Protein AF-0000000076623552 (afdb_homodimer)

Structure (mmCIF, N/CA/C/O backbone):
data_AF-0000000076623552-model_v1
#
loop_
_entity.id
_entity.type
_entity.pdbx_description
1 polymer 'NAD(+) kinase'
#
loop_
_atom_site.group_PDB
_atom_site.id
_atom_site.type_symbol
_atom_site.label_atom_id
_atom_site.label_alt_id
_atom_site.label_comp_id
_atom_site.label_asym_id
_atom_site.label_entity_id
_atom_site.label_seq_id
_atom_site.pdbx_PDB_ins_code
_atom_site.Cartn_x
_atom_site.Cartn_y
_atom_site.Cartn_z
_atom_site.occupancy
_atom_site.B_iso_or_equiv
_atom_site.auth_seq_id
_atom_site.auth_comp_id
_atom_site.auth_asym_id
_atom_site.auth_atom_id
_atom_site.pdbx_PDB_model_num
ATOM 1 N N . MET A 1 1 ? -34 24.422 0.332 1 59.91 1 MET A N 1
ATOM 2 C CA . MET A 1 1 ? -34.219 23.078 -0.192 1 59.91 1 MET A CA 1
ATOM 3 C C . MET A 1 1 ? -35.375 23.031 -1.161 1 59.91 1 MET A C 1
ATOM 5 O O . MET A 1 1 ? -36.406 23.703 -0.941 1 59.91 1 MET A O 1
ATOM 9 N N . GLU A 1 2 ? -35.125 22.188 -2.205 1 61.03 2 GLU A N 1
ATOM 10 C CA . GLU A 1 2 ? -36.188 22.062 -3.209 1 61.03 2 GLU A CA 1
ATOM 11 C C . GLU A 1 2 ? -37.281 21.094 -2.762 1 61.03 2 GLU A C 1
ATOM 13 O O . GLU A 1 2 ? -36.969 20.031 -2.213 1 61.03 2 GLU A O 1
ATOM 18 N N . ILE A 1 3 ? -38.531 21.578 -2.789 1 59.12 3 ILE A N 1
ATOM 19 C CA . ILE A 1 3 ? -39.719 20.766 -2.555 1 59.12 3 ILE A CA 1
ATOM 20 C C . ILE A 1 3 ? -40.656 20.844 -3.762 1 59.12 3 ILE A C 1
ATOM 22 O O . ILE A 1 3 ? -40.469 21.688 -4.641 1 59.12 3 ILE A O 1
ATOM 26 N N . PRO A 1 4 ? -41.5 19.797 -3.803 1 62.09 4 PRO A N 1
ATOM 27 C CA . PRO A 1 4 ? -42.438 19.953 -4.922 1 62.09 4 PRO A CA 1
ATOM 28 C C . PRO A 1 4 ? -43.094 21.328 -4.965 1 62.09 4 PRO A C 1
ATOM 30 O O . PRO A 1 4 ? -43.594 21.812 -3.945 1 62.09 4 PRO A O 1
ATOM 33 N N . ASP A 1 5 ? -43 22.031 -6.055 1 59.94 5 ASP A N 1
ATOM 34 C CA . ASP A 1 5 ? -43.656 23.281 -6.383 1 59.94 5 ASP A CA 1
ATOM 35 C C . ASP A 1 5 ? -43 24.453 -5.664 1 59.94 5 ASP A C 1
ATOM 37 O O . ASP A 1 5 ? -43.625 25.516 -5.484 1 59.94 5 ASP A O 1
ATOM 41 N N . GLY A 1 6 ? -41.844 24.172 -4.977 1 61.88 6 GLY A N 1
ATOM 42 C CA . GLY A 1 6 ? -41.188 25.312 -4.355 1 61.88 6 GLY A CA 1
ATOM 43 C C . GLY A 1 6 ? -39.906 24.953 -3.633 1 61.88 6 GLY A C 1
ATOM 44 O O . GLY A 1 6 ? -39.281 23.953 -3.943 1 61.88 6 GLY A O 1
ATOM 45 N N . ALA A 1 7 ? -39.531 26.062 -2.834 1 72 7 ALA A N 1
ATOM 46 C CA . ALA A 1 7 ? -38.312 25.906 -2.029 1 72 7 ALA A CA 1
ATOM 47 C C . ALA A 1 7 ? -38.594 26.219 -0.56 1 72 7 ALA A C 1
ATOM 49 O O . ALA A 1 7 ? -39.438 27.031 -0.238 1 72 7 ALA A O 1
ATOM 50 N N . MET A 1 8 ? -38 25.344 0.206 1 67.62 8 MET A N 1
ATOM 51 C CA . MET A 1 8 ? -38.156 25.516 1.647 1 67.62 8 MET A CA 1
ATOM 52 C C . MET A 1 8 ? -36.844 25.984 2.285 1 67.62 8 MET A C 1
ATOM 54 O O . MET A 1 8 ? -35.75 25.5 1.932 1 67.62 8 MET A O 1
ATOM 58 N N . MET A 1 9 ? -36.938 27.094 3.068 1 70.62 9 MET A N 1
ATOM 59 C CA . MET A 1 9 ? -35.812 27.578 3.869 1 70.62 9 MET A CA 1
ATOM 60 C C . MET A 1 9 ? -35.969 27.125 5.32 1 70.62 9 MET A C 1
ATOM 62 O O . MET A 1 9 ? -36.969 27.406 5.969 1 70.62 9 MET A O 1
ATOM 66 N N . ILE A 1 10 ? -34.938 26.312 5.66 1 66.31 10 ILE A N 1
ATOM 67 C CA . ILE A 1 10 ? -35.031 25.75 7.004 1 66.31 10 ILE A CA 1
ATOM 68 C C . ILE A 1 10 ? -33.844 26.266 7.84 1 66.31 10 ILE A C 1
ATOM 70 O O . ILE A 1 10 ? -32.688 26.25 7.395 1 66.31 10 ILE A O 1
ATOM 74 N N . GLY A 1 11 ? -34.031 26.719 9.055 1 61.34 11 GLY A N 1
ATOM 75 C CA . GLY A 1 11 ? -33.031 27.125 10.031 1 61.34 11 GLY A CA 1
ATOM 76 C C . GLY A 1 11 ? -32.375 28.438 9.688 1 61.34 11 GLY A C 1
ATOM 77 O O . GLY A 1 11 ? -32.875 29.219 8.867 1 61.34 11 GLY A O 1
ATOM 78 N N . GLY A 1 12 ? -31.25 29.094 10.438 1 57.72 12 GLY A N 1
ATOM 79 C CA . GLY A 1 12 ? -30.5 30.328 10.219 1 57.72 12 GLY A CA 1
ATOM 80 C C . GLY A 1 12 ? -30.203 31.078 11.5 1 57.72 12 GLY A C 1
ATOM 81 O O . GLY A 1 12 ? -30.547 30.625 12.594 1 57.72 12 GLY A O 1
ATOM 82 N N . ARG A 1 13 ? -29.188 32.031 11.344 1 50.81 13 ARG A N 1
ATOM 83 C CA . ARG A 1 13 ? -28.719 32.844 12.461 1 50.81 13 ARG A CA 1
ATOM 84 C C . ARG A 1 13 ? -29.875 33.625 13.094 1 50.81 13 ARG A C 1
ATOM 86 O O . ARG A 1 13 ? -29.75 34.094 14.227 1 50.81 13 ARG A O 1
ATOM 93 N N . ASP A 1 14 ? -30.672 33.906 12.352 1 46.5 14 ASP A N 1
ATOM 94 C CA . ASP A 1 14 ? -31.641 34.75 13.031 1 46.5 14 ASP A CA 1
ATOM 95 C C . ASP A 1 14 ? -32.5 33.938 14.016 1 46.5 14 ASP A C 1
ATOM 97 O O . ASP A 1 14 ? -32.594 32.719 13.875 1 46.5 14 ASP A O 1
ATOM 101 N N . THR A 1 15 ? -32.812 34.469 15.047 1 41.41 15 THR A N 1
ATOM 102 C CA . THR A 1 15 ? -33.594 34.031 16.203 1 41.41 15 THR A CA 1
ATOM 103 C C . THR A 1 15 ? -34.75 33.125 15.773 1 41.41 15 THR A C 1
ATOM 105 O O . THR A 1 15 ? -35.531 32.688 16.609 1 41.41 15 THR A O 1
ATOM 108 N N . TYR A 1 16 ? -34.969 32.906 14.422 1 48.03 16 TYR A N 1
ATOM 109 C CA . TYR A 1 16 ? -36.25 32.281 14.164 1 48.03 16 TYR A CA 1
ATOM 110 C C . TYR A 1 16 ? -36.094 30.828 13.758 1 48.03 16 TYR A C 1
ATOM 112 O O . TYR A 1 16 ? -35.156 30.5 13.008 1 48.03 16 TYR A O 1
ATOM 120 N N . CYS A 1 17 ? -36.625 29.828 14.492 1 57.41 17 CYS A N 1
ATOM 121 C CA . CYS A 1 17 ? -36.969 28.438 14.227 1 57.41 17 CYS A CA 1
ATOM 122 C C . CYS A 1 17 ? -37.844 28.312 13 1 57.41 17 CYS A C 1
ATOM 124 O O . CYS A 1 17 ? -38.5 27.281 12.781 1 57.41 17 CYS A O 1
ATOM 126 N N . SER A 1 18 ? -37.875 29.438 12.164 1 57.03 18 SER A N 1
ATOM 127 C CA . SER A 1 18 ? -38.969 29.531 11.195 1 57.03 18 SER A CA 1
ATOM 128 C C . SER A 1 18 ? -38.625 28.781 9.914 1 57.03 18 SER A C 1
ATOM 130 O O . SER A 1 18 ? -37.438 28.609 9.578 1 57.03 18 SER A O 1
ATOM 132 N N . ASN A 1 19 ? -39.656 28.078 9.391 1 64.06 19 ASN A N 1
ATOM 133 C CA . ASN A 1 19 ? -39.656 27.406 8.094 1 64.06 19 ASN A CA 1
ATOM 134 C C . ASN A 1 19 ? -40.406 28.234 7.047 1 64.06 19 ASN A C 1
ATOM 136 O O . ASN A 1 19 ? -41.594 28.547 7.234 1 64.06 19 ASN A O 1
ATOM 140 N N . LYS A 1 20 ? -39.594 28.797 6.117 1 67.06 20 LYS A N 1
ATOM 141 C CA . LYS A 1 20 ? -40.25 29.562 5.047 1 67.06 20 LYS A CA 1
ATOM 142 C C . LYS A 1 20 ? -40.312 28.75 3.754 1 67.06 20 LYS A C 1
ATOM 144 O O . LYS A 1 20 ? -39.375 28 3.449 1 67.06 20 LYS A O 1
ATOM 149 N N . VAL A 1 21 ? -41.5 28.781 3.125 1 67 21 VAL A N 1
ATOM 150 C CA . VAL A 1 21 ? -41.656 28.078 1.861 1 67 21 VAL A CA 1
ATOM 151 C C . VAL A 1 21 ? -41.938 29.062 0.74 1 67 21 VAL A C 1
ATOM 153 O O . VAL A 1 21 ? -42.812 29.938 0.872 1 67 21 VAL A O 1
ATOM 156 N N . LEU A 1 22 ? -41 28.969 -0.176 1 64.44 22 LEU A N 1
ATOM 157 C CA . LEU A 1 22 ? -41.219 29.75 -1.391 1 64.44 22 LEU A CA 1
ATOM 158 C C . LEU A 1 22 ? -41.906 28.906 -2.465 1 64.44 22 LEU A C 1
ATOM 160 O O . LEU A 1 22 ? -41.406 27.828 -2.811 1 64.44 22 LEU A O 1
ATOM 164 N N . ARG A 1 23 ? -43.062 29.344 -2.885 1 61.19 23 ARG A N 1
ATOM 165 C CA . ARG A 1 23 ? -43.75 28.688 -3.99 1 61.19 23 ARG A CA 1
ATOM 166 C C . ARG A 1 23 ? -43.312 29.266 -5.332 1 61.19 23 ARG A C 1
ATOM 168 O O . ARG A 1 23 ? -43.375 30.484 -5.539 1 61.19 23 ARG A O 1
ATOM 175 N N . LEU A 1 24 ? -42.75 28.516 -6.207 1 58.84 24 LEU A N 1
ATOM 176 C CA . LEU A 1 24 ? -42.125 28.953 -7.445 1 58.84 24 LEU A CA 1
ATOM 177 C C . LEU A 1 24 ? -43.156 29.547 -8.398 1 58.84 24 LEU A C 1
ATOM 179 O O . LEU A 1 24 ? -42.844 30.5 -9.133 1 58.84 24 LEU A O 1
ATOM 183 N N . HIS A 1 25 ? -44.312 29 -8.445 1 57.47 25 HIS A N 1
ATOM 184 C CA . HIS A 1 25 ? -45.312 29.5 -9.391 1 57.47 25 HIS A CA 1
ATOM 185 C C . HIS A 1 25 ? -45.844 30.859 -8.969 1 57.47 25 HIS A C 1
ATOM 187 O O . HIS A 1 25 ? -46.031 31.75 -9.797 1 57.47 25 HIS A O 1
ATOM 193 N N . SER A 1 26 ? -46.062 31.062 -7.758 1 59.75 26 SER A N 1
ATOM 194 C CA . SER A 1 26 ? -46.719 32.281 -7.297 1 59.75 26 SER A CA 1
ATOM 195 C C . SER A 1 26 ? -45.688 33.281 -6.73 1 59.75 26 SER A C 1
ATOM 197 O O . SER A 1 26 ? -45.969 34.469 -6.656 1 59.75 26 SER A O 1
ATOM 199 N N . GLY A 1 27 ? -44.5 32.844 -6.391 1 60.59 27 GLY A N 1
ATOM 200 C CA . GLY A 1 27 ? -43.5 33.688 -5.75 1 60.59 27 GLY A CA 1
ATOM 201 C C . GLY A 1 27 ? -43.844 34.031 -4.305 1 60.59 27 GLY A C 1
ATOM 202 O O . GLY A 1 27 ? -43.156 34.844 -3.678 1 60.59 27 GLY A O 1
ATOM 203 N N . GLU A 1 28 ? -44.844 33.531 -3.779 1 64.19 28 GLU A N 1
ATOM 204 C CA . GLU A 1 28 ? -45.312 33.812 -2.42 1 64.19 28 GLU A CA 1
ATOM 205 C C . GLU A 1 28 ? -44.438 33.094 -1.39 1 64.19 28 GLU A C 1
ATOM 207 O O . GLU A 1 28 ? -44.062 31.938 -1.597 1 64.19 28 GLU A O 1
ATOM 212 N N . ILE A 1 29 ? -44.094 33.844 -0.35 1 67.06 29 ILE A N 1
ATOM 213 C CA . ILE A 1 29 ? -43.344 33.281 0.771 1 67.06 29 ILE A CA 1
ATOM 214 C C . ILE A 1 29 ? -44.312 33.062 1.951 1 67.06 29 ILE A C 1
ATOM 216 O O . ILE A 1 29 ? -45 33.969 2.377 1 67.06 29 ILE A O 1
ATOM 220 N N . SER A 1 30 ? -44.531 31.875 2.301 1 70.06 30 SER A N 1
ATOM 221 C CA . SER A 1 30 ? -45.375 31.547 3.459 1 70.06 30 SER A CA 1
ATOM 222 C C . SER A 1 30 ? -44.5 31.031 4.617 1 70.06 30 SER A C 1
ATOM 224 O O . SER A 1 30 ? -43.5 30.375 4.398 1 70.06 30 SER A O 1
ATOM 226 N N . ILE A 1 31 ? -44.906 31.438 5.793 1 68.12 31 ILE A N 1
ATOM 227 C CA . ILE A 1 31 ? -44.219 30.969 7.004 1 68.12 31 ILE A CA 1
ATOM 228 C C . ILE A 1 31 ? -44.938 29.75 7.555 1 68.12 31 ILE A C 1
ATOM 230 O O . ILE A 1 31 ? -46.156 29.781 7.746 1 68.12 31 ILE A O 1
ATOM 234 N N . TRP A 1 32 ? -44.312 28.641 7.637 1 75.25 32 TRP A N 1
ATOM 235 C CA . TRP A 1 32 ? -44.906 27.406 8.133 1 75.25 32 TRP A CA 1
ATOM 236 C C . TRP A 1 32 ? -44.5 27.156 9.586 1 75.25 32 TRP A C 1
ATOM 238 O O . TRP A 1 32 ? -43.75 27.938 10.172 1 75.25 32 TRP A O 1
ATOM 248 N N . THR A 1 33 ? -45.094 26.125 10.227 1 75.56 33 THR A N 1
ATOM 249 C CA . THR A 1 33 ? -44.844 25.781 11.625 1 75.56 33 THR A CA 1
ATOM 250 C C . THR A 1 33 ? -43.344 25.703 11.914 1 75.56 33 THR A C 1
ATOM 252 O O . THR A 1 33 ? -42.594 25.156 11.133 1 75.56 33 THR A O 1
ATOM 255 N N . PRO A 1 34 ? -42.969 26.438 12.961 1 75.31 34 PRO A N 1
ATOM 256 C CA . PRO A 1 34 ? -41.562 26.406 13.344 1 75.31 34 PRO A CA 1
ATOM 257 C C . PRO A 1 34 ? -41.094 25.016 13.781 1 75.31 34 PRO A C 1
ATOM 259 O O . PRO A 1 34 ? -41.906 24.203 14.219 1 75.31 34 PRO A O 1
ATOM 262 N N . MET A 1 35 ? -39.844 24.781 13.648 1 80.56 35 MET A N 1
ATOM 263 C CA . MET A 1 35 ? -39.25 23.531 14.094 1 80.56 35 MET A CA 1
ATOM 264 C C . MET A 1 35 ? -39.375 23.375 15.609 1 80.56 35 MET A C 1
ATOM 266 O O . MET A 1 35 ? -39.562 24.344 16.328 1 80.56 35 MET A O 1
ATOM 270 N N . ILE A 1 36 ? -39.281 22.156 16.016 1 78.56 36 ILE A N 1
ATOM 271 C CA . ILE A 1 36 ? -39.344 21.844 17.438 1 78.56 36 ILE A CA 1
ATOM 272 C C . ILE A 1 36 ? -38.125 22.453 18.141 1 78.56 36 ILE A C 1
ATOM 274 O O . ILE A 1 36 ? -38.281 23.078 19.203 1 78.56 36 ILE A O 1
ATOM 278 N N . SER A 1 37 ? -36.969 22.312 17.594 1 75.44 37 SER A N 1
ATOM 279 C CA . SER A 1 37 ? -35.719 22.906 18.109 1 75.44 37 SER A CA 1
ATOM 280 C C . SER A 1 37 ? -35.188 23.953 17.125 1 75.44 37 SER A C 1
ATOM 282 O O . SER A 1 37 ? -35.094 23.703 15.93 1 75.44 37 SER A O 1
ATOM 284 N N . CYS A 1 38 ? -34.906 25.156 17.75 1 74.62 38 CYS A N 1
ATOM 285 C CA . CYS A 1 38 ? -34.25 26.156 16.938 1 74.62 38 CYS A CA 1
ATOM 286 C C . CYS A 1 38 ? -32.844 25.719 16.562 1 74.62 38 CYS A C 1
ATOM 288 O O . CYS A 1 38 ? -32.031 25.375 17.438 1 74.62 38 CYS A O 1
ATOM 290 N N . ARG A 1 39 ? -32.688 25.547 15.25 1 78.88 39 ARG A N 1
ATOM 291 C CA . ARG A 1 39 ? -31.375 25.047 14.828 1 78.88 39 ARG A CA 1
ATOM 292 C C . ARG A 1 39 ? -30.797 25.891 13.703 1 78.88 39 ARG A C 1
ATOM 294 O O . ARG A 1 39 ? -31.531 26.391 12.852 1 78.88 39 ARG A O 1
ATOM 301 N N . SER A 1 40 ? -29.547 26.094 13.898 1 78.12 40 SER A N 1
ATOM 302 C CA . SER A 1 40 ? -28.75 26.641 12.805 1 78.12 40 SER A CA 1
ATOM 303 C C . SER A 1 40 ? -27.703 25.625 12.336 1 78.12 40 SER A C 1
ATOM 305 O O . SER A 1 40 ? -27.375 24.688 13.062 1 78.12 40 SER A O 1
ATOM 307 N N . LYS A 1 41 ? -27.375 25.734 11.023 1 82.56 41 LYS A N 1
ATOM 308 C CA . LYS A 1 41 ? -26.328 24.891 10.43 1 82.56 41 LYS A CA 1
ATOM 309 C C . LYS A 1 41 ? -26.766 23.422 10.406 1 82.56 41 LYS A C 1
ATOM 311 O O . LYS A 1 41 ? -25.953 22.531 10.664 1 82.56 41 LYS A O 1
ATOM 316 N N . CYS A 1 42 ? -28.062 23.203 10.289 1 86.19 42 CYS A N 1
ATOM 317 C CA . CYS A 1 42 ? -28.609 21.859 10.102 1 86.19 42 CYS A CA 1
ATOM 318 C C . CYS A 1 42 ? -28.656 21.5 8.617 1 86.19 42 CYS A C 1
ATOM 320 O O . CYS A 1 42 ? -28.375 22.328 7.758 1 86.19 42 CYS A O 1
ATOM 322 N N . SER A 1 43 ? -28.891 20.203 8.367 1 87.81 43 SER A N 1
ATOM 323 C CA . SER A 1 43 ? -29.078 19.734 6.996 1 87.81 43 SER A CA 1
ATOM 324 C C . SER A 1 43 ? -30.453 19.141 6.801 1 87.81 43 SER A C 1
ATOM 326 O O . SER A 1 43 ? -31.016 18.547 7.727 1 87.81 43 SER A O 1
ATOM 328 N N . ALA A 1 44 ? -30.938 19.359 5.559 1 84.69 44 ALA A N 1
ATOM 329 C CA . ALA A 1 44 ? -32.281 18.891 5.277 1 84.69 44 ALA A CA 1
ATOM 330 C C . ALA A 1 44 ? -32.344 18.141 3.949 1 84.69 44 ALA A C 1
ATOM 332 O O . ALA A 1 44 ? -31.531 18.391 3.053 1 84.69 44 ALA A O 1
ATOM 333 N N . ILE A 1 45 ? -33.281 17.172 3.934 1 85.75 45 ILE A N 1
ATOM 334 C CA . ILE A 1 45 ? -33.5 16.422 2.703 1 85.75 45 ILE A CA 1
ATOM 335 C C . ILE A 1 45 ? -34.969 16.094 2.543 1 85.75 45 ILE A C 1
ATOM 337 O O . ILE A 1 45 ? -35.688 15.875 3.531 1 85.75 45 ILE A O 1
ATOM 341 N N . PHE A 1 46 ? -35.406 16.156 1.291 1 82.12 46 PHE A N 1
ATOM 342 C CA . PHE A 1 46 ? -36.812 15.891 0.976 1 82.12 46 PHE A CA 1
ATOM 343 C C . PHE A 1 46 ? -36.969 14.477 0.437 1 82.12 46 PHE A C 1
ATOM 345 O O . PHE A 1 46 ? -36.219 14.031 -0.428 1 82.12 46 PHE A O 1
ATOM 352 N N . HIS A 1 47 ? -37.875 13.742 1.043 1 82.31 47 HIS A N 1
ATOM 353 C CA . HIS A 1 47 ? -38.188 12.406 0.562 1 82.31 47 HIS A CA 1
ATOM 354 C C . HIS A 1 47 ? -39.625 12.039 0.88 1 82.31 47 HIS A C 1
ATOM 356 O O . HIS A 1 47 ? -40.062 12.164 2.025 1 82.31 47 HIS A O 1
ATOM 362 N N . ASN A 1 48 ? -40.375 11.578 -0.169 1 78.12 48 ASN A N 1
ATOM 363 C CA . ASN A 1 48 ? -41.75 11.086 -0.031 1 78.12 48 ASN A CA 1
ATOM 364 C C . ASN A 1 48 ? -42.625 12.078 0.735 1 78.12 48 ASN A C 1
ATOM 366 O O . ASN A 1 48 ? -43.281 11.703 1.707 1 78.12 48 ASN A O 1
ATOM 370 N N . ASN A 1 49 ? -42.562 13.344 0.295 1 78.62 49 ASN A N 1
ATOM 371 C CA . ASN A 1 49 ? -43.406 14.43 0.784 1 78.62 49 ASN A CA 1
ATOM 372 C C . ASN A 1 49 ? -43.094 14.781 2.232 1 78.62 49 ASN A C 1
ATOM 374 O O . ASN A 1 49 ? -43.938 15.32 2.947 1 78.62 49 ASN A O 1
ATOM 378 N N . LYS A 1 50 ? -41.969 14.297 2.645 1 83.88 50 LYS A N 1
ATOM 379 C CA . LYS A 1 50 ? -41.469 14.672 3.967 1 83.88 50 LYS A CA 1
ATOM 380 C C . LYS A 1 50 ? -40.094 15.352 3.871 1 83.88 50 LYS A C 1
ATOM 382 O O . LYS A 1 50 ? -39.344 15.078 2.953 1 83.88 50 LYS A O 1
ATOM 387 N N . VAL A 1 51 ? -39.938 16.297 4.742 1 84.88 51 VAL A N 1
ATOM 388 C CA . VAL A 1 51 ? -38.625 16.938 4.887 1 84.88 51 VAL A CA 1
ATOM 389 C C . VAL A 1 51 ? -37.969 16.469 6.172 1 84.88 51 VAL A C 1
ATOM 391 O O . VAL A 1 51 ? -38.562 16.484 7.246 1 84.88 51 VAL A O 1
ATOM 394 N N . TYR A 1 52 ? -36.812 15.914 6.008 1 88.25 52 TYR A N 1
ATOM 395 C CA . TYR A 1 52 ? -36.031 15.469 7.145 1 88.25 52 TYR A CA 1
ATOM 396 C C . TYR A 1 52 ? -34.906 16.469 7.473 1 88.25 52 TYR A C 1
ATOM 398 O O . TYR A 1 52 ? -34.188 16.906 6.586 1 88.25 52 TYR A O 1
ATOM 406 N N . VAL A 1 53 ? -34.844 16.906 8.719 1 88.12 53 VAL A N 1
ATOM 407 C CA . VAL A 1 53 ? -33.812 17.844 9.172 1 88.12 53 VAL A CA 1
ATOM 408 C C . VAL A 1 53 ? -32.969 17.172 10.242 1 88.12 53 VAL A C 1
ATOM 410 O O . VAL A 1 53 ? -33.469 16.641 11.219 1 88.12 53 VAL A O 1
ATOM 413 N N . PHE A 1 54 ? -31.672 17.188 9.961 1 91.75 54 PHE A N 1
ATOM 414 C CA . PHE A 1 54 ? -30.75 16.484 10.844 1 91.75 54 PHE A CA 1
ATOM 415 C C . PHE A 1 54 ? -29.734 17.453 11.438 1 91.75 54 PHE A C 1
ATOM 417 O O . PHE A 1 54 ? -29.141 18.266 10.719 1 91.75 54 PHE A O 1
ATOM 424 N N . GLY A 1 55 ? -29.5 17.406 12.797 1 89.56 55 GLY A N 1
ATOM 425 C CA . GLY A 1 55 ? -28.391 18.062 13.477 1 89.56 55 GLY A CA 1
ATOM 426 C C . GLY A 1 55 ? -28.484 19.562 13.477 1 89.56 55 GLY A C 1
ATOM 427 O O . GLY A 1 55 ? -29.578 20.125 13.547 1 89.56 55 GLY A O 1
ATOM 428 N N . GLY A 1 56 ? -27.312 20.234 13.602 1 86.25 56 GLY A N 1
ATOM 429 C CA . GLY A 1 56 ? -27.219 21.688 13.711 1 86.25 56 GLY A CA 1
ATOM 430 C C . GLY A 1 56 ? -26.781 22.156 15.086 1 86.25 56 GLY A C 1
ATOM 431 O O . GLY A 1 56 ? -26.234 21.375 15.867 1 86.25 56 GLY A O 1
ATOM 432 N N . ILE A 1 57 ? -26.922 23.469 15.203 1 85.25 57 ILE A N 1
ATOM 433 C CA . ILE A 1 57 ? -26.609 24.109 16.469 1 85.25 57 ILE A CA 1
ATOM 434 C C . ILE A 1 57 ? -27.859 24.797 17.031 1 85.25 57 ILE A C 1
ATOM 436 O O . ILE A 1 57 ? -28.594 25.469 16.297 1 85.25 57 ILE A O 1
ATOM 440 N N . ASN A 1 58 ? -27.953 24.484 18.312 1 80.62 58 ASN A N 1
ATOM 441 C CA . ASN A 1 58 ? -29.047 25.219 18.953 1 80.62 58 ASN A CA 1
ATOM 442 C C . ASN A 1 58 ? -28.75 26.719 19.016 1 80.62 58 ASN A C 1
ATOM 444 O O . ASN A 1 58 ? -27.719 27.141 19.547 1 80.62 58 ASN A O 1
ATOM 448 N N . THR A 1 59 ? -29.594 27.469 18.438 1 72.06 59 THR A N 1
ATOM 449 C CA . THR A 1 59 ? -29.344 28.891 18.312 1 72.06 59 THR A CA 1
ATOM 450 C C . THR A 1 59 ? -29.297 29.562 19.688 1 72.06 59 THR A C 1
ATOM 452 O O . THR A 1 59 ? -28.609 30.578 19.859 1 72.06 59 THR A O 1
ATOM 455 N N . ASP A 1 60 ? -29.953 29.016 20.641 1 71.56 60 ASP A N 1
ATOM 456 C CA . ASP A 1 60 ? -29.984 29.609 21.984 1 71.56 60 ASP A CA 1
ATOM 457 C C . ASP A 1 60 ? -28.828 29.109 22.828 1 71.56 60 ASP A C 1
ATOM 459 O O . ASP A 1 60 ? -28.062 29.906 23.391 1 71.56 60 ASP A O 1
ATOM 463 N N . SER A 1 61 ? -28.719 27.828 22.828 1 72.5 61 SER A N 1
ATOM 464 C CA . SER A 1 61 ? -27.719 27.234 23.734 1 72.5 61 SER A CA 1
ATOM 465 C C . SER A 1 61 ? -26.391 27.047 23.031 1 72.5 61 SER A C 1
ATOM 467 O O . SER A 1 61 ? -25.359 26.812 23.688 1 72.5 61 SER A O 1
ATOM 469 N N . GLN A 1 62 ? -26.281 27.203 21.781 1 78.44 62 GLN A N 1
ATOM 470 C CA . GLN A 1 62 ? -25.094 27.016 20.953 1 78.44 62 GLN A CA 1
ATOM 471 C C . GLN A 1 62 ? -24.531 25.609 21.094 1 78.44 62 GLN A C 1
ATOM 473 O O . GLN A 1 62 ? -23.359 25.375 20.797 1 78.44 62 GLN A O 1
ATOM 478 N N . GLN A 1 63 ? -25.391 24.734 21.516 1 80.62 63 GLN A N 1
ATOM 479 C CA . GLN A 1 63 ? -24.969 23.328 21.641 1 80.62 63 GLN A CA 1
ATOM 480 C C . GLN A 1 63 ? -25.172 22.578 20.328 1 80.62 63 GLN A C 1
ATOM 482 O O . GLN A 1 63 ? -26.172 22.797 19.641 1 80.62 63 GLN A O 1
ATOM 487 N N . LYS A 1 64 ? -24.281 21.719 20.047 1 87.06 64 LYS A N 1
ATOM 488 C CA . LYS A 1 64 ? -24.422 20.844 18.891 1 87.06 64 LYS A CA 1
ATOM 489 C C . LYS A 1 64 ? -25.594 19.875 19.094 1 87.06 64 LYS A C 1
ATOM 491 O O . LYS A 1 64 ? -25.797 19.344 20.203 1 87.06 64 LYS A O 1
ATOM 496 N N . LEU A 1 65 ? -26.344 19.656 18.062 1 87.19 65 LEU A N 1
ATOM 497 C CA . LEU A 1 65 ? -27.547 18.859 18.188 1 87.19 65 LEU A CA 1
ATOM 498 C C . LEU A 1 65 ? -27.375 17.484 17.531 1 87.19 65 LEU A C 1
ATOM 500 O O . LEU A 1 65 ? -26.75 17.375 16.484 1 87.19 65 LEU A O 1
ATOM 504 N N . GLN A 1 66 ? -27.828 16.5 18.188 1 89.12 66 GLN A N 1
ATOM 505 C CA . GLN A 1 66 ? -27.969 15.172 17.594 1 89.12 66 GLN A CA 1
ATOM 506 C C . GLN A 1 66 ? -29.406 14.867 17.25 1 89.12 66 GLN A C 1
ATOM 508 O O . GLN A 1 66 ? -29.719 13.789 16.719 1 89.12 66 GLN A O 1
ATOM 513 N N . THR A 1 67 ? -30.234 15.82 17.562 1 89.19 67 THR A N 1
ATOM 514 C CA . THR A 1 67 ? -31.672 15.602 17.344 1 89.19 67 THR A CA 1
ATOM 515 C C . THR A 1 67 ? -32.031 15.75 15.867 1 89.19 67 THR A C 1
ATOM 517 O O . THR A 1 67 ? -31.312 16.422 15.117 1 89.19 67 THR A O 1
ATOM 520 N N . CYS A 1 68 ? -33.062 15.062 15.453 1 92.25 68 CYS A N 1
ATOM 521 C CA . CYS A 1 68 ? -33.594 15.07 14.094 1 92.25 68 CYS A CA 1
ATOM 522 C C . CYS A 1 68 ? -35.125 15.25 14.117 1 92.25 68 CYS A C 1
ATOM 524 O O . CYS A 1 68 ? -35.781 14.836 15.062 1 92.25 68 CYS A O 1
ATOM 526 N N . GLU A 1 69 ? -35.562 15.914 13.078 1 89.5 69 GLU A N 1
ATOM 527 C CA . GLU A 1 69 ? -37 16.141 12.969 1 89.5 69 GLU A CA 1
ATOM 528 C C . GLU A 1 69 ? -37.5 15.898 11.539 1 89.5 69 GLU A C 1
ATOM 530 O O . GLU A 1 69 ? -36.719 15.992 10.586 1 89.5 69 GLU A O 1
ATOM 535 N N . GLU A 1 70 ? -38.625 15.477 11.477 1 90.06 70 GLU A N 1
ATOM 536 C CA . GLU A 1 70 ? -39.25 15.32 10.172 1 90.06 70 GLU A CA 1
ATOM 537 C C . GLU A 1 70 ? -40.5 16.203 10.039 1 90.06 70 GLU A C 1
ATOM 539 O O . GLU A 1 70 ? -41.219 16.406 11.008 1 90.06 70 GLU A O 1
ATOM 544 N N . PHE A 1 71 ? -40.656 16.797 8.836 1 85.94 71 PHE A N 1
ATOM 545 C CA . PHE A 1 71 ? -41.781 17.641 8.523 1 85.94 71 PHE A CA 1
ATOM 546 C C . PHE A 1 71 ? -42.656 17.031 7.434 1 85.94 71 PHE A C 1
ATOM 548 O O . PHE A 1 71 ? -42.156 16.719 6.348 1 85.94 71 PHE A O 1
ATOM 555 N N . SER A 1 72 ? -43.906 16.797 7.758 1 81.75 72 SER A N 1
ATOM 556 C CA . SER A 1 72 ? -44.875 16.359 6.75 1 81.75 72 SER A CA 1
ATOM 557 C C . SER A 1 72 ? -45.438 17.531 5.965 1 81.75 72 SER A C 1
ATOM 559 O O . SER A 1 72 ? -46.094 18.406 6.535 1 81.75 72 SER A O 1
ATOM 561 N N . ILE A 1 73 ? -45.156 17.594 4.766 1 76.44 73 ILE A N 1
ATOM 562 C CA . ILE A 1 73 ? -45.625 18.688 3.932 1 76.44 73 ILE A CA 1
ATOM 563 C C . ILE A 1 73 ? -47.156 18.688 3.889 1 76.44 73 ILE A C 1
ATOM 565 O O . ILE A 1 73 ? -47.781 19.75 3.842 1 76.44 73 ILE A O 1
ATOM 569 N N . GLN A 1 74 ? -47.688 17.516 3.977 1 75.94 74 GLN A N 1
ATOM 570 C CA . GLN A 1 74 ? -49.156 17.375 3.918 1 75.94 74 GLN A CA 1
ATOM 571 C C . GLN A 1 74 ? -49.812 17.891 5.203 1 75.94 74 GLN A C 1
ATOM 573 O O . GLN A 1 74 ? -50.812 18.609 5.156 1 75.94 74 GLN A O 1
ATOM 578 N N . ASN A 1 75 ? -49.281 17.562 6.285 1 78.5 75 ASN A N 1
ATOM 579 C CA . ASN A 1 75 ? -49.906 17.875 7.566 1 78.5 75 ASN A CA 1
ATOM 580 C C . ASN A 1 75 ? -49.312 19.141 8.188 1 78.5 75 ASN A C 1
ATOM 582 O O . ASN A 1 75 ? -49.844 19.625 9.203 1 78.5 75 ASN A O 1
ATOM 586 N N . HIS A 1 76 ? -48.281 19.672 7.566 1 78.12 76 HIS A N 1
ATOM 587 C CA . HIS A 1 76 ? -47.594 20.875 8.055 1 78.12 76 HIS A CA 1
ATOM 588 C C . HIS A 1 76 ? -47.219 20.719 9.531 1 78.12 76 HIS A C 1
ATOM 590 O O . HIS A 1 76 ? -47.469 21.641 10.328 1 78.12 76 HIS A O 1
ATOM 596 N N . HIS A 1 77 ? -46.812 19.578 9.844 1 83 77 HIS A N 1
ATOM 597 C CA . HIS A 1 77 ? -46.469 19.281 11.234 1 83 77 HIS A CA 1
ATOM 598 C C . HIS A 1 77 ? -45.062 18.688 11.336 1 83 77 HIS A C 1
ATOM 600 O O . HIS A 1 77 ? -44.688 17.875 10.492 1 83 77 HIS A O 1
ATOM 606 N N . TRP A 1 78 ? -44.344 19.141 12.398 1 86.38 78 TRP A N 1
ATOM 607 C CA . TRP A 1 78 ? -43.031 18.594 12.711 1 86.38 78 TRP A CA 1
ATOM 608 C C . TRP A 1 78 ? -43.156 17.438 13.695 1 86.38 78 TRP A C 1
ATOM 610 O O . TRP A 1 78 ? -43.938 17.484 14.641 1 86.38 78 TRP A O 1
ATOM 620 N N . SER A 1 79 ? -42.469 16.375 13.5 1 88.38 79 SER A N 1
ATOM 621 C CA . SER A 1 79 ? -42.375 15.25 14.43 1 88.38 79 SER A CA 1
ATOM 622 C C . SER A 1 79 ? -40.906 14.945 14.758 1 88.38 79 SER A C 1
ATOM 624 O O . SER A 1 79 ? -40.031 15.008 13.875 1 88.38 79 SER A O 1
ATOM 626 N N . PRO A 1 80 ? -40.656 14.695 16.047 1 89.69 80 PRO A N 1
ATOM 627 C CA . PRO A 1 80 ? -39.281 14.344 16.391 1 89.69 80 PRO A CA 1
ATOM 628 C C . PRO A 1 80 ? -38.875 12.945 15.906 1 89.69 80 PRO A C 1
ATOM 630 O O . PRO A 1 80 ? -39.719 12.047 15.859 1 89.69 80 PRO A O 1
ATOM 633 N N . LEU A 1 81 ? -37.719 12.812 15.414 1 90.81 81 LEU A N 1
ATOM 634 C CA . LEU A 1 81 ? -37.094 11.531 15.078 1 90.81 81 LEU A CA 1
ATOM 635 C C . LEU A 1 81 ? -36.125 11.086 16.156 1 90.81 81 LEU A C 1
ATOM 637 O O . LEU A 1 81 ? -35.688 11.898 16.984 1 90.81 81 LEU A O 1
ATOM 641 N N . PRO A 1 82 ? -35.812 9.711 16.188 1 89.69 82 PRO A N 1
ATOM 642 C CA . PRO A 1 82 ? -34.75 9.305 17.109 1 89.69 82 PRO A CA 1
ATOM 643 C C . PRO A 1 82 ? -33.438 10.062 16.891 1 89.69 82 PRO A C 1
ATOM 645 O O . PRO A 1 82 ? -33.125 10.414 15.758 1 89.69 82 PRO A O 1
ATOM 648 N N . GLN A 1 83 ? -32.75 10.266 17.969 1 89.69 83 GLN A N 1
ATOM 649 C CA . GLN A 1 83 ? -31.5 11.031 17.922 1 89.69 83 GLN A CA 1
ATOM 650 C C . GLN A 1 83 ? -30.391 10.227 17.25 1 89.69 83 GLN A C 1
ATOM 652 O O . GLN A 1 83 ? -30.328 9 17.359 1 89.69 83 GLN A O 1
ATOM 657 N N . MET A 1 84 ? -29.656 10.969 16.516 1 90.69 84 MET A N 1
ATOM 658 C CA . MET A 1 84 ? -28.438 10.367 15.984 1 90.69 84 MET A CA 1
ATOM 659 C C . MET A 1 84 ? -27.5 9.922 17.094 1 90.69 84 MET A C 1
ATOM 661 O O . MET A 1 84 ? -27.641 10.375 18.234 1 90.69 84 MET A O 1
ATOM 665 N N . HIS A 1 85 ? -26.562 9.047 16.75 1 86.25 85 HIS A N 1
ATOM 666 C CA . HIS A 1 85 ? -25.562 8.602 17.719 1 86.25 85 HIS A CA 1
ATOM 667 C C . HIS A 1 85 ? -24.625 9.734 18.094 1 86.25 85 HIS A C 1
ATOM 669 O O . HIS A 1 85 ? -24.141 9.781 19.234 1 86.25 85 HIS A O 1
ATOM 675 N N . TYR A 1 86 ? -24.344 10.672 17.172 1 85.25 86 TYR A N 1
ATOM 676 C CA . TYR A 1 86 ? -23.406 11.773 17.391 1 85.25 86 TYR A CA 1
ATOM 677 C C . TYR A 1 86 ? -24.016 13.102 16.938 1 85.25 86 TYR A C 1
ATOM 679 O O . TYR A 1 86 ? -24.703 13.156 15.922 1 85.25 86 TYR A O 1
ATOM 687 N N . PRO A 1 87 ? -23.703 14.094 17.781 1 86.38 87 PRO A N 1
ATOM 688 C CA . PRO A 1 87 ? -24.094 15.422 17.297 1 86.38 87 PRO A CA 1
ATOM 689 C C . PRO A 1 87 ? -23.359 15.82 16.016 1 86.38 87 PRO A C 1
ATOM 691 O O . PRO A 1 87 ? -22.172 15.523 15.867 1 86.38 87 PRO A O 1
ATOM 694 N N . ARG A 1 88 ? -24.141 16.438 15.094 1 91.5 88 ARG A N 1
ATOM 695 C CA . ARG A 1 88 ? -23.547 16.781 13.805 1 91.5 88 ARG A CA 1
ATOM 696 C C . ARG A 1 88 ? -23.906 18.219 13.406 1 91.5 88 ARG A C 1
ATOM 698 O O . ARG A 1 88 ? -25.062 18.609 13.484 1 91.5 88 ARG A O 1
ATOM 705 N N . ILE A 1 89 ? -22.875 18.922 13.008 1 87.06 89 ILE A N 1
ATOM 706 C CA . ILE A 1 89 ? -23.062 20.25 12.414 1 87.06 89 ILE A CA 1
ATOM 707 C C . ILE A 1 89 ? -22.859 20.156 10.898 1 87.06 89 ILE A C 1
ATOM 709 O O . ILE A 1 89 ? -21.797 19.75 10.43 1 87.06 89 ILE A O 1
ATOM 713 N N . LYS A 1 90 ? -23.844 20.531 10.164 1 87.12 90 LYS A N 1
ATOM 714 C CA . LYS A 1 90 ? -23.844 20.531 8.703 1 87.12 90 LYS A CA 1
ATOM 715 C C . LYS A 1 90 ? -23.484 19.141 8.148 1 87.12 90 LYS A C 1
ATOM 717 O O . LYS A 1 90 ? -22.609 19.016 7.297 1 87.12 90 LYS A O 1
ATOM 722 N N . PRO A 1 91 ? -24.281 18.141 8.57 1 90.69 91 PRO A N 1
ATOM 723 C CA . PRO A 1 91 ? -24.062 16.844 7.941 1 90.69 91 PRO A CA 1
ATOM 724 C C . PRO A 1 91 ? -24.516 16.812 6.48 1 90.69 91 PRO A C 1
ATOM 726 O O . PRO A 1 91 ? -25.344 17.625 6.07 1 90.69 91 PRO A O 1
ATOM 729 N N . SER A 1 92 ? -23.906 15.914 5.703 1 90.25 92 SER A N 1
ATOM 730 C CA . SER A 1 92 ? -24.375 15.695 4.336 1 90.25 92 SER A CA 1
ATOM 731 C C . SER A 1 92 ? -25.344 14.523 4.262 1 90.25 92 SER A C 1
ATOM 733 O O . SER A 1 92 ? -25.094 13.477 4.863 1 90.25 92 SER A O 1
ATOM 735 N N . LEU A 1 93 ? -26.422 14.812 3.576 1 88.44 93 LEU A N 1
ATOM 736 C CA . LEU A 1 93 ? -27.484 13.805 3.572 1 88.44 93 LEU A CA 1
ATOM 737 C C . LEU A 1 93 ? -27.703 13.25 2.17 1 88.44 93 LEU A C 1
ATOM 739 O O . LEU A 1 93 ? -27.562 13.969 1.18 1 88.44 93 LEU A O 1
ATOM 743 N N . CYS A 1 94 ? -27.938 11.93 2.176 1 87.94 94 CYS A N 1
ATOM 744 C CA . CYS A 1 94 ? -28.297 11.258 0.934 1 87.94 94 CYS A CA 1
ATOM 745 C C . CYS A 1 94 ? -29.344 10.172 1.186 1 87.94 94 CYS A C 1
ATOM 747 O O . CYS A 1 94 ? -29.266 9.453 2.182 1 87.94 94 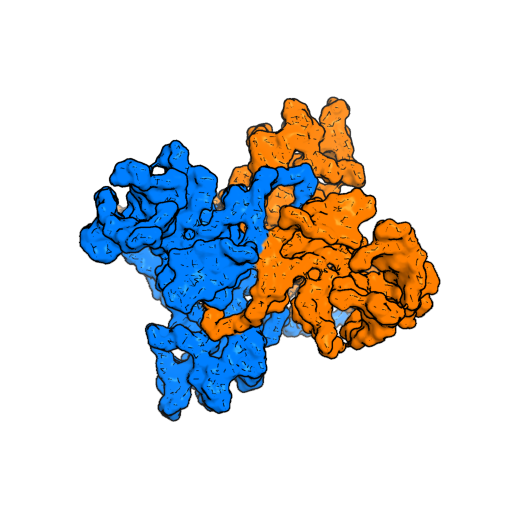CYS A O 1
ATOM 749 N N . ILE A 1 95 ? -30.281 10.172 0.291 1 82.69 95 ILE A N 1
ATOM 750 C CA . ILE A 1 95 ? -31.312 9.148 0.415 1 82.69 95 ILE A CA 1
ATOM 751 C C . ILE A 1 95 ? -31.016 7.988 -0.532 1 82.69 95 ILE A C 1
ATOM 753 O O . ILE A 1 95 ? -30.594 8.203 -1.675 1 82.69 95 ILE A O 1
ATOM 757 N N . ASN A 1 96 ? -31.047 6.867 -0.015 1 80.38 96 ASN A N 1
ATOM 758 C CA . ASN A 1 96 ? -30.953 5.633 -0.788 1 80.38 96 ASN A CA 1
ATOM 759 C C . ASN A 1 96 ? -32.031 4.637 -0.365 1 80.38 96 ASN A C 1
ATOM 761 O O . ASN A 1 96 ? -31.875 3.922 0.627 1 80.38 96 ASN A O 1
ATOM 765 N N . SER A 1 97 ? -33.062 4.527 -1.209 1 76.62 97 SER A N 1
ATOM 766 C CA . SER A 1 97 ? -34.188 3.68 -0.888 1 76.62 97 SER A CA 1
ATOM 767 C C . SER A 1 97 ? -34.844 4.09 0.436 1 76.62 97 SER A C 1
ATOM 769 O O . SER A 1 97 ? -35.375 5.195 0.559 1 76.62 97 SER A O 1
ATOM 771 N N . HIS A 1 98 ? -34.781 3.152 1.418 1 80.56 98 HIS A N 1
ATOM 772 C CA . HIS A 1 98 ? -35.438 3.449 2.684 1 80.56 98 HIS A CA 1
ATOM 773 C C . HIS A 1 98 ? -34.438 3.957 3.721 1 80.56 98 HIS A C 1
ATOM 775 O O . HIS A 1 98 ? -34.75 3.994 4.914 1 80.56 98 HIS A O 1
ATOM 781 N N . TRP A 1 99 ? -33.312 4.344 3.201 1 86.56 99 TRP A N 1
ATOM 782 C CA . TRP A 1 99 ? -32.281 4.828 4.113 1 86.56 99 TRP A CA 1
ATOM 783 C C . TRP A 1 99 ? -31.938 6.289 3.832 1 86.56 99 TRP A C 1
ATOM 785 O O . TRP A 1 99 ? -31.859 6.703 2.674 1 86.56 99 TRP A O 1
ATOM 795 N N . ILE A 1 100 ? -31.844 7.094 4.879 1 89.5 100 ILE A N 1
ATOM 796 C CA . ILE A 1 100 ? -31.219 8.406 4.793 1 89.5 100 ILE A CA 1
ATOM 797 C C . ILE A 1 100 ? -29.828 8.359 5.43 1 89.5 100 ILE A C 1
ATOM 799 O O . ILE A 1 100 ? -29.703 8.133 6.633 1 89.5 100 ILE A O 1
ATOM 803 N N . TYR A 1 101 ? -28.891 8.57 4.641 1 89.94 101 TYR A N 1
ATOM 804 C CA . TYR A 1 101 ? -27.5 8.594 5.113 1 89.94 101 TYR A CA 1
ATOM 805 C C . TYR A 1 101 ? -27.125 9.992 5.598 1 89.94 101 TYR A C 1
ATOM 807 O O . TYR A 1 101 ? -27.406 10.984 4.93 1 89.94 101 TYR A O 1
ATOM 815 N N . ALA A 1 102 ? -26.578 10.062 6.762 1 92.56 102 ALA A N 1
ATOM 816 C CA . ALA A 1 102 ? -25.922 11.258 7.285 1 92.56 102 ALA A CA 1
ATOM 817 C C . ALA A 1 102 ? -24.406 11.07 7.336 1 92.56 102 ALA A C 1
ATOM 819 O O . ALA A 1 102 ? -23.906 10.273 8.125 1 92.56 102 ALA A O 1
ATOM 820 N N . MET A 1 103 ? -23.875 11.789 6.5 1 91.06 103 MET A N 1
ATOM 821 C CA . MET A 1 103 ? -22.422 11.625 6.391 1 91.06 103 MET A CA 1
ATOM 822 C C . MET A 1 103 ? -21.703 12.859 6.906 1 91.06 103 MET A C 1
ATOM 824 O O . MET A 1 103 ? -22 13.977 6.496 1 91.06 103 MET A O 1
ATOM 828 N N . GLY A 1 104 ? -20.781 12.586 7.82 1 89.31 104 GLY A N 1
ATOM 829 C CA . GLY A 1 104 ? -19.891 13.633 8.297 1 89.31 104 GLY A CA 1
ATOM 830 C C . GLY A 1 104 ? -20.594 14.68 9.141 1 89.31 104 GLY A C 1
ATOM 831 O O . GLY A 1 104 ? -21.516 14.359 9.906 1 89.31 104 GLY A O 1
ATOM 832 N N . GLY A 1 105 ? -20.172 15.828 9.008 1 87.5 105 GLY A N 1
ATOM 833 C CA . GLY A 1 105 ? -20.406 16.984 9.844 1 87.5 105 GLY A CA 1
ATOM 834 C C . GLY A 1 105 ? -19.141 17.656 10.336 1 87.5 105 GLY A C 1
ATOM 835 O O . GLY A 1 105 ? -18.062 17.047 10.297 1 87.5 105 GLY A O 1
ATOM 836 N N . GLU A 1 106 ? -19.328 18.859 10.734 1 79.44 106 GLU A N 1
ATOM 837 C CA . GLU A 1 106 ? -18.141 19.578 11.18 1 79.44 106 GLU A CA 1
ATOM 838 C C . GLU A 1 106 ? -17.359 18.781 12.219 1 79.44 106 GLU A C 1
ATOM 840 O O . GLU A 1 106 ? -17.875 18.484 13.297 1 79.44 106 GLU A O 1
ATOM 845 N N . GLY A 1 107 ? -16.219 18.375 11.75 1 73.75 107 GLY A N 1
ATOM 846 C CA . GLY A 1 107 ? -15.32 17.672 12.656 1 73.75 107 GLY A CA 1
ATOM 847 C C . GLY A 1 107 ? -15.609 16.188 12.758 1 73.75 107 GLY A C 1
ATOM 848 O O . GLY A 1 107 ? -15.125 15.508 13.672 1 73.75 107 GLY A O 1
ATOM 849 N N . LEU A 1 108 ? -16.484 15.68 11.984 1 81.31 108 LEU A N 1
ATOM 850 C CA . LEU A 1 108 ? -16.906 14.281 12.086 1 81.31 108 LEU A CA 1
ATOM 851 C C . LEU A 1 108 ? -16.672 13.547 10.773 1 81.31 108 LEU A C 1
ATOM 853 O O . LEU A 1 108 ? -16.922 14.086 9.695 1 81.31 108 LEU A O 1
ATOM 857 N N . GLU A 1 109 ? -16.219 12.328 10.867 1 82.88 109 GLU A N 1
ATOM 858 C CA . GLU A 1 109 ? -16 11.492 9.688 1 82.88 109 GLU A CA 1
ATOM 859 C C . GLU A 1 109 ? -16.938 10.297 9.68 1 82.88 109 GLU A C 1
ATOM 861 O O . GLU A 1 109 ? -16.875 9.445 8.789 1 82.88 109 GLU A O 1
ATOM 866 N N . LEU A 1 110 ? -17.766 10.219 10.578 1 82.94 110 LEU A N 1
ATOM 867 C CA . LEU A 1 110 ? -18.641 9.062 10.766 1 82.94 110 LEU A CA 1
ATOM 868 C C . LEU A 1 110 ? -19.844 9.133 9.836 1 82.94 110 LEU A C 1
ATOM 870 O O . LEU A 1 110 ? -20.25 10.227 9.438 1 82.94 110 LEU A O 1
ATOM 874 N N . ILE A 1 111 ? -20.328 7.949 9.508 1 87.12 111 ILE A N 1
ATOM 875 C CA . ILE A 1 111 ? -21.531 7.809 8.688 1 87.12 111 ILE A CA 1
ATOM 876 C C . ILE A 1 111 ? -22.594 7.027 9.453 1 87.12 111 ILE A C 1
ATOM 878 O O . ILE A 1 111 ? -22.297 6 10.062 1 87.12 111 ILE A O 1
ATOM 882 N N . GLU A 1 112 ? -23.672 7.543 9.562 1 88.12 112 GLU A N 1
ATOM 883 C CA . GLU A 1 112 ? -24.828 6.812 10.102 1 88.12 112 GLU A CA 1
ATOM 884 C C . GLU A 1 112 ? -26.031 6.934 9.18 1 88.12 112 GLU A C 1
ATOM 886 O O . GLU A 1 112 ? -26.094 7.828 8.336 1 88.12 112 GLU A O 1
ATOM 891 N N . ARG A 1 113 ? -26.859 5.992 9.336 1 89.5 113 ARG A N 1
ATOM 892 C CA . ARG A 1 113 ? -28.031 6.004 8.461 1 89.5 113 ARG A CA 1
ATOM 893 C C . ARG A 1 113 ? -29.312 5.711 9.25 1 89.5 113 ARG A C 1
ATOM 895 O O . ARG A 1 113 ? -29.281 4.953 10.219 1 89.5 113 ARG A O 1
ATOM 902 N N . LEU A 1 114 ? -30.359 6.375 8.781 1 91.88 114 LEU A N 1
ATOM 903 C CA . LEU A 1 114 ? -31.672 6.223 9.375 1 91.88 114 LEU A CA 1
ATOM 904 C C . LEU A 1 114 ? -32.594 5.395 8.469 1 91.88 114 LEU A C 1
ATOM 906 O O . LEU A 1 114 ? -32.781 5.727 7.297 1 91.88 114 LEU A O 1
ATOM 910 N N . ASN A 1 115 ? -33.031 4.309 9.016 1 88.81 115 ASN A N 1
ATOM 911 C CA . ASN A 1 115 ? -34.125 3.602 8.336 1 88.81 115 ASN A CA 1
ATOM 912 C C . ASN A 1 115 ? -35.469 4.309 8.531 1 88.81 115 ASN A C 1
ATOM 914 O O . ASN A 1 115 ? -36 4.332 9.633 1 88.81 115 ASN A O 1
ATOM 918 N N . ILE A 1 116 ? -36 4.832 7.473 1 84 116 ILE A N 1
ATOM 919 C CA . ILE A 1 116 ? -37.156 5.703 7.59 1 84 116 ILE A CA 1
ATOM 920 C C . ILE A 1 116 ? -38.438 4.859 7.762 1 84 116 ILE A C 1
ATOM 922 O O . ILE A 1 116 ? -39.5 5.383 8.117 1 84 116 ILE A O 1
ATOM 926 N N . GLN A 1 117 ? -38.281 3.586 7.566 1 80.88 117 GLN A N 1
ATOM 927 C CA . GLN A 1 117 ? -39.438 2.709 7.77 1 80.88 117 GLN A CA 1
ATOM 928 C C . GLN A 1 117 ? -39.625 2.387 9.25 1 80.88 117 GLN A C 1
ATOM 930 O O . GLN A 1 117 ? -40.75 2.338 9.742 1 80.88 117 GLN A O 1
ATOM 935 N N . ASN A 1 118 ? -38.531 2.199 9.953 1 83.31 118 ASN A N 1
ATOM 936 C CA . ASN A 1 118 ? -38.656 1.844 11.367 1 83.31 118 ASN A CA 1
ATOM 937 C C . ASN A 1 118 ? -38 2.885 12.266 1 83.31 118 ASN A C 1
ATOM 939 O O . ASN A 1 118 ? -37.938 2.701 13.484 1 83.31 118 ASN A O 1
ATOM 943 N N . ASN A 1 119 ? -37.594 3.93 11.734 1 85.62 119 ASN A N 1
ATOM 944 C CA . ASN A 1 119 ? -36.969 5.051 12.453 1 85.62 119 ASN A CA 1
ATOM 945 C C . ASN A 1 119 ? -35.844 4.59 13.367 1 85.62 119 ASN A C 1
ATOM 947 O O . ASN A 1 119 ? -35.781 4.977 14.531 1 85.62 119 ASN A O 1
ATOM 951 N N . HIS A 1 120 ? -35.031 3.74 12.828 1 87.5 120 HIS A N 1
ATOM 952 C CA . HIS A 1 120 ? -33.844 3.256 13.555 1 87.5 120 HIS A CA 1
ATOM 953 C C . HIS A 1 120 ? -32.562 3.729 12.898 1 87.5 120 HIS A C 1
ATOM 955 O O . HIS A 1 120 ? -32.438 3.695 11.672 1 87.5 120 HIS A O 1
ATOM 961 N N . TRP A 1 121 ? -31.625 4.258 13.805 1 89.31 121 TRP A N 1
ATOM 962 C CA . TRP A 1 121 ? -30.312 4.68 13.32 1 89.31 121 TRP A CA 1
ATOM 963 C C . TRP A 1 121 ? -29.328 3.529 13.367 1 89.31 121 TRP A C 1
ATOM 965 O O . TRP A 1 121 ? -29.312 2.748 14.32 1 89.31 121 TRP A O 1
ATOM 975 N N . GLU A 1 122 ? -28.547 3.439 12.32 1 84.06 122 GLU A N 1
ATOM 976 C CA . GLU A 1 122 ? -27.422 2.512 12.281 1 84.06 122 GLU A CA 1
ATOM 977 C C . GLU A 1 122 ? -26.125 3.242 11.984 1 84.06 122 GLU A C 1
ATOM 979 O O . GLU A 1 122 ? -26.078 4.117 11.117 1 84.06 122 GLU A O 1
ATOM 984 N N . LEU A 1 123 ? -25.156 2.932 12.789 1 81.5 123 LEU A N 1
ATOM 985 C CA . LEU A 1 123 ? -23.812 3.438 12.492 1 81.5 123 LEU A CA 1
ATOM 986 C C . LEU A 1 123 ? -23.141 2.584 11.43 1 81.5 123 LEU A C 1
ATOM 988 O O . LEU A 1 123 ? -23.078 1.358 11.555 1 81.5 123 LEU A O 1
ATOM 992 N N . CYS A 1 124 ? -22.781 3.328 10.352 1 78.06 124 CYS A N 1
ATOM 993 C CA . CYS A 1 124 ? -22.109 2.6 9.289 1 78.06 124 CYS A CA 1
ATOM 994 C C . CYS A 1 124 ? -20.672 2.289 9.664 1 78.06 124 CYS A C 1
ATOM 996 O O . CYS A 1 124 ? -20.016 3.088 10.344 1 78.06 124 CYS A O 1
ATOM 998 N N . GLU A 1 125 ? -20.328 1.193 9.117 1 63.69 125 GLU A N 1
ATOM 999 C CA . GLU A 1 125 ? -18.969 0.766 9.398 1 63.69 125 GLU A CA 1
ATOM 1000 C C . GLU A 1 125 ? -17.953 1.62 8.648 1 63.69 125 GLU A C 1
ATOM 1002 O O . GLU A 1 125 ? -16.891 1.951 9.18 1 63.69 125 GLU A O 1
ATOM 1007 N N . LEU A 1 126 ? -18.312 2.002 7.527 1 68.19 126 LEU A N 1
ATOM 1008 C CA . LEU A 1 126 ? -17.438 2.842 6.73 1 68.19 126 LEU A CA 1
ATOM 1009 C C . LEU A 1 126 ? -17.469 4.289 7.215 1 68.19 126 LEU A C 1
ATOM 1011 O O . LEU A 1 126 ? -18.531 4.781 7.625 1 68.19 126 LEU A O 1
ATOM 1015 N N . ARG A 1 127 ? -16.344 4.871 7.16 1 70.06 127 ARG A N 1
ATOM 1016 C CA . ARG A 1 127 ? -16.203 6.281 7.516 1 70.06 127 ARG A CA 1
ATOM 1017 C C . ARG A 1 127 ? -15.672 7.094 6.336 1 70.06 127 ARG A C 1
ATOM 1019 O O . ARG A 1 127 ? -15.07 6.539 5.414 1 70.06 127 ARG A O 1
ATOM 1026 N N . LEU A 1 128 ? -16.078 8.305 6.406 1 79.62 128 LEU A N 1
ATOM 1027 C CA . LEU A 1 128 ? -15.445 9.227 5.465 1 79.62 128 LEU A CA 1
ATOM 1028 C C . LEU A 1 128 ? -13.938 9.281 5.691 1 79.62 128 LEU A C 1
ATOM 1030 O O . LEU A 1 128 ? -13.469 9.109 6.82 1 79.62 128 LEU A O 1
ATOM 1034 N N . PRO A 1 129 ? -13.25 9.453 4.66 1 65.62 129 PRO A N 1
ATOM 1035 C CA . PRO A 1 129 ? -11.789 9.492 4.789 1 65.62 129 PRO A CA 1
ATOM 1036 C C . PRO A 1 129 ? -11.305 10.578 5.754 1 65.62 129 PRO A C 1
ATOM 1038 O O . PRO A 1 129 ? -10.227 10.453 6.34 1 65.62 129 PRO A O 1
ATOM 1041 N N . ARG A 1 130 ? -12.07 11.656 5.898 1 67.31 130 ARG A N 1
ATOM 1042 C CA . ARG A 1 130 ? -11.836 12.742 6.84 1 67.31 130 ARG A CA 1
ATOM 1043 C C . ARG A 1 130 ? -13.141 13.383 7.285 1 67.31 130 ARG A C 1
ATOM 1045 O O . ARG A 1 130 ? -14.156 13.273 6.598 1 67.31 130 ARG A O 1
ATOM 1052 N N . PRO A 1 131 ? -12.836 13.969 8.5 1 78.38 131 PRO A N 1
ATOM 1053 C CA . PRO A 1 131 ? -14.023 14.758 8.844 1 78.38 131 PRO A CA 1
ATOM 1054 C C . PRO A 1 131 ? -14.391 15.766 7.758 1 78.38 131 PRO A C 1
ATOM 1056 O O . PRO A 1 131 ? -13.531 16.5 7.266 1 78.38 131 PRO A O 1
ATOM 1059 N N . SER A 1 132 ? -15.539 15.656 7.336 1 86.56 132 SER A N 1
ATOM 1060 C CA . SER A 1 132 ? -16 16.484 6.23 1 86.56 132 SER A CA 1
ATOM 1061 C C . SER A 1 132 ? -17.469 16.875 6.406 1 86.56 132 SER A C 1
ATOM 1063 O O . SER A 1 132 ? -18.234 16.156 7.059 1 86.56 132 SER A O 1
ATOM 1065 N N . ASN A 1 133 ? -17.75 18.062 5.891 1 86.81 133 ASN A N 1
ATOM 1066 C CA . ASN A 1 133 ? -19.125 18.531 5.859 1 86.81 133 ASN A CA 1
ATOM 1067 C C . ASN A 1 133 ? -19.469 19.219 4.535 1 86.81 133 ASN A C 1
ATOM 1069 O O . ASN A 1 133 ? -18.562 19.484 3.73 1 86.81 133 ASN A O 1
ATOM 1073 N N . GLU A 1 134 ? -20.75 19.328 4.336 1 84 134 GLU A N 1
ATOM 1074 C CA . GLU A 1 134 ? -21.25 19.984 3.135 1 84 134 GLU A CA 1
ATOM 1075 C C . GLU A 1 134 ? -20.812 19.234 1.876 1 84 134 GLU A C 1
ATOM 1077 O O . GLU A 1 134 ? -20.453 19.859 0.877 1 84 134 GLU A O 1
ATOM 1082 N N . LEU A 1 135 ? -20.797 17.969 1.994 1 88.75 135 LEU A N 1
ATOM 1083 C CA . LEU A 1 135 ? -20.516 17.109 0.857 1 88.75 135 LEU A CA 1
ATOM 1084 C C . LEU A 1 135 ? -21.672 17.078 -0.122 1 88.75 135 LEU A C 1
ATOM 1086 O O . LEU A 1 135 ? -22.828 17.234 0.28 1 88.75 135 LEU A O 1
ATOM 1090 N N . THR A 1 136 ? -21.312 16.938 -1.405 1 84.75 136 THR A N 1
ATOM 1091 C CA . THR A 1 136 ? -22.328 16.625 -2.398 1 84.75 136 THR A CA 1
ATOM 1092 C C . THR A 1 136 ? -22.469 15.109 -2.562 1 84.75 136 THR A C 1
ATOM 1094 O O . THR A 1 136 ? -21.516 14.438 -2.961 1 84.75 136 THR A O 1
ATOM 1097 N N . LEU A 1 137 ? -23.594 14.672 -2.135 1 85.38 137 LEU A N 1
ATOM 1098 C CA . LEU A 1 137 ? -23.859 13.242 -2.197 1 85.38 137 LEU A CA 1
ATOM 1099 C C . LEU A 1 137 ? -24.859 12.922 -3.303 1 85.38 137 LEU A C 1
ATOM 1101 O O . LEU A 1 137 ? -25.984 13.391 -3.271 1 85.38 137 LEU A O 1
ATOM 1105 N N . CYS A 1 138 ? -24.312 12.102 -4.219 1 79.62 138 CYS A N 1
ATOM 1106 C CA . CYS A 1 138 ? -25.172 11.695 -5.32 1 79.62 138 CYS A CA 1
ATOM 1107 C C . CYS A 1 138 ? -25.484 10.203 -5.246 1 79.62 138 CYS A C 1
ATOM 1109 O O . CYS A 1 138 ? -24.578 9.375 -5.258 1 79.62 138 CYS A O 1
ATOM 1111 N N . ASN A 1 139 ? -26.781 9.969 -5.148 1 76.12 139 ASN A N 1
ATOM 1112 C CA . ASN A 1 139 ? -27.219 8.578 -5.168 1 76.12 139 ASN A CA 1
ATOM 1113 C C . ASN A 1 139 ? -26.984 7.934 -6.535 1 76.12 139 ASN A C 1
ATOM 1115 O O . ASN A 1 139 ? -27.547 8.383 -7.535 1 76.12 139 ASN A O 1
ATOM 1119 N N . MET A 1 140 ? -26.078 7 -6.566 1 68.88 140 MET A N 1
ATOM 1120 C CA . MET A 1 140 ? -25.719 6.352 -7.824 1 68.88 140 MET A CA 1
ATOM 1121 C C . MET A 1 140 ? -26.5 5.062 -8.016 1 68.88 140 MET A C 1
ATOM 1123 O O . MET A 1 140 ? -26.094 4.18 -8.773 1 68.88 140 MET A O 1
ATOM 1127 N N . GLY A 1 141 ? -27.578 4.93 -7.332 1 65.19 141 GLY A N 1
ATOM 1128 C CA . GLY A 1 141 ? -28.406 3.74 -7.391 1 65.19 141 GLY A CA 1
ATOM 1129 C C . GLY A 1 141 ? -28.5 3.004 -6.07 1 65.19 141 GLY A C 1
ATOM 1130 O O . GLY A 1 141 ? -28.344 3.607 -5.004 1 65.19 141 GLY A O 1
ATOM 1131 N N . THR A 1 142 ? -28.734 1.655 -6.148 1 60.69 142 THR A N 1
ATOM 1132 C CA . THR A 1 142 ? -29.047 0.903 -4.938 1 60.69 142 THR A CA 1
ATOM 1133 C C . THR A 1 142 ? -27.781 0.547 -4.176 1 60.69 142 THR A C 1
ATOM 1135 O O . THR A 1 142 ? -27.828 0.19 -2.998 1 60.69 142 THR A O 1
ATOM 1138 N N . GLU A 1 143 ? -26.672 0.832 -4.789 1 64.75 143 GLU A N 1
ATOM 1139 C CA . GLU A 1 143 ? -25.547 0.213 -4.09 1 64.75 143 GLU A CA 1
ATOM 1140 C C . GLU A 1 143 ? -24.453 1.235 -3.783 1 64.75 143 GLU A C 1
ATOM 1142 O O . GLU A 1 143 ? -23.5 0.932 -3.072 1 64.75 143 GLU A O 1
ATOM 1147 N N . SER A 1 144 ? -24.562 2.459 -4.312 1 74 144 SER A N 1
ATOM 1148 C CA . SER A 1 144 ? -23.422 3.344 -4.102 1 74 144 SER A CA 1
ATOM 1149 C C . SER A 1 144 ? -23.859 4.801 -4.02 1 74 144 SER A C 1
ATOM 1151 O O . SER A 1 144 ? -24.922 5.164 -4.52 1 74 144 SER A O 1
ATOM 1153 N N . ILE A 1 145 ? -23.125 5.637 -3.312 1 81.94 145 ILE A N 1
ATOM 1154 C CA . ILE A 1 145 ? -23.266 7.082 -3.213 1 81.94 145 ILE A CA 1
ATOM 1155 C C . ILE A 1 145 ? -21.984 7.758 -3.686 1 81.94 145 ILE A C 1
ATOM 1157 O O . ILE A 1 145 ? -20.875 7.371 -3.275 1 81.94 145 ILE A O 1
ATOM 1161 N N . LEU A 1 146 ? -22.141 8.57 -4.629 1 82.44 146 LEU A N 1
ATOM 1162 C CA . LEU A 1 146 ? -21.031 9.422 -5.051 1 82.44 146 LEU A CA 1
ATOM 1163 C C . LEU A 1 146 ? -20.859 10.609 -4.102 1 82.44 146 LEU A C 1
ATOM 1165 O O . LEU A 1 146 ? -21.844 11.305 -3.795 1 82.44 146 LEU A O 1
ATOM 1169 N N . ILE A 1 147 ? -19.719 10.742 -3.555 1 84.94 147 ILE A N 1
ATOM 1170 C CA . ILE A 1 147 ? -19.406 11.82 -2.625 1 84.94 147 ILE A CA 1
ATOM 1171 C C . ILE A 1 147 ? -18.469 12.82 -3.303 1 84.94 147 ILE A C 1
ATOM 1173 O O . ILE A 1 147 ? -17.359 12.477 -3.713 1 84.94 147 ILE A O 1
ATOM 1177 N N . LEU A 1 148 ? -18.922 14.07 -3.416 1 83.19 148 LEU A N 1
ATOM 1178 C CA . LEU A 1 148 ? -18.156 15.062 -4.156 1 83.19 148 LEU A CA 1
ATOM 1179 C C . LEU A 1 148 ? -17.875 16.297 -3.291 1 83.19 148 LEU A C 1
ATOM 1181 O O . LEU A 1 148 ? -18.797 16.859 -2.701 1 83.19 148 LEU A O 1
ATOM 1185 N N . GLY A 1 149 ? -16.609 16.688 -3.275 1 80.38 149 GLY A N 1
ATOM 1186 C CA . GLY A 1 149 ? -16.219 17.953 -2.68 1 80.38 149 GLY A CA 1
ATOM 1187 C C . GLY A 1 149 ? -16.531 18.031 -1.198 1 80.38 149 GLY A C 1
ATOM 1188 O O . GLY A 1 149 ? -16.188 17.125 -0.432 1 80.38 149 GLY A O 1
ATOM 1189 N N . GLY A 1 150 ? -17.109 19.188 -0.837 1 83.88 150 GLY A N 1
ATOM 1190 C CA . GLY A 1 150 ? -17.406 19.469 0.561 1 83.88 150 GLY A CA 1
ATOM 1191 C C . GLY A 1 150 ? -16.328 20.281 1.244 1 83.88 150 GLY A C 1
ATOM 1192 O O . GLY A 1 150 ? -15.562 21 0.583 1 83.88 150 GLY A O 1
ATOM 1193 N N . ARG A 1 151 ? -16.484 20.312 2.57 1 81.19 151 ARG A N 1
ATOM 1194 C CA . ARG A 1 151 ? -15.531 21.047 3.398 1 81.19 151 ARG A CA 1
ATOM 1195 C C . ARG A 1 151 ? -14.836 20.109 4.395 1 81.19 151 ARG A C 1
ATOM 1197 O O . ARG A 1 151 ? -15.469 19.219 4.949 1 81.19 151 ARG A O 1
ATOM 1204 N N . ASP A 1 152 ? -13.633 20.422 4.477 1 78.88 152 ASP A N 1
ATOM 1205 C CA . ASP A 1 152 ? -12.875 19.594 5.406 1 78.88 152 ASP A CA 1
ATOM 1206 C C . ASP A 1 152 ? -12.945 20.156 6.824 1 78.88 152 ASP A C 1
ATOM 1208 O O . ASP A 1 152 ? -13.75 21.031 7.109 1 78.88 152 ASP A O 1
ATOM 1212 N N . GLU A 1 153 ? -12.203 19.609 7.762 1 69.56 153 GLU A N 1
ATOM 1213 C CA . GLU A 1 153 ? -12.258 19.984 9.172 1 69.56 153 GLU A CA 1
ATOM 1214 C C . GLU A 1 153 ? -11.836 21.438 9.367 1 69.56 153 GLU A C 1
ATOM 1216 O O . GLU A 1 153 ? -12.164 22.047 10.391 1 69.56 153 GLU A O 1
ATOM 1221 N N . ARG A 1 154 ? -11.273 21.984 8.438 1 61.97 154 ARG A N 1
ATOM 1222 C CA . ARG A 1 154 ? -10.883 23.391 8.5 1 61.97 154 ARG A CA 1
ATOM 1223 C C . ARG A 1 154 ? -11.883 24.266 7.754 1 61.97 154 ARG A C 1
ATOM 1225 O O . ARG A 1 154 ? -11.594 25.422 7.445 1 61.97 154 ARG A O 1
ATOM 1232 N N . LYS A 1 155 ? -12.836 23.688 7.301 1 69.5 155 LYS A N 1
ATOM 1233 C CA . LYS A 1 155 ? -13.914 24.375 6.602 1 69.5 155 LYS A CA 1
ATOM 1234 C C . LYS A 1 155 ? -13.469 24.828 5.215 1 69.5 155 LYS A C 1
ATOM 1236 O O . LYS A 1 155 ? -13.969 25.828 4.688 1 69.5 155 LYS A O 1
ATOM 1241 N N . GLU A 1 156 ? -12.523 24.203 4.715 1 74.69 156 GLU A N 1
ATOM 1242 C CA . GLU A 1 156 ? -12.07 24.5 3.359 1 74.69 156 GLU A CA 1
ATOM 1243 C C . GLU A 1 156 ? -12.711 23.562 2.346 1 74.69 156 GLU A C 1
ATOM 1245 O O . GLU A 1 156 ? -12.891 22.375 2.619 1 74.69 156 GLU A O 1
ATOM 1250 N N . PRO A 1 157 ? -13.016 24.219 1.141 1 78.81 157 PRO A N 1
ATOM 1251 C CA . PRO A 1 157 ? -13.625 23.375 0.113 1 78.81 157 PRO A CA 1
ATOM 1252 C C . PRO A 1 157 ? -12.688 22.266 -0.375 1 78.81 157 PRO A C 1
ATOM 1254 O O . PRO A 1 157 ? -11.477 22.484 -0.458 1 78.81 157 PRO A O 1
ATOM 1257 N N . MET A 1 158 ? -13.367 21.125 -0.556 1 79.25 158 MET A N 1
ATOM 1258 C CA . MET A 1 158 ? -12.625 19.938 -0.976 1 79.25 158 MET A CA 1
ATOM 1259 C C . MET A 1 158 ? -12.867 19.641 -2.453 1 79.25 158 MET A C 1
ATOM 1261 O O . MET A 1 158 ? -13.844 20.125 -3.037 1 79.25 158 MET A O 1
ATOM 1265 N N . GLN A 1 159 ? -11.992 18.906 -3.045 1 70.06 159 GLN A N 1
ATOM 1266 C CA . GLN A 1 159 ? -12.141 18.516 -4.445 1 70.06 159 GLN A CA 1
ATOM 1267 C C . GLN A 1 159 ? -12.273 17 -4.586 1 70.06 159 GLN A C 1
ATOM 1269 O O . GLN A 1 159 ? -12.469 16.484 -5.691 1 70.06 159 GLN A O 1
ATOM 1274 N N . GLU A 1 160 ? -12.203 16.328 -3.553 1 75.88 160 GLU A N 1
ATOM 1275 C CA . GLU A 1 160 ? -12.188 14.867 -3.605 1 75.88 160 GLU A CA 1
ATOM 1276 C C . GLU A 1 160 ? -13.555 14.32 -4.027 1 75.88 160 GLU A C 1
ATOM 1278 O O . GLU A 1 160 ? -14.586 14.906 -3.715 1 75.88 160 GLU A O 1
ATOM 1283 N N . VAL A 1 161 ? -13.477 13.219 -4.777 1 75.31 161 VAL A N 1
ATOM 1284 C CA . VAL A 1 161 ? -14.672 12.484 -5.188 1 75.31 161 VAL A CA 1
ATOM 1285 C C . VAL A 1 161 ? -14.539 11.016 -4.797 1 75.31 161 VAL A C 1
ATOM 1287 O O . VAL A 1 161 ? -13.516 10.391 -5.062 1 75.31 161 VAL A O 1
ATOM 1290 N N . TRP A 1 162 ? -15.523 10.633 -4.082 1 78 162 TRP A N 1
ATOM 1291 C CA . TRP A 1 162 ? -15.523 9.25 -3.605 1 78 162 TRP A CA 1
ATOM 1292 C C . TRP A 1 162 ? -16.797 8.523 -4.035 1 78 162 TRP A C 1
ATOM 1294 O O . TRP A 1 162 ? -17.859 9.133 -4.148 1 78 162 TRP A O 1
ATOM 1304 N N . LEU A 1 163 ? -16.562 7.238 -4.312 1 75 163 LEU A N 1
ATOM 1305 C CA . LEU A 1 163 ? -17.719 6.363 -4.48 1 75 163 LEU A CA 1
ATOM 1306 C C . LEU A 1 163 ? -17.891 5.445 -3.277 1 75 163 LEU A C 1
ATOM 1308 O O . LEU A 1 163 ? -17.016 4.625 -2.99 1 75 163 LEU A O 1
ATOM 1312 N N . TYR A 1 164 ? -18.891 5.754 -2.604 1 76.81 164 TYR A N 1
ATOM 1313 C CA . TYR A 1 164 ? -19.25 4.957 -1.438 1 76.81 164 TYR A CA 1
ATOM 1314 C C . TYR A 1 164 ? -20.172 3.807 -1.827 1 76.81 164 TYR A C 1
ATOM 1316 O O . TYR A 1 164 ? -21.312 4.027 -2.248 1 76.81 164 TYR A O 1
ATOM 1324 N N . ASN A 1 165 ? -19.594 2.58 -1.688 1 64.19 165 ASN A N 1
ATOM 1325 C CA . ASN A 1 165 ? -20.406 1.403 -1.977 1 64.19 165 ASN A CA 1
ATOM 1326 C C . ASN A 1 165 ? -20.906 0.746 -0.697 1 64.19 165 ASN A C 1
ATOM 1328 O O . ASN A 1 165 ? -20.125 0.263 0.115 1 64.19 165 ASN A O 1
ATOM 1332 N N . PHE A 1 166 ? -22.219 0.806 -0.537 1 61.25 166 PHE A N 1
ATOM 1333 C CA . PHE A 1 166 ? -22.906 0.303 0.653 1 61.25 166 PHE A CA 1
ATOM 1334 C C . PHE A 1 166 ? -22.734 -1.205 0.779 1 61.25 166 PHE A C 1
ATOM 1336 O O . PHE A 1 166 ? -22.594 -1.731 1.887 1 61.25 166 PHE A O 1
ATOM 1343 N N . ASP A 1 167 ? -22.953 -1.807 -0.35 1 52.12 167 ASP A N 1
ATOM 1344 C CA . ASP A 1 167 ? -22.969 -3.266 -0.343 1 52.12 167 ASP A CA 1
ATOM 1345 C C . ASP A 1 167 ? -21.578 -3.838 -0.126 1 52.12 167 ASP A C 1
ATOM 1347 O O . ASP A 1 167 ? -21.406 -4.816 0.604 1 52.12 167 ASP A O 1
ATOM 1351 N N . LYS A 1 168 ? -20.75 -3.035 -0.634 1 48.03 168 LYS A N 1
ATOM 1352 C CA . LYS A 1 168 ? -19.391 -3.572 -0.618 1 48.03 168 LYS A CA 1
ATOM 1353 C C . LYS A 1 168 ? -18.594 -2.988 0.54 1 48.03 168 LYS A C 1
ATOM 1355 O O . LYS A 1 168 ? -17.438 -3.363 0.747 1 48.03 168 LYS A O 1
ATOM 1360 N N . LEU A 1 169 ? -19.281 -2.148 1.266 1 48.41 169 LEU A N 1
ATOM 1361 C CA . LEU A 1 169 ? -18.688 -1.446 2.396 1 48.41 169 LEU A CA 1
ATOM 1362 C C . LEU A 1 169 ? -17.297 -0.914 2.037 1 48.41 169 LEU A C 1
ATOM 1364 O O . LEU A 1 169 ? -16.344 -1.108 2.787 1 48.41 169 LEU A O 1
ATOM 1368 N N . HIS A 1 170 ? -17.141 -0.401 0.838 1 58.44 170 HIS A N 1
ATOM 1369 C CA . HIS A 1 170 ? -15.883 0.22 0.449 1 58.44 170 HIS A CA 1
ATOM 1370 C C . HIS A 1 170 ? -16.109 1.594 -0.172 1 58.44 170 HIS A C 1
ATOM 1372 O O . HIS A 1 170 ? -17.219 1.899 -0.619 1 58.44 170 HIS A O 1
ATOM 1378 N N . MET A 1 171 ? -15.047 2.467 0.035 1 64.88 171 MET A N 1
ATOM 1379 C CA . MET A 1 171 ? -15 3.791 -0.581 1 64.88 171 MET A CA 1
ATOM 1380 C C . MET A 1 171 ? -13.867 3.879 -1.594 1 64.88 171 MET A C 1
ATOM 1382 O O . MET A 1 171 ? -12.727 3.537 -1.283 1 64.88 171 MET A O 1
ATOM 1386 N N . ILE A 1 172 ? -14.297 4.129 -2.818 1 60.97 172 ILE A N 1
ATOM 1387 C CA . ILE A 1 172 ? -13.32 4.254 -3.9 1 60.97 172 ILE A CA 1
ATOM 1388 C C . ILE A 1 172 ? -13.133 5.727 -4.258 1 60.97 172 ILE A C 1
ATOM 1390 O O . ILE A 1 172 ? -14.109 6.457 -4.449 1 60.97 172 ILE A O 1
ATOM 1394 N N . ARG A 1 173 ? -11.961 6.102 -4.262 1 62.09 173 ARG A N 1
ATOM 1395 C CA . ARG A 1 173 ? -11.695 7.473 -4.68 1 62.09 173 ARG A CA 1
ATOM 1396 C C . ARG A 1 173 ? -11.742 7.598 -6.199 1 62.09 173 ARG A C 1
ATOM 1398 O O . ARG A 1 173 ? -11.156 6.781 -6.914 1 62.09 173 ARG A O 1
ATOM 1405 N N . LEU A 1 174 ? -12.5 8.539 -6.621 1 62.09 174 LEU A N 1
ATOM 1406 C CA . LEU A 1 174 ? -12.641 8.82 -8.047 1 62.09 174 LEU A CA 1
ATOM 1407 C C . LEU A 1 174 ? -11.867 10.078 -8.43 1 62.09 174 LEU A C 1
ATOM 1409 O O . LEU A 1 174 ? -11.227 10.703 -7.578 1 62.09 174 LEU A O 1
ATOM 1413 N N . HIS A 1 175 ? -11.977 10.383 -9.68 1 53.97 175 HIS A N 1
ATOM 1414 C CA . HIS A 1 175 ? -11.352 11.617 -10.148 1 53.97 175 HIS A CA 1
ATOM 1415 C C . HIS A 1 175 ? -11.898 12.828 -9.406 1 53.97 175 HIS A C 1
ATOM 1417 O O . HIS A 1 175 ? -13.109 12.984 -9.266 1 53.97 175 HIS A O 1
ATOM 1423 N N . SER A 1 176 ? -10.883 13.57 -8.938 1 62.91 176 SER A N 1
ATOM 1424 C CA . SER A 1 176 ? -11.289 14.734 -8.156 1 62.91 176 SER A CA 1
ATOM 1425 C C . SER A 1 176 ? -11.93 15.797 -9.039 1 62.91 176 SER A C 1
ATOM 1427 O O . SER A 1 176 ? -11.711 15.828 -10.25 1 62.91 176 SER A O 1
ATOM 1429 N N . LEU A 1 177 ? -12.625 16.641 -8.43 1 70.06 177 LEU A N 1
ATOM 1430 C CA . LEU A 1 177 ? -13.188 17.844 -9.055 1 70.06 177 LEU A CA 1
ATOM 1431 C C . LEU A 1 177 ? -12.086 18.766 -9.539 1 70.06 177 LEU A C 1
ATOM 1433 O O . LEU A 1 177 ? -11 18.812 -8.945 1 70.06 177 LEU A O 1
ATOM 1437 N N . ASN A 1 178 ? -12.25 19.438 -10.633 1 59.91 178 ASN A N 1
ATOM 1438 C CA . ASN A 1 178 ? -11.289 20.391 -11.195 1 59.91 178 ASN A CA 1
ATOM 1439 C C . ASN A 1 178 ? -10.922 21.484 -10.195 1 59.91 178 ASN A C 1
ATOM 1441 O O . ASN A 1 178 ? -9.812 22.016 -10.234 1 59.91 178 ASN A O 1
ATOM 1445 N N . THR A 1 179 ? -11.859 21.938 -9.484 1 65.19 179 THR A N 1
ATOM 1446 C CA . THR A 1 179 ? -11.719 22.938 -8.43 1 65.19 179 THR A CA 1
ATOM 1447 C C . THR A 1 179 ? -12.438 22.5 -7.16 1 65.19 179 THR A C 1
ATOM 1449 O O . THR A 1 179 ? -13.477 21.844 -7.227 1 65.19 179 THR A O 1
ATOM 1452 N N . PRO A 1 180 ? -11.633 22.812 -6.109 1 71.31 180 PRO A N 1
ATOM 1453 C CA . PRO A 1 180 ? -12.438 22.594 -4.902 1 71.31 180 PRO A CA 1
ATOM 1454 C C . PRO A 1 180 ? -13.812 23.25 -4.98 1 71.31 180 PRO A C 1
ATOM 1456 O O . PRO A 1 180 ? -13.945 24.359 -5.496 1 71.31 180 PRO A O 1
ATOM 1459 N N . PHE A 1 181 ? -14.805 22.531 -4.508 1 78.38 181 PHE A N 1
ATOM 1460 C CA . PHE A 1 181 ? -16.172 23.016 -4.711 1 78.38 181 PHE A CA 1
ATOM 1461 C C . PHE A 1 181 ? -17.078 22.547 -3.574 1 78.38 181 PHE A C 1
ATOM 1463 O O . PHE A 1 181 ? -17.047 21.391 -3.184 1 78.38 181 PHE A O 1
ATOM 1470 N N . THR A 1 182 ? -17.609 23.531 -3.033 1 78.38 182 THR A N 1
ATOM 1471 C CA . THR A 1 182 ? -18.719 23.266 -2.119 1 78.38 182 THR A CA 1
ATOM 1472 C C . THR A 1 182 ? -20.047 23.656 -2.756 1 78.38 182 THR A C 1
ATOM 1474 O O . THR A 1 182 ? -20.312 24.844 -2.979 1 78.38 182 THR A O 1
ATOM 1477 N N . ALA A 1 183 ? -20.781 22.594 -2.93 1 73.81 183 ALA A N 1
ATOM 1478 C CA . ALA A 1 183 ? -21.984 22.844 -3.705 1 73.81 183 ALA A CA 1
ATOM 1479 C C . ALA A 1 183 ? -23.141 23.234 -2.795 1 73.81 183 ALA A C 1
ATOM 1481 O O . ALA A 1 183 ? -23.25 22.75 -1.663 1 73.81 183 ALA A O 1
ATOM 1482 N N . LEU A 1 184 ? -23.891 24.203 -3.232 1 64.19 184 LEU A N 1
ATOM 1483 C CA . LEU A 1 184 ? -25.172 24.5 -2.611 1 64.19 184 LEU A CA 1
ATOM 1484 C C . LEU A 1 184 ? -26.266 23.562 -3.125 1 64.19 184 LEU A C 1
ATOM 1486 O O . LEU A 1 184 ? -27.266 23.344 -2.449 1 64.19 184 LEU A O 1
ATOM 1490 N N . GLY A 1 185 ? -25.984 23.062 -4.305 1 67.44 185 GLY A N 1
ATOM 1491 C CA . GLY A 1 185 ? -26.891 22.109 -4.949 1 67.44 185 GLY A CA 1
ATOM 1492 C C . GLY A 1 185 ? -26.281 21.453 -6.172 1 67.44 185 GLY A C 1
ATOM 1493 O O . GLY A 1 185 ? -25.172 21.781 -6.582 1 67.44 185 GLY A O 1
ATOM 1494 N N . TYR A 1 186 ? -26.953 20.344 -6.539 1 74.62 186 TYR A N 1
ATOM 1495 C CA . TYR A 1 186 ? -26.484 19.672 -7.742 1 74.62 186 TYR A CA 1
ATOM 1496 C C . TYR A 1 186 ? -27.641 19.109 -8.539 1 74.62 186 TYR A C 1
ATOM 1498 O O . TYR A 1 186 ? -28.766 19 -8.031 1 74.62 186 TYR A O 1
ATOM 1506 N N . TYR A 1 187 ? -27.5 18.953 -9.812 1 68 187 TYR A N 1
ATOM 1507 C CA . TYR A 1 187 ? -28.453 18.234 -10.648 1 68 187 TYR A CA 1
ATOM 1508 C C . TYR A 1 187 ? -27.734 17.391 -11.695 1 68 187 TYR A C 1
ATOM 1510 O O . TYR A 1 187 ? -26.562 17.641 -12.008 1 68 187 TYR A O 1
ATOM 1518 N N . GLU A 1 188 ? -28.391 16.297 -11.953 1 68 188 GLU A N 1
ATOM 1519 C CA . GLU A 1 188 ? -27.828 15.391 -12.945 1 68 188 GLU A CA 1
ATOM 1520 C C . GLU A 1 188 ? -28.344 15.719 -14.344 1 68 188 GLU A C 1
ATOM 1522 O O . GLU A 1 188 ? -29.547 15.914 -14.539 1 68 188 GLU A O 1
ATOM 1527 N N . LYS A 1 189 ? -27.438 15.93 -15.203 1 65.12 189 LYS A N 1
ATOM 1528 C CA . LYS A 1 189 ? -27.812 16.203 -16.594 1 65.12 189 LYS A CA 1
ATOM 1529 C C . LYS A 1 189 ? -26.812 15.562 -17.547 1 65.12 189 LYS A C 1
ATOM 1531 O O . LYS A 1 189 ? -25.609 15.75 -17.406 1 65.12 189 LYS A O 1
ATOM 1536 N N . ASN A 1 190 ? -27.328 14.82 -18.484 1 58.47 190 ASN A N 1
ATOM 1537 C CA . ASN A 1 190 ? -26.516 14.227 -19.547 1 58.47 190 ASN A CA 1
ATOM 1538 C C . ASN A 1 190 ? -25.359 13.422 -18.969 1 58.47 190 ASN A C 1
ATOM 1540 O O . ASN A 1 190 ? -24.203 13.594 -19.391 1 58.47 190 ASN A O 1
ATOM 1544 N N . ASN A 1 191 ? -25.672 12.625 -17.906 1 62.88 191 ASN A N 1
ATOM 1545 C CA . ASN A 1 191 ? -24.734 11.727 -17.234 1 62.88 191 ASN A CA 1
ATOM 1546 C C . ASN A 1 191 ? -23.625 12.5 -16.531 1 62.88 191 ASN A C 1
ATOM 1548 O O . ASN A 1 191 ? -22.5 12.023 -16.438 1 62.88 191 ASN A O 1
ATOM 1552 N N . LYS A 1 192 ? -23.953 13.742 -16.328 1 73.12 192 LYS A N 1
ATOM 1553 C CA . LYS A 1 192 ? -23.062 14.57 -15.516 1 73.12 192 LYS A CA 1
ATOM 1554 C C . LYS A 1 192 ? -23.781 15.094 -14.273 1 73.12 192 LYS A C 1
ATOM 1556 O O . LYS A 1 192 ? -25.016 15.25 -14.273 1 73.12 192 LYS A O 1
ATOM 1561 N N . ILE A 1 193 ? -22.938 15.258 -13.305 1 76.38 193 ILE A N 1
ATOM 1562 C CA . ILE A 1 193 ? -23.422 15.984 -12.141 1 76.38 193 ILE A CA 1
ATOM 1563 C C . ILE A 1 193 ? -23 17.453 -12.234 1 76.38 193 ILE A C 1
ATOM 1565 O O . ILE A 1 193 ? -21.828 17.75 -12.422 1 76.38 193 ILE A O 1
ATOM 1569 N N . ILE A 1 194 ? -23.953 18.234 -12.312 1 75.94 194 ILE A N 1
ATOM 1570 C CA . ILE A 1 194 ? -23.719 19.672 -12.305 1 75.94 194 ILE A CA 1
ATOM 1571 C C . ILE A 1 194 ? -23.922 20.219 -10.891 1 75.94 194 ILE A C 1
ATOM 1573 O O . ILE A 1 194 ? -25.047 20.219 -10.383 1 75.94 194 ILE A O 1
ATOM 1577 N N . MET A 1 195 ? -22.766 20.656 -10.352 1 78.75 195 MET A N 1
ATOM 1578 C CA . MET A 1 195 ? -22.812 21.281 -9.031 1 78.75 195 MET A CA 1
ATOM 1579 C C . MET A 1 195 ? -22.812 22.797 -9.148 1 78.75 195 MET A C 1
ATOM 1581 O O . MET A 1 195 ? -22.188 23.344 -10.062 1 78.75 195 MET A O 1
ATOM 1585 N N . TYR A 1 196 ? -23.578 23.453 -8.219 1 73 196 TYR A N 1
ATOM 1586 C CA . TYR A 1 196 ? -23.594 24.906 -8.281 1 73 196 TYR A CA 1
ATOM 1587 C C . TYR A 1 196 ? -23.484 25.516 -6.891 1 73 196 TYR A C 1
ATOM 1589 O O . TYR A 1 196 ? -23.891 24.906 -5.902 1 73 196 TYR A O 1
ATOM 1597 N N . ASN A 1 197 ? -22.672 26.656 -6.961 1 69.56 197 ASN A N 1
ATOM 1598 C CA . ASN A 1 197 ? -22.656 27.547 -5.805 1 69.56 197 ASN A CA 1
ATOM 1599 C C . ASN A 1 197 ? -22.719 29.016 -6.227 1 69.56 197 ASN A C 1
ATOM 1601 O O . ASN A 1 197 ? -23.062 29.328 -7.367 1 69.56 197 ASN A O 1
ATOM 1605 N N . GLN A 1 198 ? -22.5 29.953 -5.203 1 61.41 198 GLN A N 1
ATOM 1606 C CA . GLN A 1 198 ? -22.594 31.375 -5.48 1 61.41 198 GLN A CA 1
ATOM 1607 C C . GLN A 1 198 ? -21.547 31.812 -6.512 1 61.41 198 GLN A C 1
ATOM 1609 O O . GLN A 1 198 ? -21.766 32.781 -7.242 1 61.41 198 GLN A O 1
ATOM 1614 N N . GLN A 1 199 ? -20.594 30.969 -6.605 1 64.94 199 GLN A N 1
ATOM 1615 C CA . GLN A 1 199 ? -19.453 31.344 -7.445 1 64.94 199 GLN A CA 1
ATOM 1616 C C . GLN A 1 199 ? -19.609 30.781 -8.859 1 64.94 199 GLN A C 1
ATOM 1618 O O . GLN A 1 199 ? -18.984 31.281 -9.797 1 64.94 199 GLN A O 1
ATOM 1623 N N . GLY A 1 200 ? -20.5 29.812 -9.031 1 70.56 200 GLY A N 1
ATOM 1624 C CA . GLY A 1 200 ? -20.703 29.25 -10.367 1 70.56 200 GLY A CA 1
ATOM 1625 C C . GLY A 1 200 ? -21.047 27.781 -10.352 1 70.56 200 GLY A C 1
ATOM 1626 O O . GLY A 1 200 ? -21.562 27.266 -9.359 1 70.56 200 GLY A O 1
ATOM 1627 N N . LYS A 1 201 ? -20.969 27.25 -11.602 1 74.38 201 LYS A N 1
ATOM 1628 C CA . LYS A 1 201 ? -21.312 25.844 -11.781 1 74.38 201 LYS A CA 1
ATOM 1629 C C . LYS A 1 201 ? -20.062 25.016 -12.078 1 74.38 201 LYS A C 1
ATOM 1631 O O . LYS A 1 201 ? -19.094 25.516 -12.648 1 74.38 201 LYS A O 1
ATOM 1636 N N . LEU A 1 202 ? -20.094 23.812 -11.469 1 75.94 202 LEU A N 1
ATOM 1637 C CA . LEU A 1 202 ? -19.031 22.844 -11.734 1 75.94 202 LEU A CA 1
ATOM 1638 C C . LEU A 1 202 ? -19.625 21.516 -12.227 1 75.94 202 LEU A C 1
ATOM 1640 O O . LEU A 1 202 ? -20.594 21.016 -11.648 1 75.94 202 LEU A O 1
ATOM 1644 N N . GLU A 1 203 ? -19.156 21.062 -13.305 1 73.31 203 GLU A N 1
ATOM 1645 C CA . GLU A 1 203 ? -19.656 19.812 -13.859 1 73.31 203 GLU A CA 1
ATOM 1646 C C . GLU A 1 203 ? -18.672 18.672 -13.617 1 73.31 203 GLU A C 1
ATOM 1648 O O . GLU A 1 203 ? -17.453 18.875 -13.656 1 73.31 203 GLU A O 1
ATOM 1653 N N . HIS A 1 204 ? -19.312 17.578 -13.234 1 75.25 204 HIS A N 1
ATOM 1654 C CA . HIS A 1 204 ? -18.531 16.344 -13.062 1 75.25 204 HIS A CA 1
ATOM 1655 C C . HIS A 1 204 ? -19.234 15.164 -13.727 1 75.25 204 HIS A C 1
ATOM 1657 O O . HIS A 1 204 ? -20.438 14.984 -13.578 1 75.25 204 HIS A O 1
ATOM 1663 N N . PRO A 1 205 ? -18.562 14.359 -14.367 1 66.38 205 PRO A N 1
ATOM 1664 C CA . PRO A 1 205 ? -19.219 13.203 -14.977 1 66.38 205 PRO A CA 1
ATOM 1665 C C . PRO A 1 205 ? -19.672 12.172 -13.938 1 66.38 205 PRO A C 1
ATOM 1667 O O . PRO A 1 205 ? -18.984 11.945 -12.938 1 66.38 205 PRO A O 1
ATOM 1670 N N . LEU A 1 206 ? -21.016 11.781 -14 1 62.81 206 LEU A N 1
ATOM 1671 C CA . LEU A 1 206 ? -21.531 10.711 -13.156 1 62.81 206 LEU A CA 1
ATOM 1672 C C . LEU A 1 206 ? -20.859 9.383 -13.492 1 62.81 206 LEU A C 1
ATOM 1674 O O . LEU A 1 206 ? -20.703 9.039 -14.664 1 62.81 206 LEU A O 1
ATOM 1678 N N . PRO A 1 207 ? -20.516 8.906 -12.273 1 53.56 207 PRO A N 1
ATOM 1679 C CA . PRO A 1 207 ? -20.078 7.543 -12.562 1 53.56 207 PRO A CA 1
ATOM 1680 C C . PRO A 1 207 ? -21.219 6.645 -13.031 1 53.56 207 PRO A C 1
ATOM 1682 O O . PRO A 1 207 ? -22.375 6.852 -12.641 1 53.56 207 PRO A O 1
ATOM 1685 N N . GLN A 1 208 ? -21.438 6.148 -13.969 1 40.31 208 GLN A N 1
ATOM 1686 C CA . GLN A 1 208 ? -22.562 5.328 -14.43 1 40.31 208 GLN A CA 1
ATOM 1687 C C . GLN A 1 208 ? -23.156 4.512 -13.281 1 40.31 208 GLN A C 1
ATOM 1689 O O . GLN A 1 208 ? -22.406 3.914 -12.492 1 40.31 208 GLN A O 1
ATOM 1694 N N . LYS A 1 209 ? -24.594 5.062 -12.859 1 36 209 LYS A N 1
ATOM 1695 C CA . LYS A 1 209 ? -25.422 4.328 -11.914 1 36 209 LYS A CA 1
ATOM 1696 C C . LYS A 1 209 ? -25.188 2.824 -12.023 1 36 209 LYS A C 1
ATOM 1698 O O . LYS A 1 209 ? -25.344 2.242 -13.102 1 36 209 LYS A O 1
ATOM 1703 N N . GLN A 1 210 ? -24.516 2.543 -11.195 1 28.69 210 GLN A N 1
ATOM 1704 C CA . GLN A 1 210 ? -24.547 1.085 -11.219 1 28.69 210 GLN A CA 1
ATOM 1705 C C . GLN A 1 210 ? -25.969 0.565 -11.008 1 28.69 210 GLN A C 1
ATOM 1707 O O . GLN A 1 210 ? -26.609 0.913 -10.023 1 28.69 210 GLN A O 1
ATOM 1712 N N . SER A 1 211 ? -27.062 0.747 -11.906 1 25.09 211 SER A N 1
ATOM 1713 C CA . SER A 1 211 ? -28.156 -0.141 -11.562 1 25.09 211 SER A CA 1
ATOM 1714 C C . SER A 1 211 ? -27.766 -1.138 -10.484 1 25.09 211 SER A C 1
ATOM 1716 O O . SER A 1 211 ? -26.578 -1.287 -10.18 1 25.09 211 SER A O 1
ATOM 1718 N N . ASN A 1 212 ? -28.922 -1.986 -10.336 1 20.48 212 ASN A N 1
ATOM 1719 C CA . ASN A 1 212 ? -28.938 -3.092 -9.383 1 20.48 212 ASN A CA 1
ATOM 1720 C C . ASN A 1 212 ? -27.578 -3.754 -9.266 1 20.48 212 ASN A C 1
ATOM 1722 O O . ASN A 1 212 ? -27.078 -4.359 -10.227 1 20.48 212 ASN A O 1
ATOM 1726 N N . CYS A 1 213 ? -26.906 -3.07 -8.875 1 22.56 213 CYS A N 1
ATOM 1727 C CA . CYS A 1 213 ? -25.859 -3.953 -8.367 1 22.56 213 CYS A CA 1
ATOM 1728 C C . CYS A 1 213 ? -26.469 -5.16 -7.664 1 22.56 213 CYS A C 1
ATOM 1730 O O . CYS A 1 213 ? -26.562 -5.18 -6.434 1 22.56 213 CYS A O 1
ATOM 1732 N N . SER A 1 214 ? -27.641 -5.234 -7.934 1 21.66 214 SER A N 1
ATOM 1733 C CA . SER A 1 214 ? -28.281 -6.395 -7.316 1 21.66 214 SER A CA 1
ATOM 1734 C C . SER A 1 214 ? -27.312 -7.566 -7.203 1 21.66 214 SER A C 1
ATOM 1736 O O . SER A 1 214 ? -27.547 -8.484 -6.418 1 21.66 214 SER A O 1
ATOM 1738 N N . SER A 1 215 ? -27 -7.863 -8.484 1 20.86 215 SER A N 1
ATOM 1739 C CA . SER A 1 215 ? -26.75 -9.258 -8.148 1 20.86 215 SER A CA 1
ATOM 1740 C C . SER A 1 215 ? -25.672 -9.383 -7.074 1 20.86 215 SER A C 1
ATOM 1742 O O . SER A 1 215 ? -24.719 -8.609 -7.062 1 20.86 215 SER A O 1
ATOM 1744 N N . PRO A 1 216 ? -25.984 -9.719 -5.918 1 20.8 216 PRO A N 1
ATOM 1745 C CA . PRO A 1 216 ? -25.078 -10.18 -4.871 1 20.8 216 PRO A CA 1
ATOM 1746 C C . PRO A 1 216 ? -23.703 -10.547 -5.406 1 20.8 216 PRO A C 1
ATOM 1748 O O . PRO A 1 216 ? -23.578 -11.039 -6.531 1 20.8 216 PRO A O 1
ATOM 1751 N N . MET A 1 217 ? -22.844 -9.617 -5.266 1 22.42 217 MET A N 1
ATOM 1752 C CA . MET A 1 217 ? -21.516 -10.156 -5.566 1 22.42 217 MET A CA 1
ATOM 1753 C C . MET A 1 217 ? -21.531 -11.688 -5.547 1 22.42 217 MET A C 1
ATOM 1755 O O . MET A 1 217 ? -21.625 -12.297 -4.48 1 22.42 217 MET A O 1
ATOM 1759 N N . LYS A 1 218 ? -22.391 -12.102 -6.242 1 22.91 218 LYS A N 1
ATOM 1760 C CA . LYS A 1 218 ? -22.203 -13.539 -6.355 1 22.91 218 LYS A CA 1
ATOM 1761 C C . LYS A 1 218 ? -20.719 -13.891 -6.438 1 22.91 218 LYS A C 1
ATOM 1763 O O . LYS A 1 218 ? -19.969 -13.281 -7.207 1 22.91 218 LYS A O 1
ATOM 1768 N N . ILE A 1 219 ? -20.062 -14.109 -5.379 1 25.67 219 ILE A N 1
ATOM 1769 C CA . ILE A 1 219 ? -18.922 -15.023 -5.355 1 25.67 219 ILE A CA 1
ATOM 1770 C C . ILE A 1 219 ? -18.797 -15.742 -6.699 1 25.67 219 ILE A C 1
ATOM 1772 O O . ILE A 1 219 ? -19.672 -16.547 -7.059 1 25.67 219 ILE A O 1
ATOM 1776 N N . PRO A 1 220 ? -18.875 -15.047 -7.887 1 27.58 220 PRO A N 1
ATOM 1777 C CA . PRO A 1 220 ? -19.219 -16.062 -8.898 1 27.58 220 PRO A CA 1
ATOM 1778 C C . PRO A 1 220 ? -18.75 -17.453 -8.508 1 27.58 220 PRO A C 1
ATOM 1780 O O . PRO A 1 220 ? -17.859 -17.609 -7.672 1 27.58 220 PRO A O 1
ATOM 1783 N N . GLU A 1 221 ? -19.219 -18.359 -8.836 1 28.22 221 GLU A N 1
ATOM 1784 C CA . GLU A 1 221 ? -18.578 -19.672 -8.703 1 28.22 221 GLU A CA 1
ATOM 1785 C C . GLU A 1 221 ? -17.062 -19.547 -8.75 1 28.22 221 GLU A C 1
ATOM 1787 O O . GLU A 1 221 ? -16.359 -20.188 -7.961 1 28.22 221 GLU A O 1
ATOM 1792 N N . ASN A 1 222 ? -16.172 -19.016 -9.961 1 27.05 222 ASN A N 1
ATOM 1793 C CA . ASN A 1 222 ? -14.719 -19.141 -10.078 1 27.05 222 ASN A CA 1
ATOM 1794 C C . ASN A 1 222 ? -14.016 -17.844 -9.711 1 27.05 222 ASN A C 1
ATOM 1796 O O . ASN A 1 222 ? -13.742 -17.016 -10.578 1 27.05 222 ASN A O 1
ATOM 1800 N N . SER A 1 223 ? -14.023 -16.906 -8.836 1 31.91 223 SER A N 1
ATOM 1801 C CA . SER A 1 223 ? -13.5 -15.68 -8.234 1 31.91 223 SER A CA 1
ATOM 1802 C C . SER A 1 223 ? -11.977 -15.664 -8.25 1 31.91 223 SER A C 1
ATOM 1804 O O . SER A 1 223 ? -11.336 -16.438 -7.539 1 31.91 223 SER A O 1
ATOM 1806 N N . VAL A 1 224 ? -11.273 -15.391 -9.391 1 31.72 224 VAL A N 1
ATOM 1807 C CA . VAL A 1 224 ? -9.812 -15.305 -9.453 1 31.72 224 VAL A CA 1
ATOM 1808 C C . VAL A 1 224 ? -9.336 -14.094 -8.648 1 31.72 224 VAL A C 1
ATOM 1810 O O . VAL A 1 224 ? -9.766 -12.969 -8.906 1 31.72 224 VAL A O 1
ATOM 1813 N N . PHE A 1 225 ? -9.008 -14 -7.422 1 34.5 225 PHE A N 1
ATOM 1814 C CA . PHE A 1 225 ? -8.461 -13.008 -6.504 1 34.5 225 PHE A CA 1
ATOM 1815 C C . PHE A 1 225 ? -7.078 -12.555 -6.957 1 34.5 225 PHE A C 1
ATOM 1817 O O . PHE A 1 225 ? -6.195 -13.383 -7.184 1 34.5 225 PHE A O 1
ATOM 1824 N N . SER A 1 226 ? -6.949 -11.391 -7.809 1 34.41 226 SER A N 1
ATOM 1825 C CA . SER A 1 226 ? -5.641 -10.852 -8.164 1 34.41 226 SER A CA 1
ATOM 1826 C C . SER A 1 226 ? -5.113 -9.914 -7.09 1 34.41 226 SER A C 1
ATOM 1828 O O . SER A 1 226 ? -5.891 -9.336 -6.324 1 34.41 226 SER A O 1
ATOM 1830 N N . ASN A 1 227 ? -3.877 -9.812 -6.809 1 37.56 227 ASN A N 1
ATOM 1831 C CA . ASN A 1 227 ? -3.186 -8.961 -5.848 1 37.56 227 ASN A CA 1
ATOM 1832 C C . ASN A 1 227 ? -3.4 -7.484 -6.152 1 37.56 227 ASN A C 1
ATOM 1834 O O . ASN A 1 227 ? -3.314 -7.066 -7.309 1 37.56 227 ASN A O 1
ATOM 1838 N N . PRO A 1 228 ? -3.988 -6.695 -5.285 1 34.53 228 PRO A N 1
ATOM 1839 C CA . PRO A 1 228 ? -4.031 -5.246 -5.504 1 34.53 228 PRO A CA 1
ATOM 1840 C C . PRO A 1 228 ? -2.643 -4.629 -5.645 1 34.53 228 PRO A C 1
ATOM 1842 O O . PRO A 1 228 ? -1.767 -4.871 -4.812 1 34.53 228 PRO A O 1
ATOM 1845 N N . LYS A 1 229 ? -2.107 -4.445 -6.84 1 37.47 229 LYS A N 1
ATOM 1846 C CA . LYS A 1 229 ? -0.805 -3.816 -7.035 1 37.47 229 LYS A CA 1
ATOM 1847 C C . LYS A 1 229 ? -0.82 -2.361 -6.574 1 37.47 229 LYS A C 1
ATOM 1849 O O . LYS A 1 229 ? -1.712 -1.596 -6.949 1 37.47 229 LYS A O 1
ATOM 1854 N N . TYR A 1 230 ? -0.309 -1.937 -5.422 1 36.16 230 TYR A N 1
ATOM 1855 C CA . TYR A 1 230 ? -0.035 -0.557 -5.039 1 36.16 230 TYR A CA 1
ATOM 1856 C C . TYR A 1 230 ? 0.967 0.085 -5.992 1 36.16 230 TYR A C 1
ATOM 1858 O O . TYR A 1 230 ? 2.111 -0.363 -6.094 1 36.16 230 TYR A O 1
ATOM 1866 N N . ILE A 1 231 ? 0.55 0.635 -7.078 1 33.97 231 ILE A N 1
ATOM 1867 C CA . ILE A 1 231 ? 1.506 1.354 -7.914 1 33.97 231 ILE A CA 1
ATOM 1868 C C . ILE A 1 231 ? 1.828 2.705 -7.281 1 33.97 231 ILE A C 1
ATOM 1870 O O . ILE A 1 231 ? 0.956 3.57 -7.172 1 33.97 231 ILE A O 1
ATOM 1874 N N . TYR A 1 232 ? 2.855 2.756 -6.523 1 39.84 232 TYR A N 1
ATOM 1875 C CA . TYR A 1 232 ? 3.428 4.039 -6.125 1 39.84 232 TYR A CA 1
ATOM 1876 C C . TYR A 1 232 ? 3.646 4.938 -7.336 1 39.84 232 TYR A C 1
ATOM 1878 O O . TYR A 1 232 ? 4.395 4.582 -8.25 1 39.84 232 TYR A O 1
ATOM 1886 N N . GLN A 1 233 ? 2.678 5.777 -7.695 1 41.06 233 GLN A N 1
ATOM 1887 C CA . GLN A 1 233 ? 2.9 6.684 -8.812 1 41.06 233 GLN A CA 1
ATOM 1888 C C . GLN A 1 233 ? 3.213 8.094 -8.32 1 41.06 233 GLN A C 1
ATOM 1890 O O . GLN A 1 233 ? 2.562 8.602 -7.402 1 41.06 233 GLN A O 1
ATOM 1895 N N . LYS A 1 234 ? 4.379 8.484 -8.672 1 52.69 234 LYS A N 1
ATOM 1896 C CA . LYS A 1 234 ? 4.672 9.906 -8.516 1 52.69 234 LYS A CA 1
ATOM 1897 C C . LYS A 1 234 ? 3.637 10.766 -9.234 1 52.69 234 LYS A C 1
ATOM 1899 O O . LYS A 1 234 ? 3.127 10.383 -10.289 1 52.69 234 LYS A O 1
ATOM 1904 N N . VAL A 1 235 ? 3.084 11.766 -8.602 1 50.34 235 VAL A N 1
ATOM 1905 C CA . VAL A 1 235 ? 2.055 12.664 -9.117 1 50.34 235 VAL A CA 1
ATOM 1906 C C . VAL A 1 235 ? 2.705 13.789 -9.93 1 50.34 235 VAL A C 1
ATOM 1908 O O . VAL A 1 235 ? 3.734 14.336 -9.523 1 50.34 235 VAL A O 1
ATOM 1911 N N . LYS A 1 236 ? 2.316 13.875 -11.172 1 57.25 236 LYS A N 1
ATOM 1912 C CA . LYS A 1 236 ? 2.766 15.023 -11.945 1 57.25 236 LYS A CA 1
ATOM 1913 C C . LYS A 1 236 ? 1.937 16.266 -11.617 1 57.25 236 LYS A C 1
ATOM 1915 O O . LYS A 1 236 ? 0.707 16.203 -11.57 1 57.25 236 LYS A O 1
ATOM 1920 N N . THR A 1 237 ? 2.619 17.297 -11.219 1 63.5 237 THR A N 1
ATOM 1921 C CA . THR A 1 237 ? 1.958 18.531 -10.797 1 63.5 237 THR A CA 1
ATOM 1922 C C . THR A 1 237 ? 2.545 19.734 -11.516 1 63.5 237 THR A C 1
ATOM 1924 O O . THR A 1 237 ? 3.758 19.828 -11.711 1 63.5 237 THR A O 1
ATOM 1927 N N . PRO A 1 238 ? 1.626 20.562 -11.977 1 68.62 238 PRO A N 1
ATOM 1928 C CA . PRO A 1 238 ? 2.146 21.781 -12.57 1 68.62 238 PRO A CA 1
ATOM 1929 C C . PRO A 1 238 ? 2.717 22.75 -11.531 1 68.62 238 PRO A C 1
ATOM 1931 O O . PRO A 1 238 ? 2.178 22.859 -10.422 1 68.62 238 PRO A O 1
ATOM 1934 N N . ILE A 1 239 ? 3.814 23.297 -11.812 1 76 239 ILE A N 1
ATOM 1935 C CA . ILE A 1 239 ? 4.387 24.422 -11.062 1 76 239 ILE A CA 1
ATOM 1936 C C . ILE A 1 239 ? 4.438 25.656 -11.953 1 76 239 ILE A C 1
ATOM 1938 O O . ILE A 1 239 ? 4.902 25.594 -13.094 1 76 239 ILE A O 1
ATOM 1942 N N . PRO A 1 240 ? 3.895 26.781 -11.43 1 77.75 240 PRO A N 1
ATOM 1943 C CA . PRO A 1 240 ? 3.963 28 -12.234 1 77.75 240 PRO A CA 1
ATOM 1944 C C . PRO A 1 240 ? 5.387 28.359 -12.656 1 77.75 240 PRO A C 1
ATOM 1946 O O . PRO A 1 240 ? 6.348 27.984 -11.969 1 77.75 240 PRO A O 1
ATOM 1949 N N . LYS A 1 241 ? 5.445 29.078 -13.75 1 83.38 241 LYS A N 1
ATOM 1950 C CA . LYS A 1 241 ? 6.746 29.5 -14.266 1 83.38 241 LYS A CA 1
ATOM 1951 C C . LYS A 1 241 ? 7.453 30.438 -13.305 1 83.38 241 LYS A C 1
ATOM 1953 O O . LYS A 1 241 ? 8.68 30.406 -13.18 1 83.38 241 LYS A O 1
ATOM 1958 N N . SER A 1 242 ? 6.613 31.297 -12.711 1 91.19 242 SER A N 1
ATOM 1959 C CA . SER A 1 242 ? 7.145 32.219 -11.703 1 91.19 242 SER A CA 1
ATOM 1960 C C . SER A 1 242 ? 6.395 32.062 -10.383 1 91.19 242 SER A C 1
ATOM 1962 O O . SER A 1 242 ? 5.66 32.969 -9.984 1 91.19 242 SER A O 1
ATOM 1964 N N . PRO A 1 243 ? 6.738 31 -9.688 1 92.5 243 PRO A N 1
ATOM 1965 C CA . PRO A 1 243 ? 5.996 30.734 -8.453 1 92.5 243 PRO A CA 1
ATOM 1966 C C . PRO A 1 243 ? 6.461 31.594 -7.285 1 92.5 243 PRO A C 1
ATOM 1968 O O . PRO A 1 243 ? 7.523 32.219 -7.359 1 92.5 243 PRO A O 1
ATOM 1971 N N . THR A 1 244 ? 5.543 31.672 -6.266 1 92.69 244 THR A N 1
ATOM 1972 C CA . THR A 1 244 ? 5.957 32.188 -4.969 1 92.69 244 THR A CA 1
ATOM 1973 C C . THR A 1 244 ? 6.754 31.156 -4.191 1 92.69 244 THR A C 1
ATOM 1975 O O . THR A 1 244 ? 6.25 30.062 -3.898 1 92.69 244 THR A O 1
ATOM 1978 N N . VAL A 1 245 ? 8 31.562 -3.912 1 95.69 245 VAL A N 1
ATOM 1979 C CA . VAL A 1 245 ? 8.93 30.562 -3.393 1 95.69 245 VAL A CA 1
ATOM 1980 C C . VAL A 1 245 ? 9.328 30.922 -1.96 1 95.69 245 VAL A C 1
ATOM 1982 O O . VAL A 1 245 ? 9.586 32.094 -1.654 1 95.69 245 VAL A O 1
ATOM 1985 N N . LEU A 1 246 ? 9.266 29.953 -1.066 1 95.94 246 LEU A N 1
ATOM 1986 C CA . LEU A 1 246 ? 9.875 30.094 0.251 1 95.94 246 LEU A CA 1
ATOM 1987 C C . LEU A 1 246 ? 11.25 29.438 0.282 1 95.94 246 LEU A C 1
ATOM 1989 O O . LEU A 1 246 ? 11.375 28.234 0.036 1 95.94 246 LEU A O 1
ATOM 1993 N N . MET A 1 247 ? 12.266 30.234 0.551 1 95.38 247 MET A N 1
ATOM 1994 C CA . MET A 1 247 ? 13.633 29.734 0.655 1 95.38 247 MET A CA 1
ATOM 1995 C C . MET A 1 247 ? 14.023 29.5 2.111 1 95.38 247 MET A C 1
ATOM 1997 O O . MET A 1 247 ? 13.867 30.391 2.947 1 95.38 247 MET A O 1
ATOM 2001 N N . ILE A 1 248 ? 14.5 28.25 2.357 1 93.31 248 ILE A N 1
ATOM 2002 C CA . ILE A 1 248 ? 14.93 27.891 3.701 1 93.31 248 ILE A CA 1
ATOM 2003 C C . ILE A 1 248 ? 16.344 27.312 3.648 1 93.31 248 ILE A C 1
ATOM 2005 O O . ILE A 1 248 ? 16.672 26.531 2.742 1 93.31 248 ILE A O 1
ATOM 2009 N N . ARG A 1 249 ? 17.188 27.688 4.488 1 89.94 249 ARG A N 1
ATOM 2010 C CA . ARG A 1 249 ? 18.516 27.109 4.582 1 89.94 249 ARG A CA 1
ATOM 2011 C C . ARG A 1 249 ? 18.797 26.609 6 1 89.94 249 ARG A C 1
ATOM 2013 O O . ARG A 1 249 ? 18.156 27.047 6.953 1 89.94 249 ARG A O 1
ATOM 2020 N N . ARG A 1 250 ? 19.719 25.703 6.07 1 87.31 250 ARG A N 1
ATOM 2021 C CA . ARG A 1 250 ? 20.125 25.188 7.367 1 87.31 250 ARG A CA 1
ATOM 2022 C C . ARG A 1 250 ? 20.609 26.297 8.281 1 87.31 250 ARG A C 1
ATOM 2024 O O . ARG A 1 250 ? 21.234 27.266 7.816 1 87.31 250 ARG A O 1
ATOM 2031 N N . ILE A 1 251 ? 20.297 26 9.523 1 76.88 251 ILE A N 1
ATOM 2032 C CA . ILE A 1 251 ? 20.719 26.984 10.5 1 76.88 251 ILE A CA 1
ATOM 2033 C C . ILE A 1 251 ? 22.234 26.891 10.703 1 76.88 251 ILE A C 1
ATOM 2035 O O . ILE A 1 251 ? 22.797 25.797 10.695 1 76.88 251 ILE A O 1
ATOM 2039 N N . GLY A 1 252 ? 22.859 27.906 10.805 1 73.06 252 GLY A N 1
ATOM 2040 C CA . GLY A 1 252 ? 24.297 27.984 11.031 1 73.06 252 GLY A CA 1
ATOM 2041 C C . GLY A 1 252 ? 25.031 28.812 9.992 1 73.06 252 GLY A C 1
ATOM 2042 O O . GLY A 1 252 ? 24.547 28.969 8.867 1 73.06 252 GLY A O 1
ATOM 2043 N N . PHE A 1 253 ? 26 29.469 10.492 1 66.31 253 PHE A N 1
ATOM 2044 C CA . PHE A 1 253 ? 26.719 30.344 9.57 1 66.31 253 PHE A CA 1
ATOM 2045 C C . PHE A 1 253 ? 27.719 29.562 8.742 1 66.31 253 PHE A C 1
ATOM 2047 O O . PHE A 1 253 ? 28.609 28.891 9.297 1 66.31 253 PHE A O 1
ATOM 2054 N N . ASP A 1 254 ? 27.469 29.359 7.473 1 80 254 ASP A N 1
ATOM 2055 C CA . ASP A 1 254 ? 28.344 28.844 6.426 1 80 254 ASP A CA 1
ATOM 2056 C C . ASP A 1 254 ? 28.391 29.797 5.23 1 80 254 ASP A C 1
ATOM 2058 O O . ASP A 1 254 ? 27.391 29.969 4.523 1 80 254 ASP A O 1
ATOM 2062 N N . PRO A 1 255 ? 29.562 30.391 5.109 1 81.56 255 PRO A N 1
ATOM 2063 C CA . PRO A 1 255 ? 29.672 31.406 4.059 1 81.56 255 PRO A CA 1
ATOM 2064 C C . PRO A 1 255 ? 29.281 30.875 2.682 1 81.56 255 PRO A C 1
ATOM 2066 O O . PRO A 1 255 ? 28.672 31.594 1.885 1 81.56 255 PRO A O 1
ATOM 2069 N N . ILE A 1 256 ? 29.688 29.703 2.422 1 83 256 ILE A N 1
ATOM 2070 C CA . ILE A 1 256 ? 29.359 29.109 1.127 1 83 256 ILE A CA 1
ATOM 2071 C C . ILE A 1 256 ? 27.844 28.969 0.991 1 83 256 ILE A C 1
ATOM 2073 O O . ILE A 1 256 ? 27.281 29.266 -0.068 1 83 256 ILE A O 1
ATOM 2077 N N . LEU A 1 257 ? 27.234 28.609 2.027 1 88.12 257 LEU A N 1
ATOM 2078 C CA . LEU A 1 257 ? 25.781 28.453 2.021 1 88.12 257 LEU A CA 1
ATOM 2079 C C . LEU A 1 257 ? 25.094 29.797 1.845 1 88.12 257 LEU A C 1
ATOM 2081 O O . LEU A 1 257 ? 24.094 29.891 1.131 1 88.12 257 LEU A O 1
ATOM 2085 N N . GLU A 1 258 ? 25.672 30.781 2.494 1 86.06 258 GLU A N 1
ATOM 2086 C CA . GLU A 1 258 ? 25.078 32.094 2.381 1 86.06 258 GLU A CA 1
ATOM 2087 C C . GLU A 1 258 ? 25.188 32.656 0.955 1 86.06 258 GLU A C 1
ATOM 2089 O O . GLU A 1 258 ? 24.266 33.25 0.448 1 86.06 258 GLU A O 1
ATOM 2094 N N . ASP A 1 259 ? 26.312 32.406 0.417 1 88.12 259 ASP A N 1
ATOM 2095 C CA . ASP A 1 259 ? 26.516 32.812 -0.966 1 88.12 259 ASP A CA 1
ATOM 2096 C C . ASP A 1 259 ? 25.547 32.094 -1.903 1 88.12 259 ASP A C 1
ATOM 2098 O O . ASP A 1 259 ? 24.953 32.719 -2.785 1 88.12 259 ASP A O 1
ATOM 2102 N N . LEU A 1 260 ? 25.469 30.875 -1.711 1 91.06 260 LEU A N 1
ATOM 2103 C CA . LEU A 1 260 ? 24.578 30.078 -2.547 1 91.06 260 LEU A CA 1
ATOM 2104 C C . LEU A 1 260 ? 23.125 30.516 -2.35 1 91.06 260 LEU A C 1
ATOM 2106 O O . LEU A 1 260 ? 22.344 30.547 -3.305 1 91.06 260 LEU A O 1
ATOM 2110 N N . PHE A 1 261 ? 22.812 30.766 -1.154 1 91.62 261 PHE A N 1
ATOM 2111 C CA . PHE A 1 261 ? 21.484 31.219 -0.801 1 91.62 261 PHE A CA 1
ATOM 2112 C C . PHE A 1 261 ? 21.141 32.5 -1.52 1 91.62 261 PHE A C 1
ATOM 2114 O O . PHE A 1 261 ? 20.062 32.625 -2.117 1 91.62 261 PHE A O 1
ATOM 2121 N N . GLU A 1 262 ? 22.047 33.406 -1.527 1 88.31 262 GLU A N 1
ATOM 2122 C CA . GLU A 1 262 ? 21.844 34.688 -2.188 1 88.31 262 GLU A CA 1
ATOM 2123 C C . GLU A 1 262 ? 21.781 34.531 -3.705 1 88.31 262 GLU A C 1
ATOM 2125 O O . GLU A 1 262 ? 20.969 35.156 -4.371 1 88.31 262 GLU A O 1
ATOM 2130 N N . LEU A 1 263 ? 22.688 33.75 -4.16 1 91.62 263 LEU A N 1
ATOM 2131 C CA . LEU A 1 263 ? 22.703 33.5 -5.594 1 91.62 263 LEU A CA 1
ATOM 2132 C C . LEU A 1 263 ? 21.375 32.875 -6.051 1 91.62 263 LEU A C 1
ATOM 2134 O O . LEU A 1 263 ? 20.875 33.25 -7.113 1 91.62 263 LEU A O 1
ATOM 2138 N N . THR A 1 264 ? 20.828 31.984 -5.297 1 94.31 264 THR A N 1
ATOM 2139 C CA . THR A 1 264 ? 19.562 31.328 -5.637 1 94.31 264 THR A CA 1
ATOM 2140 C C . THR A 1 264 ? 18.406 32.312 -5.613 1 94.31 264 THR A C 1
ATOM 2142 O O . THR A 1 264 ? 17.547 32.281 -6.488 1 94.31 264 THR A O 1
ATOM 2145 N N . ILE A 1 265 ? 18.469 33.188 -4.641 1 92.75 265 ILE A N 1
ATOM 2146 C CA . ILE A 1 265 ? 17.422 34.219 -4.535 1 92.75 265 ILE A CA 1
ATOM 2147 C C . ILE A 1 265 ? 17.453 35.125 -5.777 1 92.75 265 ILE A C 1
ATOM 2149 O O . ILE A 1 265 ? 16.422 35.375 -6.375 1 92.75 265 ILE A O 1
ATOM 2153 N N . ARG A 1 266 ? 18.578 35.531 -6.164 1 92 266 ARG A N 1
ATOM 2154 C CA . ARG A 1 266 ? 18.719 36.375 -7.328 1 92 266 ARG A CA 1
ATOM 2155 C C . ARG A 1 266 ? 18.25 35.688 -8.594 1 92 266 ARG A C 1
ATOM 2157 O O . ARG A 1 266 ? 17.609 36.281 -9.453 1 92 266 ARG A O 1
ATOM 2164 N N . PHE A 1 267 ? 18.672 34.469 -8.633 1 94.12 267 PHE A N 1
ATOM 2165 C CA . PHE A 1 267 ? 18.25 33.656 -9.773 1 94.12 267 PHE A CA 1
ATOM 2166 C C . PHE A 1 267 ? 16.734 33.594 -9.844 1 94.12 267 PHE A C 1
ATOM 2168 O O . PHE A 1 267 ? 16.141 33.812 -10.898 1 94.12 267 PHE A O 1
ATOM 2175 N N . LEU A 1 268 ? 16.062 33.312 -8.742 1 95.62 268 LEU A N 1
ATOM 2176 C CA . LEU A 1 268 ? 14.609 33.188 -8.688 1 95.62 268 LEU A CA 1
ATOM 2177 C C . LEU A 1 268 ? 13.93 34.5 -9.023 1 95.62 268 LEU A C 1
ATOM 2179 O O . LEU A 1 268 ? 12.953 34.531 -9.773 1 95.62 268 LEU A O 1
ATOM 2183 N N . ARG A 1 269 ? 14.492 35.594 -8.57 1 93.25 269 ARG A N 1
ATOM 2184 C CA . ARG A 1 269 ? 13.945 36.906 -8.859 1 93.25 269 ARG A CA 1
ATOM 2185 C C . ARG A 1 269 ? 14.078 37.25 -10.336 1 93.25 269 ARG A C 1
ATOM 2187 O O . ARG A 1 269 ? 13.18 37.844 -10.93 1 93.25 269 ARG A O 1
ATOM 2194 N N . SER A 1 270 ? 15.141 36.812 -10.883 1 93.38 270 SER A N 1
ATOM 2195 C CA . SER A 1 270 ? 15.367 37.062 -12.305 1 93.38 270 SER A CA 1
ATOM 2196 C C . SER A 1 270 ? 14.359 36.312 -13.164 1 93.38 270 SER A C 1
ATOM 2198 O O . SER A 1 270 ? 14.094 36.719 -14.305 1 93.38 270 SER A O 1
ATOM 2200 N N . ARG A 1 271 ? 13.797 35.281 -12.617 1 93.75 271 ARG A N 1
ATOM 2201 C CA . ARG A 1 271 ? 12.797 34.5 -13.32 1 93.75 271 ARG A CA 1
ATOM 2202 C C . ARG A 1 271 ? 11.391 34.969 -13 1 93.75 271 ARG A C 1
ATOM 2204 O O . ARG A 1 271 ? 10.406 34.344 -13.383 1 93.75 271 ARG A O 1
ATOM 2211 N N . GLY A 1 272 ? 11.289 36.031 -12.219 1 93.31 272 GLY A N 1
ATOM 2212 C CA . GLY A 1 272 ? 10 36.625 -11.93 1 93.31 272 GLY A CA 1
ATOM 2213 C C . GLY A 1 272 ? 9.328 36.062 -10.695 1 93.31 272 GLY A C 1
ATOM 2214 O O . GLY A 1 272 ? 8.156 36.344 -10.438 1 93.31 272 GLY A O 1
ATOM 2215 N N . CYS A 1 273 ? 10.055 35.312 -9.891 1 94.25 273 CYS A N 1
ATOM 2216 C CA . CYS A 1 273 ? 9.469 34.688 -8.711 1 94.25 273 CYS A CA 1
ATOM 2217 C C . CYS A 1 273 ? 9.414 35.688 -7.543 1 94.25 273 CYS A C 1
ATOM 2219 O O . CYS A 1 273 ? 10.266 36.562 -7.438 1 94.25 273 CYS A O 1
ATOM 2221 N N . VAL A 1 274 ? 8.336 35.531 -6.727 1 93 274 VAL A N 1
ATOM 2222 C CA . VAL A 1 274 ? 8.32 36.188 -5.418 1 93 274 VAL A CA 1
ATOM 2223 C C . VAL A 1 274 ? 8.984 35.25 -4.387 1 93 274 VAL A C 1
ATOM 2225 O O . VAL A 1 274 ? 8.656 34.094 -4.293 1 93 274 VAL A O 1
ATOM 2228 N N . VAL A 1 275 ? 9.969 35.875 -3.646 1 94.69 275 VAL A N 1
ATOM 2229 C CA . VAL A 1 275 ? 10.758 35 -2.766 1 94.69 275 VAL A CA 1
ATOM 2230 C C . VAL A 1 275 ? 10.516 35.406 -1.31 1 94.69 275 VAL A C 1
ATOM 2232 O O . VAL A 1 275 ? 10.625 36.562 -0.953 1 94.69 275 VAL A O 1
ATOM 2235 N N . TYR A 1 276 ? 10.117 34.406 -0.502 1 93.88 276 TYR A N 1
ATOM 2236 C CA . TYR A 1 276 ? 9.969 34.531 0.942 1 93.88 276 TYR A CA 1
ATOM 2237 C C . TYR A 1 276 ? 11.125 33.875 1.676 1 93.88 276 TYR A C 1
ATOM 2239 O O . TYR A 1 276 ? 11.633 32.844 1.234 1 93.88 276 TYR A O 1
ATOM 2247 N N . THR A 1 277 ? 11.586 34.469 2.771 1 92.75 277 THR A N 1
ATOM 2248 C CA . THR A 1 277 ? 12.562 33.875 3.686 1 92.75 277 THR A CA 1
ATOM 2249 C C . THR A 1 277 ? 12.086 34 5.133 1 92.75 277 THR A C 1
ATOM 2251 O O . THR A 1 277 ? 11.133 34.719 5.418 1 92.75 277 THR A O 1
ATOM 2254 N N . GLU A 1 278 ? 12.68 33.125 5.992 1 87.19 278 GLU A N 1
ATOM 2255 C CA . GLU A 1 278 ? 12.258 33.188 7.391 1 87.19 278 GLU A CA 1
ATOM 2256 C C . GLU A 1 278 ? 12.695 34.469 8.062 1 87.19 278 GLU A C 1
ATOM 2258 O O . GLU A 1 278 ? 11.992 35 8.938 1 87.19 278 GLU A O 1
ATOM 2263 N N . GLU A 1 279 ? 13.938 34.906 7.746 1 78.81 279 GLU A N 1
ATOM 2264 C CA . GLU A 1 279 ? 14.453 36.156 8.25 1 78.81 279 GLU A CA 1
ATOM 2265 C C . GLU A 1 279 ? 14.875 37.094 7.109 1 78.81 279 GLU A C 1
ATOM 2267 O O . GLU A 1 279 ? 15.164 36.625 6.004 1 78.81 279 GLU A O 1
ATOM 2272 N N . LYS A 1 280 ? 14.664 38.406 7.43 1 62.75 280 LYS A N 1
ATOM 2273 C CA . LYS A 1 280 ? 15.062 39.375 6.418 1 62.75 280 LYS A CA 1
ATOM 2274 C C . LYS A 1 280 ? 16.547 39.25 6.086 1 62.75 280 LYS A C 1
ATOM 2276 O O . LYS A 1 280 ? 17.375 39.094 6.98 1 62.75 280 LYS A O 1
ATOM 2281 N N . ILE A 1 281 ? 16.844 38.719 4.977 1 60.28 281 ILE A N 1
ATOM 2282 C CA . ILE A 1 281 ? 18.234 38.656 4.559 1 60.28 281 ILE A CA 1
ATOM 2283 C C . ILE A 1 281 ? 18.672 40.031 4.062 1 60.28 281 ILE A C 1
ATOM 2285 O O . ILE A 1 281 ? 17.844 40.875 3.723 1 60.28 281 ILE A O 1
ATOM 2289 N N . LEU A 1 282 ? 20 40.188 3.998 1 53.41 282 LEU A N 1
ATOM 2290 C CA . LEU A 1 282 ? 20.734 41.469 3.898 1 53.41 282 LEU A CA 1
ATOM 2291 C C . LEU A 1 282 ? 20.031 42.406 2.943 1 53.41 282 LEU A C 1
ATOM 2293 O O . LEU A 1 282 ? 19.844 43.594 3.268 1 53.41 282 LEU A O 1
ATOM 2297 N N . ASP A 1 283 ? 20.266 42.188 1.637 1 52.12 283 ASP A N 1
ATOM 2298 C CA . ASP A 1 283 ? 19.984 43.375 0.82 1 52.12 283 ASP A CA 1
ATOM 2299 C C . ASP A 1 283 ? 18.484 43.531 0.605 1 52.12 283 ASP A C 1
ATOM 2301 O O . ASP A 1 283 ? 17.859 42.781 -0.129 1 52.12 283 ASP A O 1
ATOM 2305 N N . GLY A 1 284 ? 17.672 43.781 1.649 1 54.62 284 GLY A N 1
ATOM 2306 C CA . GLY A 1 284 ? 16.344 44.094 2.123 1 54.62 284 GLY A CA 1
ATOM 2307 C C . GLY A 1 284 ? 15.281 43.969 1.044 1 54.62 284 GLY A C 1
ATOM 2308 O O . GLY A 1 284 ? 14.141 43.594 1.325 1 54.62 284 GLY A O 1
ATOM 2309 N N . GLU A 1 285 ? 15.422 44.406 -0.186 1 66.94 285 GLU A N 1
ATOM 2310 C CA . GLU A 1 285 ? 14.289 44.625 -1.066 1 66.94 285 GLU A CA 1
ATOM 2311 C C . GLU A 1 285 ? 13.961 43.406 -1.904 1 66.94 285 GLU A C 1
ATOM 2313 O O . GLU A 1 285 ? 12.93 43.344 -2.566 1 66.94 285 GLU A O 1
ATOM 2318 N N . LEU A 1 286 ? 14.742 42.25 -1.743 1 81.5 286 LEU A N 1
ATOM 2319 C CA . LEU A 1 286 ? 14.578 41.188 -2.709 1 81.5 286 LEU A CA 1
ATOM 2320 C C . LEU A 1 286 ? 13.648 40.094 -2.16 1 81.5 286 LEU A C 1
ATOM 2322 O O . LEU A 1 286 ? 13.109 39.281 -2.922 1 81.5 286 LEU A O 1
ATOM 2326 N N . THR A 1 287 ? 13.5 40.031 -0.841 1 88.25 287 THR A N 1
ATOM 2327 C CA . THR A 1 287 ? 12.695 38.938 -0.293 1 88.25 287 THR A CA 1
ATOM 2328 C C . THR A 1 287 ? 11.648 39.5 0.679 1 88.25 287 THR A C 1
ATOM 2330 O O . THR A 1 287 ? 11.773 40.594 1.177 1 88.25 287 THR A O 1
ATOM 2333 N N . GLU A 1 288 ? 10.609 38.812 0.829 1 88.12 288 GLU A N 1
ATOM 2334 C CA . GLU A 1 288 ? 9.602 39.031 1.857 1 88.12 288 GLU A CA 1
ATOM 2335 C C . GLU A 1 288 ? 9.773 38.062 3.025 1 88.12 288 GLU A C 1
ATOM 2337 O O . GLU A 1 288 ? 10.32 36.969 2.854 1 88.12 288 GLU A O 1
ATOM 2342 N N . VAL A 1 289 ? 9.406 38.531 4.16 1 88.44 289 VAL A N 1
ATOM 2343 C CA . VAL A 1 289 ? 9.531 37.688 5.344 1 88.44 289 VAL A CA 1
ATOM 2344 C C . VAL A 1 289 ? 8.336 36.719 5.434 1 88.44 289 VAL A C 1
ATOM 2346 O O . VAL A 1 289 ? 7.184 37.156 5.309 1 88.44 289 VAL A O 1
ATOM 2349 N N . PHE A 1 290 ? 8.648 35.438 5.633 1 91.88 290 PHE A N 1
ATOM 2350 C CA . PHE A 1 290 ? 7.609 34.406 5.73 1 91.88 290 PHE A CA 1
ATOM 2351 C C . PHE A 1 290 ? 6.941 34.438 7.102 1 91.88 290 PHE A C 1
ATOM 2353 O O . PHE A 1 290 ? 7.617 34.344 8.125 1 91.88 290 PHE A O 1
ATOM 2360 N N . ILE A 1 291 ? 5.688 34.719 7.148 1 81.44 291 ILE A N 1
ATOM 2361 C CA . ILE A 1 291 ? 4.816 34.562 8.312 1 81.44 291 ILE A CA 1
ATOM 2362 C C . ILE A 1 291 ? 3.715 33.562 8.008 1 81.44 291 ILE A C 1
ATOM 2364 O O . ILE A 1 291 ? 2.885 33.781 7.125 1 81.44 291 ILE A O 1
ATOM 2368 N N . LYS A 1 292 ? 3.777 32.469 8.758 1 82.75 292 LYS A N 1
ATOM 2369 C CA . LYS A 1 292 ? 2.922 31.312 8.453 1 82.75 292 LYS A CA 1
ATOM 2370 C C . LYS A 1 292 ? 1.477 31.75 8.234 1 82.75 292 LYS A C 1
ATOM 2372 O O . LYS A 1 292 ? 0.88 31.453 7.203 1 82.75 292 LYS A O 1
ATOM 2377 N N . GLU A 1 293 ? 0.853 32.531 9.172 1 75.62 293 GLU A N 1
ATOM 2378 C CA . GLU A 1 293 ? -0.555 32.938 9.164 1 75.62 293 GLU A CA 1
ATOM 2379 C C . GLU A 1 293 ? -0.89 33.75 7.934 1 75.62 293 GLU A C 1
ATOM 2381 O O . GLU A 1 293 ? -2.018 33.719 7.438 1 75.62 293 GLU A O 1
ATOM 2386 N N . GLU A 1 294 ? 0.16 34.375 7.367 1 74.25 294 GLU A N 1
ATOM 2387 C CA . GLU A 1 294 ? -0.098 35.312 6.289 1 74.25 294 GLU A CA 1
ATOM 2388 C C . GLU A 1 294 ? 0.397 34.781 4.949 1 74.25 294 GLU A C 1
ATOM 2390 O O . GLU A 1 294 ? -0.169 35.094 3.898 1 74.25 294 GLU A O 1
ATOM 2395 N N . SER A 1 295 ? 1.442 33.969 5.047 1 82.94 295 SER A N 1
ATOM 2396 C CA . SER A 1 295 ? 2.197 33.688 3.828 1 82.94 295 SER A CA 1
ATOM 2397 C C . SER A 1 295 ? 2 32.25 3.367 1 82.94 295 SER A C 1
ATOM 2399 O O . SER A 1 295 ? 2.217 31.922 2.197 1 82.94 295 SER A O 1
ATOM 2401 N N . ALA A 1 296 ? 1.552 31.375 4.207 1 83.38 296 ALA A N 1
ATOM 2402 C CA . ALA A 1 296 ? 1.61 29.953 3.941 1 83.38 296 ALA A CA 1
ATOM 2403 C C . ALA A 1 296 ? 0.82 29.594 2.686 1 83.38 296 ALA A C 1
ATOM 2405 O O . ALA A 1 296 ? 1.279 28.797 1.86 1 83.38 296 ALA A O 1
ATOM 2406 N N . GLU A 1 297 ? -0.225 30.219 2.527 1 76.62 297 GLU A N 1
ATOM 2407 C CA . GLU A 1 297 ? -1.113 29.891 1.418 1 76.62 297 GLU A CA 1
ATOM 2408 C C . GLU A 1 297 ? -0.568 30.422 0.097 1 76.62 297 GLU A C 1
ATOM 2410 O O . GLU A 1 297 ? -0.973 29.969 -0.977 1 76.62 297 GLU A O 1
ATOM 2415 N N . LYS A 1 298 ? 0.268 31.344 0.231 1 82.38 298 LYS A N 1
ATOM 2416 C CA . LYS A 1 298 ? 0.806 31.984 -0.969 1 82.38 298 LYS A CA 1
ATOM 2417 C C . LYS A 1 298 ? 1.97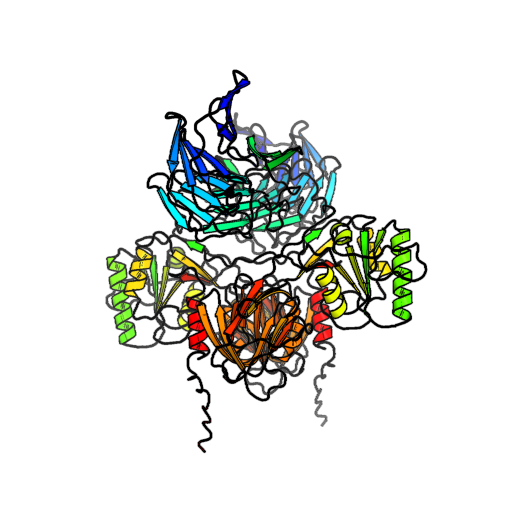3 31.188 -1.539 1 82.38 298 LYS A C 1
ATOM 2419 O O . LYS A 1 298 ? 2.307 31.312 -2.719 1 82.38 298 LYS A O 1
ATOM 2424 N N . ILE A 1 299 ? 2.502 30.391 -0.709 1 91.44 299 ILE A N 1
ATOM 2425 C CA . ILE A 1 299 ? 3.715 29.688 -1.114 1 91.44 299 ILE A CA 1
ATOM 2426 C C . ILE A 1 299 ? 3.359 28.547 -2.078 1 91.44 299 ILE A C 1
ATOM 2428 O O . ILE A 1 299 ? 2.463 27.75 -1.801 1 91.44 299 ILE A O 1
ATOM 2432 N N . GLN A 1 300 ? 4.113 28.469 -3.172 1 88.19 300 GLN A N 1
ATOM 2433 C CA . GLN A 1 300 ? 3.842 27.469 -4.195 1 88.19 300 GLN A CA 1
ATOM 2434 C C . GLN A 1 300 ? 5.008 26.5 -4.336 1 88.19 300 GLN A C 1
ATOM 2436 O O . GLN A 1 300 ? 4.867 25.438 -4.945 1 88.19 300 GLN A O 1
ATOM 2441 N N . LEU A 1 301 ? 6.047 26.891 -3.842 1 93.38 301 LEU A N 1
ATOM 2442 C CA . LEU A 1 301 ? 7.258 26.062 -3.889 1 93.38 301 LEU A CA 1
ATOM 2443 C C . LEU A 1 301 ? 8.172 26.391 -2.709 1 93.38 301 LEU A C 1
ATOM 2445 O O . LEU A 1 301 ? 8.344 27.547 -2.35 1 93.38 301 LEU A O 1
ATOM 2449 N N . VAL A 1 302 ? 8.656 25.359 -2.109 1 94.94 302 VAL A N 1
ATOM 2450 C CA . VAL A 1 302 ? 9.648 25.531 -1.055 1 94.94 302 VAL A CA 1
ATOM 2451 C C . VAL A 1 302 ? 11 25 -1.529 1 94.94 302 VAL A C 1
ATOM 2453 O O . VAL A 1 302 ? 11.086 23.875 -2.055 1 94.94 302 VAL A O 1
ATOM 2456 N N . VAL A 1 303 ? 12.023 25.797 -1.38 1 95.94 303 VAL A N 1
ATOM 2457 C CA . VAL A 1 303 ? 13.383 25.375 -1.713 1 95.94 303 VAL A CA 1
ATOM 2458 C C . VAL A 1 303 ? 14.234 25.328 -0.447 1 95.94 303 VAL A C 1
ATOM 2460 O O . VAL A 1 303 ? 14.344 26.328 0.271 1 95.94 303 VAL A O 1
ATOM 2463 N N . THR A 1 304 ? 14.797 24.188 -0.228 1 94.75 304 THR A N 1
ATOM 2464 C CA . THR A 1 304 ? 15.609 24.047 0.974 1 94.75 304 THR A CA 1
ATOM 2465 C C . THR A 1 304 ? 17.062 23.797 0.612 1 94.75 304 THR A C 1
ATOM 2467 O O . THR A 1 304 ? 17.359 23.094 -0.354 1 94.75 304 THR A O 1
ATOM 2470 N N . LEU A 1 305 ? 17.953 24.453 1.304 1 93.25 305 LEU A N 1
ATOM 2471 C CA . LEU A 1 305 ? 19.391 24.203 1.254 1 93.25 305 LEU A CA 1
ATOM 2472 C C . LEU A 1 305 ? 19.906 23.672 2.594 1 93.25 305 LEU A C 1
ATOM 2474 O O . LEU A 1 305 ? 20.172 24.453 3.51 1 93.25 305 LEU A O 1
ATOM 2478 N N . GLY A 1 306 ? 20.047 22.422 2.682 1 90.31 306 GLY A N 1
ATOM 2479 C CA . GLY A 1 306 ? 20.422 21.734 3.908 1 90.31 306 GLY A CA 1
ATOM 2480 C C . GLY A 1 306 ? 20.156 20.234 3.867 1 90.31 306 GLY A C 1
ATOM 2481 O O . GLY A 1 306 ? 19.906 19.672 2.799 1 90.31 306 GLY A O 1
ATOM 2482 N N . GLY A 1 307 ? 20.219 19.594 4.988 1 86.94 307 GLY A N 1
ATOM 2483 C CA . GLY A 1 307 ? 19.969 18.156 5.078 1 86.94 307 GLY A CA 1
ATOM 2484 C C . GLY A 1 307 ? 18.531 17.812 5.387 1 86.94 307 GLY A C 1
ATOM 2485 O O . GLY A 1 307 ? 17.641 18.656 5.203 1 86.94 307 GLY A O 1
ATOM 2486 N N . ASP A 1 308 ? 18.312 16.594 5.859 1 85.81 308 ASP A N 1
ATOM 2487 C CA . ASP A 1 308 ? 16.984 16.109 6.199 1 85.81 308 ASP A CA 1
ATOM 2488 C C . ASP A 1 308 ? 16.359 16.953 7.316 1 85.81 308 ASP A C 1
ATOM 2490 O O . ASP A 1 308 ? 15.156 17.219 7.309 1 85.81 308 ASP A O 1
ATOM 2494 N N . GLY A 1 309 ? 17.188 17.406 8.203 1 86 309 GLY A N 1
ATOM 2495 C CA . GLY A 1 309 ? 16.688 18.266 9.266 1 86 309 GLY A CA 1
ATOM 2496 C C . GLY A 1 309 ? 16.078 19.547 8.758 1 86 309 GLY A C 1
ATOM 2497 O O . GLY A 1 309 ? 15.07 20.016 9.289 1 86 309 GLY A O 1
ATOM 2498 N N . THR A 1 310 ? 16.672 20.156 7.746 1 89.5 310 THR A N 1
ATOM 2499 C CA . THR A 1 310 ? 16.156 21.375 7.141 1 89.5 310 THR A CA 1
ATOM 2500 C C . THR A 1 310 ? 14.812 21.125 6.465 1 89.5 310 THR A C 1
ATOM 2502 O O . THR A 1 310 ? 13.914 21.969 6.516 1 89.5 310 THR A O 1
ATOM 2505 N N . VAL A 1 311 ? 14.758 20 5.867 1 90.62 311 VAL A N 1
ATOM 2506 C CA . VAL A 1 311 ? 13.516 19.625 5.207 1 90.62 311 VAL A CA 1
ATOM 2507 C C . VAL A 1 311 ? 12.406 19.453 6.246 1 90.62 311 VAL A C 1
ATOM 2509 O O . VAL A 1 311 ? 11.289 19.938 6.055 1 90.62 311 VAL A O 1
ATOM 2512 N N . ILE A 1 312 ? 12.719 18.75 7.301 1 88 312 ILE A N 1
ATOM 2513 C CA . ILE A 1 312 ? 11.758 18.562 8.375 1 88 312 ILE A CA 1
ATOM 2514 C C . ILE A 1 312 ? 11.297 19.906 8.914 1 88 312 ILE A C 1
ATOM 2516 O O . ILE A 1 312 ? 10.102 20.125 9.125 1 88 312 ILE A O 1
ATOM 2520 N N . TRP A 1 313 ? 12.25 20.781 9.078 1 89.06 313 TRP A N 1
ATOM 2521 C CA . TRP A 1 313 ? 11.93 22.125 9.547 1 89.06 313 TRP A CA 1
ATOM 2522 C C . TRP A 1 313 ? 10.984 22.828 8.578 1 89.06 313 TRP A C 1
ATOM 2524 O O . TRP A 1 313 ? 9.969 23.391 9 1 89.06 313 TRP A O 1
ATOM 2534 N N . ALA A 1 314 ? 11.281 22.812 7.344 1 91.06 314 ALA A N 1
ATOM 2535 C CA . ALA A 1 314 ? 10.469 23.453 6.316 1 91.06 314 ALA A CA 1
ATOM 2536 C C . ALA A 1 314 ? 9.039 22.906 6.316 1 91.06 314 ALA A C 1
ATOM 2538 O O . ALA A 1 314 ? 8.078 23.672 6.242 1 91.06 314 ALA A O 1
ATOM 2539 N N . ALA A 1 315 ? 8.969 21.594 6.383 1 87.81 315 ALA A N 1
ATOM 2540 C CA . ALA A 1 315 ? 7.652 20.969 6.379 1 87.81 315 ALA A CA 1
ATOM 2541 C C . ALA A 1 315 ? 6.836 21.391 7.602 1 87.81 315 ALA A C 1
ATOM 2543 O O . ALA A 1 315 ? 5.629 21.609 7.5 1 87.81 315 ALA A O 1
ATOM 2544 N N . ASN A 1 316 ? 7.527 21.516 8.719 1 84.25 316 ASN A N 1
ATOM 2545 C CA . ASN A 1 316 ? 6.863 21.875 9.969 1 84.25 316 ASN A CA 1
ATOM 2546 C C . ASN A 1 316 ? 6.32 23.297 9.938 1 84.25 316 ASN A C 1
ATOM 2548 O O . ASN A 1 316 ? 5.41 23.625 10.695 1 84.25 316 ASN A O 1
ATOM 2552 N N . LEU A 1 317 ? 6.918 24.125 9.156 1 86.75 317 LEU A N 1
ATOM 2553 C CA . LEU A 1 317 ? 6.414 25.484 9.016 1 86.75 317 LEU A CA 1
ATOM 2554 C C . LEU A 1 317 ? 4.988 25.484 8.484 1 86.75 317 LEU A C 1
ATOM 2556 O O . LEU A 1 317 ? 4.266 26.484 8.625 1 86.75 317 LEU A O 1
ATOM 2560 N N . PHE A 1 318 ? 4.629 24.406 7.922 1 83.19 318 PHE A N 1
ATOM 2561 C CA . PHE A 1 318 ? 3.299 24.312 7.328 1 83.19 318 PHE A CA 1
ATOM 2562 C C . PHE A 1 318 ? 2.422 23.344 8.117 1 83.19 318 PHE A C 1
ATOM 2564 O O . PHE A 1 318 ? 1.505 22.734 7.562 1 83.19 318 PHE A O 1
ATOM 2571 N N . ASP A 1 319 ? 2.766 23.062 9.281 1 75.19 319 ASP A N 1
ATOM 2572 C CA . ASP A 1 319 ? 1.975 22.172 10.117 1 75.19 319 ASP A CA 1
ATOM 2573 C C . ASP A 1 319 ? 0.511 22.609 10.156 1 75.19 319 ASP A C 1
ATOM 2575 O O . ASP A 1 319 ? 0.214 23.781 10.391 1 75.19 319 ASP A O 1
ATOM 2579 N N . GLY A 1 320 ? -0.321 21.703 9.93 1 64.19 320 GLY A N 1
ATOM 2580 C CA . GLY A 1 320 ? -1.744 22 9.984 1 64.19 320 GLY A CA 1
ATOM 2581 C C . GLY A 1 320 ? -2.305 22.5 8.664 1 64.19 320 GLY A C 1
ATOM 2582 O O . GLY A 1 320 ? -3.508 22.734 8.547 1 64.19 320 GLY A O 1
ATOM 2583 N N . VAL A 1 321 ? -1.408 22.719 7.754 1 66.88 321 VAL A N 1
ATOM 2584 C CA . VAL A 1 321 ? -1.854 23.125 6.426 1 66.88 321 VAL A CA 1
ATOM 2585 C C . VAL A 1 321 ? -1.144 22.297 5.359 1 66.88 321 VAL A C 1
ATOM 2587 O O . VAL A 1 321 ? -0.28 21.469 5.676 1 66.88 321 VAL A O 1
ATOM 2590 N N . VAL A 1 322 ? -1.54 22.516 4.141 1 73.81 322 VAL A N 1
ATOM 2591 C CA . VAL A 1 322 ? -0.958 21.781 3.018 1 73.81 322 VAL A CA 1
ATOM 2592 C C . VAL A 1 322 ? 0.493 22.219 2.82 1 73.81 322 VAL A C 1
ATOM 2594 O O . VAL A 1 322 ? 0.801 23.406 2.824 1 73.81 322 VAL A O 1
ATOM 2597 N N . VAL A 1 323 ? 1.224 21.219 2.756 1 80.88 323 VAL A N 1
ATOM 2598 C CA . VAL A 1 323 ? 2.637 21.5 2.506 1 80.88 323 VAL A CA 1
ATOM 2599 C C . VAL A 1 323 ? 2.871 21.672 1.007 1 80.88 323 VAL A C 1
ATOM 2601 O O . VAL A 1 323 ? 2.52 20.797 0.211 1 80.88 323 VAL A O 1
ATOM 2604 N N . PRO A 1 324 ? 3.406 22.828 0.627 1 84.19 324 PRO A N 1
ATOM 2605 C CA . PRO A 1 324 ? 3.75 22.969 -0.789 1 84.19 324 PRO A CA 1
ATOM 2606 C C . PRO A 1 324 ? 4.871 22.031 -1.225 1 84.19 324 PRO A C 1
ATOM 2608 O O . PRO A 1 324 ? 5.578 21.469 -0.381 1 84.19 324 PRO A O 1
ATOM 2611 N N . PRO A 1 325 ? 5.031 21.859 -2.549 1 89.19 325 PRO A N 1
ATOM 2612 C CA . PRO A 1 325 ? 6.148 21.031 -3.016 1 89.19 325 PRO A CA 1
ATOM 2613 C C . PRO A 1 325 ? 7.504 21.531 -2.518 1 89.19 325 PRO A C 1
ATOM 2615 O O . PRO A 1 325 ? 7.742 22.75 -2.48 1 89.19 325 PRO A O 1
ATOM 2618 N N . ILE A 1 326 ? 8.219 20.578 -2.15 1 92.69 326 ILE A N 1
ATOM 2619 C CA . ILE A 1 326 ? 9.539 20.906 -1.62 1 92.69 326 ILE A CA 1
ATOM 2620 C C . ILE A 1 326 ? 10.625 20.438 -2.586 1 92.69 326 ILE A C 1
ATOM 2622 O O . ILE A 1 326 ? 10.609 19.281 -3.02 1 92.69 326 ILE A O 1
ATOM 2626 N N . LEU A 1 327 ? 11.398 21.312 -2.99 1 94.69 327 LEU A N 1
ATOM 2627 C CA . LEU A 1 327 ? 12.625 21.016 -3.719 1 94.69 327 LEU A CA 1
ATOM 2628 C C . LEU A 1 327 ? 13.844 21.141 -2.805 1 94.69 327 LEU A C 1
ATOM 2630 O O . LEU A 1 327 ? 14.227 22.234 -2.42 1 94.69 327 LEU A O 1
ATOM 2634 N N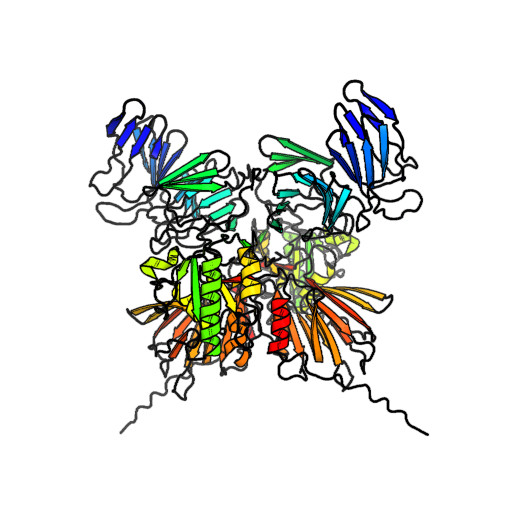 . ALA A 1 328 ? 14.461 19.984 -2.518 1 93.62 328 ALA A N 1
ATOM 2635 C CA . ALA A 1 328 ? 15.445 19.953 -1.442 1 93.62 328 ALA A CA 1
ATOM 2636 C C . ALA A 1 328 ? 16.844 19.688 -1.99 1 93.62 328 ALA A C 1
ATOM 2638 O O . ALA A 1 328 ? 17.031 18.766 -2.787 1 93.62 328 ALA A O 1
ATOM 2639 N N . PHE A 1 329 ? 17.797 20.5 -1.523 1 92.25 329 PHE A N 1
ATOM 2640 C CA . PHE A 1 329 ? 19.203 20.375 -1.91 1 92.25 329 PHE A CA 1
ATOM 2641 C C . PHE A 1 329 ? 20.078 20.109 -0.69 1 92.25 329 PHE A C 1
ATOM 2643 O O . PHE A 1 329 ? 19.922 20.766 0.34 1 92.25 329 PHE A O 1
ATOM 2650 N N . ASN A 1 330 ? 20.891 19.094 -0.842 1 88.75 330 ASN A N 1
ATOM 2651 C CA . ASN A 1 330 ? 21.766 18.75 0.275 1 88.75 330 ASN A CA 1
ATOM 2652 C C . ASN A 1 330 ? 23.141 19.406 0.129 1 88.75 330 ASN A C 1
ATOM 2654 O O . ASN A 1 330 ? 23.578 19.703 -0.985 1 88.75 330 ASN A O 1
ATOM 2658 N N . LEU A 1 331 ? 23.781 19.688 1.268 1 84.81 331 LEU A N 1
ATOM 2659 C CA . LEU A 1 331 ? 25.109 20.281 1.305 1 84.81 331 LEU A CA 1
ATOM 2660 C C . LEU A 1 331 ? 26.156 19.203 1.611 1 84.81 331 LEU A C 1
ATOM 2662 O O . LEU A 1 331 ? 27.062 19.438 2.414 1 84.81 331 LEU A O 1
ATOM 2666 N N . GLY A 1 332 ? 25.969 17.969 1.071 1 75.44 332 GLY A N 1
ATOM 2667 C CA . GLY A 1 332 ? 26.953 16.906 1.276 1 75.44 332 GLY A CA 1
ATOM 2668 C C . GLY A 1 332 ? 26.438 15.781 2.152 1 75.44 332 GLY A C 1
ATOM 2669 O O . GLY A 1 332 ? 27.047 14.711 2.217 1 75.44 332 GLY A O 1
ATOM 2670 N N . SER A 1 333 ? 25.406 16.016 2.879 1 71.19 333 SER A N 1
ATOM 2671 C CA . SER A 1 333 ? 24.875 14.961 3.721 1 71.19 333 SER A CA 1
ATOM 2672 C C . SER A 1 333 ? 24.141 13.906 2.887 1 71.19 333 SER A C 1
ATOM 2674 O O . SER A 1 333 ? 23.672 14.195 1.784 1 71.19 333 SER A O 1
ATOM 2676 N N . LEU A 1 334 ? 24.234 12.648 3.449 1 70.19 334 LEU A N 1
ATOM 2677 C CA . LEU A 1 334 ? 23.594 11.516 2.791 1 70.19 334 LEU A CA 1
ATOM 2678 C C . LEU A 1 334 ? 22.172 11.32 3.32 1 70.19 334 LEU A C 1
ATOM 2680 O O . LEU A 1 334 ? 21.984 10.945 4.48 1 70.19 334 LEU A O 1
ATOM 2684 N N . GLY A 1 335 ? 21.188 12.023 2.764 1 74.5 335 GLY A N 1
ATOM 2685 C CA . GLY A 1 335 ? 19.812 11.812 3.213 1 74.5 335 GLY A CA 1
ATOM 2686 C C . GLY A 1 335 ? 18.891 11.328 2.109 1 74.5 335 GLY A C 1
ATOM 2687 O O . GLY A 1 335 ? 19.312 11.172 0.963 1 74.5 335 GLY A O 1
ATOM 2688 N N . PHE A 1 336 ? 17.75 10.836 2.498 1 77.31 336 PHE A N 1
ATOM 2689 C CA . PHE A 1 336 ? 16.781 10.305 1.547 1 77.31 336 PHE A CA 1
ATOM 2690 C C . PHE A 1 336 ? 15.812 11.391 1.092 1 77.31 336 PHE A C 1
ATOM 2692 O O . PHE A 1 336 ? 15.102 11.219 0.1 1 77.31 336 PHE A O 1
ATOM 2699 N N . MET A 1 337 ? 15.898 12.508 1.811 1 80.81 337 MET A N 1
ATOM 2700 C CA . MET A 1 337 ? 14.906 13.531 1.495 1 80.81 337 MET A CA 1
ATOM 2701 C C . MET A 1 337 ? 15.508 14.609 0.601 1 80.81 337 MET A C 1
ATOM 2703 O O . MET A 1 337 ? 14.859 15.078 -0.334 1 80.81 337 MET A O 1
ATOM 2707 N N . ALA A 1 338 ? 16.656 15.078 0.924 1 80.31 338 ALA A N 1
ATOM 2708 C CA . ALA A 1 338 ? 17.344 16.031 0.067 1 80.31 338 ALA A CA 1
ATOM 2709 C C . ALA A 1 338 ? 18.078 15.336 -1.072 1 80.31 338 ALA A C 1
ATOM 2711 O O . ALA A 1 338 ? 19.234 14.945 -0.928 1 80.31 338 ALA A O 1
ATOM 2712 N N . LYS A 1 339 ? 17.516 15.273 -2.182 1 77.94 339 LYS A N 1
ATOM 2713 C CA . LYS A 1 339 ? 17.906 14.352 -3.246 1 77.94 339 LYS A CA 1
ATOM 2714 C C . LYS A 1 339 ? 18.953 14.977 -4.16 1 77.94 339 LYS A C 1
ATOM 2716 O O . LYS A 1 339 ? 19.703 14.266 -4.836 1 77.94 339 LYS A O 1
ATOM 2721 N N . TYR A 1 340 ? 19.062 16.312 -4.145 1 87.38 340 TYR A N 1
ATOM 2722 C CA . TYR A 1 340 ? 19.938 16.969 -5.109 1 87.38 340 TYR A CA 1
ATOM 2723 C C . TYR A 1 340 ? 21.094 17.656 -4.406 1 87.38 340 TYR A C 1
ATOM 2725 O O . TYR A 1 340 ? 20.922 18.25 -3.34 1 87.38 340 TYR A O 1
ATOM 2733 N N . PRO A 1 341 ? 22.234 17.531 -4.992 1 88.25 341 PRO A N 1
ATOM 2734 C CA . PRO A 1 341 ? 23.344 18.281 -4.418 1 88.25 341 PRO A CA 1
ATOM 2735 C C . PRO A 1 341 ? 23.188 19.797 -4.586 1 88.25 341 PRO A C 1
ATOM 2737 O O . PRO A 1 341 ? 22.703 20.25 -5.617 1 88.25 341 PRO A O 1
ATOM 2740 N N . ALA A 1 342 ? 23.609 20.5 -3.604 1 90 342 ALA A N 1
ATOM 2741 C CA . ALA A 1 342 ? 23.5 21.969 -3.604 1 90 342 ALA A CA 1
ATOM 2742 C C . ALA A 1 342 ? 24.188 22.562 -4.828 1 90 342 ALA A C 1
ATOM 2744 O O . ALA A 1 342 ? 23.781 23.609 -5.324 1 90 342 ALA A O 1
ATOM 2745 N N . SER A 1 343 ? 25.141 21.859 -5.387 1 88.56 343 SER A N 1
ATOM 2746 C CA . SER A 1 343 ? 25.875 22.344 -6.555 1 88.56 343 SER A CA 1
ATOM 2747 C C . SER A 1 343 ? 24.984 22.375 -7.789 1 88.56 343 SER A C 1
ATOM 2749 O O . SER A 1 343 ? 25.297 23.078 -8.766 1 88.56 343 SER A O 1
ATOM 2751 N N . SER A 1 344 ? 23.922 21.703 -7.727 1 91.81 344 SER A N 1
ATOM 2752 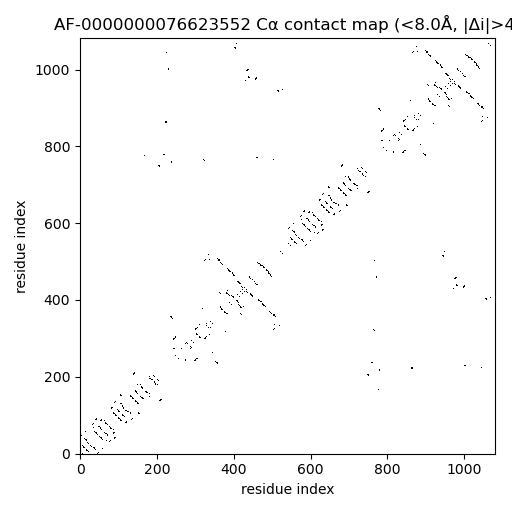C CA . SER A 1 344 ? 23.062 21.625 -8.898 1 91.81 344 SER A CA 1
ATOM 2753 C C . SER A 1 344 ? 21.828 22.5 -8.75 1 91.81 344 SER A C 1
ATOM 2755 O O . SER A 1 344 ? 20.891 22.438 -9.555 1 91.81 344 SER A O 1
ATOM 2757 N N . VAL A 1 345 ? 21.812 23.406 -7.793 1 94.31 345 VAL A N 1
ATOM 2758 C CA . VAL A 1 345 ? 20.594 24.125 -7.418 1 94.31 345 VAL A CA 1
ATOM 2759 C C . VAL A 1 345 ? 20.078 24.938 -8.602 1 94.31 345 VAL A C 1
ATOM 2761 O O . VAL A 1 345 ? 18.906 24.859 -8.945 1 94.31 345 VAL A O 1
ATOM 2764 N N . LEU A 1 346 ? 20.906 25.703 -9.281 1 94.06 346 LEU A N 1
ATOM 2765 C CA . LEU A 1 346 ? 20.469 26.562 -10.375 1 94.06 346 LEU A CA 1
ATOM 2766 C C . LEU A 1 346 ? 20.016 25.734 -11.57 1 94.06 346 LEU A C 1
ATOM 2768 O O . LEU A 1 346 ? 19 26.062 -12.203 1 94.06 346 LEU A O 1
ATOM 2772 N N . ASP A 1 347 ? 20.719 24.625 -11.82 1 94.06 347 ASP A N 1
ATOM 2773 C CA . ASP A 1 347 ? 20.359 23.766 -12.93 1 94.06 347 ASP A CA 1
ATOM 2774 C C . ASP A 1 347 ? 19 23.094 -12.695 1 94.06 347 ASP A C 1
ATOM 2776 O O . ASP A 1 347 ? 18.156 23.062 -13.602 1 94.06 347 ASP A O 1
ATOM 2780 N N . VAL A 1 348 ? 18.828 22.609 -11.523 1 93.38 348 VAL A N 1
ATOM 2781 C CA . VAL A 1 348 ? 17.578 21.906 -11.195 1 93.38 348 VAL A CA 1
ATOM 2782 C C . VAL A 1 348 ? 16.422 22.891 -11.203 1 93.38 348 VAL A C 1
ATOM 2784 O O . VAL A 1 348 ? 15.344 22.594 -11.734 1 93.38 348 VAL A O 1
ATOM 2787 N N . LEU A 1 349 ? 16.641 24.078 -10.648 1 95.19 349 LEU A N 1
ATOM 2788 C CA . LEU A 1 349 ? 15.594 25.094 -10.656 1 95.19 349 LEU A CA 1
ATOM 2789 C C . LEU A 1 349 ? 15.227 25.5 -12.078 1 95.19 349 LEU A C 1
ATOM 2791 O O . LEU A 1 349 ? 14.055 25.734 -12.383 1 95.19 349 LEU A O 1
ATOM 2795 N N . ASN A 1 350 ? 16.234 25.594 -12.898 1 92.88 350 ASN A N 1
ATOM 2796 C CA . ASN A 1 350 ? 15.969 25.922 -14.297 1 92.88 350 ASN A CA 1
ATOM 2797 C C . ASN A 1 350 ? 15.055 24.875 -14.953 1 92.88 350 ASN A C 1
ATOM 2799 O O . ASN A 1 350 ? 14.156 25.234 -15.711 1 92.88 350 ASN A O 1
ATOM 2803 N N . VAL A 1 351 ? 15.297 23.688 -14.656 1 90.5 351 VAL A N 1
ATOM 2804 C CA . VAL A 1 351 ? 14.492 22.594 -15.211 1 90.5 351 VAL A CA 1
ATOM 2805 C C . VAL A 1 351 ? 13.078 22.656 -14.633 1 90.5 351 VAL A C 1
ATOM 2807 O O . VAL A 1 351 ? 12.094 22.578 -15.375 1 90.5 351 VAL A O 1
ATOM 2810 N N . VAL A 1 352 ? 12.969 22.828 -13.367 1 91.38 352 VAL A N 1
ATOM 2811 C CA . VAL A 1 352 ? 11.688 22.797 -12.672 1 91.38 352 VAL A CA 1
ATOM 2812 C C . VAL A 1 352 ? 10.82 23.969 -13.125 1 91.38 352 VAL A C 1
ATOM 2814 O O . VAL A 1 352 ? 9.648 23.797 -13.445 1 91.38 352 VAL A O 1
ATOM 2817 N N . LEU A 1 353 ? 11.422 25.156 -13.195 1 92.06 353 LEU A N 1
ATOM 2818 C CA . LEU A 1 353 ? 10.672 26.359 -13.539 1 92.06 353 LEU A CA 1
ATOM 2819 C C . LEU A 1 353 ? 10.352 26.391 -15.031 1 92.06 353 LEU A C 1
ATOM 2821 O O . LEU A 1 353 ? 9.445 27.109 -15.461 1 92.06 353 LEU A O 1
ATOM 2825 N N . GLY A 1 354 ? 11.102 25.594 -15.742 1 87.19 354 GLY A N 1
ATOM 2826 C CA . GLY A 1 354 ? 10.883 25.531 -17.172 1 87.19 354 GLY A CA 1
ATOM 2827 C C . GLY A 1 354 ? 9.953 24.422 -17.609 1 87.19 354 GLY A C 1
ATOM 2828 O O . GLY A 1 354 ? 9.539 24.359 -18.766 1 87.19 354 GLY A O 1
ATOM 2829 N N . SER A 1 355 ? 9.664 23.562 -16.719 1 81.25 355 SER A N 1
ATOM 2830 C CA . SER A 1 355 ? 8.82 22.406 -17.031 1 81.25 355 SER A CA 1
ATOM 2831 C C . SER A 1 355 ? 7.344 22.734 -16.828 1 81.25 355 SER A C 1
ATOM 2833 O O . SER A 1 355 ? 6.996 23.547 -15.961 1 81.25 355 SER A O 1
ATOM 2835 N N . GLU A 1 356 ? 6.531 22.141 -17.656 1 69.56 356 GLU A N 1
ATOM 2836 C CA . GLU A 1 356 ? 5.094 22.312 -17.5 1 69.56 356 GLU A CA 1
ATOM 2837 C C . GLU A 1 356 ? 4.582 21.562 -16.266 1 69.56 356 GLU A C 1
ATOM 2839 O O . GLU A 1 356 ? 3.701 22.047 -15.555 1 69.56 356 GLU A O 1
ATOM 2844 N N . LYS A 1 357 ? 5.227 20.422 -16.141 1 71.94 357 LYS A N 1
ATOM 2845 C CA . LYS A 1 357 ? 4.852 19.578 -15.008 1 71.94 357 LYS A CA 1
ATOM 2846 C C . LYS A 1 357 ? 6.078 18.922 -14.383 1 71.94 357 LYS A C 1
ATOM 2848 O O . LYS A 1 357 ? 7.07 18.672 -15.07 1 71.94 357 LYS A O 1
ATOM 2853 N N . VAL A 1 358 ? 5.926 18.797 -13.016 1 75.69 358 VAL A N 1
ATOM 2854 C CA . VAL A 1 358 ? 7 18.125 -12.297 1 75.69 358 VAL A CA 1
ATOM 2855 C C . VAL A 1 358 ? 6.43 16.922 -11.539 1 75.69 358 VAL A C 1
ATOM 2857 O O . VAL A 1 358 ? 5.234 16.875 -11.242 1 75.69 358 VAL A O 1
ATOM 2860 N N . PHE A 1 359 ? 7.332 15.945 -11.305 1 73 359 PHE A N 1
ATOM 2861 C CA . PHE A 1 359 ? 6.945 14.781 -10.516 1 73 359 PHE A CA 1
ATOM 2862 C C . PHE A 1 359 ? 7.07 15.078 -9.023 1 73 359 PHE A C 1
ATOM 2864 O O . PHE A 1 359 ? 8.023 15.734 -8.594 1 73 359 PHE A O 1
ATOM 2871 N N . LEU A 1 360 ? 6.043 14.594 -8.305 1 76.31 360 LEU A N 1
ATOM 2872 C CA . LEU A 1 360 ? 6.086 14.719 -6.852 1 76.31 360 LEU A CA 1
ATOM 2873 C C . LEU A 1 360 ? 6.156 13.344 -6.195 1 76.31 360 LEU A C 1
ATOM 2875 O O . LEU A 1 360 ? 5.422 12.43 -6.574 1 76.31 360 LEU A O 1
ATOM 2879 N N . ASP A 1 361 ? 7.086 13.156 -5.367 1 78.25 361 ASP A N 1
ATOM 2880 C CA . ASP A 1 361 ? 7.125 12.023 -4.441 1 78.25 361 ASP A CA 1
ATOM 2881 C C . ASP A 1 361 ? 6.414 12.367 -3.133 1 78.25 361 ASP A C 1
ATOM 2883 O O . ASP A 1 361 ? 6.805 13.305 -2.436 1 78.25 361 ASP A O 1
ATOM 2887 N N . LEU A 1 362 ? 5.426 11.641 -2.816 1 76.5 362 LEU A N 1
ATOM 2888 C CA . LEU A 1 362 ? 4.637 11.938 -1.628 1 76.5 362 LEU A CA 1
ATOM 2889 C C . LEU A 1 362 ? 5.105 11.102 -0.44 1 76.5 362 LEU A C 1
ATOM 2891 O O . LEU A 1 362 ? 5.039 9.875 -0.474 1 76.5 362 LEU A O 1
ATOM 2895 N N . HIS A 1 363 ? 5.574 11.766 0.532 1 85.38 363 HIS A N 1
ATOM 2896 C CA . HIS A 1 363 ? 6.023 11.094 1.747 1 85.38 363 HIS A CA 1
ATOM 2897 C C . HIS A 1 363 ? 5 11.242 2.869 1 85.38 363 HIS A C 1
ATOM 2899 O O . HIS A 1 363 ? 4.41 12.312 3.039 1 85.38 363 HIS A O 1
ATOM 2905 N N . SER A 1 364 ? 4.867 10.156 3.584 1 84.81 364 SER A N 1
ATOM 2906 C CA . SER A 1 364 ? 3.85 10.141 4.629 1 84.81 364 SER A CA 1
ATOM 2907 C C . SER A 1 364 ? 4.336 10.852 5.887 1 84.81 364 SER A C 1
ATOM 2909 O O . SER A 1 364 ? 5.543 10.938 6.133 1 84.81 364 SER A O 1
ATOM 2911 N N . LYS A 1 365 ? 3.293 11.383 6.59 1 86.31 365 LYS A N 1
ATOM 2912 C CA . LYS A 1 365 ? 3.463 11.93 7.934 1 86.31 365 LYS A CA 1
ATOM 2913 C C . LYS A 1 365 ? 2.52 11.258 8.922 1 86.31 365 LYS A C 1
ATOM 2915 O O . LYS A 1 365 ? 1.467 10.742 8.539 1 86.31 365 LYS A O 1
ATOM 2920 N N . LEU A 1 366 ? 2.967 11.281 10.133 1 90.81 366 LEU A N 1
ATOM 2921 C CA . LEU A 1 366 ? 2.078 10.82 11.195 1 90.81 366 LEU A CA 1
ATOM 2922 C C . LEU A 1 366 ? 1.454 12 11.938 1 90.81 366 LEU A C 1
ATOM 2924 O O . LEU A 1 366 ? 2.055 13.078 12.016 1 90.81 366 LEU A O 1
ATOM 2928 N N . MET A 1 367 ? 0.268 11.844 12.32 1 86.88 367 MET A N 1
ATOM 2929 C CA . MET A 1 367 ? -0.376 12.734 13.281 1 86.88 367 MET A CA 1
ATOM 2930 C C . MET A 1 367 ? -0.501 12.078 14.648 1 86.88 367 MET A C 1
ATOM 2932 O O . MET A 1 367 ? -0.796 10.883 14.742 1 86.88 367 MET A O 1
ATOM 2936 N N . TYR A 1 368 ? -0.25 12.82 15.703 1 91 368 TYR A N 1
ATOM 2937 C CA . TYR A 1 368 ? -0.349 12.258 17.047 1 91 368 TYR A CA 1
ATOM 2938 C C . TYR A 1 368 ? -1.158 13.172 17.969 1 91 368 TYR A C 1
ATOM 2940 O O . TYR A 1 368 ? -1.257 14.375 17.719 1 91 368 TYR A O 1
ATOM 2948 N N . GLN A 1 369 ? -1.764 12.586 18.906 1 89.69 369 GLN A N 1
ATOM 2949 C CA . GLN A 1 369 ? -2.451 13.25 20.016 1 89.69 369 GLN A CA 1
ATOM 2950 C C . GLN A 1 369 ? -2.004 12.68 21.359 1 89.69 369 GLN A C 1
ATOM 2952 O O . GLN A 1 369 ? -2.09 11.477 21.594 1 89.69 369 GLN A O 1
ATOM 2957 N N . VAL A 1 370 ? -1.497 13.562 22.188 1 92 370 VAL A N 1
ATOM 2958 C CA . VAL A 1 370 ? -1.096 13.172 23.531 1 92 370 VAL A CA 1
ATOM 2959 C C . VAL A 1 370 ? -2.148 13.641 24.531 1 92 370 VAL A C 1
ATOM 2961 O O . VAL A 1 370 ? -2.385 14.836 24.688 1 92 370 VAL A O 1
ATOM 2964 N N . ILE A 1 371 ? -2.73 12.656 25.109 1 89.5 371 ILE A N 1
ATOM 2965 C CA . ILE A 1 371 ? -3.779 12.938 26.094 1 89.5 371 ILE A CA 1
ATOM 2966 C C . ILE A 1 371 ? -3.252 12.688 27.5 1 89.5 371 ILE A C 1
ATOM 2968 O O . ILE A 1 371 ? -3.178 11.539 27.953 1 89.5 371 ILE A O 1
ATOM 2972 N N . ASP A 1 372 ? -2.914 13.672 28.156 1 88.62 372 ASP A N 1
ATOM 2973 C CA . ASP A 1 372 ? -2.406 13.641 29.531 1 88.62 372 ASP A CA 1
ATOM 2974 C C . ASP A 1 372 ? -3.361 14.359 30.484 1 88.62 372 ASP A C 1
ATOM 2976 O O . ASP A 1 372 ? -3.162 15.531 30.797 1 88.62 372 ASP A O 1
ATOM 2980 N N . GLY A 1 373 ? -4.305 13.555 31.047 1 79.62 373 GLY A N 1
ATOM 2981 C CA . GLY A 1 373 ? -5.359 14.195 31.812 1 79.62 373 GLY A CA 1
ATOM 2982 C C . GLY A 1 373 ? -6.195 15.156 31 1 79.62 373 GLY A C 1
ATOM 2983 O O . GLY A 1 373 ? -6.762 14.773 29.969 1 79.62 373 GLY A O 1
ATOM 2984 N N . ALA A 1 374 ? -6.176 16.406 31.406 1 75.62 374 ALA A N 1
ATOM 2985 C CA . ALA A 1 374 ? -6.965 17.422 30.703 1 75.62 374 ALA A CA 1
ATOM 2986 C C . ALA A 1 374 ? -6.16 18.062 29.578 1 75.62 374 ALA A C 1
ATOM 2988 O O . ALA A 1 374 ? -6.723 18.734 28.703 1 75.62 374 ALA A O 1
ATOM 2989 N N . ASN A 1 375 ? -4.91 17.812 29.578 1 79.12 375 ASN A N 1
ATOM 2990 C CA . ASN A 1 375 ? -4.031 18.406 28.578 1 79.12 375 ASN A CA 1
ATOM 2991 C C . ASN A 1 375 ? -3.965 17.562 27.312 1 79.12 375 ASN A C 1
ATOM 2993 O O . ASN A 1 375 ? -3.691 16.359 27.391 1 79.12 375 ASN A O 1
ATOM 2997 N N . ILE A 1 376 ? -4.336 18.188 26.203 1 84.69 376 ILE A N 1
ATOM 2998 C CA . ILE A 1 376 ? -4.266 17.5 24.922 1 84.69 376 ILE A CA 1
ATOM 2999 C C . ILE A 1 376 ? -3.303 18.234 24 1 84.69 376 ILE A C 1
ATOM 3001 O O . ILE A 1 376 ? -3.455 19.438 23.766 1 84.69 376 ILE A O 1
ATOM 3005 N N . VAL A 1 377 ? -2.297 17.562 23.578 1 84.75 377 VAL A N 1
ATOM 3006 C CA . VAL A 1 377 ? -1.342 18.125 22.625 1 84.75 377 VAL A CA 1
ATOM 3007 C C . VAL A 1 377 ? -1.414 17.344 21.312 1 84.75 377 VAL A C 1
ATOM 3009 O O . VAL A 1 377 ? -1.438 16.109 21.312 1 84.75 377 VAL A O 1
ATOM 3012 N N . THR A 1 378 ? -1.541 18.062 20.219 1 86.25 378 THR A N 1
ATOM 3013 C CA . THR A 1 378 ? -1.578 17.438 18.906 1 86.25 378 THR A CA 1
ATOM 3014 C C . THR A 1 378 ? -0.429 17.938 18.031 1 86.25 378 THR A C 1
ATOM 3016 O O . THR A 1 378 ? 0.121 19.016 18.281 1 86.25 378 THR A O 1
ATOM 3019 N N . GLY A 1 379 ? -0.024 17.125 17.109 1 83.38 379 GLY A N 1
ATOM 3020 C CA . GLY A 1 379 ? 1.031 17.5 16.188 1 83.38 379 GLY A CA 1
ATOM 3021 C C . GLY A 1 379 ? 1.255 16.469 15.094 1 83.38 379 GLY A C 1
ATOM 3022 O O . GLY A 1 379 ? 0.47 15.531 14.945 1 83.38 379 GLY A O 1
ATOM 3023 N N . THR A 1 380 ? 2.279 16.75 14.266 1 86.88 380 THR A N 1
ATOM 3024 C CA . THR A 1 380 ? 2.648 15.836 13.188 1 86.88 380 THR A CA 1
ATOM 3025 C C . THR A 1 380 ? 4.117 15.438 13.297 1 86.88 380 THR A C 1
ATOM 3027 O O . THR A 1 380 ? 4.883 16.062 14.031 1 86.88 380 THR A O 1
ATOM 3030 N N . CYS A 1 381 ? 4.375 14.352 12.695 1 90.38 381 CYS A N 1
ATOM 3031 C CA . CYS A 1 381 ? 5.723 13.789 12.719 1 90.38 381 CYS A CA 1
ATOM 3032 C C . CYS A 1 381 ? 6.109 13.242 11.344 1 90.38 381 CYS A C 1
ATOM 3034 O O . CYS A 1 381 ? 5.293 12.609 10.672 1 90.38 381 CYS A O 1
ATOM 3036 N N . MET A 1 382 ? 7.375 13.5 11 1 89.69 382 MET A N 1
ATOM 3037 C CA . MET A 1 382 ? 7.824 13.062 9.672 1 89.69 382 MET A CA 1
ATOM 3038 C C . MET A 1 382 ? 8.641 11.781 9.773 1 89.69 382 MET A C 1
ATOM 3040 O O . MET A 1 382 ? 8.617 10.953 8.859 1 89.69 382 MET A O 1
ATOM 3044 N N . ASN A 1 383 ? 9.391 11.734 10.82 1 92.12 383 ASN A N 1
ATOM 3045 C CA . ASN A 1 383 ? 10.219 10.547 10.992 1 92.12 383 ASN A CA 1
ATOM 3046 C C . ASN A 1 383 ? 9.625 9.594 12.031 1 92.12 383 ASN A C 1
ATOM 3048 O O . ASN A 1 383 ? 9.055 8.562 11.68 1 92.12 383 ASN A O 1
ATOM 3052 N N . GLU A 1 384 ? 9.68 9.992 13.281 1 95.56 384 GLU A N 1
ATOM 3053 C CA . GLU A 1 384 ? 9.195 9.039 14.281 1 95.56 384 GLU A CA 1
ATOM 3054 C C . GLU A 1 384 ? 8.773 9.758 15.562 1 95.56 384 GLU A C 1
ATOM 3056 O O . GLU A 1 384 ? 9.211 10.875 15.828 1 95.56 384 GLU A O 1
ATOM 3061 N N . ILE A 1 385 ? 7.895 9.141 16.234 1 96.38 385 ILE A N 1
ATOM 3062 C CA . ILE A 1 385 ? 7.582 9.414 17.641 1 96.38 385 ILE A CA 1
ATOM 3063 C C . ILE A 1 385 ? 8.297 8.398 18.531 1 96.38 385 ILE A C 1
ATOM 3065 O O . ILE A 1 385 ? 8.125 7.188 18.359 1 96.38 385 ILE A O 1
ATOM 3069 N N . CYS A 1 386 ? 9.102 8.906 19.406 1 96.88 386 CYS A N 1
ATOM 3070 C CA . CYS A 1 386 ? 9.867 8.047 20.312 1 96.88 386 CYS A CA 1
ATOM 3071 C C . CYS A 1 386 ? 9.406 8.211 21.75 1 96.88 386 CYS A C 1
ATOM 3073 O O . CYS A 1 386 ? 9.352 9.328 22.266 1 96.88 386 CYS A O 1
ATOM 3075 N N . ILE A 1 387 ? 9 7.188 22.344 1 96.44 387 ILE A N 1
ATOM 3076 C CA . ILE A 1 387 ? 8.734 7.156 23.781 1 96.44 387 ILE A CA 1
ATOM 3077 C C . ILE A 1 387 ? 9.812 6.328 24.469 1 96.44 387 ILE A C 1
ATOM 3079 O O . ILE A 1 387 ? 9.953 5.129 24.219 1 96.44 387 ILE A O 1
ATOM 3083 N N . ASP A 1 388 ? 10.539 6.941 25.359 1 94.62 388 ASP A N 1
ATOM 3084 C CA . ASP A 1 388 ? 11.656 6.219 25.953 1 94.62 388 ASP A CA 1
ATOM 3085 C C . ASP A 1 388 ? 11.805 6.559 27.438 1 94.62 388 ASP A C 1
ATOM 3087 O O . ASP A 1 388 ? 11.039 7.355 27.969 1 94.62 388 ASP A O 1
ATOM 3091 N N . ARG A 1 389 ? 12.766 6.039 28.047 1 91.56 389 ARG A N 1
ATOM 3092 C CA . ARG A 1 389 ? 12.969 6.121 29.5 1 91.56 389 ARG A CA 1
ATOM 3093 C C . ARG A 1 389 ? 13.695 7.41 29.875 1 91.56 389 ARG A C 1
ATOM 3095 O O . ARG A 1 389 ? 13.781 7.762 31.047 1 91.56 389 ARG A O 1
ATOM 3102 N N . GLY A 1 390 ? 14.18 8.102 28.922 1 88 390 GLY A N 1
ATOM 3103 C CA . GLY A 1 390 ? 14.945 9.305 29.234 1 88 390 GLY A CA 1
ATOM 3104 C C . GLY A 1 390 ? 16.172 9.031 30.094 1 88 390 GLY A C 1
ATOM 3105 O O . GLY A 1 390 ? 16.969 8.156 29.766 1 88 390 GLY A O 1
ATOM 3106 N N . VAL A 1 391 ? 16.203 9.758 31.141 1 77.94 391 VAL A N 1
ATOM 3107 C CA . VAL A 1 391 ? 17.406 9.68 31.969 1 77.94 391 VAL A CA 1
ATOM 3108 C C . VAL A 1 391 ? 17.25 8.562 33 1 77.94 391 VAL A C 1
ATOM 3110 O O . VAL A 1 391 ? 18.203 8.219 33.688 1 77.94 391 VAL A O 1
ATOM 3113 N N . ASN A 1 392 ? 16.141 8.023 33 1 78.25 392 ASN A N 1
ATOM 3114 C CA . ASN A 1 392 ? 15.891 6.98 34 1 78.25 392 ASN A CA 1
ATOM 3115 C C . ASN A 1 392 ? 16.609 5.684 33.625 1 78.25 392 ASN A C 1
ATOM 3117 O O . ASN A 1 392 ? 16.703 5.324 32.469 1 78.25 392 ASN A O 1
ATOM 3121 N N . GLY A 1 393 ? 17.172 5.043 34.531 1 76.56 393 GLY A N 1
ATOM 3122 C CA . GLY A 1 393 ? 17.906 3.805 34.344 1 76.56 393 GLY A CA 1
ATOM 3123 C C . GLY A 1 393 ? 17 2.596 34.188 1 76.56 393 GLY A C 1
ATOM 3124 O O . GLY A 1 393 ? 17.453 1.524 33.781 1 76.56 393 GLY A O 1
ATOM 3125 N N . SER A 1 394 ? 15.797 2.736 34.469 1 82.69 394 SER A N 1
ATOM 3126 C CA . SER A 1 394 ? 14.914 1.575 34.469 1 82.69 394 SER A CA 1
ATOM 3127 C C . SER A 1 394 ? 14.109 1.508 33.156 1 82.69 394 SER A C 1
ATOM 3129 O O . SER A 1 394 ? 14 2.5 32.438 1 82.69 394 SER A O 1
ATOM 3131 N N . LEU A 1 395 ? 13.547 0.352 32.938 1 88.88 395 LEU A N 1
ATOM 3132 C CA . LEU A 1 395 ? 12.758 0.072 31.75 1 88.88 395 LEU A CA 1
ATOM 3133 C C . LEU A 1 395 ? 11.414 0.792 31.812 1 88.88 395 LEU A C 1
ATOM 3135 O O . LEU A 1 395 ? 10.914 1.099 32.906 1 88.88 395 LEU A O 1
ATOM 3139 N N . ILE A 1 396 ? 10.867 1.08 30.672 1 91.19 396 ILE A N 1
ATOM 3140 C CA . ILE A 1 396 ? 9.523 1.636 30.625 1 91.19 396 ILE A CA 1
ATOM 3141 C C . ILE A 1 396 ? 8.531 0.556 30.188 1 91.19 396 ILE A C 1
ATOM 3143 O O . ILE A 1 396 ? 8.93 -0.466 29.625 1 91.19 396 ILE A O 1
ATOM 3147 N N . GLU A 1 397 ? 7.336 0.853 30.562 1 92.12 397 GLU A N 1
ATOM 3148 C CA . GLU A 1 397 ? 6.219 -0.001 30.172 1 92.12 397 GLU A CA 1
ATOM 3149 C C . GLU A 1 397 ? 5.184 0.782 29.359 1 92.12 397 GLU A C 1
ATOM 3151 O O . GLU A 1 397 ? 4.711 1.831 29.812 1 92.12 397 GLU A O 1
ATOM 3156 N N . LEU A 1 398 ? 4.855 0.236 28.172 1 93.75 398 LEU A N 1
ATOM 3157 C CA . LEU A 1 398 ? 3.861 0.864 27.312 1 93.75 398 LEU A CA 1
ATOM 3158 C C . LEU A 1 398 ? 2.861 -0.166 26.797 1 93.75 398 LEU A C 1
ATOM 3160 O O . LEU A 1 398 ? 3.248 -1.162 26.188 1 93.75 398 LEU A O 1
ATOM 3164 N N . GLU A 1 399 ? 1.611 0.084 27.109 1 93.06 399 GLU A N 1
ATOM 3165 C CA . GLU A 1 399 ? 0.589 -0.731 26.469 1 93.06 399 GLU A CA 1
ATOM 3166 C C . GLU A 1 399 ? 0.366 -0.289 25.016 1 93.06 399 GLU A C 1
ATOM 3168 O O . GLU A 1 399 ? 0.229 0.905 24.75 1 93.06 399 GLU A O 1
ATOM 3173 N N . VAL A 1 400 ? 0.311 -1.254 24.156 1 93.69 400 VAL A N 1
ATOM 3174 C CA . VAL A 1 400 ? 0.162 -0.968 22.734 1 93.69 400 VAL A CA 1
ATOM 3175 C C . VAL A 1 400 ? -1.172 -1.516 22.234 1 93.69 400 VAL A C 1
ATOM 3177 O O . VAL A 1 400 ? -1.472 -2.699 22.406 1 93.69 400 VAL A O 1
ATOM 3180 N N . TYR A 1 401 ? -1.929 -0.638 21.641 1 90.56 401 TYR A N 1
ATOM 3181 C CA . TYR A 1 401 ? -3.197 -1.009 21.031 1 90.56 401 TYR A CA 1
ATOM 3182 C C . TYR A 1 401 ? -3.188 -0.698 19.531 1 90.56 401 TYR A C 1
ATOM 3184 O O . TYR A 1 401 ? -2.674 0.342 19.109 1 90.56 401 TYR A O 1
ATOM 3192 N N . LEU A 1 402 ? -3.717 -1.604 18.766 1 89.44 402 LEU A N 1
ATOM 3193 C CA . LEU A 1 402 ? -3.941 -1.405 17.344 1 89.44 402 LEU A CA 1
ATOM 3194 C C . LEU A 1 402 ? -5.434 -1.406 17.016 1 89.44 402 LEU A C 1
ATOM 3196 O O . LEU A 1 402 ? -6.125 -2.395 17.266 1 89.44 402 LEU A O 1
ATOM 3200 N N . ASN A 1 403 ? -5.895 -0.34 16.469 1 80.25 403 ASN A N 1
ATOM 3201 C CA . ASN A 1 403 ? -7.324 -0.176 16.234 1 80.25 403 ASN A CA 1
ATOM 3202 C C . ASN A 1 403 ? -8.141 -0.54 17.469 1 80.25 403 ASN A C 1
ATOM 3204 O O . ASN A 1 403 ? -9.07 -1.341 17.391 1 80.25 403 ASN A O 1
ATOM 3208 N N . GLU A 1 404 ? -7.734 -0.094 18.562 1 81.75 404 GLU A N 1
ATOM 3209 C CA . GLU A 1 404 ? -8.406 -0.195 19.844 1 81.75 404 GLU A CA 1
ATOM 3210 C C . GLU A 1 404 ? -8.305 -1.606 20.422 1 81.75 404 GLU A C 1
ATOM 3212 O O . GLU A 1 404 ? -8.844 -1.892 21.484 1 81.75 404 GLU A O 1
ATOM 3217 N N . GLU A 1 405 ? -7.629 -2.438 19.766 1 81.06 405 GLU A N 1
ATOM 3218 C CA . GLU A 1 405 ? -7.414 -3.787 20.281 1 81.06 405 GLU A CA 1
ATOM 3219 C C . GLU A 1 405 ? -6.043 -3.914 20.938 1 81.06 405 GLU A C 1
ATOM 3221 O O . GLU A 1 405 ? -5.031 -3.498 20.359 1 81.06 405 GLU A O 1
ATOM 3226 N N . TYR A 1 406 ? -6.102 -4.504 22.125 1 87.62 406 TYR A N 1
ATOM 3227 C CA . TYR A 1 406 ? -4.848 -4.699 22.844 1 87.62 406 TYR A CA 1
ATOM 3228 C C . TYR A 1 406 ? -3.916 -5.629 22.078 1 87.62 406 TYR A C 1
ATOM 3230 O O . TYR A 1 406 ? -4.312 -6.727 21.672 1 87.62 406 TYR A O 1
ATOM 3238 N N . CYS A 1 407 ? -2.779 -5.164 21.891 1 87.75 407 CYS A N 1
ATOM 3239 C CA . CYS A 1 407 ? -1.787 -5.957 21.172 1 87.75 407 CYS A CA 1
ATOM 3240 C C . CYS A 1 407 ? -0.755 -6.539 22.125 1 87.75 407 CYS A C 1
ATOM 3242 O O . CYS A 1 407 ? -0.617 -7.758 22.234 1 87.75 407 CYS A O 1
ATOM 3244 N N . THR A 1 408 ? -0.081 -5.648 22.844 1 87.25 408 THR A N 1
ATOM 3245 C CA . THR A 1 408 ? 0.947 -6.094 23.781 1 87.25 408 THR A CA 1
ATOM 3246 C C . THR A 1 408 ? 1.349 -4.961 24.719 1 87.25 408 THR A C 1
ATOM 3248 O O . THR A 1 408 ? 0.824 -3.852 24.625 1 87.25 408 THR A O 1
ATOM 3251 N N . THR A 1 409 ? 2.186 -5.402 25.688 1 88.75 409 THR A N 1
ATOM 3252 C CA . THR A 1 409 ? 2.859 -4.422 26.516 1 88.75 409 THR A CA 1
ATOM 3253 C C . THR A 1 409 ? 4.359 -4.398 26.234 1 88.75 409 THR A C 1
ATOM 3255 O O . THR A 1 409 ? 5.055 -5.391 26.469 1 88.75 409 THR A O 1
ATOM 3258 N N . ALA A 1 410 ? 4.762 -3.324 25.719 1 89.94 410 ALA A N 1
ATOM 3259 C CA . ALA A 1 410 ? 6.18 -3.162 25.406 1 89.94 410 ALA A CA 1
ATOM 3260 C C . ALA A 1 410 ? 6.977 -2.783 26.656 1 89.94 410 ALA A C 1
ATOM 3262 O O . ALA A 1 410 ? 6.672 -1.785 27.312 1 89.94 410 ALA A O 1
ATOM 3263 N N . ILE A 1 411 ? 7.922 -3.555 26.984 1 90.31 411 ILE A N 1
ATOM 3264 C CA . ILE A 1 411 ? 8.828 -3.295 28.094 1 90.31 411 ILE A CA 1
ATOM 3265 C C . ILE A 1 411 ? 10.258 -3.201 27.578 1 90.31 411 ILE A C 1
ATOM 3267 O O . ILE A 1 411 ? 10.742 -4.105 26.891 1 90.31 411 ILE A O 1
ATOM 3271 N N . GLY A 1 412 ? 10.891 -2.131 27.859 1 92.06 412 GLY A N 1
ATOM 3272 C CA . GLY A 1 412 ? 12.258 -1.926 27.406 1 92.06 412 GLY A CA 1
ATOM 3273 C C . GLY A 1 412 ? 12.719 -0.487 27.531 1 92.06 412 GLY A C 1
ATOM 3274 O O . GLY A 1 412 ? 12.227 0.258 28.375 1 92.06 412 GLY A O 1
ATOM 3275 N N . ASP A 1 413 ? 13.719 -0.113 26.719 1 93.75 413 ASP A N 1
ATOM 3276 C CA . ASP A 1 413 ? 14.234 1.254 26.734 1 93.75 413 ASP A CA 1
ATOM 3277 C C . ASP A 1 413 ? 13.242 2.221 26.094 1 93.75 413 ASP A C 1
ATOM 3279 O O . ASP A 1 413 ? 13.25 3.418 26.391 1 93.75 413 ASP A O 1
ATOM 3283 N N . GLY A 1 414 ? 12.469 1.656 25.156 1 94.69 414 GLY A N 1
ATOM 3284 C CA . GLY A 1 414 ? 11.492 2.527 24.516 1 94.69 414 GLY A CA 1
ATOM 3285 C C . GLY A 1 414 ? 10.812 1.885 23.328 1 94.69 414 GLY A C 1
ATOM 3286 O O . GLY A 1 414 ? 10.953 0.681 23.094 1 94.69 414 GLY A O 1
ATOM 3287 N N . LEU A 1 415 ? 10.07 2.711 22.656 1 96.38 415 LEU A N 1
ATOM 3288 C CA . LEU A 1 415 ? 9.32 2.295 21.469 1 96.38 415 LEU A CA 1
ATOM 3289 C C . LEU A 1 415 ? 9.281 3.414 20.438 1 96.38 415 LEU A C 1
ATOM 3291 O O . LEU A 1 415 ? 9.078 4.578 20.781 1 96.38 415 LEU A O 1
ATOM 3295 N N . LEU A 1 416 ? 9.508 3.002 19.219 1 97.56 416 LEU A N 1
ATOM 3296 C CA . LEU A 1 416 ? 9.453 3.943 18.109 1 97.56 416 LEU A CA 1
ATOM 3297 C C . LEU A 1 416 ? 8.234 3.676 17.234 1 97.56 416 LEU A C 1
ATOM 3299 O O . LEU A 1 416 ? 7.957 2.525 16.875 1 97.56 416 LEU A O 1
ATOM 3303 N N . ILE A 1 417 ? 7.473 4.695 16.922 1 98.06 417 ILE A N 1
ATOM 3304 C CA . ILE A 1 417 ? 6.477 4.684 15.852 1 98.06 417 ILE A CA 1
ATOM 3305 C C . ILE A 1 417 ? 6.945 5.578 14.703 1 98.06 417 ILE A C 1
ATOM 3307 O O . ILE A 1 417 ? 7.043 6.797 14.859 1 98.06 417 ILE A O 1
ATOM 3311 N N . ALA A 1 418 ? 7.172 4.965 13.57 1 97.5 418 ALA A N 1
ATOM 3312 C CA . ALA A 1 418 ? 7.883 5.715 12.531 1 97.5 418 ALA A CA 1
ATOM 3313 C C . ALA A 1 418 ? 7.164 5.613 11.188 1 97.5 418 ALA A C 1
ATOM 3315 O O . ALA A 1 418 ? 6.359 4.703 10.977 1 97.5 418 ALA A O 1
ATOM 3316 N N . THR A 1 419 ? 7.418 6.602 10.383 1 94.56 419 THR A N 1
ATOM 3317 C CA . THR A 1 419 ? 7.031 6.566 8.977 1 94.56 419 THR A CA 1
ATOM 3318 C C . THR A 1 419 ? 8.07 5.812 8.148 1 94.56 419 THR A C 1
ATOM 3320 O O . THR A 1 419 ? 9.148 5.496 8.641 1 94.56 419 THR A O 1
ATOM 3323 N N . PRO A 1 420 ? 7.738 5.488 6.863 1 92.62 420 PRO A N 1
ATOM 3324 C CA . PRO A 1 420 ? 8.758 4.902 5.992 1 92.62 420 PRO A CA 1
ATOM 3325 C C . PRO A 1 420 ? 10 5.781 5.871 1 92.62 420 PRO A C 1
ATOM 3327 O O . PRO A 1 420 ? 11.125 5.27 5.809 1 92.62 420 PRO A O 1
ATOM 3330 N N . ASN A 1 421 ? 9.82 7.098 5.898 1 89.38 421 ASN A N 1
ATOM 3331 C CA . ASN A 1 421 ? 10.977 7.984 5.93 1 89.38 421 ASN A CA 1
ATOM 3332 C C . ASN A 1 421 ? 11.828 7.758 7.176 1 89.38 421 ASN A C 1
ATOM 3334 O O . ASN A 1 421 ? 13.055 7.73 7.098 1 89.38 421 ASN A O 1
ATOM 3338 N N . GLY A 1 422 ? 11.133 7.574 8.234 1 92.69 422 GLY A N 1
ATOM 3339 C CA . GLY A 1 422 ? 11.812 7.359 9.5 1 92.69 422 GLY A CA 1
ATOM 3340 C C . GLY A 1 422 ? 12.5 6.008 9.586 1 92.69 422 GLY A C 1
ATOM 3341 O O . GLY A 1 422 ? 13.281 5.758 10.508 1 92.69 422 GLY A O 1
ATOM 3342 N N . SER A 1 423 ? 12.266 5.121 8.664 1 94 423 SER A N 1
ATOM 3343 C CA . SER A 1 423 ? 12.852 3.783 8.688 1 94 423 SER A CA 1
ATOM 3344 C C . SER A 1 423 ? 14.367 3.846 8.578 1 94 423 SER A C 1
ATOM 3346 O O . SER A 1 423 ? 15.062 2.9 8.961 1 94 423 SER A O 1
ATOM 3348 N N . THR A 1 424 ? 14.938 4.941 8.062 1 88.88 424 THR A N 1
ATOM 3349 C CA . THR A 1 424 ? 16.375 5.066 7.883 1 88.88 424 THR A CA 1
ATOM 3350 C C . THR A 1 424 ? 16.984 5.926 8.984 1 88.88 424 THR A C 1
ATOM 3352 O O . THR A 1 424 ? 18.172 6.273 8.93 1 88.88 424 THR A O 1
ATOM 3355 N N . ALA A 1 425 ? 16.172 6.289 9.898 1 89.94 425 ALA A N 1
ATOM 3356 C CA . ALA A 1 425 ? 16.641 7.078 11.039 1 89.94 425 ALA A CA 1
ATOM 3357 C C . ALA A 1 425 ? 16.797 6.211 12.281 1 89.94 425 ALA A C 1
ATOM 3359 O O . ALA A 1 425 ? 17.5 5.195 12.25 1 89.94 425 ALA A O 1
ATOM 3360 N N . TYR A 1 426 ? 16.156 6.59 13.414 1 91.88 426 TYR A N 1
ATOM 3361 C CA . TYR A 1 426 ? 16.312 5.883 14.68 1 91.88 426 TYR A CA 1
ATOM 3362 C C . TYR A 1 426 ? 15.805 4.453 14.578 1 91.88 426 TYR A C 1
ATOM 3364 O O . TYR A 1 426 ? 16.359 3.539 15.188 1 91.88 426 TYR A O 1
ATOM 3372 N N . SER A 1 427 ? 14.773 4.234 13.789 1 93.5 427 SER A N 1
ATOM 3373 C CA . SER A 1 427 ? 14.227 2.896 13.602 1 93.5 427 SER A CA 1
ATOM 3374 C C . SER A 1 427 ? 15.281 1.935 13.07 1 93.5 427 SER A C 1
ATOM 3376 O O . SER A 1 427 ? 15.352 0.78 13.5 1 93.5 427 SER A O 1
ATOM 3378 N N . LEU A 1 428 ? 16.047 2.434 12.141 1 90.44 428 LEU A N 1
ATOM 3379 C CA . LEU A 1 428 ? 17.109 1.608 11.586 1 90.44 428 LEU A CA 1
ATOM 3380 C C . LEU A 1 428 ? 18.109 1.2 12.672 1 90.44 428 LEU A C 1
ATOM 3382 O O . LEU A 1 428 ? 18.484 0.028 12.766 1 90.44 428 LEU A O 1
ATOM 3386 N N . SER A 1 429 ? 18.5 2.084 13.469 1 89.88 429 SER A N 1
ATOM 3387 C CA . SER A 1 429 ? 19.469 1.85 14.539 1 89.88 429 SER A CA 1
ATOM 3388 C C . SER A 1 429 ? 18.922 0.864 15.57 1 89.88 429 SER A C 1
ATOM 3390 O O . SER A 1 429 ? 19.688 0.146 16.219 1 89.88 429 SER A O 1
ATOM 3392 N N . ALA A 1 430 ? 17.609 0.889 15.656 1 92.31 430 ALA A N 1
ATOM 3393 C CA . ALA A 1 430 ? 16.969 0.026 16.641 1 92.31 430 ALA A CA 1
ATOM 3394 C C . ALA A 1 430 ? 16.656 -1.344 16.047 1 92.31 430 ALA A C 1
ATOM 3396 O O . ALA A 1 430 ? 16 -2.17 16.703 1 92.31 430 ALA A O 1
ATOM 3397 N N . GLY A 1 431 ? 17.031 -1.561 14.805 1 90.5 431 GLY A N 1
ATOM 3398 C CA . GLY A 1 431 ? 16.891 -2.895 14.234 1 90.5 431 GLY A CA 1
ATOM 3399 C C . GLY A 1 431 ? 15.766 -3.01 13.234 1 90.5 431 GLY A C 1
ATOM 3400 O O . GLY A 1 431 ? 15.445 -4.109 12.773 1 90.5 431 GLY A O 1
ATOM 3401 N N . GLY A 1 432 ? 15.141 -1.968 12.93 1 94.06 432 GLY A N 1
ATOM 3402 C CA . GLY A 1 432 ? 14.078 -1.989 11.93 1 94.06 432 GLY A CA 1
ATOM 3403 C C . GLY A 1 432 ? 14.602 -2.102 10.508 1 94.06 432 GLY A C 1
ATOM 3404 O O . GLY A 1 432 ? 15.773 -1.811 10.25 1 94.06 432 GLY A O 1
ATOM 3405 N N . SER A 1 433 ? 13.742 -2.51 9.633 1 95.12 433 SER A N 1
ATOM 3406 C CA . SER A 1 433 ? 14.062 -2.582 8.211 1 95.12 433 SER A CA 1
ATOM 3407 C C . SER A 1 433 ? 13.977 -1.209 7.551 1 95.12 433 SER A C 1
ATOM 3409 O O . SER A 1 433 ? 13.258 -0.329 8.031 1 95.12 433 SER A O 1
ATOM 3411 N N . ILE A 1 434 ? 14.75 -1.036 6.52 1 93.69 434 ILE A N 1
ATOM 3412 C CA . ILE A 1 434 ? 14.562 0.137 5.672 1 93.69 434 ILE A CA 1
ATOM 3413 C C . ILE A 1 434 ? 13.312 -0.034 4.816 1 93.69 434 ILE A C 1
ATOM 3415 O O . ILE A 1 434 ? 13.117 -1.077 4.188 1 93.69 434 ILE A O 1
ATOM 3419 N N . VAL A 1 435 ? 12.469 0.942 4.781 1 94.5 435 VAL A N 1
ATOM 3420 C CA . VAL A 1 435 ? 11.203 0.86 4.059 1 94.5 435 VAL A CA 1
ATOM 3421 C C . VAL A 1 435 ? 11.125 1.979 3.023 1 94.5 435 VAL A C 1
ATOM 3423 O O . VAL A 1 435 ? 11.344 3.148 3.346 1 94.5 435 VAL A O 1
ATOM 3426 N N . HIS A 1 436 ? 10.836 1.585 1.844 1 90.25 436 HIS A N 1
ATOM 3427 C CA . HIS A 1 436 ? 10.656 2.586 0.798 1 90.25 436 HIS A CA 1
ATOM 3428 C C . HIS A 1 436 ? 9.508 3.529 1.128 1 90.25 436 HIS A C 1
ATOM 3430 O O . HIS A 1 436 ? 8.461 3.092 1.624 1 90.25 436 HIS A O 1
ATOM 3436 N N . CYS A 1 437 ? 9.562 4.773 0.738 1 85.38 437 CYS A N 1
ATOM 3437 C CA . CYS A 1 437 ? 8.641 5.832 1.141 1 85.38 437 CYS A CA 1
ATOM 3438 C C . CYS A 1 437 ? 7.27 5.625 0.507 1 85.38 437 CYS A C 1
ATOM 3440 O O . CYS A 1 437 ? 6.266 6.125 1.018 1 85.38 437 CYS A O 1
ATOM 3442 N N . ALA A 1 438 ? 7.223 4.891 -0.544 1 78.75 438 ALA A N 1
ATOM 3443 C CA . ALA A 1 438 ? 5.969 4.699 -1.269 1 78.75 438 ALA A CA 1
ATOM 3444 C C . ALA A 1 438 ? 5.105 3.633 -0.603 1 78.75 438 ALA A C 1
ATOM 3446 O O . ALA A 1 438 ? 3.936 3.469 -0.949 1 78.75 438 ALA A O 1
ATOM 3447 N N . ILE A 1 439 ? 5.594 2.918 0.296 1 86.94 439 ILE A N 1
ATOM 3448 C CA . ILE A 1 439 ? 4.855 1.846 0.956 1 86.94 439 ILE A CA 1
ATOM 3449 C C . ILE A 1 439 ? 3.932 2.436 2.021 1 86.94 439 ILE A C 1
ATOM 3451 O O . ILE A 1 439 ? 4.395 3.09 2.957 1 86.94 439 ILE A O 1
ATOM 3455 N N . PRO A 1 440 ? 2.664 2.268 1.891 1 82.88 440 PRO A N 1
ATOM 3456 C CA . PRO A 1 440 ? 1.72 2.793 2.879 1 82.88 440 PRO A CA 1
ATOM 3457 C C . PRO A 1 440 ? 1.751 2.018 4.195 1 82.88 440 PRO A C 1
ATOM 3459 O O . PRO A 1 440 ? 0.988 1.063 4.371 1 82.88 440 PRO A O 1
ATOM 3462 N N . SER A 1 441 ? 2.543 2.508 5.09 1 91.62 441 SER A N 1
ATOM 3463 C CA . SER A 1 441 ? 2.756 1.708 6.289 1 91.62 441 SER A CA 1
ATOM 3464 C C . SER A 1 441 ? 3.201 2.576 7.461 1 91.62 441 SER A C 1
ATOM 3466 O O . SER A 1 441 ? 3.553 3.744 7.277 1 91.62 441 SER A O 1
ATOM 3468 N N . ILE A 1 442 ? 3.041 2.059 8.672 1 94.44 442 ILE A N 1
ATOM 3469 C CA . ILE A 1 442 ? 3.582 2.594 9.914 1 94.44 442 ILE A CA 1
ATOM 3470 C C . ILE A 1 442 ? 4.477 1.551 10.578 1 94.44 442 ILE A C 1
ATOM 3472 O O . ILE A 1 442 ? 4.133 0.367 10.625 1 94.44 442 ILE A O 1
ATOM 3476 N N . LEU A 1 443 ? 5.625 1.98 11.023 1 97.5 443 LEU A N 1
ATOM 3477 C CA . LEU A 1 443 ? 6.586 1.076 11.641 1 97.5 443 LEU A CA 1
ATOM 3478 C C . LEU A 1 443 ? 6.504 1.146 13.156 1 97.5 443 LEU A C 1
ATOM 3480 O O . LEU A 1 443 ? 6.41 2.236 13.727 1 97.5 443 LEU A O 1
ATOM 3484 N N . ILE A 1 444 ? 6.488 0.037 13.805 1 96.44 444 ILE A N 1
ATOM 3485 C CA . ILE A 1 444 ? 6.598 -0.108 15.258 1 96.44 444 ILE A CA 1
ATOM 3486 C C . ILE A 1 444 ? 7.898 -0.823 15.609 1 96.44 444 ILE A C 1
ATOM 3488 O O . ILE A 1 444 ? 8.047 -2.02 15.352 1 96.44 444 ILE A O 1
ATOM 3492 N N . THR A 1 445 ? 8.812 -0.15 16.188 1 96.75 445 THR A N 1
ATOM 3493 C CA . THR A 1 445 ? 10.141 -0.7 16.438 1 96.75 445 THR A CA 1
ATOM 3494 C C . THR A 1 445 ? 10.516 -0.579 17.922 1 96.75 445 THR A C 1
ATOM 3496 O O . THR A 1 445 ? 10.703 0.527 18.422 1 96.75 445 THR A O 1
ATOM 3499 N N . PRO A 1 446 ? 10.664 -1.642 18.594 1 94.44 446 PRO A N 1
ATOM 3500 C CA . PRO A 1 446 ? 11.086 -1.584 20 1 94.44 446 PRO A CA 1
ATOM 3501 C C . PRO A 1 446 ? 12.57 -1.233 20.156 1 94.44 446 PRO A C 1
ATOM 3503 O O . PRO A 1 446 ? 13.383 -1.586 19.297 1 94.44 446 PRO A O 1
ATOM 3506 N N . ILE A 1 447 ? 12.836 -0.55 21.234 1 94.12 447 ILE A N 1
ATOM 3507 C CA . ILE A 1 447 ? 14.227 -0.244 21.578 1 94.12 447 ILE A CA 1
ATOM 3508 C C . ILE A 1 447 ? 14.672 -1.128 22.734 1 94.12 447 ILE A C 1
ATOM 3510 O O . ILE A 1 447 ? 14.234 -0.936 23.875 1 94.12 447 ILE A O 1
ATOM 3514 N N . CYS A 1 448 ? 15.516 -2.088 22.484 1 90.38 448 CYS A N 1
ATOM 3515 C CA . CYS A 1 448 ? 16.062 -3.004 23.469 1 90.38 448 CYS A CA 1
ATOM 3516 C C . CYS A 1 448 ? 14.945 -3.605 24.328 1 90.38 448 CYS A C 1
ATOM 3518 O O . CYS A 1 448 ? 14.945 -3.459 25.547 1 90.38 448 CYS A O 1
ATOM 3520 N N . PRO A 1 449 ? 14.102 -4.293 23.688 1 89.06 449 PRO A N 1
ATOM 3521 C CA . PRO A 1 449 ? 12.984 -4.879 24.438 1 89.06 449 PRO A CA 1
ATOM 3522 C C . PRO A 1 449 ? 13.438 -5.961 25.406 1 89.06 449 PRO A C 1
ATOM 3524 O O . PRO A 1 449 ? 14.414 -6.664 25.141 1 89.06 449 PRO A O 1
ATOM 3527 N N . HIS A 1 450 ? 12.734 -6.023 26.422 1 83.19 450 HIS A N 1
ATOM 3528 C CA . HIS A 1 450 ? 13.008 -7.059 27.422 1 83.19 450 HIS A CA 1
ATOM 3529 C C . HIS A 1 450 ? 12.641 -8.438 26.891 1 83.19 450 HIS A C 1
ATOM 3531 O O . HIS A 1 450 ? 13.312 -9.43 27.188 1 83.19 450 HIS A O 1
ATOM 3537 N N . SER A 1 451 ? 11.523 -8.438 26.234 1 77.56 451 SER A N 1
ATOM 3538 C CA . SER A 1 451 ? 11.141 -9.695 25.609 1 77.56 451 SER A CA 1
ATOM 3539 C C . SER A 1 451 ? 11.984 -9.984 24.375 1 77.56 451 SER A C 1
ATOM 3541 O O . SER A 1 451 ? 12.148 -9.125 23.516 1 77.56 451 SER A O 1
ATOM 3543 N N . LEU A 1 452 ? 12.414 -11.188 24.25 1 70.44 452 LEU A N 1
ATOM 3544 C CA . LEU A 1 452 ? 13.266 -11.594 23.141 1 70.44 452 LEU A CA 1
ATOM 3545 C C . LEU A 1 452 ? 12.461 -11.719 21.859 1 70.44 452 LEU A C 1
ATOM 3547 O O . LEU A 1 452 ? 13.023 -11.688 20.75 1 70.44 452 LEU A O 1
ATOM 3551 N N . SER A 1 453 ? 11.219 -11.711 22.078 1 72.81 453 SER A N 1
ATOM 3552 C CA . SER A 1 453 ? 10.406 -12 20.906 1 72.81 453 SER A CA 1
ATOM 3553 C C . SER A 1 453 ? 9.828 -10.727 20.312 1 72.81 453 SER A C 1
ATOM 3555 O O . SER A 1 453 ? 9.234 -10.758 19.219 1 72.81 453 SER A O 1
ATOM 3557 N N . PHE A 1 454 ? 10.102 -9.711 20.984 1 80.31 454 PHE A N 1
ATOM 3558 C CA . PHE A 1 454 ? 9.531 -8.477 20.453 1 80.31 454 PHE A CA 1
ATOM 3559 C C . PHE A 1 454 ? 10.383 -7.938 19.297 1 80.31 454 PHE A C 1
ATOM 3561 O O . PHE A 1 454 ? 11.43 -7.328 19.531 1 80.31 454 PHE A O 1
ATOM 3568 N N . ARG A 1 455 ? 9.852 -8.117 18.109 1 88.5 455 ARG A N 1
ATOM 3569 C CA . ARG A 1 455 ? 10.508 -7.707 16.875 1 88.5 455 ARG A CA 1
ATOM 3570 C C . ARG A 1 455 ? 9.828 -6.488 16.266 1 88.5 455 ARG A C 1
ATOM 3572 O O . ARG A 1 455 ? 8.672 -6.191 16.578 1 88.5 455 ARG A O 1
ATOM 3579 N N . PRO A 1 456 ? 10.602 -5.754 15.438 1 94.31 456 PRO A N 1
ATOM 3580 C CA . PRO A 1 456 ? 9.938 -4.672 14.703 1 94.31 456 PRO A CA 1
ATOM 3581 C C . PRO A 1 456 ? 8.773 -5.16 13.852 1 94.31 456 PRO A C 1
ATOM 3583 O O . PRO A 1 456 ? 8.852 -6.234 13.25 1 94.31 456 PRO A O 1
ATOM 3586 N N . VAL A 1 457 ? 7.723 -4.371 13.836 1 94.75 457 VAL A N 1
ATOM 3587 C CA . VAL A 1 457 ? 6.504 -4.711 13.109 1 94.75 457 VAL A CA 1
ATOM 3588 C C . VAL A 1 457 ? 6.121 -3.564 12.18 1 94.75 457 VAL A C 1
ATOM 3590 O O . VAL A 1 457 ? 6.246 -2.393 12.539 1 94.75 457 VAL A O 1
ATOM 3593 N N . ILE A 1 458 ? 5.676 -3.885 11.023 1 95.75 458 ILE A N 1
ATOM 3594 C CA . ILE A 1 458 ? 5.164 -2.908 10.07 1 95.75 458 ILE A CA 1
ATOM 3595 C C . ILE A 1 458 ? 3.682 -3.16 9.812 1 95.75 458 ILE A C 1
ATOM 3597 O O . ILE A 1 458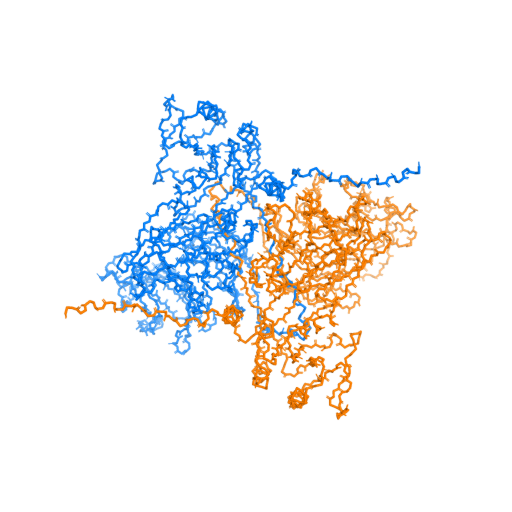 ? 3.291 -4.266 9.43 1 95.75 458 ILE A O 1
ATOM 3601 N N . VAL A 1 459 ? 2.881 -2.15 9.992 1 92.25 459 VAL A N 1
ATOM 3602 C CA . VAL A 1 459 ? 1.435 -2.266 9.844 1 92.25 459 VAL A CA 1
ATOM 3603 C C . VAL A 1 459 ? 0.953 -1.317 8.75 1 92.25 459 VAL A C 1
ATOM 3605 O O . VAL A 1 459 ? 1.646 -0.358 8.398 1 92.25 459 VAL A O 1
ATOM 3608 N N . PRO A 1 460 ? -0.195 -1.623 8.195 1 85.12 460 PRO A N 1
ATOM 3609 C CA . PRO A 1 460 ? -0.743 -0.711 7.188 1 85.12 460 PRO A CA 1
ATOM 3610 C C . PRO A 1 460 ? -0.959 0.702 7.727 1 85.12 460 PRO A C 1
ATOM 3612 O O . PRO A 1 460 ? -1.159 0.883 8.93 1 85.12 460 PRO A O 1
ATOM 3615 N N . ASP A 1 461 ? -0.918 1.648 6.832 1 83.69 461 ASP A N 1
ATOM 3616 C CA . ASP A 1 461 ? -0.999 3.045 7.25 1 83.69 461 ASP A CA 1
ATOM 3617 C C . ASP A 1 461 ? -2.42 3.412 7.672 1 83.69 461 ASP A C 1
ATOM 3619 O O . ASP A 1 461 ? -2.658 4.508 8.18 1 83.69 461 ASP A O 1
ATOM 3623 N N . SER A 1 462 ? -3.369 2.486 7.582 1 74.31 462 SER A N 1
ATOM 3624 C CA . SER A 1 462 ? -4.734 2.719 8.039 1 74.31 462 SER A CA 1
ATOM 3625 C C . SER A 1 462 ? -4.879 2.412 9.523 1 74.31 462 SER A C 1
ATOM 3627 O O . SER A 1 462 ? -5.891 2.76 10.141 1 74.31 462 SER A O 1
ATOM 3629 N N . VAL A 1 463 ? -3.967 1.821 10.078 1 84.06 463 VAL A N 1
ATOM 3630 C CA . VAL A 1 463 ? -4.023 1.394 11.469 1 84.06 463 VAL A CA 1
ATOM 3631 C C . VAL A 1 463 ? -3.844 2.6 12.391 1 84.06 463 VAL A C 1
ATOM 3633 O O . VAL A 1 463 ? -2.996 3.459 12.141 1 84.06 463 VAL A O 1
ATOM 3636 N N . VAL A 1 464 ? -4.668 2.646 13.414 1 86.75 464 VAL A N 1
ATOM 3637 C CA . VAL A 1 464 ? -4.508 3.623 14.484 1 86.75 464 VAL A CA 1
ATOM 3638 C C . VAL A 1 464 ? -3.785 2.98 15.672 1 86.75 464 VAL A C 1
ATOM 3640 O O . VAL A 1 464 ? -4.242 1.968 16.203 1 86.75 464 VAL A O 1
ATOM 3643 N N . ILE A 1 465 ? -2.701 3.572 16.047 1 95.25 465 ILE A N 1
ATOM 3644 C CA . ILE A 1 465 ? -1.894 3.037 17.141 1 95.25 465 ILE A CA 1
ATOM 3645 C C . ILE A 1 465 ? -2.133 3.852 18.406 1 95.25 465 ILE A C 1
ATOM 3647 O O . ILE A 1 465 ? -2.057 5.082 18.391 1 95.25 465 ILE A O 1
ATOM 3651 N N . LYS A 1 466 ? -2.434 3.191 19.422 1 95.06 466 LYS A N 1
ATOM 3652 C CA . LYS A 1 466 ? -2.607 3.818 20.719 1 95.06 466 LYS A CA 1
ATOM 3653 C C . LYS A 1 466 ? -1.595 3.283 21.734 1 95.06 466 LYS A C 1
ATOM 3655 O O . LYS A 1 466 ? -1.456 2.068 21.891 1 95.06 466 LYS A O 1
ATOM 3660 N N . LEU A 1 467 ? -0.891 4.148 22.344 1 97.19 467 LEU A N 1
ATOM 3661 C CA . LEU A 1 467 ? 0.049 3.818 23.406 1 97.19 467 LEU A CA 1
ATOM 3662 C C . LEU A 1 467 ? -0.433 4.367 24.75 1 97.19 467 LEU A C 1
ATOM 3664 O O . LEU A 1 467 ? -0.785 5.543 24.844 1 97.19 467 LEU A O 1
ATOM 3668 N N . LYS A 1 468 ? -0.433 3.549 25.688 1 96.25 468 LYS A N 1
ATOM 3669 C CA . LYS A 1 468 ? -0.868 3.975 27.016 1 96.25 468 LYS A CA 1
ATOM 3670 C C . LYS A 1 468 ? 0.218 3.723 28.062 1 96.25 468 LYS A C 1
ATOM 3672 O O . LYS A 1 468 ? 0.733 2.607 28.172 1 96.25 468 LYS A O 1
ATOM 3677 N N . VAL A 1 469 ? 0.518 4.742 28.766 1 95.81 469 VAL A N 1
ATOM 3678 C CA . VAL A 1 469 ? 1.387 4.578 29.922 1 95.81 469 VAL A CA 1
ATOM 3679 C C . VAL A 1 469 ? 0.57 4.082 31.125 1 95.81 469 VAL A C 1
ATOM 3681 O O . VAL A 1 469 ? -0.313 4.785 31.609 1 95.81 469 VAL A O 1
ATOM 3684 N N . PRO A 1 470 ? 0.941 2.928 31.547 1 93.31 470 PRO A N 1
ATOM 3685 C CA . PRO A 1 470 ? 0.159 2.416 32.656 1 93.31 470 PRO A CA 1
ATOM 3686 C C . PRO A 1 470 ? 0.206 3.338 33.875 1 93.31 470 PRO A C 1
ATOM 3688 O O . PRO A 1 470 ? 1.248 3.93 34.188 1 93.31 470 PRO A O 1
ATOM 3691 N N . GLU A 1 471 ? -0.895 3.367 34.625 1 91.5 471 GLU A N 1
ATOM 3692 C CA . GLU A 1 471 ? -0.985 4.207 35.812 1 91.5 471 GLU A CA 1
ATOM 3693 C C . GLU A 1 471 ? -0.055 3.709 36.906 1 91.5 471 GLU A C 1
ATOM 3695 O O . GLU A 1 471 ? 0.417 4.496 37.75 1 91.5 471 GLU A O 1
ATOM 3700 N N . ASP A 1 472 ? 0.2 2.434 36.844 1 89.19 472 ASP A N 1
ATOM 3701 C CA . ASP A 1 472 ? 0.985 1.83 37.938 1 89.19 472 ASP A CA 1
ATOM 3702 C C . ASP A 1 472 ? 2.428 1.592 37.469 1 89.19 472 ASP A C 1
ATOM 3704 O O . ASP A 1 472 ? 3.156 0.822 38.125 1 89.19 472 ASP A O 1
ATOM 3708 N N . ALA A 1 473 ? 2.791 2.188 36.406 1 87.69 473 ALA A N 1
ATOM 3709 C CA . ALA A 1 473 ? 4.172 2.043 35.969 1 87.69 473 ALA A CA 1
ATOM 3710 C C . ALA A 1 473 ? 5.148 2.662 36.969 1 87.69 473 ALA A C 1
ATOM 3712 O O . ALA A 1 473 ? 4.789 3.584 37.688 1 87.69 473 ALA A O 1
ATOM 3713 N N . ARG A 1 474 ? 6.344 2.227 36.969 1 83.81 474 ARG A N 1
ATOM 3714 C CA . ARG A 1 474 ? 7.352 2.672 37.938 1 83.81 474 ARG A CA 1
ATOM 3715 C C . ARG A 1 474 ? 7.855 4.07 37.594 1 83.81 474 ARG A C 1
ATOM 3717 O O . ARG A 1 474 ? 8.203 4.848 38.469 1 83.81 474 ARG A O 1
ATOM 3724 N N . HIS A 1 475 ? 7.988 4.34 36.344 1 86.94 475 HIS A N 1
ATOM 3725 C CA . HIS A 1 475 ? 8.57 5.609 35.938 1 86.94 475 HIS A CA 1
ATOM 3726 C C . HIS A 1 475 ? 7.777 6.227 34.781 1 86.94 475 HIS A C 1
ATOM 3728 O O . HIS A 1 475 ? 7.176 5.508 33.969 1 86.94 475 HIS A O 1
ATOM 3734 N N . SER A 1 476 ? 7.898 7.559 34.75 1 90.44 476 SER A N 1
ATOM 3735 C CA . SER A 1 476 ? 7.293 8.312 33.656 1 90.44 476 SER A CA 1
ATOM 3736 C C . SER A 1 476 ? 8.211 8.352 32.438 1 90.44 476 SER A C 1
ATOM 3738 O O . SER A 1 476 ? 9.406 8.625 32.562 1 90.44 476 SER A O 1
ATOM 3740 N N . PRO A 1 477 ? 7.637 8.078 31.312 1 94.88 477 PRO A N 1
ATOM 3741 C CA . PRO A 1 477 ? 8.469 8.094 30.109 1 94.88 477 PRO A CA 1
ATOM 3742 C C . PRO A 1 477 ? 8.586 9.484 29.484 1 94.88 477 PRO A C 1
ATOM 3744 O O . PRO A 1 477 ? 7.98 10.438 29.984 1 94.88 477 PRO A O 1
ATOM 3747 N N . TRP A 1 478 ? 9.492 9.578 28.609 1 94.88 478 TRP A N 1
ATOM 3748 C CA . TRP A 1 478 ? 9.688 10.773 27.812 1 94.88 478 TRP A CA 1
ATOM 3749 C C . TRP A 1 478 ? 9.219 10.555 26.375 1 94.88 478 TRP A C 1
ATOM 3751 O O . TRP A 1 478 ? 9.312 9.445 25.844 1 94.88 478 TRP A O 1
ATOM 3761 N N . ILE A 1 479 ? 8.711 11.578 25.812 1 95.19 479 ILE A N 1
ATOM 3762 C CA . ILE A 1 479 ? 8.305 11.539 24.406 1 95.19 479 ILE A CA 1
ATOM 3763 C C . ILE A 1 479 ? 9.164 12.508 23.594 1 95.19 479 ILE A C 1
ATOM 3765 O O . ILE A 1 479 ? 9.5 13.602 24.078 1 95.19 479 ILE A O 1
ATOM 3769 N N . ASN A 1 480 ? 9.617 12.047 22.469 1 94.06 480 ASN A N 1
ATOM 3770 C CA . ASN A 1 480 ? 10.414 12.828 21.531 1 94.06 480 ASN A CA 1
ATOM 3771 C C . ASN A 1 480 ? 9.852 12.734 20.109 1 94.06 480 ASN A C 1
ATOM 3773 O O . ASN A 1 480 ? 9.617 11.633 19.609 1 94.06 480 ASN A O 1
ATOM 3777 N N . ILE A 1 481 ? 9.617 13.922 19.469 1 93.12 481 ILE A N 1
ATOM 3778 C CA . ILE A 1 481 ? 9.062 13.961 18.125 1 93.12 481 ILE A CA 1
ATOM 3779 C C . ILE A 1 481 ? 10.141 14.414 17.141 1 93.12 481 ILE A C 1
ATOM 3781 O O . ILE A 1 481 ? 10.633 15.539 17.203 1 93.12 481 ILE A O 1
ATOM 3785 N N . ASP A 1 482 ? 10.484 13.57 16.188 1 90.88 482 ASP A N 1
ATOM 3786 C CA . ASP A 1 482 ? 11.461 13.836 15.133 1 90.88 482 ASP A CA 1
ATOM 3787 C C . ASP A 1 482 ? 12.773 14.336 15.719 1 90.88 482 ASP A C 1
ATOM 3789 O O . ASP A 1 482 ? 13.391 15.25 15.172 1 90.88 482 ASP A O 1
ATOM 3793 N N . GLY A 1 483 ? 13.039 13.828 16.812 1 85.12 483 GLY A N 1
ATOM 3794 C CA . GLY A 1 483 ? 14.305 14.188 17.422 1 85.12 483 GLY A CA 1
ATOM 3795 C C . GLY A 1 483 ? 14.297 15.57 18.047 1 85.12 483 GLY A C 1
ATOM 3796 O O . GLY A 1 483 ? 15.32 16.047 18.547 1 85.12 483 GLY A O 1
ATOM 3797 N N . ALA A 1 484 ? 13.102 16.078 17.828 1 77.56 484 ALA A N 1
ATOM 3798 C CA . ALA A 1 484 ? 12.93 17.406 18.391 1 77.56 484 ALA A CA 1
ATOM 3799 C C . ALA A 1 484 ? 11.781 17.438 19.406 1 77.56 484 ALA A C 1
ATOM 3801 O O . ALA A 1 484 ? 11.094 16.422 19.594 1 77.56 484 ALA A O 1
ATOM 3802 N N . ASN A 1 485 ? 11.664 18.422 20.344 1 79.69 485 ASN A N 1
ATOM 3803 C CA . ASN A 1 485 ? 10.578 18.641 21.281 1 79.69 485 ASN A CA 1
ATOM 3804 C C . ASN A 1 485 ? 10.484 17.516 22.312 1 79.69 485 ASN A C 1
ATOM 3806 O O . ASN A 1 485 ? 9.461 16.844 22.406 1 79.69 485 ASN A O 1
ATOM 3810 N N . LYS A 1 486 ? 11.375 17.25 23.016 1 86.75 486 LYS A N 1
ATOM 3811 C CA . LYS A 1 486 ? 11.414 16.203 24.031 1 86.75 486 LYS A CA 1
ATOM 3812 C C . LYS A 1 486 ? 10.844 16.703 25.359 1 86.75 486 LYS A C 1
ATOM 3814 O O . LYS A 1 486 ? 11.219 17.781 25.844 1 86.75 486 LYS A O 1
ATOM 3819 N N . TYR A 1 487 ? 9.859 16.016 25.859 1 89.12 487 TYR A N 1
ATOM 3820 C CA . TYR A 1 487 ? 9.32 16.375 27.172 1 89.12 487 TYR A CA 1
ATOM 3821 C C . TYR A 1 487 ? 8.805 15.133 27.906 1 89.12 487 TYR A C 1
ATOM 3823 O O . TYR A 1 487 ? 8.531 14.102 27.281 1 89.12 487 TYR A O 1
ATOM 3831 N N . LYS A 1 488 ? 8.727 15.25 29.172 1 90.56 488 LYS A N 1
ATOM 3832 C CA . LYS A 1 488 ? 8.266 14.164 30.016 1 90.56 488 LYS A CA 1
ATOM 3833 C C . LYS A 1 488 ? 6.742 14.062 30 1 90.56 488 LYS A C 1
ATOM 3835 O O . LYS A 1 488 ? 6.043 15.078 29.953 1 90.56 488 LYS A O 1
ATOM 3840 N N . ILE A 1 489 ? 6.242 12.812 30 1 92.56 489 ILE A N 1
ATOM 3841 C CA . ILE A 1 489 ? 4.797 12.625 30.062 1 92.56 489 ILE A CA 1
ATOM 3842 C C . ILE A 1 489 ? 4.422 11.867 31.328 1 92.56 489 ILE A C 1
ATOM 3844 O O . ILE A 1 489 ? 5.234 11.117 31.875 1 92.56 489 ILE A O 1
ATOM 3848 N N . ASN A 1 490 ? 3.24 12.047 31.797 1 92.62 490 ASN A N 1
ATOM 3849 C CA . ASN A 1 490 ? 2.807 11.492 33.094 1 92.62 490 ASN A CA 1
ATOM 3850 C C . ASN A 1 490 ? 2.273 10.07 32.938 1 92.62 490 ASN A C 1
ATOM 3852 O O . ASN A 1 490 ? 1.973 9.633 31.812 1 92.62 490 ASN A O 1
ATOM 3856 N N . LEU A 1 491 ? 2.227 9.406 34.094 1 93.12 491 LEU A N 1
ATOM 3857 C CA . LEU A 1 491 ? 1.551 8.109 34.156 1 93.12 491 LEU A CA 1
ATOM 3858 C C . LEU A 1 491 ? 0.085 8.25 33.75 1 93.12 491 LEU A C 1
ATOM 3860 O O . LEU A 1 491 ? -0.557 9.258 34.062 1 93.12 491 LEU A O 1
ATOM 3864 N N . GLY A 1 492 ? -0.417 7.281 32.969 1 93.38 492 GLY A N 1
ATOM 3865 C CA . GLY A 1 492 ? -1.806 7.324 32.562 1 93.38 492 GLY A CA 1
ATOM 3866 C C . GLY A 1 492 ? -1.996 8.031 31.219 1 93.38 492 GLY A C 1
ATOM 3867 O O . GLY A 1 492 ? -3.07 7.953 30.625 1 93.38 492 GLY A O 1
ATOM 3868 N N . THR A 1 493 ? -0.948 8.664 30.75 1 95.19 493 THR A N 1
ATOM 3869 C CA . THR A 1 493 ? -1.025 9.367 29.469 1 95.19 493 THR A CA 1
ATOM 3870 C C . THR A 1 493 ? -1.328 8.398 28.328 1 95.19 493 THR A C 1
ATOM 3872 O O . THR A 1 493 ? -0.817 7.277 28.312 1 95.19 493 THR A O 1
ATOM 3875 N N . VAL A 1 494 ? -2.154 8.867 27.406 1 95.75 494 VAL A N 1
ATOM 3876 C CA . VAL A 1 494 ? -2.486 8.109 26.203 1 95.75 494 VAL A CA 1
ATOM 3877 C C . VAL A 1 494 ? -2.006 8.867 24.969 1 95.75 494 VAL A C 1
ATOM 3879 O O . VAL A 1 494 ? -2.225 10.07 24.844 1 95.75 494 VAL A O 1
ATOM 3882 N N . ILE A 1 495 ? -1.324 8.18 24.141 1 97.06 495 ILE A N 1
ATOM 3883 C CA . ILE A 1 495 ? -0.868 8.75 22.875 1 97.06 495 ILE A CA 1
ATOM 3884 C C . ILE A 1 495 ? -1.553 8.031 21.703 1 97.06 495 ILE A C 1
ATOM 3886 O O . ILE A 1 495 ? -1.422 6.816 21.547 1 97.06 495 ILE A O 1
ATOM 3890 N N . GLU A 1 496 ? -2.195 8.742 20.922 1 94.56 496 GLU A N 1
ATOM 3891 C CA . GLU A 1 496 ? -2.824 8.195 19.719 1 94.56 496 GLU A CA 1
ATOM 3892 C C . GLU A 1 496 ? -2.088 8.648 18.469 1 94.56 496 GLU A C 1
ATOM 3894 O O . GLU A 1 496 ? -1.85 9.836 18.266 1 94.56 496 GLU A O 1
ATOM 3899 N N . ILE A 1 497 ? -1.771 7.695 17.656 1 96.12 497 ILE A N 1
ATOM 3900 C CA . ILE A 1 497 ? -0.969 7.961 16.453 1 96.12 497 ILE A CA 1
ATOM 3901 C C . ILE A 1 497 ? -1.667 7.387 15.227 1 96.12 497 ILE A C 1
ATOM 3903 O O . ILE A 1 497 ? -2.129 6.246 15.242 1 96.12 497 ILE A O 1
ATOM 3907 N N . LYS A 1 498 ? -1.691 8.125 14.211 1 88.56 498 LYS A N 1
ATOM 3908 C CA . LYS A 1 498 ? -2.262 7.684 12.938 1 88.56 498 LYS A CA 1
ATOM 3909 C C . LYS A 1 498 ? -1.618 8.414 11.766 1 88.56 498 LYS A C 1
ATOM 3911 O O . LYS A 1 498 ? -0.831 9.344 11.961 1 88.56 498 LYS A O 1
ATOM 3916 N N . LEU A 1 499 ? -1.875 7.887 10.609 1 84.25 499 LEU A N 1
ATOM 3917 C CA . LEU A 1 499 ? -1.402 8.57 9.406 1 84.25 499 LEU A CA 1
ATOM 3918 C C . LEU A 1 499 ? -2.006 9.969 9.305 1 84.25 499 LEU A C 1
ATOM 3920 O O . LEU A 1 499 ? -3.201 10.156 9.555 1 84.25 499 LEU A O 1
ATOM 3924 N N . SER A 1 500 ? -1.072 10.922 9 1 79 500 SER A N 1
ATOM 3925 C CA . SER A 1 500 ? -1.548 12.289 8.797 1 79 500 SER A CA 1
ATOM 3926 C C . SER A 1 500 ? -2.307 12.414 7.477 1 79 500 SER A C 1
ATOM 3928 O O . SER A 1 500 ? -2.012 11.703 6.512 1 79 500 SER A O 1
ATOM 3930 N N . GLU A 1 501 ? -3.107 13.359 7.504 1 62.72 501 GLU A N 1
ATOM 3931 C CA . GLU A 1 501 ? -3.83 13.68 6.277 1 62.72 501 GLU A CA 1
ATOM 3932 C C . GLU A 1 501 ? -2.924 14.383 5.27 1 62.72 501 GLU A C 1
ATOM 3934 O O . GLU A 1 501 ? -3.146 14.297 4.062 1 62.72 501 GLU A O 1
ATOM 3939 N N . PHE A 1 502 ? -2.014 15.055 5.82 1 67.31 502 PHE A N 1
ATOM 3940 C CA . PHE A 1 502 ? -1.105 15.812 4.965 1 67.31 502 PHE A CA 1
ATOM 3941 C C . PHE A 1 502 ? 0.184 15.031 4.723 1 67.31 502 PHE A C 1
ATOM 3943 O O . PHE A 1 502 ? 0.72 14.414 5.645 1 67.31 502 PHE A O 1
ATOM 3950 N N . CYS A 1 503 ? 0.512 14.938 3.475 1 79 503 CYS A N 1
ATOM 3951 C CA . CYS A 1 503 ? 1.798 14.344 3.125 1 79 503 CYS A CA 1
ATOM 3952 C C . CYS A 1 503 ? 2.82 15.422 2.781 1 79 503 CYS A C 1
ATOM 3954 O O . CYS A 1 503 ? 2.512 16.609 2.836 1 79 503 CYS A O 1
ATOM 3956 N N . ILE A 1 504 ? 3.963 15.039 2.594 1 83.81 504 ILE A N 1
ATOM 3957 C CA . ILE A 1 504 ? 5.035 15.93 2.172 1 83.81 504 ILE A CA 1
ATOM 3958 C C . ILE A 1 504 ? 5.402 15.648 0.716 1 83.81 504 ILE A C 1
ATOM 3960 O O . ILE A 1 504 ? 6.035 14.633 0.414 1 83.81 504 ILE A O 1
ATOM 3964 N N . PRO A 1 505 ? 5.105 16.609 -0.156 1 82.81 505 PRO A N 1
ATOM 3965 C CA . PRO A 1 505 ? 5.449 16.406 -1.566 1 82.81 505 PRO A CA 1
ATOM 3966 C C . PRO A 1 505 ? 6.879 16.844 -1.889 1 82.81 505 PRO A C 1
ATOM 3968 O O . PRO A 1 505 ? 7.262 17.984 -1.591 1 82.81 505 PRO A O 1
ATOM 3971 N N . TYR A 1 506 ? 7.539 15.969 -2.531 1 86.69 506 TYR A N 1
ATOM 3972 C CA . TYR A 1 506 ? 8.891 16.266 -2.975 1 86.69 506 TYR A CA 1
ATOM 3973 C C . TYR A 1 506 ? 8.961 16.359 -4.496 1 86.69 506 TYR A C 1
ATOM 3975 O O . TYR A 1 506 ? 8.484 15.453 -5.195 1 86.69 506 TYR A O 1
ATOM 3983 N N . VAL A 1 507 ? 9.57 17.453 -4.906 1 86.75 507 VAL A N 1
ATOM 3984 C CA . VAL A 1 507 ? 9.789 17.562 -6.348 1 86.75 507 VAL A CA 1
ATOM 3985 C C . VAL A 1 507 ? 10.93 16.656 -6.777 1 86.75 507 VAL A C 1
ATOM 3987 O O . VAL A 1 507 ? 12.016 16.688 -6.191 1 86.75 507 VAL A O 1
ATOM 3990 N N . VAL A 1 508 ? 10.594 15.859 -7.711 1 83.12 508 VAL A N 1
ATOM 3991 C CA . VAL A 1 508 ? 11.633 14.992 -8.258 1 83.12 508 VAL A CA 1
ATOM 3992 C C . VAL A 1 508 ? 11.664 15.117 -9.781 1 83.12 508 VAL A C 1
ATOM 3994 O O . VAL A 1 508 ? 10.633 15.359 -10.414 1 83.12 508 VAL A O 1
ATOM 3997 N N . LEU A 1 509 ? 12.883 15.039 -10.273 1 77.88 509 LEU A N 1
ATOM 3998 C CA . LEU A 1 509 ? 13.062 15.227 -11.703 1 77.88 509 LEU A CA 1
ATOM 3999 C C . LEU A 1 509 ? 12.859 13.914 -12.453 1 77.88 509 LEU A C 1
ATOM 4001 O O . LEU A 1 509 ? 12.602 13.914 -13.664 1 77.88 509 LEU A O 1
ATOM 4005 N N . ASP A 1 510 ? 13.008 12.781 -11.75 1 70 510 ASP A N 1
ATOM 4006 C CA . ASP A 1 510 ? 12.875 11.477 -12.391 1 70 510 ASP A CA 1
ATOM 4007 C C . ASP A 1 510 ? 11.711 10.688 -11.797 1 70 510 ASP A C 1
ATOM 4009 O O . ASP A 1 510 ? 11.398 10.836 -10.609 1 70 510 ASP A O 1
ATOM 4013 N N . GLU A 1 511 ? 11.047 9.969 -12.672 1 60.47 511 GLU A N 1
ATOM 4014 C CA . GLU A 1 511 ? 9.875 9.188 -12.281 1 60.47 511 GLU A CA 1
ATOM 4015 C C . GLU A 1 511 ? 10.281 7.906 -11.57 1 60.47 511 GLU A C 1
ATOM 4017 O O . GLU A 1 511 ? 9.539 7.398 -10.727 1 60.47 511 GLU A O 1
ATOM 4022 N N . GLY A 1 512 ? 11.32 7.422 -11.828 1 62.25 512 GLY A N 1
ATOM 4023 C CA . GLY A 1 512 ? 11.664 6.086 -11.359 1 62.25 512 GLY A CA 1
ATOM 4024 C C . GLY A 1 512 ? 12.211 6.074 -9.945 1 62.25 512 GLY A C 1
ATOM 4025 O O . GLY A 1 512 ? 11.945 6.984 -9.164 1 62.25 512 GLY A O 1
ATOM 4026 N N . TYR A 1 513 ? 12.656 4.895 -9.562 1 64.88 513 TYR A N 1
ATOM 4027 C CA . TYR A 1 513 ? 13.195 4.641 -8.234 1 64.88 513 TYR A CA 1
ATOM 4028 C C . TYR A 1 513 ? 14.688 4.949 -8.18 1 64.88 513 TYR A C 1
ATOM 4030 O O . TYR A 1 513 ? 15.344 4.727 -7.156 1 64.88 513 TYR A O 1
ATOM 4038 N N . SER A 1 514 ? 15.117 5.535 -9.211 1 67.12 514 SER A N 1
ATOM 4039 C CA . SER A 1 514 ? 16.562 5.645 -9.359 1 67.12 514 SER A CA 1
ATOM 4040 C C . SER A 1 514 ? 17.188 6.465 -8.234 1 67.12 514 SER A C 1
ATOM 4042 O O . SER A 1 514 ? 18.219 6.098 -7.688 1 67.12 514 SER A O 1
ATOM 4044 N N . ASN A 1 515 ? 16.5 7.523 -7.922 1 73.25 515 ASN A N 1
ATOM 4045 C CA . ASN A 1 515 ? 17.047 8.375 -6.863 1 73.25 515 ASN A CA 1
ATOM 4046 C C . ASN A 1 515 ? 17.062 7.648 -5.523 1 73.25 515 ASN A C 1
ATOM 4048 O O . ASN A 1 515 ? 18.047 7.746 -4.777 1 73.25 515 ASN A O 1
ATOM 4052 N N . TRP A 1 516 ? 16.109 6.898 -5.324 1 78.94 516 TRP A N 1
ATOM 4053 C CA . TRP A 1 516 ? 16.047 6.199 -4.043 1 78.94 516 TRP A CA 1
ATOM 4054 C C . TRP A 1 516 ? 17.062 5.07 -3.988 1 78.94 516 TRP A C 1
ATOM 4056 O O . TRP A 1 516 ? 17.734 4.879 -2.971 1 78.94 516 TRP A O 1
ATOM 4066 N N . ILE A 1 517 ? 17.234 4.355 -5.105 1 80.56 517 ILE A N 1
ATOM 4067 C CA . ILE A 1 517 ? 18.188 3.256 -5.184 1 80.56 517 ILE A CA 1
ATOM 4068 C C . ILE A 1 517 ? 19.609 3.793 -5.012 1 80.56 517 ILE A C 1
ATOM 4070 O O . ILE A 1 517 ? 20.422 3.203 -4.293 1 80.56 517 ILE A O 1
ATOM 4074 N N . GLY A 1 518 ? 19.797 4.832 -5.676 1 77.12 518 GLY A N 1
ATOM 4075 C CA . GLY A 1 518 ? 21.109 5.461 -5.531 1 77.12 518 GLY A CA 1
ATOM 4076 C C . GLY A 1 518 ? 21.422 5.879 -4.109 1 77.12 518 GLY A C 1
ATOM 4077 O O . GLY A 1 518 ? 22.531 5.664 -3.621 1 77.12 518 GLY A O 1
ATOM 4078 N N . ARG A 1 519 ? 20.453 6.402 -3.447 1 78.69 519 ARG A N 1
ATOM 4079 C CA . ARG A 1 519 ? 20.656 6.832 -2.066 1 78.69 519 ARG A CA 1
ATOM 4080 C C . ARG A 1 519 ? 20.859 5.637 -1.144 1 78.69 519 ARG A C 1
ATOM 4082 O O . ARG A 1 519 ? 21.641 5.703 -0.195 1 78.69 519 ARG A O 1
ATOM 4089 N N . LEU A 1 520 ? 20.109 4.668 -1.396 1 81.25 520 LEU A N 1
ATOM 4090 C CA . LEU A 1 520 ? 20.281 3.439 -0.625 1 81.25 520 LEU A CA 1
ATOM 4091 C C . LEU A 1 520 ? 21.719 2.941 -0.697 1 81.25 520 LEU A C 1
ATOM 4093 O O . LEU A 1 520 ? 22.297 2.555 0.32 1 81.25 520 LEU A O 1
ATOM 4097 N N . ARG A 1 521 ? 22.25 3.039 -1.851 1 79.94 521 ARG A N 1
ATOM 4098 C CA . ARG A 1 521 ? 23.625 2.611 -2.051 1 79.94 521 ARG A CA 1
ATOM 4099 C C . ARG A 1 521 ? 24.594 3.482 -1.253 1 79.94 521 ARG A C 1
ATOM 4101 O O . ARG A 1 521 ? 25.547 2.979 -0.658 1 79.94 521 ARG A O 1
ATOM 4108 N N . ASP A 1 522 ? 24.312 4.691 -1.268 1 75.38 522 ASP A N 1
ATOM 4109 C CA . ASP A 1 522 ? 25.188 5.645 -0.596 1 75.38 522 ASP A CA 1
ATOM 4110 C C . ASP A 1 522 ? 25.156 5.453 0.918 1 75.38 522 ASP A C 1
ATOM 4112 O O . ASP A 1 522 ? 26.188 5.52 1.582 1 75.38 522 ASP A O 1
ATOM 4116 N N . ILE A 1 523 ? 23.969 5.25 1.356 1 69.75 523 ILE A N 1
ATOM 4117 C CA . ILE A 1 523 ? 23.781 5.16 2.801 1 69.75 523 ILE A CA 1
ATOM 4118 C C . ILE A 1 523 ? 24.328 3.83 3.309 1 69.75 523 ILE A C 1
ATOM 4120 O O . ILE A 1 523 ? 24.938 3.771 4.383 1 69.75 523 ILE A O 1
ATOM 4124 N N . LEU A 1 524 ? 24.109 2.801 2.541 1 68.94 524 LEU A N 1
ATOM 4125 C CA . LEU A 1 524 ? 24.484 1.476 3.018 1 68.94 524 LEU A CA 1
ATOM 4126 C C . LEU A 1 524 ? 25.922 1.141 2.611 1 68.94 524 LEU A C 1
ATOM 4128 O O . LEU A 1 524 ? 26.469 0.124 3.039 1 68.94 524 LEU A O 1
ATOM 4132 N N . GLY A 1 525 ? 26.562 2.15 1.983 1 62.91 525 GLY A N 1
ATOM 4133 C CA . GLY A 1 525 ? 27.938 1.939 1.58 1 62.91 525 GLY A CA 1
ATOM 4134 C C . GLY A 1 525 ? 28.125 0.732 0.679 1 62.91 525 GLY A C 1
ATOM 4135 O O . GLY A 1 525 ? 29.141 0.046 0.749 1 62.91 525 GLY A O 1
ATOM 4136 N N . TRP A 1 526 ? 27.125 0.277 0.051 1 55.94 526 TRP A N 1
ATOM 4137 C CA . TRP A 1 526 ? 27.125 -0.973 -0.704 1 55.94 526 TRP A CA 1
ATOM 4138 C C . TRP A 1 526 ? 28.172 -0.945 -1.815 1 55.94 526 TRP A C 1
ATOM 4140 O O . TRP A 1 526 ? 28.625 -1.995 -2.273 1 55.94 526 TRP A O 1
ATOM 4150 N N . ASN A 1 527 ? 28.562 0.213 -2.35 1 50.5 527 ASN A N 1
ATOM 4151 C CA . ASN A 1 527 ? 29.547 0.277 -3.432 1 50.5 527 ASN A CA 1
ATOM 4152 C C . ASN A 1 527 ? 30.969 0.036 -2.92 1 50.5 527 ASN A C 1
ATOM 4154 O O . ASN A 1 527 ? 31.906 -0.062 -3.711 1 50.5 527 ASN A O 1
ATOM 4158 N N . ASP A 1 528 ? 31.188 0.118 -1.704 1 50.5 528 ASP A N 1
ATOM 4159 C CA . ASP A 1 528 ? 32.625 0.243 -1.388 1 50.5 528 ASP A CA 1
ATOM 4160 C C . ASP A 1 528 ? 33.312 -1.117 -1.425 1 50.5 528 ASP A C 1
ATOM 4162 O O . ASP A 1 528 ? 34.531 -1.209 -1.218 1 50.5 528 ASP A O 1
ATOM 4166 N N . ARG A 1 529 ? 32.781 -2.209 -1.412 1 45.34 529 ARG A N 1
ATOM 4167 C CA . ARG A 1 529 ? 33.75 -3.293 -1.265 1 45.34 529 ARG A CA 1
ATOM 4168 C C . ARG A 1 529 ? 34.281 -3.748 -2.623 1 45.34 529 ARG A C 1
ATOM 4170 O O . ARG A 1 529 ? 33.5 -4.07 -3.52 1 45.34 529 ARG A O 1
ATOM 4177 N N . LYS A 1 530 ? 35.562 -3.586 -2.75 1 44.25 530 LYS A N 1
ATOM 4178 C CA . LYS A 1 530 ? 36.469 -4.16 -3.756 1 44.25 530 LYS A CA 1
ATOM 4179 C C . LYS A 1 530 ? 36.312 -5.68 -3.805 1 44.25 530 LYS A C 1
ATOM 4181 O O . LYS A 1 530 ? 36.438 -6.352 -2.775 1 44.25 530 LYS A O 1
ATOM 4186 N N . ARG A 1 531 ? 35.688 -6.168 -4.84 1 46.06 531 ARG A N 1
ATOM 4187 C CA . ARG A 1 531 ? 35.562 -7.594 -5.129 1 46.06 531 ARG A CA 1
ATOM 4188 C C . ARG A 1 531 ? 36.844 -8.328 -4.801 1 46.06 531 ARG A C 1
ATOM 4190 O O . ARG A 1 531 ? 37.938 -7.887 -5.18 1 46.06 531 ARG A O 1
ATOM 4197 N N . GLN A 1 532 ? 36.812 -9.203 -3.865 1 40.88 532 GLN A N 1
ATOM 4198 C CA . GLN A 1 532 ? 38 -10.031 -3.68 1 40.88 532 GLN A CA 1
ATOM 4199 C C . GLN A 1 532 ? 38.219 -10.945 -4.883 1 40.88 532 GLN A C 1
ATOM 4201 O O . GLN A 1 532 ? 37.344 -11.703 -5.266 1 40.88 532 GLN A O 1
ATOM 4206 N N . LYS A 1 533 ? 39.031 -10.594 -5.609 1 44.09 533 LYS A N 1
ATOM 4207 C CA . LYS A 1 533 ? 39.438 -11.391 -6.754 1 44.09 533 LYS A CA 1
ATOM 4208 C C . LYS A 1 533 ? 39.75 -12.828 -6.344 1 44.09 533 LYS A C 1
ATOM 4210 O O . LYS A 1 533 ? 40.25 -13.07 -5.238 1 44.09 533 LYS A O 1
ATOM 4215 N N . ALA A 1 534 ? 39.125 -13.789 -7.145 1 44.75 534 ALA A N 1
ATOM 4216 C CA . ALA A 1 534 ? 39.406 -15.219 -7.031 1 44.75 534 ALA A CA 1
ATOM 4217 C C . ALA A 1 534 ? 40.906 -15.461 -6.891 1 44.75 534 ALA A C 1
ATOM 4219 O O . ALA A 1 534 ? 41.719 -14.852 -7.598 1 44.75 534 ALA A O 1
ATOM 4220 N N . ILE A 1 535 ? 41.281 -15.93 -5.82 1 36.16 535 ILE A N 1
ATOM 4221 C CA . ILE A 1 535 ? 42.688 -16.344 -5.676 1 36.16 535 ILE A CA 1
ATOM 4222 C C . ILE A 1 535 ? 43 -17.406 -6.715 1 36.16 535 ILE A C 1
ATOM 4224 O O . ILE A 1 535 ? 42.375 -18.469 -6.75 1 36.16 535 ILE A O 1
ATOM 4228 N N . ASN A 1 536 ? 43.406 -16.969 -7.793 1 37.91 536 ASN A N 1
ATOM 4229 C CA . ASN A 1 536 ? 44.062 -17.922 -8.68 1 37.91 536 ASN A CA 1
ATOM 4230 C C . ASN A 1 536 ? 45.156 -18.719 -7.949 1 37.91 536 ASN A C 1
ATOM 4232 O O . ASN A 1 536 ? 46.188 -18.172 -7.594 1 37.91 536 ASN A O 1
ATOM 4236 N N . LEU A 1 537 ? 44.812 -19.641 -7.129 1 31.94 537 LEU A N 1
ATOM 4237 C CA . LEU A 1 537 ? 45.844 -20.516 -6.637 1 31.94 537 LEU A CA 1
ATOM 4238 C C . LEU A 1 537 ? 46.5 -21.297 -7.781 1 31.94 537 LEU A C 1
ATOM 4240 O O . LEU A 1 537 ? 45.875 -22.203 -8.344 1 31.94 537 LEU A O 1
ATOM 4244 N N . ARG A 1 538 ? 47.281 -20.734 -8.719 1 34.16 538 ARG A N 1
ATOM 4245 C CA . ARG A 1 538 ? 48.25 -21.5 -9.453 1 34.16 538 ARG A CA 1
ATOM 4246 C C . ARG A 1 538 ? 49.219 -22.203 -8.5 1 34.16 538 ARG A C 1
ATOM 4248 O O . ARG A 1 538 ? 49.938 -21.547 -7.742 1 34.16 538 ARG A O 1
ATOM 4255 N N . VAL A 1 539 ? 48.938 -23.391 -8.094 1 29.59 539 VAL A N 1
ATOM 4256 C CA . VAL A 1 539 ? 49.969 -24.344 -7.637 1 29.59 539 VAL A CA 1
ATOM 4257 C C . VAL A 1 539 ? 51.062 -24.453 -8.68 1 29.59 539 VAL A C 1
ATOM 4259 O O . VAL A 1 539 ? 50.812 -24.859 -9.812 1 29.59 539 VAL A O 1
ATOM 4262 N N . SER A 1 540 ? 51.938 -23.5 -8.711 1 27.3 540 SER A N 1
ATOM 4263 C CA . SER A 1 540 ? 53.25 -23.844 -9.258 1 27.3 540 SER A CA 1
ATOM 4264 C C . SER A 1 540 ? 53.781 -25.125 -8.641 1 27.3 540 SER A C 1
ATOM 4266 O O . SER A 1 540 ? 53.812 -25.281 -7.414 1 27.3 540 SER A O 1
ATOM 4268 N N . SER A 1 541 ? 54 -26.141 -9.477 1 25 541 SER A N 1
ATOM 4269 C CA . SER A 1 541 ? 55.094 -27.078 -9.258 1 25 541 SER A CA 1
ATOM 4270 C C . SER A 1 541 ? 56.469 -26.375 -9.242 1 25 541 SER A C 1
ATOM 4272 O O . SER A 1 541 ? 56.656 -25.406 -9.977 1 25 541 SER A O 1
ATOM 4274 N N . MET B 1 1 ? -13.602 -5.613 -39.469 1 58.88 1 MET B N 1
ATOM 4275 C CA . MET B 1 1 ? -13.938 -4.344 -38.812 1 58.88 1 MET B CA 1
ATOM 4276 C C . MET B 1 1 ? -15.266 -3.814 -39.344 1 58.88 1 MET B C 1
ATOM 4278 O O . MET B 1 1 ? -15.578 -3.941 -40.531 1 58.88 1 MET B O 1
ATOM 4282 N N . GLU B 1 2 ? -16 -3.195 -38.312 1 60.28 2 GLU B N 1
ATOM 4283 C CA . GLU B 1 2 ? -17.312 -2.666 -38.688 1 60.28 2 GLU B CA 1
ATOM 4284 C C . GLU B 1 2 ? -17.188 -1.292 -39.344 1 60.28 2 GLU B C 1
ATOM 4286 O O . GLU B 1 2 ? -16.406 -0.453 -38.906 1 60.28 2 GLU B O 1
ATOM 4291 N N . ILE B 1 3 ? -17.781 -1.146 -40.531 1 59.12 3 ILE B N 1
ATOM 4292 C CA . ILE B 1 3 ? -17.922 0.117 -41.25 1 59.12 3 ILE B CA 1
ATOM 4293 C C . ILE B 1 3 ? -19.391 0.407 -41.531 1 59.12 3 ILE B C 1
ATOM 4295 O O . ILE B 1 3 ? -20.25 -0.469 -41.375 1 59.12 3 ILE B O 1
ATOM 4299 N N . PRO B 1 4 ? -19.594 1.726 -41.781 1 61.88 4 PRO B N 1
ATOM 4300 C CA . PRO B 1 4 ? -21 1.969 -42.125 1 61.88 4 PRO B CA 1
ATOM 4301 C C . PRO B 1 4 ? -21.516 1.031 -43.188 1 61.88 4 PRO B C 1
ATOM 4303 O O . PRO B 1 4 ? -20.859 0.872 -44.25 1 61.88 4 PRO B O 1
ATOM 4306 N N . ASP B 1 5 ? -22.562 0.314 -42.938 1 59.75 5 ASP B N 1
ATOM 4307 C CA . ASP B 1 5 ? -23.328 -0.525 -43.844 1 59.75 5 ASP B CA 1
ATOM 4308 C C . ASP B 1 5 ? -22.594 -1.842 -44.125 1 59.75 5 ASP B C 1
ATOM 4310 O O . ASP B 1 5 ? -22.844 -2.492 -45.156 1 59.75 5 ASP B O 1
ATOM 4314 N N . GLY B 1 6 ? -21.484 -2.082 -43.344 1 61.44 6 GLY B N 1
ATOM 4315 C CA . GLY B 1 6 ? -20.859 -3.371 -43.594 1 61.44 6 GLY B CA 1
ATOM 4316 C C . GLY B 1 6 ? -19.641 -3.604 -42.719 1 61.44 6 GLY B C 1
ATOM 4317 O O . GLY B 1 6 ? -19.516 -3.008 -41.625 1 61.44 6 GLY B O 1
ATOM 4318 N N . ALA B 1 7 ? -18.938 -4.73 -43.188 1 71.44 7 ALA B N 1
ATOM 4319 C CA . ALA B 1 7 ? -17.703 -5.105 -42.5 1 71.44 7 ALA B CA 1
ATOM 4320 C C . ALA B 1 7 ? -16.531 -5.195 -43.469 1 71.44 7 ALA B C 1
ATOM 4322 O O . ALA B 1 7 ? -16.703 -5.531 -44.625 1 71.44 7 ALA B O 1
ATOM 4323 N N . MET B 1 8 ? -15.461 -4.66 -42.938 1 67.31 8 MET B N 1
ATOM 4324 C CA . MET B 1 8 ? -14.242 -4.691 -43.75 1 67.31 8 MET B CA 1
ATOM 4325 C C . MET B 1 8 ? -13.227 -5.668 -43.188 1 67.31 8 MET B C 1
ATOM 4327 O O . MET B 1 8 ? -13.039 -5.727 -41.969 1 67.31 8 MET B O 1
ATOM 4331 N N . MET B 1 9 ? -12.734 -6.582 -44.031 1 69.94 9 MET B N 1
ATOM 4332 C CA . MET B 1 9 ? -11.648 -7.484 -43.688 1 69.94 9 MET B CA 1
ATOM 4333 C C . MET B 1 9 ? -10.312 -6.973 -44.219 1 69.94 9 MET B C 1
ATOM 4335 O O . MET B 1 9 ? -10.164 -6.742 -45.406 1 69.94 9 MET B O 1
ATOM 4339 N N . ILE B 1 10 ? -9.469 -6.672 -43.219 1 66.38 10 ILE B N 1
ATOM 4340 C CA . ILE B 1 10 ? -8.188 -6.086 -43.594 1 66.38 10 ILE B CA 1
ATOM 4341 C C . ILE B 1 10 ? -7.059 -7.047 -43.219 1 66.38 10 ILE B C 1
ATOM 4343 O O . ILE B 1 10 ? -7 -7.551 -42.125 1 66.38 10 ILE B O 1
ATOM 4347 N N . GLY B 1 11 ? -6.125 -7.316 -44.094 1 61.19 11 GLY B N 1
ATOM 4348 C CA . GLY B 1 11 ? -4.914 -8.094 -43.875 1 61.19 11 GLY B CA 1
ATOM 4349 C C . GLY B 1 11 ? -5.176 -9.586 -43.719 1 61.19 11 GLY B C 1
ATOM 4350 O O . GLY B 1 11 ? -6.242 -10.07 -44.125 1 61.19 11 GLY B O 1
ATOM 4351 N N . GLY B 1 12 ? -4.184 -10.617 -43.375 1 57.28 12 GLY B N 1
ATOM 4352 C CA . GLY B 1 12 ? -4.293 -12.055 -43.219 1 57.28 12 GLY B CA 1
ATOM 4353 C C . GLY B 1 12 ? -3.145 -12.82 -43.844 1 57.28 12 GLY B C 1
ATOM 4354 O O . GLY B 1 12 ? -2.234 -12.219 -44.406 1 57.28 12 GLY B O 1
ATOM 4355 N N . ARG B 1 13 ? -3.055 -14.133 -43.375 1 51.44 13 ARG B N 1
ATOM 4356 C CA . ARG B 1 13 ? -1.99 -15.023 -43.812 1 51.44 13 ARG B CA 1
ATOM 4357 C C . ARG B 1 13 ? -2.004 -15.172 -45.344 1 51.44 13 ARG B C 1
ATOM 4359 O O . ARG B 1 13 ? -1.005 -15.578 -45.938 1 51.44 13 ARG B O 1
ATOM 4366 N N . ASP B 1 14 ? -3.074 -15.109 -45.75 1 46.81 14 ASP B N 1
ATOM 4367 C CA . ASP B 1 14 ? -2.994 -15.383 -47.188 1 46.81 14 ASP B CA 1
ATOM 4368 C C . ASP B 1 14 ? -2.324 -14.219 -47.938 1 46.81 14 ASP B C 1
ATOM 4370 O O . ASP B 1 14 ? -2.309 -13.094 -47.438 1 46.81 14 ASP B O 1
ATOM 4374 N N . THR B 1 15 ? -1.604 -14.477 -48.875 1 41.06 15 THR B N 1
ATOM 4375 C CA . THR B 1 15 ? -0.778 -13.68 -49.781 1 41.06 15 THR B CA 1
ATOM 4376 C C . THR B 1 15 ? -1.469 -12.367 -50.125 1 41.06 15 THR B C 1
ATOM 4378 O O . THR B 1 15 ? -0.952 -11.57 -50.906 1 41.06 15 THR B O 1
ATOM 4381 N N . TYR B 1 16 ? -2.773 -12.164 -49.688 1 47.31 16 TYR B N 1
ATOM 4382 C CA . TYR B 1 16 ? -3.4 -11.016 -50.344 1 47.31 16 TYR B CA 1
ATOM 4383 C C . TYR B 1 16 ? -3.436 -9.812 -49.406 1 47.31 16 TYR B C 1
ATOM 4385 O O . TYR B 1 16 ? -3.711 -9.945 -48.219 1 47.31 16 TYR B O 1
ATOM 4393 N N . CYS B 1 17 ? -2.779 -8.641 -49.75 1 57.03 17 CYS B N 1
ATOM 4394 C CA . CYS B 1 17 ? -2.93 -7.246 -49.344 1 57.03 17 CYS B CA 1
ATOM 4395 C C . CYS B 1 17 ? -4.383 -6.801 -49.469 1 57.03 17 CYS B C 1
ATOM 4397 O O . CYS B 1 17 ? -4.68 -5.609 -49.375 1 57.03 17 CYS B O 1
ATOM 4399 N N . SER B 1 18 ? -5.305 -7.832 -49.625 1 56.06 18 SER B N 1
ATOM 4400 C CA . SER B 1 18 ? -6.625 -7.465 -50.125 1 56.06 18 SER B CA 1
ATOM 4401 C C . SER B 1 18 ? -7.531 -7 -48.969 1 56.06 18 SER B C 1
ATOM 4403 O O . SER B 1 18 ? -7.34 -7.391 -47.812 1 56.06 18 SER B O 1
ATOM 4405 N N . ASN B 1 19 ? -8.289 -5.945 -49.281 1 63.16 19 ASN B N 1
ATOM 4406 C CA . ASN B 1 19 ? -9.359 -5.402 -48.469 1 63.16 19 ASN B CA 1
ATOM 4407 C C . ASN B 1 19 ? -10.734 -5.84 -48.969 1 63.16 19 ASN B C 1
ATOM 4409 O O . ASN B 1 19 ? -11.086 -5.602 -50.125 1 63.16 19 ASN B O 1
ATOM 4413 N N . LYS B 1 20 ? -11.344 -6.777 -48.156 1 65.31 20 LYS B N 1
ATOM 4414 C CA . LYS B 1 20 ? -12.68 -7.207 -48.531 1 65.31 20 LYS B CA 1
ATOM 4415 C C . LYS B 1 20 ? -13.742 -6.504 -47.688 1 65.31 20 LYS B C 1
ATOM 4417 O O . LYS B 1 20 ? -13.539 -6.258 -46.5 1 65.31 20 LYS B O 1
ATOM 4422 N N . VAL B 1 21 ? -14.766 -6.031 -48.438 1 65.69 21 VAL B N 1
ATOM 4423 C CA . VAL B 1 21 ? -15.859 -5.363 -47.719 1 65.69 21 VAL B CA 1
ATOM 4424 C C . VAL B 1 21 ? -17.141 -6.172 -47.906 1 65.69 21 VAL B C 1
ATOM 4426 O O . VAL B 1 21 ? -17.516 -6.551 -49 1 65.69 21 VAL B O 1
ATOM 4429 N N . LEU B 1 22 ? -17.594 -6.52 -46.719 1 63.28 22 LEU B N 1
ATOM 4430 C CA . LEU B 1 22 ? -18.906 -7.156 -46.688 1 63.28 22 LEU B CA 1
ATOM 4431 C C . LEU B 1 22 ? -20.016 -6.133 -46.438 1 63.28 22 LEU B C 1
ATOM 4433 O O . LEU B 1 22 ? -19.953 -5.387 -45.469 1 63.28 22 LEU B O 1
ATOM 4437 N N . ARG B 1 23 ? -20.922 -6.031 -47.375 1 60.88 23 ARG B N 1
ATOM 4438 C CA . ARG B 1 23 ? -22.078 -5.172 -47.219 1 60.88 23 ARG B CA 1
ATOM 4439 C C . ARG B 1 23 ? -23.219 -5.922 -46.531 1 60.88 23 ARG B C 1
ATOM 4441 O O . ARG B 1 23 ? -23.625 -7 -46.969 1 60.88 23 ARG B O 1
ATOM 4448 N N . LEU B 1 24 ? -23.688 -5.5 -45.375 1 58.38 24 LEU B N 1
ATOM 4449 C CA . LEU B 1 24 ? -24.625 -6.211 -44.531 1 58.38 24 LEU B CA 1
ATOM 4450 C C . LEU B 1 24 ? -26 -6.32 -45.219 1 58.38 24 LEU B C 1
ATOM 4452 O O . LEU B 1 24 ? -26.688 -7.32 -45.062 1 58.38 24 LEU B O 1
ATOM 4456 N N . HIS B 1 25 ? -26.422 -5.316 -45.906 1 56.88 25 HIS B N 1
ATOM 4457 C CA . HIS B 1 25 ? -27.75 -5.359 -46.5 1 56.88 25 HIS B CA 1
ATOM 4458 C C . HIS B 1 25 ? -27.797 -6.328 -47.688 1 56.88 25 HIS B C 1
ATOM 4460 O O . HIS B 1 25 ? -28.766 -7.074 -47.844 1 56.88 25 HIS B O 1
ATOM 4466 N N . SER B 1 26 ? -26.812 -6.371 -48.438 1 59.22 26 SER B N 1
ATOM 4467 C CA . SER B 1 26 ? -26.844 -7.168 -49.656 1 59.22 26 SER B CA 1
ATOM 4468 C C . SER B 1 26 ? -26.078 -8.477 -49.5 1 59.22 26 SER B C 1
ATOM 4470 O O . SER B 1 26 ? -26.312 -9.438 -50.219 1 59.22 26 SER B O 1
ATOM 4472 N N . GLY B 1 27 ? -25.234 -8.625 -48.5 1 60.12 27 GLY B N 1
ATOM 4473 C CA . GLY B 1 27 ? -24.406 -9.797 -48.281 1 60.12 27 GLY B CA 1
ATOM 4474 C C . GLY B 1 27 ? -23.266 -9.898 -49.312 1 60.12 27 GLY B C 1
ATOM 4475 O O . GLY B 1 27 ? -22.562 -10.906 -49.344 1 60.12 27 GLY B O 1
ATOM 4476 N N . GLU B 1 28 ? -23.125 -8.992 -50.188 1 63.66 28 GLU B N 1
ATOM 4477 C CA . GLU B 1 28 ? -22.125 -9.023 -51.25 1 63.66 28 GLU B CA 1
ATOM 4478 C C . GLU B 1 28 ? -20.734 -8.711 -50.688 1 63.66 28 GLU B C 1
ATOM 4480 O O . GLU B 1 28 ? -20.578 -7.855 -49.812 1 63.66 28 GLU B O 1
ATOM 4485 N N . ILE B 1 29 ? -19.781 -9.523 -51.156 1 66.12 29 ILE B N 1
ATOM 4486 C CA . ILE B 1 29 ? -18.375 -9.312 -50.781 1 66.12 29 ILE B CA 1
ATOM 4487 C C . ILE B 1 29 ? -17.641 -8.656 -51.938 1 66.12 29 ILE B C 1
ATOM 4489 O O . ILE B 1 29 ? -17.672 -9.156 -53.062 1 66.12 29 ILE B O 1
ATOM 4493 N N . SER B 1 30 ? -17.219 -7.469 -51.812 1 69.62 30 SER B N 1
ATOM 4494 C CA . SER B 1 30 ? -16.438 -6.773 -52.844 1 69.62 30 SER B CA 1
ATOM 4495 C C . SER B 1 30 ? -14.977 -6.645 -52.438 1 69.62 30 SER B C 1
ATOM 4497 O O . SER B 1 30 ? -14.672 -6.531 -51.25 1 69.62 30 SER B O 1
ATOM 4499 N N . ILE B 1 31 ? -14.109 -6.797 -53.406 1 67.88 31 ILE B N 1
ATOM 4500 C CA . ILE B 1 31 ? -12.68 -6.633 -53.156 1 67.88 31 ILE B CA 1
ATOM 4501 C C . ILE B 1 31 ? -12.273 -5.191 -53.469 1 67.88 31 ILE B C 1
ATOM 4503 O O . ILE B 1 31 ? -12.57 -4.664 -54.531 1 67.88 31 ILE B O 1
ATOM 4507 N N . TRP B 1 32 ? -11.766 -4.473 -52.531 1 75.06 32 TRP B N 1
ATOM 4508 C CA . TRP B 1 32 ? -11.359 -3.084 -52.688 1 75.06 32 TRP B CA 1
ATOM 4509 C C . TRP B 1 32 ? -9.844 -2.982 -52.875 1 75.06 32 TRP B C 1
ATOM 4511 O O . TRP B 1 32 ? -9.141 -3.996 -52.875 1 75.06 32 TRP B O 1
ATOM 4521 N N . THR B 1 33 ? -9.312 -1.79 -53.188 1 75.12 33 THR B N 1
ATOM 4522 C CA . THR B 1 33 ? -7.898 -1.526 -53.438 1 75.12 33 THR B CA 1
ATOM 4523 C C . THR B 1 33 ? -7.027 -2.129 -52.344 1 75.12 33 THR B C 1
ATOM 4525 O O . THR B 1 33 ? -7.34 -2 -51.156 1 75.12 33 THR B O 1
ATOM 4528 N N . PRO B 1 34 ? -6.051 -2.926 -52.781 1 75.31 34 PRO B N 1
ATOM 4529 C CA . PRO B 1 34 ? -5.145 -3.52 -51.781 1 75.31 34 PRO B CA 1
ATOM 4530 C C . PRO B 1 34 ? -4.34 -2.471 -51.031 1 75.31 34 PRO B C 1
ATOM 4532 O O . PRO B 1 34 ? -4.133 -1.361 -51.5 1 75.31 34 PRO B O 1
ATOM 4535 N N . MET B 1 35 ? -3.926 -2.812 -49.875 1 80.62 35 MET B N 1
ATOM 4536 C CA . MET B 1 35 ? -3.082 -1.951 -49.062 1 80.62 35 MET B CA 1
ATOM 4537 C C . MET B 1 35 ? -1.743 -1.689 -49.75 1 80.62 35 MET B C 1
ATOM 4539 O O . MET B 1 35 ? -1.312 -2.467 -50.594 1 80.62 35 MET B O 1
ATOM 4543 N N . ILE B 1 36 ? -1.118 -0.635 -49.312 1 78.44 36 ILE B N 1
ATOM 4544 C CA . ILE B 1 36 ? 0.197 -0.287 -49.812 1 78.44 36 ILE B CA 1
ATOM 4545 C C . ILE B 1 36 ? 1.216 -1.344 -49.406 1 78.44 36 ILE B C 1
ATOM 4547 O O . ILE B 1 36 ? 2.018 -1.8 -50.219 1 78.44 36 ILE B O 1
ATOM 4551 N N . SER B 1 37 ? 1.196 -1.779 -48.156 1 75.38 37 SER B N 1
ATOM 4552 C CA . SER B 1 37 ? 2.041 -2.85 -47.656 1 75.38 37 SER B CA 1
ATOM 4553 C C . SER B 1 37 ? 1.208 -4.055 -47.219 1 75.38 37 SER B C 1
ATOM 4555 O O . SER B 1 37 ? 0.191 -3.908 -46.531 1 75.38 37 SER B O 1
ATOM 4557 N N . CYS B 1 38 ? 1.687 -5.23 -47.75 1 74.44 38 CYS B N 1
ATOM 4558 C CA . CYS B 1 38 ? 1.037 -6.449 -47.312 1 74.44 38 CYS B CA 1
ATOM 4559 C C . CYS B 1 38 ? 1.325 -6.695 -45.812 1 74.44 38 CYS B C 1
ATOM 4561 O O . CYS B 1 38 ? 2.484 -6.699 -45.406 1 74.44 38 CYS B O 1
ATOM 4563 N N . ARG B 1 39 ? 0.249 -6.676 -45.062 1 79.19 39 ARG B N 1
ATOM 4564 C CA . ARG B 1 39 ? 0.451 -6.82 -43.625 1 79.19 39 ARG B CA 1
ATOM 4565 C C . ARG B 1 39 ? -0.461 -7.898 -43.062 1 79.19 39 ARG B C 1
ATOM 4567 O O . ARG B 1 39 ? -1.601 -8.055 -43.5 1 79.19 39 ARG B O 1
ATOM 4574 N N . SER B 1 40 ? 0.2 -8.648 -42.219 1 77.94 40 SER B N 1
ATOM 4575 C CA . SER B 1 40 ? -0.559 -9.531 -41.344 1 77.94 40 SER B CA 1
ATOM 4576 C C . SER B 1 40 ? -0.417 -9.109 -39.875 1 77.94 40 SER B C 1
ATOM 4578 O O . SER B 1 40 ? 0.519 -8.391 -39.531 1 77.94 40 SER B O 1
ATOM 4580 N N . LYS B 1 41 ? -1.495 -9.406 -39.125 1 82.62 41 LYS B N 1
ATOM 4581 C CA . LYS B 1 41 ? -1.493 -9.141 -37.688 1 82.62 41 LYS B CA 1
ATOM 4582 C C . LYS B 1 41 ? -1.451 -7.641 -37.406 1 82.62 41 LYS B C 1
ATOM 4584 O O . LYS B 1 41 ? -0.759 -7.195 -36.469 1 82.62 41 LYS B O 1
ATOM 4589 N N . CYS B 1 42 ? -2.006 -6.871 -38.312 1 86.12 42 CYS B N 1
ATOM 4590 C CA . CYS B 1 42 ? -2.182 -5.438 -38.125 1 86.12 42 CYS B CA 1
ATOM 4591 C C . CYS B 1 42 ? -3.486 -5.145 -37.375 1 86.12 42 CYS B C 1
ATOM 4593 O O . CYS B 1 42 ? -4.285 -6.051 -37.125 1 86.12 42 CYS B O 1
ATOM 4595 N N . SER B 1 43 ? -3.604 -3.902 -36.906 1 87.88 43 SER B N 1
ATOM 4596 C CA . SER B 1 43 ? -4.844 -3.459 -36.281 1 87.88 43 SER B CA 1
ATOM 4597 C C . SER B 1 43 ? -5.469 -2.303 -37.062 1 87.88 43 SER B C 1
ATOM 4599 O O . SER B 1 43 ? -4.758 -1.486 -37.625 1 87.88 43 SER B O 1
ATOM 4601 N N . ALA B 1 44 ? -6.82 -2.344 -37.031 1 84.25 44 ALA B N 1
ATOM 4602 C CA . ALA B 1 44 ? -7.527 -1.324 -37.781 1 84.25 44 ALA B CA 1
ATOM 4603 C C . ALA B 1 44 ? -8.633 -0.68 -36.969 1 84.25 44 ALA B C 1
ATOM 4605 O O . ALA B 1 44 ? -9.172 -1.302 -36.031 1 84.25 44 ALA B O 1
ATOM 4606 N N . ILE B 1 45 ? -8.875 0.606 -37.312 1 85.19 45 ILE B N 1
ATOM 4607 C CA . ILE B 1 45 ? -9.953 1.325 -36.625 1 85.19 45 ILE B CA 1
ATOM 4608 C C . ILE B 1 45 ? -10.633 2.271 -37.625 1 85.19 45 ILE B C 1
ATOM 4610 O O . ILE B 1 45 ? -9.977 2.809 -38.531 1 85.19 45 ILE B O 1
ATOM 4614 N N . PHE B 1 46 ? -11.914 2.381 -37.438 1 80.69 46 PHE B N 1
ATOM 4615 C CA . PHE B 1 46 ? -12.711 3.223 -38.312 1 80.69 46 PHE B CA 1
ATOM 4616 C C . PHE B 1 46 ? -13.055 4.547 -37.656 1 80.69 46 PHE B C 1
ATOM 4618 O O . PHE B 1 46 ? -13.469 4.566 -36.5 1 80.69 46 PHE B O 1
ATOM 4625 N N . HIS B 1 47 ? -12.758 5.621 -38.344 1 82.12 47 HIS B N 1
ATOM 4626 C CA . HIS B 1 47 ? -13.117 6.941 -37.844 1 82.12 47 HIS B CA 1
ATOM 4627 C C . HIS B 1 47 ? -13.336 7.926 -38.969 1 82.12 47 HIS B C 1
ATOM 4629 O O . HIS B 1 47 ? -12.492 8.055 -39.875 1 82.12 47 HIS B O 1
ATOM 4635 N N . ASN B 1 48 ? -14.508 8.633 -38.938 1 77.75 48 ASN B N 1
ATOM 4636 C CA . ASN B 1 48 ? -14.852 9.688 -39.875 1 77.75 48 ASN B CA 1
ATOM 4637 C C . ASN B 1 48 ? -14.664 9.227 -41.312 1 77.75 48 ASN B C 1
ATOM 4639 O O . ASN B 1 48 ? -13.984 9.891 -42.094 1 77.75 48 ASN B O 1
ATOM 4643 N N . ASN B 1 49 ? -15.242 8.07 -41.594 1 77.88 49 ASN B N 1
ATOM 4644 C CA . ASN B 1 49 ? -15.305 7.492 -42.938 1 77.88 49 ASN B CA 1
ATOM 4645 C C . ASN B 1 49 ? -13.922 7.09 -43.438 1 77.88 49 ASN B C 1
ATOM 4647 O O . ASN B 1 49 ? -13.695 6.996 -44.625 1 77.88 49 ASN B O 1
ATOM 4651 N N . LYS B 1 50 ? -13.023 7.035 -42.5 1 84.06 50 LYS B N 1
ATOM 4652 C CA . LYS B 1 50 ? -11.695 6.531 -42.812 1 84.06 50 LYS B CA 1
ATOM 4653 C C . LYS B 1 50 ? -11.352 5.305 -41.969 1 84.06 50 LYS B C 1
ATOM 4655 O O . LYS B 1 50 ? -11.836 5.168 -40.844 1 84.06 50 LYS B O 1
ATOM 4660 N N . VAL B 1 51 ? -10.633 4.41 -42.594 1 84.31 51 VAL B N 1
ATOM 4661 C CA . VAL B 1 51 ? -10.094 3.258 -41.875 1 84.31 51 VAL B CA 1
ATOM 4662 C C . VAL B 1 51 ? -8.586 3.436 -41.688 1 84.31 51 VAL B C 1
ATOM 4664 O O . VAL B 1 51 ? -7.859 3.723 -42.625 1 84.31 51 VAL B O 1
ATOM 4667 N N . TYR B 1 52 ? -8.188 3.404 -40.469 1 88.25 52 TYR B N 1
ATOM 4668 C CA . TYR B 1 52 ? -6.777 3.494 -40.125 1 88.25 52 TYR B CA 1
ATOM 4669 C C . TYR B 1 52 ? -6.203 2.119 -39.812 1 88.25 52 TYR B C 1
ATOM 4671 O O . TYR B 1 52 ? -6.793 1.362 -39.031 1 88.25 52 TYR B O 1
ATOM 4679 N N . VAL B 1 53 ? -5.109 1.75 -40.438 1 87.94 53 VAL B N 1
ATOM 4680 C CA . VAL B 1 53 ? -4.449 0.473 -40.219 1 87.94 53 VAL B CA 1
ATOM 4681 C C . VAL B 1 53 ? -3.033 0.715 -39.688 1 87.94 53 VAL B C 1
ATOM 4683 O O . VAL B 1 53 ? -2.262 1.466 -40.281 1 87.94 53 VAL B O 1
ATOM 4686 N N . PHE B 1 54 ? -2.77 0.117 -38.531 1 91.69 54 PHE B N 1
ATOM 4687 C CA . PHE B 1 54 ? -1.497 0.358 -37.875 1 91.69 54 PHE B CA 1
ATOM 4688 C C . PHE B 1 54 ? -0.713 -0.939 -37.719 1 91.69 54 PHE B C 1
ATOM 4690 O O . PHE B 1 54 ? -1.262 -1.953 -37.281 1 91.69 54 PHE B O 1
ATOM 4697 N N . GLY B 1 55 ? 0.592 -0.95 -38.062 1 89.75 55 GLY B N 1
ATOM 4698 C CA . GLY B 1 55 ? 1.547 -1.995 -37.75 1 89.75 55 GLY B CA 1
ATOM 4699 C C . GLY B 1 55 ? 1.27 -3.305 -38.469 1 89.75 55 GLY B C 1
ATOM 4700 O O . GLY B 1 55 ? 0.814 -3.311 -39.594 1 89.75 55 GLY B O 1
ATOM 4701 N N . GLY B 1 56 ? 1.751 -4.422 -37.844 1 86.31 56 GLY B N 1
ATOM 4702 C CA . GLY B 1 56 ? 1.659 -5.754 -38.406 1 86.31 56 GLY B CA 1
ATOM 4703 C C . GLY B 1 56 ? 3.004 -6.316 -38.844 1 86.31 56 GLY B C 1
ATOM 4704 O O . GLY B 1 56 ? 4.051 -5.836 -38.406 1 86.31 56 GLY B O 1
ATOM 4705 N N . ILE B 1 57 ? 2.854 -7.418 -39.562 1 85.31 57 ILE B N 1
ATOM 4706 C CA . ILE B 1 57 ? 4.02 -8.094 -40.094 1 85.31 57 ILE B CA 1
ATOM 4707 C C . ILE B 1 57 ? 3.928 -8.117 -41.625 1 85.31 57 ILE B C 1
ATOM 4709 O O . ILE B 1 57 ? 2.869 -8.414 -42.188 1 85.31 57 ILE B O 1
ATOM 4713 N N . ASN B 1 58 ? 5.098 -7.742 -42.125 1 80.19 58 ASN B N 1
ATOM 4714 C CA . ASN B 1 58 ? 5.133 -7.883 -43.562 1 80.19 58 ASN B CA 1
ATOM 4715 C C . ASN B 1 58 ? 5.062 -9.344 -44 1 80.19 58 ASN B C 1
ATOM 4717 O O . ASN B 1 58 ? 5.887 -10.156 -43.562 1 80.19 58 ASN B O 1
ATOM 4721 N N . THR B 1 59 ? 4.07 -9.656 -44.75 1 72 59 THR B N 1
ATOM 4722 C CA . THR B 1 59 ? 3.822 -11.047 -45.094 1 72 59 THR B CA 1
ATOM 4723 C C . THR B 1 59 ? 4.98 -11.617 -45.906 1 72 59 THR B C 1
ATOM 4725 O O . THR B 1 59 ? 5.246 -12.82 -45.875 1 72 59 THR B O 1
ATOM 4728 N N . ASP B 1 60 ? 5.699 -10.797 -46.625 1 71.5 60 ASP B N 1
ATOM 4729 C CA . ASP B 1 60 ? 6.801 -11.258 -47.469 1 71.5 60 ASP B CA 1
ATOM 4730 C C . ASP B 1 60 ? 8.109 -11.312 -46.656 1 71.5 60 ASP B C 1
ATOM 4732 O O . ASP B 1 60 ? 8.766 -12.352 -46.625 1 71.5 60 ASP B O 1
ATOM 4736 N N . SER B 1 61 ? 8.375 -10.211 -46.031 1 72.12 61 SER B N 1
ATOM 4737 C CA . SER B 1 61 ? 9.672 -10.102 -45.375 1 72.12 61 SER B CA 1
ATOM 4738 C C . SER B 1 61 ? 9.594 -10.555 -43.906 1 72.12 61 SER B C 1
ATOM 4740 O O . SER B 1 61 ? 10.625 -10.789 -43.281 1 72.12 61 SER B O 1
ATOM 4742 N N . GLN B 1 62 ? 8.461 -10.773 -43.375 1 78.88 62 GLN B N 1
ATOM 4743 C CA . GLN B 1 62 ? 8.211 -11.18 -41.969 1 78.88 62 GLN B CA 1
ATOM 4744 C C . GLN B 1 62 ? 8.789 -10.164 -41 1 78.88 62 GLN B C 1
ATOM 4746 O O . GLN B 1 62 ? 9.031 -10.492 -39.844 1 78.88 62 GLN B O 1
ATOM 4751 N N . GLN B 1 63 ? 9 -8.977 -41.5 1 80.25 63 GLN B N 1
ATOM 4752 C CA . GLN B 1 63 ? 9.492 -7.91 -40.625 1 80.25 63 GLN B CA 1
ATOM 4753 C C . GLN B 1 63 ? 8.344 -7.199 -39.938 1 80.25 63 GLN B C 1
ATOM 4755 O O . GLN B 1 63 ? 7.293 -6.961 -40.531 1 80.25 63 GLN B O 1
ATOM 4760 N N . LYS B 1 64 ? 8.586 -6.852 -38.719 1 87.31 64 LYS B N 1
ATOM 4761 C CA . LYS B 1 64 ? 7.621 -6.039 -37.969 1 87.31 64 LYS B CA 1
ATOM 4762 C C . LYS B 1 64 ? 7.496 -4.645 -38.594 1 87.31 64 LYS B C 1
ATOM 4764 O O . LYS B 1 64 ? 8.492 -4.047 -39 1 87.31 64 LYS B O 1
ATOM 4769 N N . LEU B 1 65 ? 6.309 -4.164 -38.656 1 87.25 65 LEU B N 1
ATOM 4770 C CA . LEU B 1 65 ? 6.066 -2.902 -39.375 1 87.25 65 LEU B CA 1
ATOM 4771 C C . LEU B 1 65 ? 5.762 -1.787 -38.375 1 87.25 65 LEU B C 1
ATOM 4773 O O . LEU B 1 65 ? 5.062 -2.006 -37.375 1 87.25 65 LEU B O 1
ATOM 4777 N N . GLN B 1 66 ? 6.305 -0.669 -38.594 1 89.19 66 GLN B N 1
ATOM 4778 C CA . GLN B 1 66 ? 5.934 0.556 -37.906 1 89.19 66 GLN B CA 1
ATOM 4779 C C . GLN B 1 66 ? 5.094 1.468 -38.812 1 89.19 66 GLN B C 1
ATOM 4781 O O . GLN B 1 66 ? 4.68 2.547 -38.375 1 89.19 66 GLN B O 1
ATOM 4786 N N . THR B 1 67 ? 4.902 0.999 -40 1 89.12 67 THR B N 1
ATOM 4787 C CA . THR B 1 67 ? 4.184 1.822 -40.969 1 89.12 67 THR B CA 1
ATOM 4788 C C . THR B 1 67 ? 2.684 1.798 -40.688 1 89.12 67 THR B C 1
ATOM 4790 O O . THR B 1 67 ? 2.174 0.856 -40.062 1 89.12 67 THR B O 1
ATOM 4793 N N . CYS B 1 68 ? 1.977 2.861 -41.062 1 92.19 68 CYS B N 1
ATOM 4794 C CA . CYS B 1 68 ? 0.536 3.047 -40.938 1 92.19 68 CYS B CA 1
ATOM 4795 C C . CYS B 1 68 ? -0.072 3.564 -42.219 1 92.19 68 CYS B C 1
ATOM 4797 O O . CYS B 1 68 ? 0.589 4.273 -42.969 1 92.19 68 CYS B O 1
ATOM 4799 N N . GLU B 1 69 ? -1.285 3.139 -42.438 1 89.38 69 GLU B N 1
ATOM 4800 C CA . GLU B 1 69 ? -1.992 3.574 -43.625 1 89.38 69 GLU B CA 1
ATOM 4801 C C . GLU B 1 69 ? -3.436 3.955 -43.312 1 89.38 69 GLU B C 1
ATOM 4803 O O . GLU B 1 69 ? -4.004 3.492 -42.312 1 89.38 69 GLU B O 1
ATOM 4808 N N . GLU B 1 70 ? -3.908 4.828 -44.062 1 89.94 70 GLU B N 1
ATOM 4809 C CA . GLU B 1 70 ? -5.316 5.195 -43.938 1 89.94 70 GLU B CA 1
ATOM 4810 C C . GLU B 1 70 ? -6.062 4.953 -45.25 1 89.94 70 GLU B C 1
ATOM 4812 O O . GLU B 1 70 ? -5.504 5.137 -46.344 1 89.94 70 GLU B O 1
ATOM 4817 N N . PHE B 1 71 ? -7.32 4.473 -45.125 1 86.31 71 PHE B N 1
ATOM 4818 C CA . PHE B 1 71 ? -8.188 4.207 -46.281 1 86.31 71 PHE B CA 1
ATOM 4819 C C . PHE B 1 71 ? -9.414 5.105 -46.219 1 86.31 71 PHE B C 1
ATOM 4821 O O . PHE B 1 71 ? -10.156 5.117 -45.25 1 86.31 71 PHE B O 1
ATOM 4828 N N . SER B 1 72 ? -9.586 5.871 -47.281 1 81.5 72 SER B N 1
ATOM 4829 C CA . SER B 1 72 ? -10.805 6.656 -47.438 1 81.5 72 SER B CA 1
ATOM 4830 C C . SER B 1 72 ? -11.93 5.824 -48.031 1 81.5 72 SER B C 1
ATOM 4832 O O . SER B 1 72 ? -11.805 5.348 -49.188 1 81.5 72 SER B O 1
ATOM 4834 N N . ILE B 1 73 ? -12.953 5.641 -47.344 1 75.94 73 ILE B N 1
ATOM 4835 C CA . ILE B 1 73 ? -14.07 4.836 -47.812 1 75.94 73 ILE B CA 1
ATOM 4836 C C . ILE B 1 73 ? -14.719 5.512 -49.031 1 75.94 73 ILE B C 1
ATOM 4838 O O . ILE B 1 73 ? -15.18 4.836 -49.969 1 75.94 73 ILE B O 1
ATOM 4842 N N . GLN B 1 74 ? -14.656 6.797 -49.031 1 75.25 74 GLN B N 1
ATOM 4843 C CA . GLN B 1 74 ? -15.258 7.559 -50.094 1 75.25 74 GLN B CA 1
ATOM 4844 C C . GLN B 1 74 ? -14.438 7.449 -51.375 1 75.25 74 GLN B C 1
ATOM 4846 O O . GLN B 1 74 ? -14.984 7.242 -52.469 1 75.25 74 GLN B O 1
ATOM 4851 N N . ASN B 1 75 ? -13.211 7.559 -51.281 1 78.25 75 ASN B N 1
ATOM 4852 C CA . ASN B 1 75 ? -12.359 7.621 -52.469 1 78.25 75 ASN B CA 1
ATOM 4853 C C . ASN B 1 75 ? -11.766 6.254 -52.781 1 78.25 75 ASN B C 1
ATOM 4855 O O . ASN B 1 75 ? -11.141 6.086 -53.844 1 78.25 75 ASN B O 1
ATOM 4859 N N . HIS B 1 76 ? -11.984 5.285 -51.875 1 77.56 76 HIS B N 1
ATOM 4860 C CA . HIS B 1 76 ? -11.453 3.936 -52.031 1 77.56 76 HIS B CA 1
ATOM 4861 C C . HIS B 1 76 ? -9.953 3.963 -52.312 1 77.56 76 HIS B C 1
ATOM 4863 O O . HIS B 1 76 ? -9.469 3.289 -53.219 1 77.56 76 HIS B O 1
ATOM 4869 N N . HIS B 1 77 ? -9.297 4.805 -51.656 1 82.69 77 HIS B N 1
ATOM 4870 C CA . HIS B 1 77 ? -7.859 4.977 -51.844 1 82.69 77 HIS B CA 1
ATOM 4871 C C . HIS B 1 77 ? -7.117 4.883 -50.5 1 82.69 77 HIS B C 1
ATOM 4873 O O . HIS B 1 77 ? -7.598 5.383 -49.5 1 82.69 77 HIS B O 1
ATOM 4879 N N . TRP B 1 78 ? -5.926 4.172 -50.562 1 86.12 78 TRP B N 1
ATOM 4880 C CA . TRP B 1 78 ? -5.035 4.09 -49.406 1 86.12 78 TRP B CA 1
ATOM 4881 C C . TRP B 1 78 ? -4.008 5.219 -49.438 1 86.12 78 TRP B C 1
ATOM 4883 O O . TRP B 1 78 ? -3.48 5.562 -50.5 1 86.12 78 TRP B O 1
ATOM 4893 N N . SER B 1 79 ? -3.725 5.863 -48.375 1 88.12 79 SER B N 1
ATOM 4894 C CA . SER B 1 79 ? -2.66 6.848 -48.188 1 88.12 79 SER B CA 1
ATOM 4895 C C . SER B 1 79 ? -1.743 6.477 -47.031 1 88.12 79 SER B C 1
ATOM 4897 O O . SER B 1 79 ? -2.207 6.008 -46 1 88.12 79 SER B O 1
ATOM 4899 N N . PRO B 1 80 ? -0.453 6.637 -47.281 1 89.56 80 PRO B N 1
ATOM 4900 C CA . PRO B 1 80 ? 0.468 6.352 -46.156 1 89.56 80 PRO B CA 1
ATOM 4901 C C . PRO B 1 80 ? 0.399 7.398 -45.062 1 89.56 80 PRO B C 1
ATOM 4903 O O . PRO B 1 80 ? 0.164 8.578 -45.344 1 89.56 80 PRO B O 1
ATOM 4906 N N . LEU B 1 81 ? 0.471 6.977 -43.844 1 90.75 81 LEU B N 1
ATOM 4907 C CA . LEU B 1 81 ? 0.602 7.832 -42.688 1 90.75 81 LEU B CA 1
ATOM 4908 C C . LEU B 1 81 ? 2.035 7.824 -42.156 1 90.75 81 LEU B C 1
ATOM 4910 O O . LEU B 1 81 ? 2.82 6.938 -42.5 1 90.75 81 LEU B O 1
ATOM 4914 N N . PRO B 1 82 ? 2.406 8.906 -41.344 1 89.94 82 PRO B N 1
ATOM 4915 C CA . PRO B 1 82 ? 3.725 8.836 -40.719 1 89.94 82 PRO B CA 1
ATOM 4916 C C . PRO B 1 82 ? 3.914 7.566 -39.906 1 89.94 82 PRO B C 1
ATOM 4918 O O . PRO B 1 82 ? 2.957 7.066 -39.281 1 89.94 82 PRO B O 1
ATOM 4921 N N . GLN B 1 83 ? 5.133 7.105 -39.844 1 89.88 83 GLN B N 1
ATOM 4922 C CA . GLN B 1 83 ? 5.461 5.867 -39.156 1 89.88 83 GLN B CA 1
ATOM 4923 C C . GLN B 1 83 ? 5.41 6.059 -37.625 1 89.88 83 GLN B C 1
ATOM 4925 O O . GLN B 1 83 ? 5.734 7.133 -37.125 1 89.88 83 GLN B O 1
ATOM 4930 N N . MET B 1 84 ? 4.949 5.035 -37.031 1 90.81 84 MET B N 1
ATOM 4931 C CA . MET B 1 84 ? 5.031 5.008 -35.562 1 90.81 84 MET B CA 1
ATOM 4932 C C . MET B 1 84 ? 6.48 5.027 -35.094 1 90.81 84 MET B C 1
ATOM 4934 O O . MET B 1 84 ? 7.391 4.727 -35.875 1 90.81 84 MET B O 1
ATOM 4938 N N . HIS B 1 85 ? 6.676 5.348 -33.812 1 86.62 85 HIS B N 1
ATOM 4939 C CA . HIS B 1 85 ? 8.016 5.336 -33.25 1 86.62 85 HIS B CA 1
ATOM 4940 C C . HIS B 1 85 ? 8.555 3.914 -33.125 1 86.62 85 HIS B C 1
ATOM 4942 O O . HIS B 1 85 ? 9.766 3.695 -33.219 1 86.62 85 HIS B O 1
ATOM 4948 N N . TYR B 1 86 ? 7.68 2.918 -32.906 1 85.94 86 TYR B N 1
ATOM 4949 C CA . TYR B 1 86 ? 8.07 1.526 -32.719 1 85.94 86 TYR B CA 1
ATOM 4950 C C . TYR B 1 86 ? 7.219 0.594 -33.562 1 85.94 86 TYR B C 1
ATOM 4952 O O . TYR B 1 86 ? 6.016 0.812 -33.719 1 85.94 86 TYR B O 1
ATOM 4960 N N . PRO B 1 87 ? 7.973 -0.406 -34.094 1 86.38 87 PRO B N 1
ATOM 4961 C CA . PRO B 1 87 ? 7.168 -1.428 -34.75 1 86.38 87 PRO B CA 1
ATOM 4962 C C . PRO B 1 87 ? 6.234 -2.168 -33.812 1 86.38 87 PRO B C 1
ATOM 4964 O O . PRO B 1 87 ? 6.602 -2.434 -32.656 1 86.38 87 PRO B O 1
ATOM 4967 N N . ARG B 1 88 ? 4.988 -2.414 -34.281 1 91.69 88 ARG B N 1
ATOM 4968 C CA . ARG B 1 88 ? 3.998 -3.043 -33.406 1 91.69 88 ARG B CA 1
ATOM 4969 C C . ARG B 1 88 ? 3.273 -4.172 -34.156 1 91.69 88 ARG B C 1
ATOM 4971 O O . ARG B 1 88 ? 2.811 -3.998 -35.281 1 91.69 88 ARG B O 1
ATOM 4978 N N . ILE B 1 89 ? 3.217 -5.305 -33.438 1 86.94 89 ILE B N 1
ATOM 4979 C CA . ILE B 1 89 ? 2.393 -6.422 -33.906 1 86.94 89 ILE B CA 1
ATOM 4980 C C . ILE B 1 89 ? 1.115 -6.492 -33.062 1 86.94 89 ILE B C 1
ATOM 4982 O O . ILE B 1 89 ? 1.172 -6.609 -31.844 1 86.94 89 ILE B O 1
ATOM 4986 N N . LYS B 1 90 ? -0.017 -6.398 -33.719 1 87.19 90 LYS B N 1
ATOM 4987 C CA . LYS B 1 90 ? -1.338 -6.461 -33.094 1 87.19 90 LYS B CA 1
ATOM 4988 C C . LYS B 1 90 ? -1.482 -5.41 -32 1 87.19 90 LYS B C 1
ATOM 4990 O O . LYS B 1 90 ? -1.893 -5.727 -30.891 1 87.19 90 LYS B O 1
ATOM 4995 N N . PRO B 1 91 ? -1.229 -4.141 -32.406 1 90.5 91 PRO B N 1
ATOM 4996 C CA . PRO B 1 91 ? -1.517 -3.1 -31.406 1 90.5 91 PRO B CA 1
ATOM 4997 C C . PRO B 1 91 ? -3.012 -2.932 -31.156 1 90.5 91 PRO B C 1
ATOM 4999 O O . PRO B 1 91 ? -3.836 -3.309 -31.984 1 90.5 91 PRO B O 1
ATOM 5002 N N . SER B 1 92 ? -3.355 -2.438 -29.953 1 90.06 92 SER B N 1
ATOM 5003 C CA . SER B 1 92 ? -4.742 -2.092 -29.656 1 90.06 92 SER B CA 1
ATOM 5004 C C . SER B 1 92 ? -5.008 -0.612 -29.922 1 90.06 92 SER B C 1
ATOM 5006 O O . SER B 1 92 ? -4.211 0.244 -29.531 1 90.06 92 SER B O 1
ATOM 5008 N N . LEU B 1 93 ? -6.09 -0.404 -30.641 1 88.06 93 LEU B N 1
ATOM 5009 C CA . LEU B 1 93 ? -6.355 0.964 -31.078 1 88.06 93 LEU B CA 1
ATOM 5010 C C . LEU B 1 93 ? -7.625 1.505 -30.422 1 88.06 93 LEU B C 1
ATOM 5012 O O . LEU B 1 93 ? -8.578 0.755 -30.203 1 88.06 93 LEU B O 1
ATOM 5016 N N . CYS B 1 94 ? -7.52 2.787 -30.078 1 87.56 94 CYS B N 1
ATOM 5017 C CA . CYS B 1 94 ? -8.688 3.5 -29.562 1 87.56 94 CYS B CA 1
ATOM 5018 C C . CYS B 1 94 ? -8.695 4.945 -30.047 1 87.56 94 CYS B C 1
ATOM 5020 O O . CYS B 1 94 ? -7.648 5.594 -30.109 1 87.56 94 CYS B O 1
ATOM 5022 N N . ILE B 1 95 ? -9.859 5.34 -30.438 1 82.25 95 ILE B N 1
ATOM 5023 C CA . ILE B 1 95 ? -9.992 6.723 -30.891 1 82.25 95 ILE B CA 1
ATOM 5024 C C . ILE B 1 95 ? -10.555 7.582 -29.766 1 82.25 95 ILE B C 1
ATOM 5026 O O . ILE B 1 95 ? -11.461 7.16 -29.047 1 82.25 95 ILE B O 1
ATOM 5030 N N . ASN B 1 96 ? -9.922 8.617 -29.531 1 79.69 96 ASN B N 1
ATOM 5031 C CA . ASN B 1 96 ? -10.406 9.648 -28.625 1 79.69 96 ASN B CA 1
ATOM 5032 C C . ASN B 1 96 ? -10.281 11.039 -29.25 1 79.69 96 ASN B C 1
ATOM 5034 O O . ASN B 1 96 ? -9.203 11.641 -29.234 1 79.69 96 ASN B O 1
ATOM 5038 N N . SER B 1 97 ? -11.438 11.578 -29.672 1 75.81 97 SER B N 1
ATOM 5039 C CA . SER B 1 97 ? -11.453 12.859 -30.359 1 75.81 97 SER B CA 1
ATOM 5040 C C . SER B 1 97 ? -10.57 12.828 -31.609 1 75.81 97 SER B C 1
ATOM 5042 O O . SER B 1 97 ? -10.859 12.102 -32.562 1 75.81 97 SER B O 1
ATOM 5044 N N . HIS B 1 98 ? -9.531 13.672 -31.578 1 80 98 HIS B N 1
ATOM 5045 C CA . HIS B 1 98 ? -8.695 13.742 -32.75 1 80 98 HIS B CA 1
ATOM 5046 C C . HIS B 1 98 ? -7.445 12.891 -32.625 1 80 98 HIS B C 1
ATOM 5048 O O . HIS B 1 98 ? -6.484 13.039 -33.375 1 80 98 HIS B O 1
ATOM 5054 N N . TRP B 1 99 ? -7.527 12.008 -31.625 1 86.56 99 TRP B N 1
ATOM 5055 C CA . TRP B 1 99 ? -6.375 11.148 -31.375 1 86.56 99 TRP B CA 1
ATOM 5056 C C . TRP B 1 99 ? -6.727 9.688 -31.609 1 86.56 99 TRP B C 1
ATOM 5058 O O . TRP B 1 99 ? -7.805 9.234 -31.234 1 86.56 99 TRP B O 1
ATOM 5068 N N . ILE B 1 100 ? -5.844 8.969 -32.281 1 89 100 ILE B N 1
ATOM 5069 C CA . ILE B 1 100 ? -5.883 7.512 -32.312 1 89 100 ILE B CA 1
ATOM 5070 C C . ILE B 1 100 ? -4.758 6.953 -31.438 1 89 100 ILE B C 1
ATOM 5072 O O . ILE B 1 100 ? -3.578 7.145 -31.734 1 89 100 ILE B O 1
ATOM 5076 N N . TYR B 1 101 ? -5.141 6.301 -30.438 1 89.75 101 TYR B N 1
ATOM 5077 C CA . TYR B 1 101 ? -4.176 5.68 -29.547 1 89.75 101 TYR B CA 1
ATOM 5078 C C . TYR B 1 101 ? -3.801 4.281 -30.031 1 89.75 101 TYR B C 1
ATOM 5080 O O . TYR B 1 101 ? -4.672 3.49 -30.391 1 89.75 101 TYR B O 1
ATOM 5088 N N . ALA B 1 102 ? -2.541 4.016 -30.078 1 92.56 102 ALA B N 1
ATOM 5089 C CA . ALA B 1 102 ? -1.996 2.676 -30.281 1 92.56 102 ALA B CA 1
ATOM 5090 C C . ALA B 1 102 ? -1.328 2.168 -29 1 92.56 102 ALA B C 1
ATOM 5092 O O . ALA B 1 102 ? -0.286 2.686 -28.594 1 92.56 102 ALA B O 1
ATOM 5093 N N . MET B 1 103 ? -1.968 1.251 -28.516 1 90.88 103 MET B N 1
ATOM 5094 C CA . MET B 1 103 ? -1.47 0.747 -27.234 1 90.88 103 MET B CA 1
ATOM 5095 C C . MET B 1 103 ? -0.91 -0.664 -27.391 1 90.88 103 MET B C 1
ATOM 5097 O O . MET B 1 103 ? -1.578 -1.546 -27.938 1 90.88 103 MET B O 1
ATOM 5101 N N . GLY B 1 104 ? 0.305 -0.79 -26.891 1 89.44 104 GLY B N 1
ATOM 5102 C CA . GLY B 1 104 ? 0.928 -2.102 -26.812 1 89.44 104 GLY B CA 1
ATOM 5103 C C . GLY B 1 104 ? 1.261 -2.688 -28.172 1 89.44 104 GLY B C 1
ATOM 5104 O O . GLY B 1 104 ? 1.647 -1.961 -29.094 1 89.44 104 GLY B O 1
ATOM 5105 N N . GLY B 1 105 ? 1.144 -3.928 -28.234 1 87.75 105 GLY B N 1
ATOM 5106 C CA . GLY B 1 105 ? 1.633 -4.816 -29.281 1 87.75 105 GLY B CA 1
ATOM 5107 C C . GLY B 1 105 ? 2.469 -5.961 -28.734 1 87.75 105 GLY B C 1
ATOM 5108 O O . GLY B 1 105 ? 2.941 -5.91 -27.594 1 87.75 105 GLY B O 1
ATOM 5109 N N . GLU B 1 106 ? 2.58 -6.945 -29.547 1 80.5 106 GLU B N 1
ATOM 5110 C CA . GLU B 1 106 ? 3.332 -8.109 -29.078 1 80.5 106 GLU B CA 1
ATOM 5111 C C . GLU B 1 106 ? 4.699 -7.695 -28.531 1 80.5 106 GLU B C 1
ATOM 5113 O O . GLU B 1 106 ? 5.535 -7.176 -29.281 1 80.5 106 GLU B O 1
ATOM 5118 N N . GLY B 1 107 ? 4.789 -7.871 -27.234 1 74.5 107 GLY B N 1
ATOM 5119 C CA . GLY B 1 107 ? 6.062 -7.617 -26.578 1 74.5 107 GLY B CA 1
ATOM 5120 C C . GLY B 1 107 ? 6.273 -6.156 -26.234 1 74.5 107 GLY B C 1
ATOM 5121 O O . GLY B 1 107 ? 7.398 -5.738 -25.938 1 74.5 107 GLY B O 1
ATOM 5122 N N . LEU B 1 108 ? 5.336 -5.328 -26.438 1 81.62 108 LEU B N 1
ATOM 5123 C CA . LEU B 1 108 ? 5.492 -3.895 -26.219 1 81.62 108 LEU B CA 1
ATOM 5124 C C . LEU B 1 108 ? 4.504 -3.391 -25.172 1 81.62 108 LEU B C 1
ATOM 5126 O O . LEU B 1 108 ? 3.342 -3.803 -25.172 1 81.62 108 LEU B O 1
ATOM 5130 N N . GLU B 1 109 ? 4.938 -2.504 -24.312 1 83.56 109 GLU B N 1
ATOM 5131 C CA . GLU B 1 109 ? 4.082 -1.898 -23.312 1 83.56 109 GLU B CA 1
ATOM 5132 C C . GLU B 1 109 ? 3.889 -0.406 -23.562 1 83.56 109 GLU B C 1
ATOM 5134 O O . GLU B 1 109 ? 3.236 0.286 -22.781 1 83.56 109 GLU B O 1
ATOM 5139 N N . LEU B 1 110 ? 4.375 0.076 -24.594 1 82.31 110 LEU B N 1
ATOM 5140 C CA . LEU B 1 110 ? 4.387 1.504 -24.891 1 82.31 110 LEU B CA 1
ATOM 5141 C C . LEU B 1 110 ? 3.062 1.944 -25.5 1 82.31 110 LEU B C 1
ATOM 5143 O O . LEU B 1 110 ? 2.373 1.146 -26.141 1 82.31 110 LEU B O 1
ATOM 5147 N N . ILE B 1 111 ? 2.738 3.215 -25.281 1 86.81 111 ILE B N 1
ATOM 5148 C CA . ILE B 1 111 ? 1.544 3.84 -25.828 1 86.81 111 ILE B CA 1
ATOM 5149 C C . ILE B 1 111 ? 1.942 5.047 -26.688 1 86.81 111 ILE B C 1
ATOM 5151 O O . ILE B 1 111 ? 2.77 5.859 -26.266 1 86.81 111 ILE B O 1
ATOM 5155 N N . GLU B 1 112 ? 1.522 5.109 -27.875 1 88 112 GLU B N 1
ATOM 5156 C CA . GLU B 1 112 ? 1.676 6.293 -28.703 1 88 112 GLU B CA 1
ATOM 5157 C C . GLU B 1 112 ? 0.35 6.691 -29.344 1 88 112 GLU B C 1
ATOM 5159 O O . GLU B 1 112 ? -0.582 5.887 -29.422 1 88 112 GLU B O 1
ATOM 5164 N N . ARG B 1 113 ? 0.305 7.895 -29.688 1 89.12 113 ARG B N 1
ATOM 5165 C CA . ARG B 1 113 ? -0.947 8.375 -30.25 1 89.12 113 ARG B CA 1
ATOM 5166 C C . ARG B 1 113 ? -0.688 9.234 -31.484 1 89.12 113 ARG B C 1
ATOM 5168 O O . ARG B 1 113 ? 0.319 9.945 -31.562 1 89.12 113 ARG B O 1
ATOM 5175 N N . LEU B 1 114 ? -1.639 9.117 -32.438 1 91.5 114 LEU B N 1
ATOM 5176 C CA . LEU B 1 114 ? -1.597 9.875 -33.688 1 91.5 114 LEU B CA 1
ATOM 5177 C C . LEU B 1 114 ? -2.641 10.984 -33.688 1 91.5 114 LEU B C 1
ATOM 5179 O O . LEU B 1 114 ? -3.828 10.727 -33.469 1 91.5 114 LEU B O 1
ATOM 5183 N N . ASN B 1 115 ? -2.152 12.172 -33.844 1 87.75 115 ASN B N 1
ATOM 5184 C CA . ASN B 1 115 ? -3.078 13.266 -34.125 1 87.75 115 ASN B CA 1
ATOM 5185 C C . ASN B 1 115 ? -3.549 13.242 -35.562 1 87.75 115 ASN B C 1
ATOM 5187 O O . ASN B 1 115 ? -2.768 13.5 -36.469 1 87.75 115 ASN B O 1
ATOM 5191 N N . ILE B 1 116 ? -4.82 12.984 -35.781 1 83 116 ILE B N 1
ATOM 5192 C CA . ILE B 1 116 ? -5.312 12.734 -37.125 1 83 116 ILE B CA 1
ATOM 5193 C C . ILE B 1 116 ? -5.516 14.055 -37.844 1 83 116 ILE B C 1
ATOM 5195 O O . ILE B 1 116 ? -5.699 14.078 -39.062 1 83 116 ILE B O 1
ATOM 5199 N N . GLN B 1 117 ? -5.414 15.125 -37.156 1 80.19 117 GLN B N 1
ATOM 5200 C CA . GLN B 1 117 ? -5.535 16.438 -37.781 1 80.19 117 GLN B CA 1
ATOM 5201 C C . GLN B 1 117 ? -4.219 16.859 -38.438 1 80.19 117 GLN B C 1
ATOM 5203 O O . GLN B 1 117 ? -4.203 17.422 -39.531 1 80.19 117 GLN B O 1
ATOM 5208 N N . ASN B 1 118 ? -3.131 16.578 -37.75 1 82.75 118 ASN B N 1
ATOM 5209 C CA . ASN B 1 118 ? -1.846 17 -38.312 1 82.75 118 ASN B CA 1
ATOM 5210 C C . ASN B 1 118 ? -0.935 15.805 -38.594 1 82.75 118 ASN B C 1
ATOM 5212 O O . ASN B 1 118 ? 0.224 15.984 -38.969 1 82.75 118 ASN B O 1
ATOM 5216 N N . ASN B 1 119 ? -1.424 14.672 -38.469 1 85.31 119 ASN B N 1
ATOM 5217 C CA . ASN B 1 119 ? -0.72 13.422 -38.75 1 85.31 119 ASN B CA 1
ATOM 5218 C C . ASN B 1 119 ? 0.623 13.359 -38.031 1 85.31 119 ASN B C 1
ATOM 5220 O O . ASN B 1 119 ? 1.642 13.016 -38.625 1 85.31 119 ASN B O 1
ATOM 5224 N N . HIS B 1 120 ? 0.601 13.734 -36.781 1 87.25 120 HIS B N 1
ATOM 5225 C CA . HIS B 1 120 ? 1.796 13.664 -35.938 1 87.25 120 HIS B CA 1
ATOM 5226 C C . HIS B 1 120 ? 1.634 12.641 -34.844 1 87.25 120 HIS B C 1
ATOM 5228 O O . HIS B 1 120 ? 0.577 12.562 -34.219 1 87.25 120 HIS B O 1
ATOM 5234 N N . TRP B 1 121 ? 2.734 11.781 -34.656 1 89.25 121 TRP B N 1
ATOM 5235 C CA . TRP B 1 121 ? 2.742 10.797 -33.594 1 89.25 121 TRP B CA 1
ATOM 5236 C C . TRP B 1 121 ? 3.354 11.375 -32.312 1 89.25 121 TRP B C 1
ATOM 5238 O O . TRP B 1 121 ? 4.348 12.109 -32.375 1 89.25 121 TRP B O 1
ATOM 5248 N N . GLU B 1 122 ? 2.746 11.047 -31.234 1 84 122 GLU B N 1
ATOM 5249 C CA . GLU B 1 122 ? 3.289 11.375 -29.906 1 84 122 GLU B CA 1
ATOM 5250 C C . GLU B 1 122 ? 3.418 10.125 -29.047 1 84 122 GLU B C 1
ATOM 5252 O O . GLU B 1 122 ? 2.512 9.297 -29.016 1 84 122 GLU B O 1
ATOM 5257 N N . LEU B 1 123 ? 4.57 10 -28.469 1 81.12 123 LEU B N 1
ATOM 5258 C CA . LEU B 1 123 ? 4.742 8.938 -27.484 1 81.12 123 LEU B CA 1
ATOM 5259 C C . LEU B 1 123 ? 4.176 9.359 -26.125 1 81.12 123 LEU B C 1
ATOM 5261 O O . LEU B 1 123 ? 4.5 10.43 -25.625 1 81.12 123 LEU B O 1
ATOM 5265 N N . CYS B 1 124 ? 3.248 8.469 -25.719 1 77.25 124 CYS B N 1
ATOM 5266 C CA . CYS B 1 124 ? 2.658 8.773 -24.422 1 77.25 124 CYS B CA 1
ATOM 5267 C C . CYS B 1 124 ? 3.613 8.414 -23.281 1 77.25 124 CYS B C 1
ATOM 5269 O O . CYS B 1 124 ? 4.355 7.434 -23.375 1 77.25 124 CYS B O 1
ATOM 5271 N N . GLU B 1 125 ? 3.432 9.188 -22.328 1 62.88 125 GLU B N 1
ATOM 5272 C CA . GLU B 1 125 ? 4.293 8.977 -21.156 1 62.88 125 GLU B CA 1
ATOM 5273 C C . GLU B 1 125 ? 3.875 7.73 -20.391 1 62.88 125 GLU B C 1
ATOM 5275 O O . GLU B 1 125 ? 4.727 6.98 -19.891 1 62.88 125 GLU B O 1
ATOM 5280 N N . LEU B 1 126 ? 2.664 7.5 -20.344 1 68.25 126 LEU B N 1
ATOM 5281 C CA . LEU B 1 126 ? 2.158 6.32 -19.656 1 68.25 126 LEU B CA 1
ATOM 5282 C C . LEU B 1 126 ? 2.367 5.062 -20.5 1 68.25 126 LEU B C 1
ATOM 5284 O O . LEU B 1 126 ? 2.264 5.109 -21.719 1 68.25 126 LEU B O 1
ATOM 5288 N N . ARG B 1 127 ? 2.691 4.016 -19.75 1 70.69 127 ARG B N 1
ATOM 5289 C CA . ARG B 1 127 ? 2.85 2.705 -20.375 1 70.69 127 ARG B CA 1
ATOM 5290 C C . ARG B 1 127 ? 1.847 1.705 -19.812 1 70.69 127 ARG B C 1
ATOM 5292 O O . ARG B 1 127 ? 1.318 1.901 -18.719 1 70.69 127 ARG B O 1
ATOM 5299 N N . LEU B 1 128 ? 1.57 0.824 -20.656 1 79.56 128 LEU B N 1
ATOM 5300 C CA . LEU B 1 128 ? 0.812 -0.313 -20.156 1 79.56 128 LEU B CA 1
ATOM 5301 C C . LEU B 1 128 ? 1.586 -1.037 -19.062 1 79.56 128 LEU B C 1
ATOM 5303 O O . LEU B 1 128 ? 2.818 -1.056 -19.078 1 79.56 128 LEU B O 1
ATOM 5307 N N . PRO B 1 129 ? 0.919 -1.538 -18.141 1 66.31 129 PRO B N 1
ATOM 5308 C CA . PRO B 1 129 ? 1.591 -2.223 -17.047 1 66.31 129 PRO B CA 1
ATOM 5309 C C . PRO B 1 129 ? 2.486 -3.367 -17.516 1 66.31 129 PRO B C 1
ATOM 5311 O O . PRO B 1 129 ? 3.459 -3.713 -16.828 1 66.31 129 PRO B O 1
ATOM 5314 N N . ARG B 1 130 ? 2.18 -3.969 -18.609 1 68.75 130 ARG B N 1
ATOM 5315 C CA . ARG B 1 130 ? 2.969 -5.012 -19.266 1 68.75 130 ARG B CA 1
ATOM 5316 C C . ARG B 1 130 ? 2.77 -4.984 -20.781 1 68.75 130 ARG B C 1
ATOM 5318 O O . ARG B 1 130 ? 1.763 -4.469 -21.266 1 68.75 130 ARG B O 1
ATOM 5325 N N . PRO B 1 131 ? 3.898 -5.613 -21.281 1 78.75 131 PRO B N 1
ATOM 5326 C CA . PRO B 1 131 ? 3.643 -5.773 -22.719 1 78.75 131 PRO B CA 1
ATOM 5327 C C . PRO B 1 131 ? 2.357 -6.547 -23.016 1 78.75 131 PRO B C 1
ATOM 5329 O O . PRO B 1 131 ? 2.123 -7.602 -22.422 1 78.75 131 PRO B O 1
ATOM 5332 N N . SER B 1 132 ? 1.511 -5.922 -23.734 1 86.69 132 SER B N 1
ATOM 5333 C CA . SER B 1 132 ? 0.2 -6.5 -24 1 86.69 132 SER B CA 1
ATOM 5334 C C . SER B 1 132 ? -0.268 -6.176 -25.422 1 86.69 132 SER B C 1
ATOM 5336 O O . SER B 1 132 ? 0.146 -5.168 -26 1 86.69 132 SER B O 1
ATOM 5338 N N . ASN B 1 133 ? -1.052 -7.137 -25.953 1 86.62 133 ASN B N 1
ATOM 5339 C CA . ASN B 1 133 ? -1.686 -6.926 -27.25 1 86.62 133 ASN B CA 1
ATOM 5340 C C . ASN B 1 133 ? -3.123 -7.438 -27.266 1 86.62 133 ASN B C 1
ATOM 5342 O O . ASN B 1 133 ? -3.553 -8.109 -26.328 1 86.62 133 ASN B O 1
ATOM 5346 N N . GLU B 1 134 ? -3.848 -6.969 -28.25 1 83.69 134 GLU B N 1
ATOM 5347 C CA . GLU B 1 134 ? -5.238 -7.371 -28.438 1 83.69 134 GLU B CA 1
ATOM 5348 C C . GLU B 1 134 ? -6.102 -6.949 -27.266 1 83.69 134 GLU B C 1
ATOM 5350 O O . GLU B 1 134 ? -6.965 -7.707 -26.812 1 83.69 134 GLU B O 1
ATOM 5355 N N . LEU B 1 135 ? -5.777 -5.809 -26.781 1 88.19 135 LEU B N 1
ATOM 5356 C CA . LEU B 1 135 ? -6.566 -5.211 -25.719 1 88.19 135 LEU B CA 1
ATOM 5357 C C . LEU B 1 135 ? -7.902 -4.703 -26.234 1 88.19 135 LEU B C 1
ATOM 5359 O O . LEU B 1 135 ? -8 -4.297 -27.406 1 88.19 135 LEU B O 1
ATOM 5363 N N . THR B 1 136 ? -8.898 -4.801 -25.375 1 84.31 136 THR B N 1
ATOM 5364 C CA . THR B 1 136 ? -10.148 -4.098 -25.656 1 84.31 136 THR B CA 1
ATOM 5365 C C . THR B 1 136 ? -10.117 -2.693 -25.062 1 84.31 136 THR B C 1
ATOM 5367 O O . THR B 1 136 ? -10.016 -2.533 -23.844 1 84.31 136 THR B O 1
ATOM 5370 N N . LEU B 1 137 ? -10.102 -1.78 -25.953 1 85.06 137 LEU B N 1
ATOM 5371 C CA . LEU B 1 137 ? -10.039 -0.383 -25.547 1 85.06 137 LEU B CA 1
ATOM 5372 C C . LEU B 1 137 ? -11.383 0.304 -25.75 1 85.06 137 LEU B C 1
ATOM 5374 O O . LEU B 1 137 ? -11.875 0.387 -26.891 1 85.06 137 LEU B O 1
ATOM 5378 N N . CYS B 1 138 ? -11.875 0.744 -24.625 1 78.25 138 CYS B N 1
ATOM 5379 C CA . CYS B 1 138 ? -13.148 1.447 -24.688 1 78.25 138 CYS B CA 1
ATOM 5380 C C . CYS B 1 138 ? -12.977 2.922 -24.344 1 78.25 138 CYS B C 1
ATOM 5382 O O . CYS B 1 138 ? -12.516 3.256 -23.25 1 78.25 138 CYS B O 1
ATOM 5384 N N . ASN B 1 139 ? -13.336 3.711 -25.328 1 74.88 139 ASN B N 1
ATOM 5385 C CA . ASN B 1 139 ? -13.32 5.148 -25.078 1 74.88 139 ASN B CA 1
ATOM 5386 C C . ASN B 1 139 ? -14.375 5.555 -24.062 1 74.88 139 ASN B C 1
ATOM 5388 O O . ASN B 1 139 ? -15.57 5.367 -24.281 1 74.88 139 ASN B O 1
ATOM 5392 N N . MET B 1 140 ? -13.906 5.965 -22.938 1 67.19 140 MET B N 1
ATOM 5393 C CA . MET B 1 140 ? -14.812 6.328 -21.859 1 67.19 140 MET B CA 1
ATOM 5394 C C . MET B 1 140 ? -15.102 7.828 -21.859 1 67.19 140 MET B C 1
ATOM 5396 O O . MET B 1 140 ? -15.484 8.398 -20.844 1 67.19 140 MET B O 1
ATOM 5400 N N . GLY B 1 141 ? -14.875 8.469 -22.969 1 63.69 141 GLY B N 1
ATOM 5401 C CA . GLY B 1 141 ? -15.07 9.898 -23.109 1 63.69 141 GLY B CA 1
ATOM 5402 C C . GLY B 1 141 ? -13.789 10.648 -23.406 1 63.69 141 GLY B C 1
ATOM 5403 O O . GLY B 1 141 ? -12.859 10.094 -24 1 63.69 141 GLY B O 1
ATOM 5404 N N . THR B 1 142 ? -13.711 11.938 -23 1 59.44 142 THR B N 1
ATOM 5405 C CA . THR B 1 142 ? -12.617 12.789 -23.453 1 59.44 142 THR B CA 1
ATOM 5406 C C . THR B 1 142 ? -11.375 12.562 -22.594 1 59.44 142 THR B C 1
ATOM 5408 O O . THR B 1 142 ? -10.266 12.945 -22.969 1 59.44 142 THR B O 1
ATOM 5411 N N . GLU B 1 143 ? -11.539 11.797 -21.547 1 63.28 143 GLU B N 1
ATOM 5412 C CA . GLU B 1 143 ? -10.367 11.867 -20.688 1 63.28 143 GLU B CA 1
ATOM 5413 C C . GLU B 1 143 ? -9.836 10.477 -20.359 1 63.28 143 GLU B C 1
ATOM 5415 O O . GLU B 1 143 ? -8.766 10.336 -19.766 1 63.28 143 GLU B O 1
ATOM 5420 N N . SER B 1 144 ? -10.578 9.414 -20.719 1 73.31 144 SER B N 1
ATOM 5421 C CA . SER B 1 144 ? -10.086 8.117 -20.25 1 73.31 144 SER B CA 1
ATOM 5422 C C . SER B 1 144 ? -10.406 7.02 -21.266 1 73.31 144 SER B C 1
ATOM 5424 O O . SER B 1 144 ? -11.32 7.156 -22.078 1 73.31 144 SER B O 1
ATOM 5426 N N . ILE B 1 145 ? -9.602 6.004 -21.281 1 81.06 145 ILE B N 1
ATOM 5427 C CA . ILE B 1 145 ? -9.789 4.777 -22.047 1 81.06 145 ILE B CA 1
ATOM 5428 C C . ILE B 1 145 ? -9.828 3.58 -21.109 1 81.06 145 ILE B C 1
ATOM 5430 O O . ILE B 1 145 ? -8.977 3.447 -20.219 1 81.06 145 ILE B O 1
ATOM 5434 N N . LEU B 1 146 ? -10.883 2.9 -21.188 1 81.88 146 LEU B N 1
ATOM 5435 C CA . LEU B 1 146 ? -10.969 1.625 -20.484 1 81.88 146 LEU B CA 1
ATOM 5436 C C . LEU B 1 146 ? -10.219 0.534 -21.25 1 81.88 146 LEU B C 1
ATOM 5438 O O . LEU B 1 146 ? -10.422 0.361 -22.453 1 81.88 146 LEU B O 1
ATOM 5442 N N . ILE B 1 147 ? -9.305 -0.07 -20.594 1 84.94 147 ILE B N 1
ATOM 5443 C CA . ILE B 1 147 ? -8.508 -1.14 -21.172 1 84.94 147 ILE B CA 1
ATOM 5444 C C . ILE B 1 147 ? -8.914 -2.482 -20.562 1 84.94 147 ILE B C 1
ATOM 5446 O O . ILE B 1 147 ? -8.812 -2.684 -19.359 1 84.94 147 ILE B O 1
ATOM 5450 N N . LEU B 1 148 ? -9.367 -3.365 -21.406 1 82.69 148 LEU B N 1
ATOM 5451 C CA . LEU B 1 148 ? -9.898 -4.629 -20.906 1 82.69 148 LEU B CA 1
ATOM 5452 C C . LEU B 1 148 ? -9.188 -5.812 -21.562 1 82.69 148 LEU B C 1
ATOM 5454 O O . LEU B 1 148 ? -9.094 -5.883 -22.797 1 82.69 148 LEU B O 1
ATOM 5458 N N . GLY B 1 149 ? -8.742 -6.734 -20.703 1 80 149 GLY B N 1
ATOM 5459 C CA . GLY B 1 149 ? -8.234 -8.023 -21.156 1 80 149 GLY B CA 1
ATOM 5460 C C . GLY B 1 149 ? -7.016 -7.902 -22.047 1 80 149 GLY B C 1
ATOM 5461 O O . GLY B 1 149 ? -6.051 -7.219 -21.703 1 80 149 GLY B O 1
ATOM 5462 N N . GLY B 1 150 ? -7.07 -8.688 -23.141 1 83.88 150 GLY B N 1
ATOM 5463 C CA . GLY B 1 150 ? -5.949 -8.75 -24.062 1 83.88 150 GLY B CA 1
ATOM 5464 C C . GLY B 1 150 ? -5.035 -9.93 -23.812 1 83.88 150 GLY B C 1
ATOM 5465 O O . GLY B 1 150 ? -5.453 -10.93 -23.234 1 83.88 150 GLY B O 1
ATOM 5466 N N . ARG B 1 151 ? -3.877 -9.844 -24.453 1 82.06 151 ARG B N 1
ATOM 5467 C CA . ARG B 1 151 ? -2.871 -10.891 -24.328 1 82.06 151 ARG B CA 1
ATOM 5468 C C . ARG B 1 151 ? -1.56 -10.336 -23.797 1 82.06 151 ARG B C 1
ATOM 5470 O O . ARG B 1 151 ? -1.151 -9.234 -24.156 1 82.06 151 ARG B O 1
ATOM 5477 N N . ASP B 1 152 ? -1.029 -11.172 -22.984 1 80.56 152 ASP B N 1
ATOM 5478 C CA . ASP B 1 152 ? 0.239 -10.742 -22.406 1 80.56 152 ASP B CA 1
ATOM 5479 C C . ASP B 1 152 ? 1.414 -11.148 -23.281 1 80.56 152 ASP B C 1
ATOM 5481 O O . ASP B 1 152 ? 1.223 -11.562 -24.438 1 80.56 152 ASP B O 1
ATOM 5485 N N . GLU B 1 153 ? 2.666 -10.984 -22.812 1 72.12 153 GLU B N 1
ATOM 5486 C CA . GLU B 1 153 ? 3.875 -11.234 -23.594 1 72.12 153 GLU B CA 1
ATOM 5487 C C . GLU B 1 153 ? 3.994 -12.711 -23.969 1 72.12 153 GLU B C 1
ATOM 5489 O O . GLU B 1 153 ? 4.703 -13.07 -24.906 1 72.12 153 GLU B O 1
ATOM 5494 N N . ARG B 1 154 ? 3.299 -13.484 -23.312 1 64.94 154 ARG B N 1
ATOM 5495 C CA . ARG B 1 154 ? 3.307 -14.906 -23.625 1 64.94 154 ARG B CA 1
ATOM 5496 C C . ARG B 1 154 ? 2.111 -15.289 -24.5 1 64.94 154 ARG B C 1
ATOM 5498 O O . ARG B 1 154 ? 1.786 -16.469 -24.641 1 64.94 154 ARG B O 1
ATOM 5505 N N . LYS B 1 155 ? 1.423 -14.32 -24.859 1 69.75 155 LYS B N 1
ATOM 5506 C CA . LYS B 1 155 ? 0.273 -14.492 -25.75 1 69.75 155 LYS B CA 1
ATOM 5507 C C . LYS B 1 155 ? -0.892 -15.148 -25.016 1 69.75 155 LYS B C 1
ATOM 5509 O O . LYS B 1 155 ? -1.709 -15.836 -25.625 1 69.75 155 LYS B O 1
ATOM 5514 N N . GLU B 1 156 ? -0.9 -15.008 -23.797 1 76.12 156 GLU B N 1
ATOM 5515 C CA . GLU B 1 156 ? -2.004 -15.531 -23 1 76.12 156 GLU B CA 1
ATOM 5516 C C . GLU B 1 156 ? -3.037 -14.453 -22.703 1 76.12 156 GLU B C 1
ATOM 5518 O O . GLU B 1 156 ? -2.682 -13.297 -22.438 1 76.12 156 GLU B O 1
ATOM 5523 N N . PRO B 1 157 ? -4.352 -14.922 -22.766 1 79.5 157 PRO B N 1
ATOM 5524 C CA . PRO B 1 157 ? -5.398 -13.938 -22.484 1 79.5 157 PRO B CA 1
ATOM 5525 C C . PRO B 1 157 ? -5.32 -13.391 -21.062 1 79.5 157 PRO B C 1
ATOM 5527 O O . PRO B 1 157 ? -4.961 -14.117 -20.141 1 79.5 157 PRO B O 1
ATOM 5530 N N . MET B 1 158 ? -5.602 -12.078 -21.062 1 79.5 158 MET B N 1
ATOM 5531 C CA . MET B 1 158 ? -5.523 -11.367 -19.797 1 79.5 158 MET B CA 1
ATOM 5532 C C . MET B 1 158 ? -6.918 -11.055 -19.266 1 79.5 158 MET B C 1
ATOM 5534 O O . MET B 1 158 ? -7.895 -11.07 -20.016 1 79.5 158 MET B O 1
ATOM 5538 N N . GLN B 1 159 ? -7.023 -10.789 -18.047 1 70.25 159 GLN B N 1
ATOM 5539 C CA . GLN B 1 159 ? -8.305 -10.43 -17.438 1 70.25 159 GLN B CA 1
ATOM 5540 C C . GLN B 1 159 ? -8.258 -9.023 -16.844 1 70.25 159 GLN B C 1
ATOM 5542 O O . GLN B 1 159 ? -9.258 -8.523 -16.344 1 70.25 159 GLN B O 1
ATOM 5547 N N . GLU B 1 160 ? -7.184 -8.406 -16.922 1 76.5 160 GLU B N 1
ATOM 5548 C CA . GLU B 1 160 ? -7.012 -7.105 -16.266 1 76.5 160 GLU B CA 1
ATOM 5549 C C . GLU B 1 160 ? -7.84 -6.027 -16.969 1 76.5 160 GLU B C 1
ATOM 5551 O O . GLU B 1 160 ? -8.031 -6.074 -18.188 1 76.5 160 GLU B O 1
ATOM 5556 N N . VAL B 1 161 ? -8.344 -5.121 -16.156 1 75.31 161 VAL B N 1
ATOM 5557 C CA . VAL B 1 161 ? -9.07 -3.951 -16.641 1 75.31 161 VAL B CA 1
ATOM 5558 C C . VAL B 1 161 ? -8.445 -2.682 -16.062 1 75.31 161 VAL B C 1
ATOM 5560 O O . VAL B 1 161 ? -8.203 -2.592 -14.859 1 75.31 161 VAL B O 1
ATOM 5563 N N . TRP B 1 162 ? -8.117 -1.866 -16.969 1 78 162 TRP B N 1
ATOM 5564 C CA . TRP B 1 162 ? -7.473 -0.618 -16.578 1 78 162 TRP B CA 1
ATOM 5565 C C . TRP B 1 162 ? -8.242 0.584 -17.109 1 78 162 TRP B C 1
ATOM 5567 O O . TRP B 1 162 ? -8.844 0.52 -18.188 1 78 162 TRP B O 1
ATOM 5577 N N . LEU B 1 163 ? -8.242 1.593 -16.281 1 74.38 163 LEU B N 1
ATOM 5578 C CA . LEU B 1 163 ? -8.703 2.889 -16.766 1 74.38 163 LEU B CA 1
ATOM 5579 C C . LEU B 1 163 ? -7.535 3.838 -16.984 1 74.38 163 LEU B C 1
ATOM 5581 O O . LEU B 1 163 ? -6.82 4.188 -16.047 1 74.38 163 LEU B O 1
ATOM 5585 N N . TYR B 1 164 ? -7.324 4.027 -18.281 1 76.56 164 TYR B N 1
ATOM 5586 C CA . TYR B 1 164 ? -6.27 4.945 -18.703 1 76.56 164 TYR B CA 1
ATOM 5587 C C . TYR B 1 164 ? -6.797 6.371 -18.797 1 76.56 164 TYR B C 1
ATOM 5589 O O . TYR B 1 164 ? -7.641 6.672 -19.641 1 76.56 164 TYR B O 1
ATOM 5597 N N . ASN B 1 165 ? -6.242 7.203 -17.828 1 63.16 165 ASN B N 1
ATOM 5598 C CA . ASN B 1 165 ? -6.621 8.609 -17.875 1 63.16 165 ASN B CA 1
ATOM 5599 C C . ASN B 1 165 ? -5.543 9.461 -18.531 1 63.16 165 ASN B C 1
ATOM 5601 O O . ASN B 1 165 ? -4.426 9.562 -18.031 1 63.16 165 ASN B O 1
ATOM 5605 N N . PHE B 1 166 ? -5.902 10 -19.688 1 60.38 166 PHE B N 1
ATOM 5606 C CA . PHE B 1 166 ? -4.992 10.773 -20.531 1 60.38 166 PHE B CA 1
ATOM 5607 C C . PHE B 1 166 ? -4.535 12.039 -19.812 1 60.38 166 PHE B C 1
ATOM 5609 O O . PHE B 1 166 ? -3.389 12.461 -19.969 1 60.38 166 PHE B O 1
ATOM 5616 N N . ASP B 1 167 ? -5.484 12.68 -19.25 1 51.25 167 ASP B N 1
ATOM 5617 C CA . ASP B 1 167 ? -5.219 13.992 -18.672 1 51.25 167 ASP B CA 1
ATOM 5618 C C . ASP B 1 167 ? -4.418 13.867 -17.391 1 51.25 167 ASP B C 1
ATOM 5620 O O . ASP B 1 167 ? -3.508 14.664 -17.141 1 51.25 167 ASP B O 1
ATOM 5624 N N . LYS B 1 168 ? -4.73 12.789 -16.797 1 48.25 168 LYS B N 1
ATOM 5625 C CA . LYS B 1 168 ? -4.109 12.648 -15.492 1 48.25 168 LYS B CA 1
ATOM 5626 C C . LYS B 1 168 ? -2.859 11.773 -15.562 1 48.25 168 LYS B C 1
ATOM 5628 O O . LYS B 1 168 ? -2.178 11.578 -14.555 1 48.25 168 LYS B O 1
ATOM 5633 N N . LEU B 1 169 ? -2.619 11.367 -16.734 1 48.47 169 LEU B N 1
ATOM 5634 C CA . LEU B 1 169 ? -1.482 10.492 -17.016 1 48.47 169 LEU B CA 1
ATOM 5635 C C . LEU B 1 169 ? -1.382 9.383 -15.977 1 48.47 169 LEU B C 1
ATOM 5637 O O . LEU B 1 169 ? -0.305 9.133 -15.43 1 48.47 169 LEU B O 1
ATOM 5641 N N . HIS B 1 170 ? -2.547 8.859 -15.586 1 57.81 170 HIS B N 1
ATOM 5642 C CA . HIS B 1 170 ? -2.523 7.723 -14.672 1 57.81 170 HIS B CA 1
ATOM 5643 C C . HIS B 1 170 ? -3.398 6.582 -15.188 1 57.81 170 HIS B C 1
ATOM 5645 O O . HIS B 1 170 ? -4.281 6.801 -16.016 1 57.81 170 HIS B O 1
ATOM 5651 N N . MET B 1 171 ? -2.943 5.344 -14.797 1 65 171 MET B N 1
ATOM 5652 C CA . MET B 1 171 ? -3.697 4.121 -15.07 1 65 171 MET B CA 1
ATOM 5653 C C . MET B 1 171 ? -4.199 3.492 -13.773 1 65 171 MET B C 1
ATOM 5655 O O . MET B 1 171 ? -3.428 3.293 -12.836 1 65 171 MET B O 1
ATOM 5659 N N . ILE B 1 172 ? -5.527 3.43 -13.75 1 60.28 172 ILE B N 1
ATOM 5660 C CA . ILE B 1 172 ? -6.16 2.834 -12.57 1 60.28 172 ILE B CA 1
ATOM 5661 C C . ILE B 1 172 ? -6.648 1.427 -12.906 1 60.28 172 ILE B C 1
ATOM 5663 O O . ILE B 1 172 ? -7.305 1.217 -13.93 1 60.28 172 ILE B O 1
ATOM 5667 N N . ARG B 1 173 ? -6.25 0.568 -12.156 1 62.06 173 ARG B N 1
ATOM 5668 C CA . ARG B 1 173 ? -6.742 -0.789 -12.367 1 62.06 173 ARG B CA 1
ATOM 5669 C C . ARG B 1 173 ? -8.164 -0.944 -11.836 1 62.06 173 ARG B C 1
ATOM 5671 O O . ARG B 1 173 ? -8.461 -0.512 -10.719 1 62.06 173 ARG B O 1
ATOM 5678 N N . LEU B 1 174 ? -8.969 -1.414 -12.664 1 60.84 174 LEU B N 1
ATOM 5679 C CA . LEU B 1 174 ? -10.367 -1.66 -12.32 1 60.84 174 LEU B CA 1
ATOM 5680 C C . LEU B 1 174 ? -10.617 -3.146 -12.086 1 60.84 174 LEU B C 1
ATOM 5682 O O . LEU B 1 174 ? -9.688 -3.955 -12.172 1 60.84 174 LEU B O 1
ATOM 5686 N N . HIS B 1 175 ? -11.852 -3.389 -11.828 1 53.06 175 HIS B N 1
ATOM 5687 C CA . HIS B 1 175 ? -12.234 -4.785 -11.656 1 53.06 175 HIS B CA 1
ATOM 5688 C C . HIS B 1 175 ? -11.938 -5.598 -12.906 1 53.06 175 HIS B C 1
ATOM 5690 O O . HIS B 1 175 ? -12.289 -5.188 -14.016 1 53.06 175 HIS B O 1
ATOM 5696 N N . SER B 1 176 ? -11.203 -6.723 -12.609 1 63.91 176 SER B N 1
ATOM 5697 C CA . SER B 1 176 ? -10.82 -7.547 -13.75 1 63.91 176 SER B CA 1
ATOM 5698 C C . SER B 1 176 ? -12.031 -8.242 -14.359 1 63.91 176 SER B C 1
ATOM 5700 O O . SER B 1 176 ? -13.055 -8.422 -13.695 1 63.91 176 SER B O 1
ATOM 5702 N N . LEU B 1 177 ? -11.844 -8.641 -15.516 1 69.88 177 LEU B N 1
ATOM 5703 C CA . LEU B 1 177 ? -12.812 -9.477 -16.219 1 69.88 177 LEU B CA 1
ATOM 5704 C C . LEU B 1 177 ? -12.969 -10.828 -15.531 1 69.88 177 LEU B C 1
ATOM 5706 O O . LEU B 1 177 ? -12.031 -11.328 -14.914 1 69.88 177 LEU B O 1
ATOM 5710 N N . ASN B 1 178 ? -14.141 -11.359 -15.547 1 60.34 178 ASN B N 1
ATOM 5711 C CA . ASN B 1 178 ? -14.438 -12.656 -14.945 1 60.34 178 ASN B CA 1
ATOM 5712 C C . ASN B 1 178 ? -13.555 -13.758 -15.523 1 60.34 178 ASN B C 1
ATOM 5714 O O . ASN B 1 178 ? -13.25 -14.734 -14.836 1 60.34 178 ASN B O 1
ATOM 5718 N N . THR B 1 179 ? -13.266 -13.773 -16.719 1 66.12 179 THR B N 1
ATOM 5719 C CA . THR B 1 179 ? -12.398 -14.688 -17.453 1 66.12 179 THR B CA 1
ATOM 5720 C C . THR B 1 179 ? -11.453 -13.914 -18.359 1 66.12 179 THR B C 1
ATOM 5722 O O . THR B 1 179 ? -11.812 -12.875 -18.906 1 66.12 179 THR B O 1
ATOM 5725 N N . PRO B 1 180 ? -10.227 -14.562 -18.234 1 74.06 180 PRO B N 1
ATOM 5726 C CA . PRO B 1 180 ? -9.406 -13.938 -19.281 1 74.06 180 PRO B CA 1
ATOM 5727 C C . PRO B 1 180 ? -10.109 -13.906 -20.625 1 74.06 180 PRO B C 1
ATOM 5729 O O . PRO B 1 180 ? -10.789 -14.867 -21 1 74.06 180 PRO B O 1
ATOM 5732 N N . PHE B 1 181 ? -10.008 -12.836 -21.281 1 78.44 181 PHE B N 1
ATOM 5733 C CA . PHE B 1 181 ? -10.781 -12.656 -22.5 1 78.44 181 PHE B CA 1
ATOM 5734 C C . PHE B 1 181 ? -10.023 -11.797 -23.5 1 78.44 181 PHE B C 1
ATOM 5736 O O . PHE B 1 181 ? -9.484 -10.75 -23.141 1 78.44 181 PHE B O 1
ATOM 5743 N N . THR B 1 182 ? -9.922 -12.391 -24.562 1 78.12 182 THR B N 1
ATOM 5744 C CA . THR B 1 182 ? -9.477 -11.617 -25.719 1 78.12 182 THR B CA 1
ATOM 5745 C C . THR B 1 182 ? -10.625 -11.398 -26.703 1 78.12 182 THR B C 1
ATOM 5747 O O . THR B 1 182 ? -11.102 -12.344 -27.328 1 78.12 182 THR B O 1
ATOM 5750 N N . ALA B 1 183 ? -10.945 -10.117 -26.719 1 73.44 183 ALA B N 1
ATOM 5751 C CA . ALA B 1 183 ? -12.164 -9.836 -27.484 1 73.44 183 ALA B CA 1
ATOM 5752 C C . ALA B 1 183 ? -11.844 -9.617 -28.953 1 73.44 183 ALA B C 1
ATOM 5754 O O . ALA B 1 183 ? -10.781 -9.102 -29.297 1 73.44 183 ALA B O 1
ATOM 5755 N N . LEU B 1 184 ? -12.703 -10.164 -29.797 1 63.44 184 LEU B N 1
ATOM 5756 C CA . LEU B 1 184 ? -12.688 -9.82 -31.219 1 63.44 184 LEU B CA 1
ATOM 5757 C C . LEU B 1 184 ? -13.422 -8.516 -31.469 1 63.44 184 LEU B C 1
ATOM 5759 O O . LEU B 1 184 ? -13.164 -7.836 -32.469 1 63.44 184 LEU B O 1
ATOM 5763 N N . GLY B 1 185 ? -14.32 -8.242 -30.562 1 66.88 185 GLY B N 1
ATOM 5764 C CA . GLY B 1 185 ? -15.117 -7.023 -30.625 1 66.88 185 GLY B CA 1
ATOM 5765 C C . GLY B 1 185 ? -15.891 -6.75 -29.344 1 66.88 185 GLY B C 1
ATOM 5766 O O . GLY B 1 185 ? -15.883 -7.57 -28.422 1 66.88 185 GLY B O 1
ATOM 5767 N N . TYR B 1 186 ? -16.297 -5.48 -29.281 1 73.12 186 TYR B N 1
ATOM 5768 C CA . TYR B 1 186 ? -17.109 -5.141 -28.109 1 73.12 186 TYR B CA 1
ATOM 5769 C C . TYR B 1 186 ? -18.203 -4.148 -28.484 1 73.12 186 TYR B C 1
ATOM 5771 O O . TYR B 1 186 ? -18.156 -3.527 -29.547 1 73.12 186 TYR B O 1
ATOM 5779 N N . TYR B 1 187 ? -19.281 -4.133 -27.781 1 66.44 187 TYR B N 1
ATOM 5780 C CA . TYR B 1 187 ? -20.297 -3.094 -27.891 1 66.44 187 TYR B CA 1
ATOM 5781 C C . TYR B 1 187 ? -20.844 -2.715 -26.531 1 66.44 187 TYR B C 1
ATOM 5783 O O . TYR B 1 187 ? -20.719 -3.482 -25.562 1 66.44 187 TYR B O 1
ATOM 5791 N N . GLU B 1 188 ? -21.141 -1.462 -26.5 1 66.81 188 GLU B N 1
ATOM 5792 C CA . GLU B 1 188 ? -21.703 -0.945 -25.25 1 66.81 188 GLU B CA 1
ATOM 5793 C C . GLU B 1 188 ? -23.219 -1.065 -25.234 1 66.81 188 GLU B C 1
ATOM 5795 O O . GLU B 1 188 ? -23.891 -0.707 -26.203 1 66.81 188 GLU B O 1
ATOM 5800 N N . LYS B 1 189 ? -23.672 -1.713 -24.266 1 64.12 189 LYS B N 1
ATOM 5801 C CA . LYS B 1 189 ? -25.109 -1.844 -24.094 1 64.12 189 LYS B CA 1
ATOM 5802 C C . LYS B 1 189 ? -25.516 -1.756 -22.625 1 64.12 189 LYS B C 1
ATOM 5804 O O . LYS B 1 189 ? -24.938 -2.449 -21.781 1 64.12 189 LYS B O 1
ATOM 5809 N N . ASN B 1 190 ? -26.422 -0.911 -22.344 1 56.91 190 ASN B N 1
ATOM 5810 C CA . ASN B 1 190 ? -26.984 -0.79 -21.016 1 56.91 190 ASN B CA 1
ATOM 5811 C C . ASN B 1 190 ? -25.891 -0.571 -19.969 1 56.91 190 ASN B C 1
ATOM 5813 O O . ASN B 1 190 ? -25.859 -1.264 -18.938 1 56.91 190 ASN B O 1
ATOM 5817 N N . ASN B 1 191 ? -24.922 0.334 -20.312 1 61.91 191 ASN B N 1
ATOM 5818 C CA . ASN B 1 191 ? -23.812 0.735 -19.453 1 61.91 191 ASN B CA 1
ATOM 5819 C C . ASN B 1 191 ? -22.859 -0.427 -19.172 1 61.91 191 ASN B C 1
ATOM 5821 O O . ASN B 1 191 ? -22.266 -0.508 -18.109 1 61.91 191 ASN B O 1
ATOM 5825 N N . LYS B 1 192 ? -22.984 -1.356 -20.062 1 71.19 192 LYS B N 1
ATOM 5826 C CA . LYS B 1 192 ? -22.047 -2.465 -20.047 1 71.19 192 LYS B CA 1
ATOM 5827 C C . LYS B 1 192 ? -21.266 -2.557 -21.359 1 71.19 192 LYS B C 1
ATOM 5829 O O . LYS B 1 192 ? -21.781 -2.146 -22.406 1 71.19 192 LYS B O 1
ATOM 5834 N N . ILE B 1 193 ? -20.094 -3.033 -21.125 1 76.12 193 ILE B N 1
ATOM 5835 C CA . ILE B 1 193 ? -19.344 -3.412 -22.312 1 76.12 193 ILE B CA 1
ATOM 5836 C C . ILE B 1 193 ? -19.484 -4.914 -22.562 1 76.12 193 ILE B C 1
ATOM 5838 O O . ILE B 1 193 ? -19.25 -5.719 -21.656 1 76.12 193 ILE B O 1
ATOM 5842 N N . ILE B 1 194 ? -20.062 -5.156 -23.625 1 75.44 194 ILE B N 1
ATOM 5843 C CA . ILE B 1 194 ? -20.172 -6.551 -24.047 1 75.44 194 ILE B CA 1
ATOM 5844 C C . ILE B 1 194 ? -19.047 -6.879 -25.031 1 75.44 194 ILE B C 1
ATOM 5846 O O . ILE B 1 194 ? -19.016 -6.352 -26.141 1 75.44 194 ILE B O 1
ATOM 5850 N N . MET B 1 195 ? -18.188 -7.797 -24.484 1 78.38 195 MET B N 1
ATOM 5851 C CA . MET B 1 195 ? -17.109 -8.273 -25.328 1 78.38 195 MET B CA 1
ATOM 5852 C C . MET B 1 195 ? -17.438 -9.641 -25.922 1 78.38 195 MET B C 1
ATOM 5854 O O . MET B 1 195 ? -18.109 -10.445 -25.281 1 78.38 195 MET B O 1
ATOM 5858 N N . TYR B 1 196 ? -17 -9.836 -27.172 1 72.44 196 TYR B N 1
ATOM 5859 C CA . TYR B 1 196 ? -17.297 -11.133 -27.781 1 72.44 196 TYR B CA 1
ATOM 5860 C C . TYR B 1 196 ? -16.078 -11.664 -28.516 1 72.44 196 TYR B C 1
ATOM 5862 O O . TYR B 1 196 ? -15.242 -10.898 -29 1 72.44 196 TYR B O 1
ATOM 5870 N N . ASN B 1 197 ? -15.992 -13.062 -28.328 1 69.25 197 ASN B N 1
ATOM 5871 C CA . ASN B 1 197 ? -15.07 -13.812 -29.172 1 69.25 197 ASN B CA 1
ATOM 5872 C C . ASN B 1 197 ? -15.695 -15.109 -29.672 1 69.25 197 ASN B C 1
ATOM 5874 O O . ASN B 1 197 ? -16.922 -15.281 -29.609 1 69.25 197 ASN B O 1
ATOM 5878 N N . GLN B 1 198 ? -14.812 -15.984 -30.297 1 60.78 198 GLN B N 1
ATOM 5879 C CA . GLN B 1 198 ? -15.32 -17.234 -30.875 1 60.78 198 GLN B CA 1
ATOM 5880 C C . GLN B 1 198 ? -15.922 -18.125 -29.781 1 60.78 198 GLN B C 1
ATOM 5882 O O . GLN B 1 198 ? -16.812 -18.922 -30.062 1 60.78 198 GLN B O 1
ATOM 5887 N N . GLN B 1 199 ? -15.477 -17.812 -28.609 1 62.56 199 GLN B N 1
ATOM 5888 C CA . GLN B 1 199 ? -15.859 -18.703 -27.516 1 62.56 199 GLN B CA 1
ATOM 5889 C C . GLN B 1 199 ? -17.125 -18.188 -26.812 1 62.56 199 GLN B C 1
ATOM 5891 O O . GLN B 1 199 ? -17.812 -18.953 -26.141 1 62.56 199 GLN B O 1
ATOM 5896 N N . GLY B 1 200 ? -17.469 -16.938 -27.047 1 69.19 200 GLY B N 1
ATOM 5897 C CA . GLY B 1 200 ? -18.672 -16.422 -26.438 1 69.19 200 GLY B CA 1
ATOM 5898 C C . GLY B 1 200 ? -18.578 -14.938 -26.094 1 69.19 200 GLY B C 1
ATOM 5899 O O . GLY B 1 200 ? -17.797 -14.211 -26.703 1 69.19 200 GLY B O 1
ATOM 5900 N N . LYS B 1 201 ? -19.609 -14.555 -25.328 1 73.5 201 LYS B N 1
ATOM 5901 C CA . LYS B 1 201 ? -19.688 -13.148 -24.938 1 73.5 201 LYS B CA 1
ATOM 5902 C C . LYS B 1 201 ? -19.359 -12.961 -23.469 1 73.5 201 LYS B C 1
ATOM 5904 O O . LYS B 1 201 ? -19.578 -13.867 -22.656 1 73.5 201 LYS B O 1
ATOM 5909 N N . LEU B 1 202 ? -18.609 -11.852 -23.234 1 75 202 LEU B N 1
ATOM 5910 C CA . LEU B 1 202 ? -18.297 -11.461 -21.859 1 75 202 LEU B CA 1
ATOM 5911 C C . LEU B 1 202 ? -18.766 -10.039 -21.578 1 75 202 LEU B C 1
ATOM 5913 O O . LEU B 1 202 ? -18.547 -9.133 -22.375 1 75 202 LEU B O 1
ATOM 5917 N N . GLU B 1 203 ? -19.516 -9.906 -20.578 1 72.06 203 GLU B N 1
ATOM 5918 C CA . GLU B 1 203 ? -20.016 -8.578 -20.219 1 72.06 203 GLU B CA 1
ATOM 5919 C C . GLU B 1 203 ? -19.25 -7.996 -19.031 1 72.06 203 GLU B C 1
ATOM 5921 O O . GLU B 1 203 ? -18.859 -8.719 -18.125 1 72.06 203 GLU B O 1
ATOM 5926 N N . HIS B 1 204 ? -18.953 -6.734 -19.234 1 74.38 204 HIS B N 1
ATOM 5927 C CA . HIS B 1 204 ? -18.312 -5.98 -18.172 1 74.38 204 HIS B CA 1
ATOM 5928 C C . HIS B 1 204 ? -19 -4.641 -17.938 1 74.38 204 HIS B C 1
ATOM 5930 O O . HIS B 1 204 ? -19.297 -3.924 -18.906 1 74.38 204 HIS B O 1
ATOM 5936 N N . PRO B 1 205 ? -19.188 -4.297 -16.812 1 64.31 205 PRO B N 1
ATOM 5937 C CA . PRO B 1 205 ? -19.812 -2.99 -16.594 1 64.31 205 PRO B CA 1
ATOM 5938 C C . PRO B 1 205 ? -18.875 -1.829 -16.953 1 64.31 205 PRO B C 1
ATOM 5940 O O . PRO B 1 205 ? -17.672 -1.902 -16.719 1 64.31 205 PRO B O 1
ATOM 5943 N N . LEU B 1 206 ? -19.359 -0.905 -17.844 1 61.75 206 LEU B N 1
ATOM 5944 C CA . LEU B 1 206 ? -18.609 0.309 -18.172 1 61.75 206 LEU B CA 1
ATOM 5945 C C . LEU B 1 206 ? -18.453 1.191 -16.938 1 61.75 206 LEU B C 1
ATOM 5947 O O . LEU B 1 206 ? -19.422 1.409 -16.188 1 61.75 206 LEU B O 1
ATOM 5951 N N . PRO B 1 207 ? -17.094 1.444 -16.953 1 52.62 207 PRO B N 1
ATOM 5952 C CA . PRO B 1 207 ? -16.969 2.471 -15.906 1 52.62 207 PRO B CA 1
ATOM 5953 C C . PRO B 1 207 ? -17.656 3.781 -16.281 1 52.62 207 PRO B C 1
ATOM 5955 O O . PRO B 1 207 ? -17.75 4.109 -17.469 1 52.62 207 PRO B O 1
ATOM 5958 N N . GLN B 1 208 ? -18.422 4.355 -15.875 1 39.47 208 GLN B N 1
ATOM 5959 C CA . GLN B 1 208 ? -19.109 5.582 -16.281 1 39.47 208 GLN B CA 1
ATOM 5960 C C . GLN B 1 208 ? -18.141 6.574 -16.906 1 39.47 208 GLN B C 1
ATOM 5962 O O . GLN B 1 208 ? -17.047 6.805 -16.375 1 39.47 208 GLN B O 1
ATOM 5967 N N . LYS B 1 209 ? -18.312 6.707 -18.469 1 36.81 209 LYS B N 1
ATOM 5968 C CA . LYS B 1 209 ? -17.609 7.668 -19.312 1 36.81 209 LYS B CA 1
ATOM 5969 C C . LYS B 1 209 ? -17.312 8.953 -18.531 1 36.81 209 LYS B C 1
ATOM 5971 O O . LYS B 1 209 ? -18.219 9.617 -18.047 1 36.81 209 LYS B O 1
ATOM 5976 N N . GLN B 1 210 ? -16.234 8.938 -18.156 1 29.11 210 GLN B N 1
ATOM 5977 C CA . GLN B 1 210 ? -15.93 10.273 -17.656 1 29.11 210 GLN B CA 1
ATOM 5978 C C . GLN B 1 210 ? -15.953 11.297 -18.797 1 29.11 210 GLN B C 1
ATOM 5980 O O . GLN B 1 210 ? -15.312 11.102 -19.828 1 29.11 210 GLN B O 1
ATOM 5985 N N . SER B 1 211 ? -17.062 11.836 -19.406 1 25.55 211 SER B N 1
ATOM 5986 C CA . SER B 1 211 ? -16.844 12.992 -20.281 1 25.55 211 SER B CA 1
ATOM 5987 C C . SER B 1 211 ? -15.445 13.57 -20.109 1 25.55 211 SER B C 1
ATOM 5989 O O . SER B 1 211 ? -14.742 13.234 -19.156 1 25.55 211 SER B O 1
ATOM 5991 N N . ASN B 1 212 ? -15.422 14.828 -20.828 1 21.53 212 ASN B N 1
ATOM 5992 C CA . ASN B 1 212 ? -14.289 15.711 -21.109 1 21.53 212 ASN B CA 1
ATOM 5993 C C . ASN B 1 212 ? -13.383 15.859 -19.891 1 21.53 212 ASN B C 1
ATOM 5995 O O . ASN B 1 212 ? -13.773 16.453 -18.891 1 21.53 212 ASN B O 1
ATOM 5999 N N . CYS B 1 213 ? -12.844 15 -19.734 1 23.28 213 CYS B N 1
ATOM 6000 C CA . CYS B 1 213 ? -11.695 15.297 -18.875 1 23.28 213 CYS B CA 1
ATOM 6001 C C . CYS B 1 213 ? -10.828 16.391 -19.5 1 23.28 213 CYS B C 1
ATOM 6003 O O . CYS B 1 213 ? -9.836 16.094 -20.172 1 23.28 213 CYS B O 1
ATOM 6005 N N . SER B 1 214 ? -11.43 17.094 -20.359 1 22.25 214 SER B N 1
ATOM 6006 C CA . SER B 1 214 ? -10.586 18.078 -21.016 1 22.25 214 SER B CA 1
ATOM 6007 C C . SER B 1 214 ? -9.516 18.609 -20.078 1 22.25 214 SER B C 1
ATOM 6009 O O . SER B 1 214 ? -8.453 19.062 -20.516 1 22.25 214 SER B O 1
ATOM 6011 N N . SER B 1 215 ? -10.148 19.359 -19.172 1 21.03 215 SER B N 1
ATOM 6012 C CA . SER B 1 215 ? -9.156 20.406 -18.922 1 21.03 215 SER B CA 1
ATOM 6013 C C . SER B 1 215 ? -7.859 19.812 -18.391 1 21.03 215 SER B C 1
ATOM 6015 O O . SER B 1 215 ? -7.875 18.812 -17.672 1 21.03 215 SER B O 1
ATOM 6017 N N . PRO B 1 216 ? -6.805 19.938 -19.109 1 20.97 216 PRO B N 1
ATOM 6018 C CA . PRO B 1 216 ? -5.422 19.719 -18.688 1 20.97 216 PRO B CA 1
ATOM 6019 C C . PRO B 1 216 ? -5.258 19.781 -17.172 1 20.97 216 PRO B C 1
ATOM 6021 O O . PRO B 1 216 ? -5.895 20.609 -16.516 1 20.97 216 PRO B O 1
ATOM 6024 N N . MET B 1 217 ? -5.254 18.688 -16.656 1 22.7 217 MET B N 1
ATOM 6025 C CA . MET B 1 217 ? -4.91 18.75 -15.234 1 22.7 217 MET B CA 1
ATOM 6026 C C . MET B 1 217 ? -4.035 19.969 -14.938 1 22.7 217 MET B C 1
ATOM 6028 O O . MET B 1 217 ? -2.859 20 -15.305 1 22.7 217 MET B O 1
ATOM 6032 N N . LYS B 1 218 ? -4.492 21.031 -15.312 1 23.08 218 LYS B N 1
ATOM 6033 C CA . LYS B 1 218 ? -3.713 22.156 -14.781 1 23.08 218 LYS B CA 1
ATOM 6034 C C . LYS B 1 218 ? -3.242 21.875 -13.359 1 23.08 218 LYS B C 1
ATOM 6036 O O . LYS B 1 218 ? -4.027 21.422 -12.516 1 23.08 218 LYS B O 1
ATOM 6041 N N . ILE B 1 219 ? -2.098 21.375 -13.195 1 26.25 219 ILE B N 1
ATOM 6042 C CA . ILE B 1 219 ? -1.305 21.547 -11.984 1 26.25 219 ILE B CA 1
ATOM 6043 C C . ILE B 1 219 ? -1.939 22.609 -11.102 1 26.25 219 ILE B C 1
ATOM 6045 O O . ILE B 1 219 ? -1.987 23.797 -11.477 1 26.25 219 ILE B O 1
ATOM 6049 N N . PRO B 1 220 ? -3.211 22.578 -10.758 1 27.22 220 PRO B N 1
ATOM 6050 C CA . PRO B 1 220 ? -3.625 23.906 -10.281 1 27.22 220 PRO B CA 1
ATOM 6051 C C . PRO B 1 220 ? -2.51 24.641 -9.547 1 27.22 220 PRO B C 1
ATOM 6053 O O . PRO B 1 220 ? -1.577 24.016 -9.039 1 27.22 220 PRO B O 1
ATOM 6056 N N . GLU B 1 221 ? -2.336 25.75 -9.555 1 28.11 221 GLU B N 1
ATOM 6057 C CA . GLU B 1 221 ? -1.462 26.547 -8.695 1 28.11 221 GLU B CA 1
ATOM 6058 C C . GLU B 1 221 ? -1.296 25.891 -7.324 1 28.11 221 GLU B C 1
ATOM 6060 O O . GLU B 1 221 ? -0.189 25.844 -6.781 1 28.11 221 GLU B O 1
ATOM 6065 N N . ASN B 1 222 ? -2.406 25.641 -6.297 1 27 222 ASN B N 1
ATOM 6066 C CA . ASN B 1 222 ? -2.217 25.25 -4.902 1 27 222 ASN B CA 1
ATOM 6067 C C . ASN B 1 222 ? -2.367 23.734 -4.719 1 27 222 ASN B C 1
ATOM 6069 O O . ASN B 1 222 ? -3.471 23.25 -4.48 1 27 222 ASN B O 1
ATOM 6073 N N . SER B 1 223 ? -1.933 22.688 -5.234 1 31.86 223 SER B N 1
ATOM 6074 C CA . SER B 1 223 ? -1.847 21.234 -5.301 1 31.86 223 SER B CA 1
ATOM 6075 C C . SER B 1 223 ? -1.689 20.625 -3.908 1 31.86 223 SER B C 1
ATOM 6077 O O . SER B 1 223 ? -0.649 20.781 -3.268 1 31.86 223 SER B O 1
ATOM 6079 N N . VAL B 1 224 ? -2.744 20.594 -3.004 1 31.92 224 VAL B N 1
ATOM 6080 C CA . VAL B 1 224 ? -2.674 19.969 -1.693 1 31.92 224 VAL B CA 1
ATOM 6081 C C . VAL B 1 224 ? -2.42 18.469 -1.859 1 31.92 224 VAL B C 1
ATOM 6083 O O . VAL B 1 224 ? -3.184 17.766 -2.533 1 31.92 224 VAL B O 1
ATOM 6086 N N . PHE B 1 225 ? -1.291 17.844 -1.87 1 34.81 225 PHE B N 1
ATOM 6087 C CA . PHE B 1 225 ? -0.832 16.469 -1.955 1 34.81 225 PHE B CA 1
ATOM 6088 C C . PHE B 1 225 ? -1.26 15.68 -0.724 1 34.81 225 PHE B C 1
ATOM 6090 O O . PHE B 1 225 ? -0.983 16.078 0.407 1 34.81 225 PHE B O 1
ATOM 6097 N N . SER B 1 226 ? -2.529 15 -0.735 1 34.59 226 SER B N 1
ATOM 6098 C CA . SER B 1 226 ? -2.924 14.133 0.366 1 34.59 226 SER B CA 1
ATOM 6099 C C . SER B 1 226 ? -2.301 12.742 0.226 1 34.59 226 SER B C 1
ATOM 6101 O O . SER B 1 226 ? -1.954 12.32 -0.879 1 34.59 226 SER B O 1
ATOM 6103 N N . ASN B 1 227 ? -1.933 12.078 1.272 1 37.62 227 ASN B N 1
ATOM 6104 C CA . ASN B 1 227 ? -1.359 10.734 1.324 1 37.62 227 ASN B CA 1
ATOM 6105 C C . ASN B 1 227 ? -2.307 9.695 0.727 1 37.62 227 ASN B C 1
ATOM 6107 O O . ASN B 1 227 ? -3.508 9.719 1.002 1 37.62 227 ASN B O 1
ATOM 6111 N N . PRO B 1 228 ? -1.963 9.023 -0.336 1 34.22 228 PRO B N 1
ATOM 6112 C CA . PRO B 1 228 ? -2.797 7.914 -0.804 1 34.22 228 PRO B CA 1
ATOM 6113 C C . PRO B 1 228 ? -3.021 6.848 0.268 1 34.22 228 PRO B C 1
ATOM 6115 O O . PRO B 1 228 ? -2.061 6.379 0.884 1 34.22 228 PRO B O 1
ATOM 6118 N N . LYS B 1 229 ? -4.102 6.879 1.035 1 36.78 229 LYS B N 1
ATOM 6119 C CA . LYS B 1 229 ? -4.395 5.859 2.037 1 36.78 229 LYS B CA 1
ATOM 6120 C C . LYS B 1 229 ? -4.633 4.5 1.386 1 36.78 229 LYS B C 1
ATOM 6122 O O . LYS B 1 229 ? -5.43 4.383 0.452 1 36.78 229 LYS B O 1
ATOM 6127 N N . TYR B 1 230 ? -3.664 3.543 1.346 1 35.66 230 TYR B N 1
ATOM 6128 C CA . TYR B 1 230 ? -3.883 2.145 0.995 1 35.66 230 TYR B CA 1
ATOM 6129 C C . TYR B 1 230 ? -4.867 1.488 1.957 1 35.66 230 TYR B C 1
ATOM 6131 O O . TYR B 1 230 ? -4.605 1.4 3.158 1 35.66 230 TYR B O 1
ATOM 6139 N N . ILE B 1 231 ? -6.133 1.553 1.729 1 34.66 231 ILE B N 1
ATOM 6140 C CA . ILE B 1 231 ? -7.066 0.818 2.576 1 34.66 231 ILE B CA 1
ATOM 6141 C C . ILE B 1 231 ? -7.035 -0.665 2.213 1 34.66 231 ILE B C 1
ATOM 6143 O O . ILE B 1 231 ? -7.391 -1.043 1.093 1 34.66 231 ILE B O 1
ATOM 6147 N N . TYR B 1 232 ? -6.234 -1.384 2.922 1 39.34 232 TYR B N 1
ATOM 6148 C CA . TYR B 1 232 ? -6.348 -2.838 2.865 1 39.34 232 TYR B CA 1
ATOM 6149 C C . TYR B 1 232 ? -7.781 -3.283 3.115 1 39.34 232 TYR B C 1
ATOM 6151 O O . TYR B 1 232 ? -8.344 -3.01 4.176 1 39.34 232 TYR B O 1
ATOM 6159 N N . GLN B 1 233 ? -8.57 -3.426 2.055 1 41.56 233 GLN B N 1
ATOM 6160 C CA . GLN B 1 233 ? -9.945 -3.877 2.268 1 41.56 233 GLN B CA 1
ATOM 6161 C C . GLN B 1 233 ? -10.086 -5.363 1.957 1 41.56 233 GLN B C 1
ATOM 6163 O O . GLN B 1 233 ? -9.562 -5.848 0.954 1 41.56 233 GLN B O 1
ATOM 6168 N N . LYS B 1 234 ? -10.453 -6.051 2.99 1 52.16 234 LYS B N 1
ATOM 6169 C CA . LYS B 1 234 ? -10.914 -7.414 2.742 1 52.16 234 LYS B CA 1
ATOM 6170 C C . LYS B 1 234 ? -12.062 -7.438 1.738 1 52.16 234 LYS B C 1
ATOM 6172 O O . LYS B 1 234 ? -12.891 -6.527 1.719 1 52.16 234 LYS B O 1
ATOM 6177 N N . VAL B 1 235 ? -12.008 -8.25 0.703 1 49.97 235 VAL B N 1
ATOM 6178 C CA . VAL B 1 235 ? -12.992 -8.375 -0.365 1 49.97 235 VAL B CA 1
ATOM 6179 C C . VAL B 1 235 ? -14.117 -9.312 0.08 1 49.97 235 VAL B C 1
ATOM 6181 O O . VAL B 1 235 ? -13.859 -10.352 0.695 1 49.97 235 VAL B O 1
ATOM 6184 N N . LYS B 1 236 ? -15.328 -8.789 0.071 1 57.88 236 LYS B N 1
ATOM 6185 C CA . LYS B 1 236 ? -16.469 -9.68 0.315 1 57.88 236 LYS B CA 1
ATOM 6186 C C . LYS B 1 236 ? -16.828 -10.469 -0.94 1 57.88 236 LYS B C 1
ATOM 6188 O O . LYS B 1 236 ? -16.922 -9.898 -2.031 1 57.88 236 LYS B O 1
ATOM 6193 N N . THR B 1 237 ? -16.812 -11.773 -0.801 1 62.75 237 THR B N 1
ATOM 6194 C CA . THR B 1 237 ? -17.062 -12.656 -1.937 1 62.75 237 THR B CA 1
ATOM 6195 C C . THR B 1 237 ? -18.156 -13.664 -1.604 1 62.75 237 THR B C 1
ATOM 6197 O O . THR B 1 237 ? -18.203 -14.195 -0.494 1 62.75 237 THR B O 1
ATOM 6200 N N . PRO B 1 238 ? -19.047 -13.805 -2.57 1 68.69 238 PRO B N 1
ATOM 6201 C CA . PRO B 1 238 ? -20.047 -14.852 -2.348 1 68.69 238 PRO B CA 1
ATOM 6202 C C . PRO B 1 238 ? -19.469 -16.266 -2.484 1 68.69 238 PRO B C 1
ATOM 6204 O O . PRO B 1 238 ? -18.609 -16.5 -3.336 1 68.69 238 PRO B O 1
ATOM 6207 N N . ILE B 1 239 ? -19.797 -17.078 -1.595 1 75.69 239 ILE B N 1
ATOM 6208 C CA . ILE B 1 239 ? -19.547 -18.516 -1.695 1 75.69 239 ILE B CA 1
ATOM 6209 C C . ILE B 1 239 ? -20.875 -19.266 -1.81 1 75.69 239 ILE B C 1
ATOM 6211 O O . ILE B 1 239 ? -21.812 -19.016 -1.036 1 75.69 239 ILE B O 1
ATOM 6215 N N . PRO B 1 240 ? -20.984 -20.141 -2.857 1 78.06 240 PRO B N 1
ATOM 6216 C CA . PRO B 1 240 ? -22.219 -20.906 -2.977 1 78.06 240 PRO B CA 1
ATOM 6217 C C . PRO B 1 240 ? -22.562 -21.688 -1.702 1 78.06 240 PRO B C 1
ATOM 6219 O O . PRO B 1 240 ? -21.672 -22.031 -0.928 1 78.06 240 PRO B O 1
ATOM 6222 N N . LYS B 1 241 ? -23.844 -21.938 -1.558 1 83.62 241 LYS B N 1
ATOM 6223 C CA . LYS B 1 241 ? -24.312 -22.672 -0.385 1 83.62 241 LYS B CA 1
ATOM 6224 C C . LYS B 1 241 ? -23.781 -24.094 -0.377 1 83.62 241 LYS B C 1
ATOM 6226 O O . LYS B 1 241 ? -23.5 -24.656 0.686 1 83.62 241 LYS B O 1
ATOM 6231 N N . SER B 1 242 ? -23.75 -24.641 -1.6 1 91.38 242 SER B N 1
ATOM 6232 C CA . SER B 1 242 ? -23.188 -25.969 -1.751 1 91.38 242 SER B CA 1
ATOM 6233 C C . SER B 1 242 ? -22.047 -25.984 -2.771 1 91.38 242 SER B C 1
ATOM 6235 O O . SER B 1 242 ? -22.188 -26.562 -3.855 1 91.38 242 SER B O 1
ATOM 6237 N N . PRO B 1 243 ? -20.922 -25.469 -2.303 1 92.56 243 PRO B N 1
ATOM 6238 C CA . PRO B 1 243 ? -19.797 -25.344 -3.244 1 92.56 243 PRO B CA 1
ATOM 6239 C C . PRO B 1 243 ? -19.078 -26.672 -3.477 1 92.56 243 PRO B C 1
ATOM 6241 O O . PRO B 1 243 ? -19.281 -27.641 -2.723 1 92.56 243 PRO B O 1
ATOM 6244 N N . THR B 1 244 ? -18.328 -26.703 -4.621 1 92.94 244 THR B N 1
ATOM 6245 C CA . THR B 1 244 ? -17.344 -27.766 -4.824 1 92.94 244 THR B CA 1
ATOM 6246 C C . THR B 1 244 ? -16.094 -27.516 -3.984 1 92.94 244 THR B C 1
ATOM 6248 O O . THR B 1 244 ? -15.43 -26.484 -4.145 1 92.94 244 THR B O 1
ATOM 6251 N N . VAL B 1 245 ? -15.852 -28.5 -3.098 1 95.62 245 VAL B N 1
ATOM 6252 C CA . VAL B 1 245 ? -14.836 -28.25 -2.082 1 95.62 245 VAL B CA 1
ATOM 6253 C C . VAL B 1 245 ? -13.664 -29.219 -2.283 1 95.62 245 VAL B C 1
ATOM 6255 O O . VAL B 1 245 ? -13.875 -30.406 -2.539 1 95.62 245 VAL B O 1
ATOM 6258 N N . LEU B 1 246 ? -12.453 -28.688 -2.268 1 95.94 246 LEU B N 1
ATOM 6259 C CA . LEU B 1 246 ? -11.266 -29.516 -2.164 1 95.94 246 LEU B CA 1
ATOM 6260 C C . LEU B 1 246 ? -10.766 -29.578 -0.723 1 95.94 246 LEU B C 1
ATOM 6262 O O . LEU B 1 246 ? -10.445 -28.562 -0.126 1 95.94 246 LEU B O 1
ATOM 6266 N N . MET B 1 247 ? -10.75 -30.797 -0.174 1 95.31 247 MET B N 1
ATOM 6267 C CA . MET B 1 247 ? -10.258 -31.016 1.184 1 95.31 247 MET B CA 1
ATOM 6268 C C . MET B 1 247 ? -8.812 -31.5 1.167 1 95.31 247 MET B C 1
ATOM 6270 O O . MET B 1 247 ? -8.477 -32.469 0.467 1 95.31 247 MET B O 1
ATOM 6274 N N . ILE B 1 248 ? -7.984 -30.75 1.943 1 93.38 248 ILE B N 1
ATOM 6275 C CA . ILE B 1 248 ? -6.574 -31.094 2.053 1 93.38 248 ILE B CA 1
ATOM 6276 C C . ILE B 1 248 ? -6.184 -31.219 3.525 1 93.38 248 ILE B C 1
ATOM 6278 O O . ILE B 1 248 ? -6.602 -30.406 4.352 1 93.38 248 ILE B O 1
ATOM 6282 N N . ARG B 1 249 ? -5.492 -32.188 3.898 1 90.12 249 ARG B N 1
ATOM 6283 C CA . ARG B 1 249 ? -4.984 -32.312 5.258 1 90.12 249 ARG B CA 1
ATOM 6284 C C . ARG B 1 249 ? -3.473 -32.531 5.262 1 90.12 249 ARG B C 1
ATOM 6286 O O . ARG B 1 249 ? -2.895 -32.938 4.246 1 90.12 249 ARG B O 1
ATOM 6293 N N . ARG B 1 250 ? -2.898 -32.188 6.363 1 87.38 250 ARG B N 1
ATOM 6294 C CA . ARG B 1 250 ? -1.462 -32.375 6.527 1 87.38 250 ARG B CA 1
ATOM 6295 C C . ARG B 1 250 ? -1.077 -33.844 6.301 1 87.38 250 ARG B C 1
ATOM 6297 O O . ARG B 1 250 ? -1.832 -34.75 6.652 1 87.38 250 ARG B O 1
ATOM 6304 N N . ILE B 1 251 ? 0.12 -33.875 5.746 1 76.94 251 ILE B N 1
ATOM 6305 C CA . ILE B 1 251 ? 0.617 -35.219 5.5 1 76.94 251 ILE B CA 1
ATOM 6306 C C . ILE B 1 251 ? 1.028 -35.875 6.82 1 76.94 251 ILE B C 1
ATOM 6308 O O . ILE B 1 251 ? 1.577 -35.219 7.699 1 76.94 251 ILE B O 1
ATOM 6312 N N . GLY B 1 252 ? 0.761 -37.031 7 1 73.06 252 GLY B N 1
ATOM 6313 C CA . GLY B 1 252 ? 1.111 -37.812 8.18 1 73.06 252 GLY B CA 1
ATOM 6314 C C . GLY B 1 252 ? -0.089 -38.469 8.852 1 73.06 252 GLY B C 1
ATOM 6315 O O . GLY B 1 252 ? -1.218 -37.969 8.695 1 73.06 252 GLY B O 1
ATOM 6316 N N . PHE B 1 253 ? 0.206 -39.594 9.344 1 66.44 253 PHE B N 1
ATOM 6317 C CA . PHE B 1 253 ? -0.907 -40.312 9.953 1 66.44 253 PHE B CA 1
ATOM 6318 C C . PHE B 1 253 ? -1.167 -39.812 11.367 1 66.44 253 PHE B C 1
ATOM 6320 O O . PHE B 1 253 ? -0.274 -39.844 12.219 1 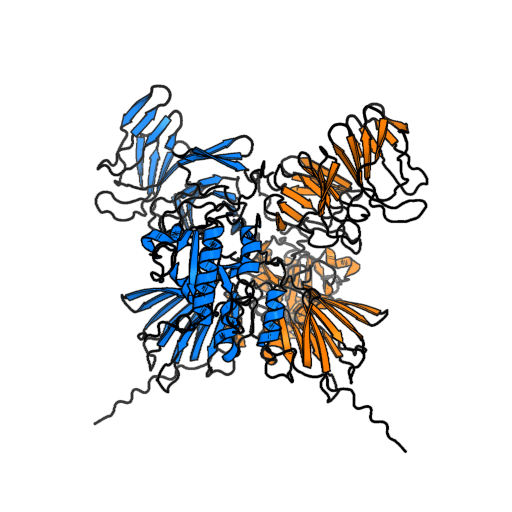66.44 253 PHE B O 1
ATOM 6327 N N . ASP B 1 254 ? -2.25 -39.094 11.594 1 80 254 ASP B N 1
ATOM 6328 C CA . ASP B 1 254 ? -2.848 -38.688 12.859 1 80 254 ASP B CA 1
ATOM 6329 C C . ASP B 1 254 ? -4.32 -39.094 12.93 1 80 254 ASP B C 1
ATOM 6331 O O . ASP B 1 254 ? -5.148 -38.562 12.195 1 80 254 ASP B O 1
ATOM 6335 N N . PRO B 1 255 ? -4.543 -40.062 13.797 1 81.56 255 PRO B N 1
ATOM 6336 C CA . PRO B 1 255 ? -5.906 -40.594 13.852 1 81.56 255 PRO B CA 1
ATOM 6337 C C . PRO B 1 255 ? -6.949 -39.5 14.102 1 81.56 255 PRO B C 1
ATOM 6339 O O . PRO B 1 255 ? -8.055 -39.562 13.547 1 81.56 255 PRO B O 1
ATOM 6342 N N . ILE B 1 256 ? -6.621 -38.625 14.961 1 83.19 256 ILE B N 1
ATOM 6343 C CA . ILE B 1 256 ? -7.559 -37.562 15.266 1 83.19 256 ILE B CA 1
ATOM 6344 C C . ILE B 1 256 ? -7.812 -36.719 14.008 1 83.19 256 ILE B C 1
ATOM 6346 O O . ILE B 1 256 ? -8.953 -36.344 13.719 1 83.19 256 ILE B O 1
ATOM 6350 N N . LEU B 1 257 ? -6.805 -36.5 13.273 1 88.06 257 LEU B N 1
ATOM 6351 C CA . LEU B 1 257 ? -6.926 -35.719 12.039 1 88.06 257 LEU B CA 1
ATOM 6352 C C . LEU B 1 257 ? -7.762 -36.469 11.016 1 88.06 257 LEU B C 1
ATOM 6354 O O . LEU B 1 257 ? -8.57 -35.875 10.305 1 88.06 257 LEU B O 1
ATOM 6358 N N . GLU B 1 258 ? -7.539 -37.781 10.984 1 85.81 258 GLU B N 1
ATOM 6359 C CA . GLU B 1 258 ? -8.297 -38.594 10.039 1 85.81 258 GLU B CA 1
ATOM 6360 C C . GLU B 1 258 ? -9.789 -38.594 10.375 1 85.81 258 GLU B C 1
ATOM 6362 O O . GLU B 1 258 ? -10.633 -38.5 9.484 1 85.81 258 GLU B O 1
ATOM 6367 N N . ASP B 1 259 ? -10.031 -38.688 11.617 1 88.19 259 ASP B N 1
ATOM 6368 C CA . ASP B 1 259 ? -11.414 -38.656 12.062 1 88.19 259 ASP B CA 1
ATOM 6369 C C . ASP B 1 259 ? -12.062 -37.312 11.719 1 88.19 259 ASP B C 1
ATOM 6371 O O . ASP B 1 259 ? -13.195 -37.25 11.234 1 88.19 259 ASP B O 1
ATOM 6375 N N . LEU B 1 260 ? -11.359 -36.344 12.039 1 91.06 260 LEU B N 1
ATOM 6376 C CA . LEU B 1 260 ? -11.867 -35 11.766 1 91.06 260 LEU B CA 1
ATOM 6377 C C . LEU B 1 260 ? -12.062 -34.781 10.266 1 91.06 260 LEU B C 1
ATOM 6379 O O . LEU B 1 260 ? -13.031 -34.156 9.852 1 91.06 260 LEU B O 1
ATOM 6383 N N . PHE B 1 261 ? -11.125 -35.281 9.547 1 91.38 261 PHE B N 1
ATOM 6384 C CA . PHE B 1 261 ? -11.18 -35.188 8.094 1 91.38 261 PHE B CA 1
ATOM 6385 C C . PHE B 1 261 ? -12.438 -35.875 7.555 1 91.38 261 PHE B C 1
ATOM 6387 O O . PHE B 1 261 ? -13.164 -35.281 6.742 1 91.38 261 PHE B O 1
ATOM 6394 N N . GLU B 1 262 ? -12.719 -37 8.055 1 88.5 262 GLU B N 1
ATOM 6395 C CA . GLU B 1 262 ? -13.898 -37.75 7.637 1 88.5 262 GLU B CA 1
ATOM 6396 C C . GLU B 1 262 ? -15.18 -37.062 8.094 1 88.5 262 GLU B C 1
ATOM 6398 O O . GLU B 1 262 ? -16.156 -37 7.344 1 88.5 262 GLU B O 1
ATOM 6403 N N . LEU B 1 263 ? -15.148 -36.656 9.281 1 91.81 263 LEU B N 1
ATOM 6404 C CA . LEU B 1 263 ? -16.297 -35.938 9.82 1 91.81 263 LEU B CA 1
ATOM 6405 C C . LEU B 1 263 ? -16.625 -34.719 8.984 1 91.81 263 LEU B C 1
ATOM 6407 O O . LEU B 1 263 ? -17.781 -34.406 8.727 1 91.81 263 LEU B O 1
ATOM 6411 N N . THR B 1 264 ? -15.617 -33.969 8.586 1 94.25 264 THR B N 1
ATOM 6412 C CA . THR B 1 264 ? -15.797 -32.75 7.801 1 94.25 264 THR B CA 1
ATOM 6413 C C . THR B 1 264 ? -16.359 -33.062 6.418 1 94.25 264 THR B C 1
ATOM 6415 O O . THR B 1 264 ? -17.25 -32.375 5.922 1 94.25 264 THR B O 1
ATOM 6418 N N . ILE B 1 265 ? -15.875 -34.188 5.848 1 92.75 265 ILE B N 1
ATOM 6419 C CA . ILE B 1 265 ? -16.359 -34.594 4.543 1 92.75 265 ILE B CA 1
ATOM 6420 C C . ILE B 1 265 ? -17.859 -34.938 4.629 1 92.75 265 ILE B C 1
ATOM 6422 O O . ILE B 1 265 ? -18.641 -34.5 3.785 1 92.75 265 ILE B O 1
ATOM 6426 N N . ARG B 1 266 ? -18.219 -35.625 5.609 1 92 266 ARG B N 1
ATOM 6427 C CA . ARG B 1 266 ? -19.625 -36.031 5.793 1 92 266 ARG B CA 1
ATOM 6428 C C . ARG B 1 266 ? -20.5 -34.781 6 1 92 266 ARG B C 1
ATOM 6430 O O . ARG B 1 266 ? -21.609 -34.719 5.48 1 92 266 ARG B O 1
ATOM 6437 N N . PHE B 1 267 ? -20 -33.969 6.781 1 94.12 267 PHE B N 1
ATOM 6438 C CA . PHE B 1 267 ? -20.719 -32.75 7.016 1 94.12 267 PHE B CA 1
ATOM 6439 C C . PHE B 1 267 ? -20.938 -31.984 5.707 1 94.12 267 PHE B C 1
ATOM 6441 O O . PHE B 1 267 ? -22.047 -31.547 5.41 1 94.12 267 PHE B O 1
ATOM 6448 N N . LEU B 1 268 ? -19.891 -31.797 4.922 1 95.31 268 LEU B N 1
ATOM 6449 C CA . LEU B 1 268 ? -19.969 -31.078 3.654 1 95.31 268 LEU B CA 1
ATOM 6450 C C . LEU B 1 268 ? -20.938 -31.781 2.701 1 95.31 268 LEU B C 1
ATOM 6452 O O . LEU B 1 268 ? -21.75 -31.109 2.045 1 95.31 268 LEU B O 1
ATOM 6456 N N . ARG B 1 269 ? -20.922 -33.062 2.676 1 93.38 269 ARG B N 1
ATOM 6457 C CA . ARG B 1 269 ? -21.844 -33.844 1.826 1 93.38 269 ARG B CA 1
ATOM 6458 C C . ARG B 1 269 ? -23.281 -33.656 2.271 1 93.38 269 ARG B C 1
ATOM 6460 O O . ARG B 1 269 ? -24.188 -33.562 1.438 1 93.38 269 ARG B O 1
ATOM 6467 N N . SER B 1 270 ? -23.438 -33.562 3.521 1 93.44 270 SER B N 1
ATOM 6468 C CA . SER B 1 270 ? -24.781 -33.375 4.059 1 93.44 270 SER B CA 1
ATOM 6469 C C . SER B 1 270 ? -25.344 -32.031 3.672 1 93.44 270 SER B C 1
ATOM 6471 O O . SER B 1 270 ? -26.562 -31.844 3.648 1 93.44 270 SER B O 1
ATOM 6473 N N . ARG B 1 271 ? -24.484 -31.109 3.375 1 93.62 271 ARG B N 1
ATOM 6474 C CA . ARG B 1 271 ? -24.906 -29.781 2.965 1 93.62 271 ARG B CA 1
ATOM 6475 C C . ARG B 1 271 ? -25.016 -29.672 1.448 1 93.62 271 ARG B C 1
ATOM 6477 O O . ARG B 1 271 ? -25.203 -28.578 0.903 1 93.62 271 ARG B O 1
ATOM 6484 N N . GLY B 1 272 ? -24.781 -30.766 0.755 1 93.31 272 GLY B N 1
ATOM 6485 C CA . GLY B 1 272 ? -24.953 -30.812 -0.688 1 93.31 272 GLY B CA 1
ATOM 6486 C C . GLY B 1 272 ? -23.688 -30.453 -1.455 1 93.31 272 GLY B C 1
ATOM 6487 O O . GLY B 1 272 ? -23.734 -30.25 -2.67 1 93.31 272 GLY B O 1
ATOM 6488 N N . CYS B 1 273 ? -22.562 -30.438 -0.793 1 94.38 273 CYS B N 1
ATOM 6489 C CA . CYS B 1 273 ? -21.312 -30.078 -1.448 1 94.38 273 CYS B CA 1
ATOM 6490 C C . CYS B 1 273 ? -20.719 -31.266 -2.182 1 94.38 273 CYS B C 1
ATOM 6492 O O . CYS B 1 273 ? -20.906 -32.406 -1.771 1 94.38 273 CYS B O 1
ATOM 6494 N N . VAL B 1 274 ? -20.062 -30.969 -3.336 1 93.12 274 VAL B N 1
ATOM 6495 C CA . VAL B 1 274 ? -19.172 -31.953 -3.963 1 93.12 274 VAL B CA 1
ATOM 6496 C C . VAL B 1 274 ? -17.781 -31.844 -3.369 1 93.12 274 VAL B C 1
ATOM 6498 O O . VAL B 1 274 ? -17.219 -30.75 -3.277 1 93.12 274 VAL B O 1
ATOM 6501 N N . VAL B 1 275 ? -17.25 -33 -2.91 1 94.75 275 VAL B N 1
ATOM 6502 C CA . VAL B 1 275 ? -15.984 -32.938 -2.18 1 94.75 275 VAL B CA 1
ATOM 6503 C C . VAL B 1 275 ? -14.898 -33.688 -2.965 1 94.75 275 VAL B C 1
ATOM 6505 O O . VAL B 1 275 ? -15.086 -34.812 -3.389 1 94.75 275 VAL B O 1
ATOM 6508 N N . TYR B 1 276 ? -13.797 -32.938 -3.223 1 94 276 TYR B N 1
ATOM 6509 C CA . TYR B 1 276 ? -12.594 -33.5 -3.834 1 94 276 TYR B CA 1
ATOM 6510 C C . TYR B 1 276 ? -11.5 -33.719 -2.795 1 94 276 TYR B C 1
ATOM 6512 O O . TYR B 1 276 ? -11.367 -32.906 -1.857 1 94 276 TYR B O 1
ATOM 6520 N N . THR B 1 277 ? -10.711 -34.781 -2.908 1 92.75 277 THR B N 1
ATOM 6521 C CA . THR B 1 277 ? -9.516 -35.031 -2.111 1 92.75 277 THR B CA 1
ATOM 6522 C C . THR B 1 277 ? -8.344 -35.438 -3.006 1 92.75 277 THR B C 1
ATOM 6524 O O . THR B 1 277 ? -8.531 -35.719 -4.188 1 92.75 277 THR B O 1
ATOM 6527 N N . GLU B 1 278 ? -7.113 -35.281 -2.434 1 87.12 278 GLU B N 1
ATOM 6528 C CA . GLU B 1 278 ? -5.941 -35.594 -3.236 1 87.12 278 GLU B CA 1
ATOM 6529 C C . GLU B 1 278 ? -5.863 -37.094 -3.494 1 87.12 278 GLU B C 1
ATOM 6531 O O . GLU B 1 278 ? -5.398 -37.531 -4.555 1 87.12 278 GLU B O 1
ATOM 6536 N N . GLU B 1 279 ? -6.172 -37.906 -2.439 1 78.62 279 GLU B N 1
ATOM 6537 C CA . GLU B 1 279 ? -6.215 -39.344 -2.566 1 78.62 279 GLU B CA 1
ATOM 6538 C C . GLU B 1 279 ? -7.586 -39.906 -2.178 1 78.62 279 GLU B C 1
ATOM 6540 O O . GLU B 1 279 ? -8.336 -39.25 -1.44 1 78.62 279 GLU B O 1
ATOM 6545 N N . LYS B 1 280 ? -7.891 -41 -2.904 1 62.66 280 LYS B N 1
ATOM 6546 C CA . LYS B 1 280 ? -9.172 -41.625 -2.59 1 62.66 280 LYS B CA 1
ATOM 6547 C C . LYS B 1 280 ? -9.227 -42.031 -1.124 1 62.66 280 LYS B C 1
ATOM 6549 O O . LYS B 1 280 ? -8.266 -42.594 -0.595 1 62.66 280 LYS B O 1
ATOM 6554 N N . ILE B 1 281 ? -9.961 -41.344 -0.352 1 60.16 281 ILE B N 1
ATOM 6555 C CA . ILE B 1 281 ? -10.141 -41.781 1.033 1 60.16 281 ILE B CA 1
ATOM 6556 C C . ILE B 1 281 ? -11.125 -42.938 1.095 1 60.16 281 ILE B C 1
ATOM 6558 O O . ILE B 1 281 ? -11.898 -43.156 0.158 1 60.16 281 ILE B O 1
ATOM 6562 N N . LEU B 1 282 ? -11.102 -43.656 2.234 1 53.56 282 LEU B N 1
ATOM 6563 C CA . LEU B 1 282 ? -11.648 -45 2.475 1 53.56 282 LEU B CA 1
ATOM 6564 C C . LEU B 1 282 ? -13.008 -45.156 1.809 1 53.56 282 LEU B C 1
ATOM 6566 O O . LEU B 1 282 ? -13.258 -46.156 1.131 1 53.56 282 LEU B O 1
ATOM 6570 N N . ASP B 1 283 ? -14.07 -44.562 2.5 1 52.25 283 ASP B N 1
ATOM 6571 C CA . ASP B 1 283 ? -15.352 -45.125 2.062 1 52.25 283 ASP B CA 1
ATOM 6572 C C . ASP B 1 283 ? -15.773 -44.531 0.723 1 52.25 283 ASP B C 1
ATOM 6574 O O . ASP B 1 283 ? -16.156 -43.344 0.653 1 52.25 283 ASP B O 1
ATOM 6578 N N . GLY B 1 284 ? -15.07 -44.781 -0.379 1 54.44 284 GLY B N 1
ATOM 6579 C CA . GLY B 1 284 ? -14.93 -44.594 -1.814 1 54.44 284 GLY B CA 1
ATOM 6580 C C . GLY B 1 284 ? -15.992 -43.688 -2.406 1 54.44 284 GLY B C 1
ATOM 6581 O O . GLY B 1 284 ? -15.734 -42.969 -3.383 1 54.44 284 GLY B O 1
ATOM 6582 N N . GLU B 1 285 ? -17.203 -43.656 -2.02 1 67 285 GLU B N 1
ATOM 6583 C CA . GLU B 1 285 ? -18.25 -43.062 -2.842 1 67 285 GLU B CA 1
ATOM 6584 C C . GLU B 1 285 ? -18.5 -41.594 -2.449 1 67 285 GLU B C 1
ATOM 6586 O O . GLU B 1 285 ? -19.203 -40.875 -3.152 1 67 285 GLU B O 1
ATOM 6591 N N . LEU B 1 286 ? -17.734 -41.062 -1.428 1 81.81 286 LEU B N 1
ATOM 6592 C CA . LEU B 1 286 ? -18.141 -39.75 -0.911 1 81.81 286 LEU B CA 1
ATOM 6593 C C . LEU B 1 286 ? -17.297 -38.656 -1.534 1 81.81 286 LEU B C 1
ATOM 6595 O O . LEU B 1 286 ? -17.688 -37.469 -1.498 1 81.81 286 LEU B O 1
ATOM 6599 N N . THR B 1 287 ? -16.125 -39 -2.029 1 88.44 287 THR B N 1
ATOM 6600 C CA . THR B 1 287 ? -15.266 -37.938 -2.533 1 88.44 287 THR B CA 1
ATOM 6601 C C . THR B 1 287 ? -14.773 -38.25 -3.941 1 88.44 287 THR B C 1
ATOM 6603 O O . THR B 1 287 ? -14.812 -39.406 -4.367 1 88.44 287 THR B O 1
ATOM 6606 N N . GLU B 1 288 ? -14.477 -37.312 -4.699 1 88.25 288 GLU B N 1
ATOM 6607 C CA . GLU B 1 288 ? -13.789 -37.406 -5.984 1 88.25 288 GLU B CA 1
ATOM 6608 C C . GLU B 1 288 ? -12.305 -37.094 -5.844 1 88.25 288 GLU B C 1
ATOM 6610 O O . GLU B 1 288 ? -11.906 -36.344 -4.938 1 88.25 288 GLU B O 1
ATOM 6615 N N . VAL B 1 289 ? -11.539 -37.688 -6.656 1 88.25 289 VAL B N 1
ATOM 6616 C CA . VAL B 1 289 ? -10.102 -37.438 -6.609 1 88.25 289 VAL B CA 1
ATOM 6617 C C . VAL B 1 289 ? -9.766 -36.156 -7.379 1 88.25 289 VAL B C 1
ATOM 6619 O O . VAL B 1 289 ? -10.227 -35.969 -8.508 1 88.25 289 VAL B O 1
ATOM 6622 N N . PHE B 1 290 ? -8.945 -35.344 -6.688 1 92.62 290 PHE B N 1
ATOM 6623 C CA . PHE B 1 290 ? -8.539 -34.094 -7.285 1 92.62 290 PHE B CA 1
ATOM 6624 C C . PHE B 1 290 ? -7.426 -34.281 -8.305 1 92.62 290 PHE B C 1
ATOM 6626 O O . PHE B 1 290 ? -6.383 -34.844 -7.977 1 92.62 290 PHE B O 1
ATOM 6633 N N . ILE B 1 291 ? -7.691 -33.906 -9.547 1 81.75 291 ILE B N 1
ATOM 6634 C CA . ILE B 1 291 ? -6.707 -33.812 -10.617 1 81.75 291 ILE B CA 1
ATOM 6635 C C . ILE B 1 291 ? -6.676 -32.406 -11.164 1 81.75 291 ILE B C 1
ATOM 6637 O O . ILE B 1 291 ? -7.672 -31.906 -11.711 1 81.75 291 ILE B O 1
ATOM 6641 N N . LYS B 1 292 ? -5.52 -31.781 -10.969 1 82.62 292 LYS B N 1
ATOM 6642 C CA . LYS B 1 292 ? -5.402 -30.344 -11.25 1 82.62 292 LYS B CA 1
ATOM 6643 C C . LYS B 1 292 ? -5.98 -30.016 -12.617 1 82.62 292 LYS B C 1
ATOM 6645 O O . LYS B 1 292 ? -6.84 -29.141 -12.734 1 82.62 292 LYS B O 1
ATOM 6650 N N . GLU B 1 293 ? -5.57 -30.688 -13.727 1 75.75 293 GLU B N 1
ATOM 6651 C CA . GLU B 1 293 ? -5.934 -30.406 -15.117 1 75.75 293 GLU B CA 1
ATOM 6652 C C . GLU B 1 293 ? -7.438 -30.531 -15.328 1 75.75 293 GLU B C 1
AT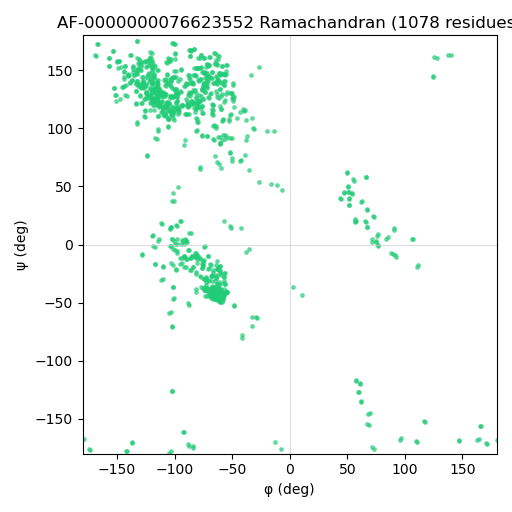OM 6654 O O . GLU B 1 293 ? -8.008 -29.828 -16.172 1 75.75 293 GLU B O 1
ATOM 6659 N N . GLU B 1 294 ? -8.07 -31.281 -14.422 1 74.75 294 GLU B N 1
ATOM 6660 C CA . GLU B 1 294 ? -9.477 -31.594 -14.648 1 74.75 294 GLU B CA 1
ATOM 6661 C C . GLU B 1 294 ? -10.367 -30.891 -13.625 1 74.75 294 GLU B C 1
ATOM 6663 O O . GLU B 1 294 ? -11.508 -30.547 -13.93 1 74.75 294 GLU B O 1
ATOM 6668 N N . SER B 1 295 ? -9.789 -30.703 -12.453 1 83 295 SER B N 1
ATOM 6669 C CA . SER B 1 295 ? -10.656 -30.391 -11.32 1 83 295 SER B CA 1
ATOM 6670 C C . SER B 1 295 ? -10.461 -28.938 -10.867 1 83 295 SER B C 1
ATOM 6672 O O . SER B 1 295 ? -11.336 -28.375 -10.211 1 83 295 SER B O 1
ATOM 6674 N N . ALA B 1 296 ? -9.391 -28.344 -11.219 1 83.38 296 ALA B N 1
ATOM 6675 C CA . ALA B 1 296 ? -8.992 -27.078 -10.594 1 83.38 296 ALA B CA 1
ATOM 6676 C C . ALA B 1 296 ? -10.055 -26 -10.797 1 83.38 296 ALA B C 1
ATOM 6678 O O . ALA B 1 296 ? -10.383 -25.266 -9.867 1 83.38 296 ALA B O 1
ATOM 6679 N N . GLU B 1 297 ? -10.617 -26 -11.906 1 76.81 297 GLU B N 1
ATOM 6680 C CA . GLU B 1 297 ? -11.57 -24.953 -12.25 1 76.81 297 GLU B CA 1
ATOM 6681 C C . GLU B 1 297 ? -12.914 -25.172 -11.547 1 76.81 297 GLU B C 1
ATOM 6683 O O . GLU B 1 297 ? -13.719 -24.25 -11.438 1 76.81 297 GLU B O 1
ATOM 6688 N N . LYS B 1 298 ? -13.086 -26.375 -11.156 1 82.88 298 LYS B N 1
ATOM 6689 C CA . LYS B 1 298 ? -14.367 -26.719 -10.539 1 82.88 298 LYS B CA 1
ATOM 6690 C C . LYS B 1 298 ? -14.367 -26.359 -9.055 1 82.88 298 LYS B C 1
ATOM 6692 O O . LYS B 1 298 ? -15.438 -26.219 -8.445 1 82.88 298 LYS B O 1
ATOM 6697 N N . ILE B 1 299 ? -13.211 -26.219 -8.555 1 91.25 299 ILE B N 1
ATOM 6698 C CA . ILE B 1 299 ? -13.102 -26.031 -7.109 1 91.25 299 ILE B CA 1
ATOM 6699 C C . ILE B 1 299 ? -13.516 -24.609 -6.75 1 91.25 299 ILE B C 1
ATOM 6701 O O . ILE B 1 299 ? -13.031 -23.641 -7.359 1 91.25 299 ILE B O 1
ATOM 6705 N N . GLN B 1 300 ? -14.352 -24.484 -5.727 1 88.38 300 GLN B N 1
ATOM 6706 C CA . GLN B 1 300 ? -14.859 -23.188 -5.316 1 88.38 300 GLN B CA 1
ATOM 6707 C C . GLN B 1 300 ? -14.406 -22.828 -3.904 1 88.38 300 GLN B C 1
ATOM 6709 O O . GLN B 1 300 ? -14.5 -21.688 -3.484 1 88.38 300 GLN B O 1
ATOM 6714 N N . LEU B 1 301 ? -14 -23.766 -3.252 1 93.31 301 LEU B N 1
ATOM 6715 C CA . LEU B 1 301 ? -13.523 -23.609 -1.882 1 93.31 301 LEU B CA 1
ATOM 6716 C C . LEU B 1 301 ? -12.5 -24.672 -1.529 1 93.31 301 LEU B C 1
ATOM 6718 O O . LEU B 1 301 ? -12.672 -25.844 -1.88 1 93.31 301 LEU B O 1
ATOM 6722 N N . VAL B 1 302 ? -11.445 -24.25 -0.919 1 94.94 302 VAL B N 1
ATOM 6723 C CA . VAL B 1 302 ? -10.453 -25.188 -0.408 1 94.94 302 VAL B CA 1
ATOM 6724 C C . VAL B 1 302 ? -10.469 -25.172 1.119 1 94.94 302 VAL B C 1
ATOM 6726 O O . VAL B 1 302 ? -10.445 -24.109 1.736 1 94.94 302 VAL B O 1
ATOM 6729 N N . VAL B 1 303 ? -10.562 -26.344 1.713 1 95.88 303 VAL B N 1
ATOM 6730 C CA . VAL B 1 303 ? -10.5 -26.469 3.164 1 95.88 303 VAL B CA 1
ATOM 6731 C C . VAL B 1 303 ? -9.25 -27.25 3.559 1 95.88 303 VAL B C 1
ATOM 6733 O O . VAL B 1 303 ? -9.031 -28.375 3.09 1 95.88 303 VAL B O 1
ATOM 6736 N N . THR B 1 304 ? -8.469 -26.609 4.375 1 94.75 304 THR B N 1
ATOM 6737 C CA . THR B 1 304 ? -7.238 -27.281 4.789 1 94.75 304 THR B CA 1
ATOM 6738 C C . THR B 1 304 ? -7.262 -27.578 6.285 1 94.75 304 THR B C 1
ATOM 6740 O O . THR B 1 304 ? -7.773 -26.781 7.074 1 94.75 304 THR B O 1
ATOM 6743 N N . LEU B 1 305 ? -6.82 -28.75 6.648 1 93.25 305 LEU B N 1
ATOM 6744 C CA . LEU B 1 305 ? -6.57 -29.141 8.031 1 93.25 305 LEU B CA 1
ATOM 6745 C C . LEU B 1 305 ? -5.086 -29.391 8.258 1 93.25 305 LEU B C 1
ATOM 6747 O O . LEU B 1 305 ? -4.574 -30.469 7.945 1 93.25 305 LEU B O 1
ATOM 6751 N N . GLY B 1 306 ? -4.434 -28.453 8.805 1 90.38 306 GLY B N 1
ATOM 6752 C CA . GLY B 1 306 ? -2.994 -28.469 9.008 1 90.38 306 GLY B CA 1
ATOM 6753 C C . GLY B 1 306 ? -2.416 -27.094 9.289 1 90.38 306 GLY B C 1
ATOM 6754 O O . GLY B 1 306 ? -3.152 -26.156 9.586 1 90.38 306 GLY B O 1
ATOM 6755 N N . GLY B 1 307 ? -1.124 -26.969 9.242 1 86.94 307 GLY B N 1
ATOM 6756 C CA . GLY B 1 307 ? -0.452 -25.703 9.484 1 86.94 307 GLY B CA 1
ATOM 6757 C C . GLY B 1 307 ? -0.213 -24.906 8.219 1 86.94 307 GLY B C 1
ATOM 6758 O O . GLY B 1 307 ? -0.86 -25.141 7.199 1 86.94 307 GLY B O 1
ATOM 6759 N N . ASP B 1 308 ? 0.714 -23.953 8.312 1 85.75 308 ASP B N 1
ATOM 6760 C CA . ASP B 1 308 ? 1.052 -23.094 7.188 1 85.75 308 ASP B CA 1
ATOM 6761 C C . ASP B 1 308 ? 1.602 -23.906 6.016 1 85.75 308 ASP B C 1
ATOM 6763 O O . ASP B 1 308 ? 1.322 -23.594 4.855 1 85.75 308 ASP B O 1
ATOM 6767 N N . GLY B 1 309 ? 2.311 -24.938 6.336 1 86 309 GLY B N 1
ATOM 6768 C CA . GLY B 1 309 ? 2.818 -25.797 5.281 1 86 309 GLY B CA 1
ATOM 6769 C C . GLY B 1 309 ? 1.72 -26.438 4.445 1 86 309 GLY B C 1
ATOM 6770 O O . GLY B 1 309 ? 1.857 -26.562 3.227 1 86 309 GLY B O 1
ATOM 6771 N N . THR B 1 310 ? 0.628 -26.844 5.066 1 89.5 310 THR B N 1
ATOM 6772 C CA . THR B 1 310 ? -0.512 -27.422 4.363 1 89.5 310 THR B CA 1
ATOM 6773 C C . THR B 1 310 ? -1.172 -26.391 3.457 1 89.5 310 THR B C 1
ATOM 6775 O O . THR B 1 310 ? -1.608 -26.719 2.352 1 89.5 310 THR B O 1
ATOM 6778 N N . VAL B 1 311 ? -1.221 -25.234 3.969 1 90.69 311 VAL B N 1
ATOM 6779 C CA . VAL B 1 311 ? -1.8 -24.141 3.189 1 90.69 311 VAL B CA 1
ATOM 6780 C C . VAL B 1 311 ? -0.943 -23.875 1.953 1 90.69 311 VAL B C 1
ATOM 6782 O O . VAL B 1 311 ? -1.469 -23.719 0.849 1 90.69 311 VAL B O 1
ATOM 6785 N N . ILE B 1 312 ? 0.339 -23.797 2.164 1 88.06 312 ILE B N 1
ATOM 6786 C CA . ILE B 1 312 ? 1.26 -23.578 1.054 1 88.06 312 ILE B CA 1
ATOM 6787 C C . ILE B 1 312 ? 1.089 -24.688 0.014 1 88.06 312 ILE B C 1
ATOM 6789 O O . ILE B 1 312 ? 1.026 -24.406 -1.187 1 88.06 312 ILE B O 1
ATOM 6793 N N . TRP B 1 313 ? 0.97 -25.875 0.501 1 89 313 TRP B N 1
ATOM 6794 C CA . TRP B 1 313 ? 0.758 -27.016 -0.39 1 89 313 TRP B CA 1
ATOM 6795 C C . TRP B 1 313 ? -0.533 -26.844 -1.185 1 89 313 TRP B C 1
ATOM 6797 O O . TRP B 1 313 ? -0.542 -27.016 -2.406 1 89 313 TRP B O 1
ATOM 6807 N N . ALA B 1 314 ? -1.584 -26.547 -0.545 1 91.06 314 ALA B N 1
ATOM 6808 C CA . ALA B 1 314 ? -2.887 -26.375 -1.184 1 91.06 314 ALA B CA 1
ATOM 6809 C C . ALA B 1 314 ? -2.832 -25.297 -2.262 1 91.06 314 ALA B C 1
ATOM 6811 O O . ALA B 1 314 ? -3.355 -25.484 -3.363 1 91.06 314 ALA B O 1
ATOM 6812 N N . ALA B 1 315 ? -2.213 -24.203 -1.897 1 87.75 315 ALA B N 1
ATOM 6813 C CA . ALA B 1 315 ? -2.107 -23.094 -2.85 1 87.75 315 ALA B CA 1
ATOM 6814 C C . ALA B 1 315 ? -1.31 -23.516 -4.082 1 87.75 315 ALA B C 1
ATOM 6816 O O . ALA B 1 315 ? -1.656 -23.141 -5.207 1 87.75 315 ALA B O 1
ATOM 6817 N N . ASN B 1 316 ? -0.28 -24.297 -3.844 1 84.38 316 ASN B N 1
ATOM 6818 C CA . ASN B 1 316 ? 0.599 -24.734 -4.926 1 84.38 316 ASN B CA 1
ATOM 6819 C C . ASN B 1 316 ? -0.117 -25.672 -5.891 1 84.38 316 ASN B C 1
ATOM 6821 O O . ASN B 1 316 ? 0.295 -25.828 -7.043 1 84.38 316 ASN B O 1
ATOM 6825 N N . LEU B 1 317 ? -1.099 -26.359 -5.418 1 86.81 317 LEU B N 1
ATOM 6826 C CA . LEU B 1 317 ? -1.881 -27.219 -6.293 1 86.81 317 LEU B CA 1
ATOM 6827 C C . LEU B 1 317 ? -2.543 -26.422 -7.406 1 86.81 317 LEU B C 1
ATOM 6829 O O . LEU B 1 317 ? -2.945 -26.984 -8.43 1 86.81 317 LEU B O 1
ATOM 6833 N N . PHE B 1 318 ? -2.623 -25.156 -7.195 1 83.44 318 PHE B N 1
ATOM 6834 C CA . PHE B 1 318 ? -3.283 -24.297 -8.164 1 83.44 318 PHE B CA 1
ATOM 6835 C C . PHE B 1 318 ? -2.275 -23.391 -8.859 1 83.44 318 PHE B C 1
ATOM 6837 O O . PHE B 1 318 ? -2.625 -22.297 -9.305 1 83.44 318 PHE B O 1
ATOM 6844 N N . ASP B 1 319 ? -1.059 -23.719 -8.789 1 75.31 319 ASP B N 1
ATOM 6845 C CA . ASP B 1 319 ? -0.027 -22.906 -9.445 1 75.31 319 ASP B CA 1
ATOM 6846 C C . ASP B 1 319 ? -0.377 -22.656 -10.906 1 75.31 319 ASP B C 1
ATOM 6848 O O . ASP B 1 319 ? -0.724 -23.578 -11.641 1 75.31 319 ASP B O 1
ATOM 6852 N N . GLY B 1 320 ? -0.305 -21.453 -11.273 1 64.5 320 GLY B N 1
ATOM 6853 C CA . GLY B 1 320 ? -0.57 -21.109 -12.664 1 64.5 320 GLY B CA 1
ATOM 6854 C C . GLY B 1 320 ? -2.035 -20.812 -12.938 1 64.5 320 GLY B C 1
ATOM 6855 O O . GLY B 1 320 ? -2.402 -20.453 -14.055 1 64.5 320 GLY B O 1
ATOM 6856 N N . VAL B 1 321 ? -2.82 -21.078 -11.938 1 67 321 VAL B N 1
ATOM 6857 C CA . VAL B 1 321 ? -4.238 -20.766 -12.078 1 67 321 VAL B CA 1
ATOM 6858 C C . VAL B 1 321 ? -4.73 -20.016 -10.836 1 67 321 VAL B C 1
ATOM 6860 O O . VAL B 1 321 ? -3.979 -19.828 -9.883 1 67 321 VAL B O 1
ATOM 6863 N N . VAL B 1 322 ? -5.965 -19.609 -10.906 1 73.94 322 VAL B N 1
ATOM 6864 C CA . VAL B 1 322 ? -6.566 -18.859 -9.797 1 73.94 322 VAL B CA 1
ATOM 6865 C C . VAL B 1 322 ? -6.738 -19.781 -8.594 1 73.94 322 VAL B C 1
ATOM 6867 O O . VAL B 1 322 ? -7.215 -20.922 -8.734 1 73.94 322 VAL B O 1
ATOM 6870 N N . VAL B 1 323 ? -6.277 -19.266 -7.57 1 80.94 323 VAL B N 1
ATOM 6871 C CA . VAL B 1 323 ? -6.434 -20.016 -6.332 1 80.94 323 VAL B CA 1
ATOM 6872 C C . VAL B 1 323 ? -7.812 -19.75 -5.73 1 80.94 323 VAL B C 1
ATOM 6874 O O . VAL B 1 323 ? -8.188 -18.594 -5.508 1 80.94 323 VAL B O 1
ATOM 6877 N N . PRO B 1 324 ? -8.586 -20.812 -5.539 1 84.06 324 PRO B N 1
ATOM 6878 C CA . PRO B 1 324 ? -9.867 -20.594 -4.859 1 84.06 324 PRO B CA 1
ATOM 6879 C C . PRO B 1 324 ? -9.695 -20.141 -3.408 1 84.06 324 PRO B C 1
ATOM 6881 O O . PRO B 1 324 ? -8.609 -20.281 -2.84 1 84.06 324 PRO B O 1
ATOM 6884 N N . PRO B 1 325 ? -10.781 -19.609 -2.807 1 88.94 325 PRO B N 1
ATOM 6885 C CA . PRO B 1 325 ? -10.688 -19.25 -1.391 1 88.94 325 PRO B CA 1
ATOM 6886 C C . PRO B 1 325 ? -10.289 -20.438 -0.505 1 88.94 325 PRO B C 1
ATOM 6888 O O . PRO B 1 325 ? -10.766 -21.562 -0.717 1 88.94 325 PRO B O 1
ATOM 6891 N N . ILE B 1 326 ? -9.438 -20.078 0.349 1 92.69 326 ILE B N 1
ATOM 6892 C CA . ILE B 1 326 ? -8.945 -21.125 1.246 1 92.69 326 ILE B CA 1
ATOM 6893 C C . ILE B 1 326 ? -9.453 -20.875 2.662 1 92.69 326 ILE B C 1
ATOM 6895 O O . ILE B 1 326 ? -9.344 -19.766 3.18 1 92.69 326 ILE B O 1
ATOM 6899 N N . LEU B 1 327 ? -10.102 -21.797 3.182 1 94.62 327 LEU B N 1
ATOM 6900 C CA . LEU B 1 327 ? -10.461 -21.828 4.594 1 94.62 327 LEU B CA 1
ATOM 6901 C C . LEU B 1 327 ? -9.539 -22.781 5.363 1 94.62 327 LEU B C 1
ATOM 6903 O O . LEU B 1 327 ? -9.633 -24 5.207 1 94.62 327 LEU B O 1
ATOM 6907 N N . ALA B 1 328 ? -8.711 -22.188 6.207 1 93.62 328 ALA B N 1
ATOM 6908 C CA . ALA B 1 328 ? -7.609 -22.969 6.777 1 93.62 328 ALA B CA 1
ATOM 6909 C C . ALA B 1 328 ? -7.801 -23.156 8.281 1 93.62 328 ALA B C 1
ATOM 6911 O O . ALA B 1 328 ? -8.086 -22.203 9.008 1 93.62 328 ALA B O 1
ATOM 6912 N N . PHE B 1 329 ? -7.629 -24.422 8.711 1 92.19 329 PHE B N 1
ATOM 6913 C CA . PHE B 1 329 ? -7.73 -24.797 10.117 1 92.19 329 PHE B CA 1
ATOM 6914 C C . PHE B 1 329 ? -6.418 -25.391 10.617 1 92.19 329 PHE B C 1
ATOM 6916 O O . PHE B 1 329 ? -5.809 -26.219 9.945 1 92.19 329 PHE B O 1
ATOM 6923 N N . ASN B 1 330 ? -6.004 -24.844 11.734 1 88.81 330 ASN B N 1
ATOM 6924 C CA . ASN B 1 330 ? -4.75 -25.328 12.297 1 88.81 330 ASN B CA 1
ATOM 6925 C C . ASN B 1 330 ? -4.988 -26.422 13.344 1 88.81 330 ASN B C 1
ATOM 6927 O O . ASN B 1 330 ? -6.059 -26.469 13.953 1 88.81 330 ASN B O 1
ATOM 6931 N N . LEU B 1 331 ? -4.02 -27.328 13.461 1 85.19 331 LEU B N 1
ATOM 6932 C CA . LEU B 1 331 ? -4.074 -28.406 14.438 1 85.19 331 LEU B CA 1
ATOM 6933 C C . LEU B 1 331 ? -3.211 -28.094 15.656 1 85.19 331 LEU B C 1
ATOM 6935 O O . LEU B 1 331 ? -2.492 -28.953 16.156 1 85.19 331 LEU B O 1
ATOM 6939 N N . GLY B 1 332 ? -3.174 -26.781 16.094 1 75.69 332 GLY B N 1
ATOM 6940 C CA . GLY B 1 332 ? -2.412 -26.406 17.266 1 75.69 332 GLY B CA 1
ATOM 6941 C C . GLY B 1 332 ? -1.195 -25.562 16.938 1 75.69 332 GLY B C 1
ATOM 6942 O O . GLY B 1 332 ? -0.597 -24.953 17.844 1 75.69 332 GLY B O 1
ATOM 6943 N N . SER B 1 333 ? -0.771 -25.594 15.727 1 71.25 333 SER B N 1
ATOM 6944 C CA . SER B 1 333 ? 0.38 -24.766 15.367 1 71.25 333 SER B CA 1
ATOM 6945 C C . SER B 1 333 ? 0.012 -23.297 15.32 1 71.25 333 SER B C 1
ATOM 6947 O O . SER B 1 333 ? -1.15 -22.953 15.094 1 71.25 333 SER B O 1
ATOM 6949 N N . LEU B 1 334 ? 1.068 -22.5 15.695 1 69.94 334 LEU B N 1
ATOM 6950 C CA . LEU B 1 334 ? 0.893 -21.047 15.68 1 69.94 334 LEU B CA 1
ATOM 6951 C C . LEU B 1 334 ? 1.298 -20.453 14.328 1 69.94 334 LEU B C 1
ATOM 6953 O O . LEU B 1 334 ? 2.471 -20.516 13.953 1 69.94 334 LEU B O 1
ATOM 6957 N N . GLY B 1 335 ? 0.331 -20.359 13.375 1 74.75 335 GLY B N 1
ATOM 6958 C CA . GLY B 1 335 ? 0.652 -19.75 12.094 1 74.75 335 GLY B CA 1
ATOM 6959 C C . GLY B 1 335 ? -0.213 -18.547 11.773 1 74.75 335 GLY B C 1
ATOM 6960 O O . GLY B 1 335 ? -1.084 -18.172 12.562 1 74.75 335 GLY B O 1
ATOM 6961 N N . PHE B 1 336 ? 0.205 -17.781 10.789 1 77.25 336 PHE B N 1
ATOM 6962 C CA . PHE B 1 336 ? -0.515 -16.578 10.398 1 77.25 336 PHE B CA 1
ATOM 6963 C C . PHE B 1 336 ? -1.529 -16.891 9.305 1 77.25 336 PHE B C 1
ATOM 6965 O O . PHE B 1 336 ? -2.42 -16.078 9.023 1 77.25 336 PHE B O 1
ATOM 6972 N N . MET B 1 337 ? -1.388 -18.109 8.789 1 80.56 337 MET B N 1
ATOM 6973 C CA . MET B 1 337 ? -2.254 -18.406 7.648 1 80.56 337 MET B CA 1
ATOM 6974 C C . MET B 1 337 ? -3.447 -19.25 8.078 1 80.56 337 MET B C 1
ATOM 6976 O O . MET B 1 337 ? -4.57 -19.016 7.629 1 80.56 337 MET B O 1
ATOM 6980 N N . ALA B 1 338 ? -3.207 -20.25 8.82 1 80.38 338 ALA B N 1
ATOM 6981 C CA . ALA B 1 338 ? -4.305 -21.062 9.359 1 80.38 338 ALA B CA 1
ATOM 6982 C C . ALA B 1 338 ? -4.914 -20.391 10.586 1 80.38 338 ALA B C 1
ATOM 6984 O O . ALA B 1 338 ? -4.465 -20.625 11.711 1 80.38 338 ALA B O 1
ATOM 6985 N N . LYS B 1 339 ? -5.953 -19.734 10.445 1 78 339 LYS B N 1
ATOM 6986 C CA . LYS B 1 339 ? -6.449 -18.781 11.422 1 78 339 LYS B CA 1
ATOM 6987 C C . LYS B 1 339 ? -7.406 -19.438 12.406 1 78 339 LYS B C 1
ATOM 6989 O O . LYS B 1 339 ? -7.602 -18.938 13.523 1 78 339 LYS B O 1
ATOM 6994 N N . TYR B 1 340 ? -7.957 -20.594 12.047 1 87.44 340 TYR B N 1
ATOM 6995 C CA . TYR B 1 340 ? -8.984 -21.188 12.883 1 87.44 340 TYR B CA 1
ATOM 6996 C C . TYR B 1 340 ? -8.516 -22.516 13.477 1 87.44 340 TYR B C 1
ATOM 6998 O O . TYR B 1 340 ? -7.848 -23.297 12.797 1 87.44 340 TYR B O 1
ATOM 7006 N N . PRO B 1 341 ? -8.844 -22.688 14.695 1 88.19 341 PRO B N 1
ATOM 7007 C CA . PRO B 1 341 ? -8.523 -24 15.266 1 88.19 341 PRO B CA 1
ATOM 7008 C C . PRO B 1 341 ? -9.352 -25.125 14.656 1 88.19 341 PRO B C 1
ATOM 7010 O O . PRO B 1 341 ? -10.531 -24.938 14.367 1 88.19 341 PRO B O 1
ATOM 7013 N N . ALA B 1 342 ? -8.734 -26.25 14.492 1 89.88 342 ALA B N 1
ATOM 7014 C CA . ALA B 1 342 ? -9.391 -27.406 13.898 1 89.88 342 ALA B CA 1
ATOM 7015 C C . ALA B 1 342 ? -10.648 -27.781 14.672 1 89.88 342 ALA B C 1
ATOM 7017 O O . ALA B 1 342 ? -11.609 -28.312 14.094 1 89.88 342 ALA B O 1
ATOM 7018 N N . SER B 1 343 ? -10.719 -27.422 15.938 1 88.5 343 SER B N 1
ATOM 7019 C CA . SER B 1 343 ? -11.875 -27.734 16.766 1 88.5 343 SER B CA 1
ATOM 7020 C C . SER B 1 343 ? -13.109 -26.953 16.328 1 88.5 343 SER B C 1
ATOM 7022 O O . SER B 1 343 ? -14.234 -27.328 16.656 1 88.5 343 SER B O 1
ATOM 7024 N N . SER B 1 344 ? -12.898 -25.953 15.594 1 91.69 344 SER B N 1
ATOM 7025 C CA . SER B 1 344 ? -14.008 -25.094 15.203 1 91.69 344 SER B CA 1
ATOM 7026 C C . SER B 1 344 ? -14.422 -25.359 13.758 1 91.69 344 SER B C 1
ATOM 7028 O O . SER B 1 344 ? -15.227 -24.609 13.195 1 91.69 344 SER B O 1
ATOM 7030 N N . VAL B 1 345 ? -13.961 -26.438 13.148 1 94.31 345 VAL B N 1
ATOM 7031 C CA . VAL B 1 345 ? -14.094 -26.625 11.711 1 94.31 345 VAL B CA 1
ATOM 7032 C C . VAL B 1 345 ? -15.57 -26.656 11.328 1 94.31 345 VAL B C 1
ATOM 7034 O O . VAL B 1 345 ? -15.992 -25.969 10.398 1 94.31 345 VAL B O 1
ATOM 7037 N N . LEU B 1 346 ? -16.406 -27.422 12 1 94.19 346 LEU B N 1
ATOM 7038 C CA . LEU B 1 346 ? -17.812 -27.578 11.633 1 94.19 346 LEU B CA 1
ATOM 7039 C C . LEU B 1 346 ? -18.578 -26.266 11.867 1 94.19 346 LEU B C 1
ATOM 7041 O O . LEU B 1 346 ? -19.406 -25.875 11.039 1 94.19 346 LEU B O 1
ATOM 7045 N N . ASP B 1 347 ? -18.219 -25.578 12.953 1 94 347 ASP B N 1
ATOM 7046 C CA . ASP B 1 347 ? -18.875 -24.312 13.266 1 94 347 ASP B CA 1
ATOM 7047 C C . ASP B 1 347 ? -18.547 -23.25 12.211 1 94 347 ASP B C 1
ATOM 7049 O O . ASP B 1 347 ? -19.438 -22.531 11.75 1 94 347 ASP B O 1
ATOM 7053 N N . VAL B 1 348 ? -17.328 -23.172 11.875 1 93.25 348 VAL B N 1
ATOM 7054 C CA . VAL B 1 348 ? -16.875 -22.172 10.906 1 93.25 348 VAL B CA 1
ATOM 7055 C C . VAL B 1 348 ? -17.469 -22.469 9.539 1 93.25 348 VAL B C 1
ATOM 7057 O O . VAL B 1 348 ? -17.953 -21.562 8.844 1 93.25 348 VAL B O 1
ATOM 7060 N N . LEU B 1 349 ? -17.469 -23.734 9.156 1 95.19 349 LEU B N 1
ATOM 7061 C CA . LEU B 1 349 ? -18.047 -24.125 7.879 1 95.19 349 LEU B CA 1
ATOM 7062 C C . LEU B 1 349 ? -19.547 -23.812 7.84 1 95.19 349 LEU B C 1
ATOM 7064 O O . LEU B 1 349 ? -20.062 -23.391 6.805 1 95.19 349 LEU B O 1
ATOM 7068 N N . ASN B 1 350 ? -20.188 -24.031 8.93 1 93.06 350 ASN B N 1
ATOM 7069 C CA . ASN B 1 350 ? -21.609 -23.703 9.008 1 93.06 350 ASN B CA 1
ATOM 7070 C C . ASN B 1 350 ? -21.844 -22.219 8.75 1 93.06 350 ASN B C 1
ATOM 7072 O O . ASN B 1 350 ? -22.781 -21.844 8.039 1 93.06 350 ASN B O 1
ATOM 7076 N N . VAL B 1 351 ? -21.031 -21.438 9.305 1 90.44 351 VAL B N 1
ATOM 7077 C CA . VAL B 1 351 ? -21.141 -20 9.125 1 90.44 351 VAL B CA 1
ATOM 7078 C C . VAL B 1 351 ? -20.844 -19.625 7.672 1 90.44 351 VAL B C 1
ATOM 7080 O O . VAL B 1 351 ? -21.594 -18.875 7.047 1 90.44 351 VAL B O 1
ATOM 7083 N N . VAL B 1 352 ? -19.797 -20.156 7.133 1 91.31 352 VAL B N 1
ATOM 7084 C CA . VAL B 1 352 ? -19.328 -19.812 5.797 1 91.31 352 VAL B CA 1
ATOM 7085 C C . VAL B 1 352 ? -20.359 -20.25 4.758 1 91.31 352 VAL B C 1
ATOM 7087 O O . VAL B 1 352 ? -20.719 -19.469 3.865 1 91.31 352 VAL B O 1
ATOM 7090 N N . LEU B 1 353 ? -20.859 -21.469 4.91 1 92.06 353 LEU B N 1
ATOM 7091 C CA . LEU B 1 353 ? -21.797 -22.016 3.93 1 92.06 353 LEU B CA 1
ATOM 7092 C C . LEU B 1 353 ? -23.172 -21.391 4.082 1 92.06 353 LEU B C 1
ATOM 7094 O O . LEU B 1 353 ? -23.984 -21.422 3.154 1 92.06 353 LEU B O 1
ATOM 7098 N N . GLY B 1 354 ? -23.359 -20.797 5.227 1 87.44 354 GLY B N 1
ATOM 7099 C CA . GLY B 1 354 ? -24.641 -20.156 5.48 1 87.44 354 GLY B CA 1
ATOM 7100 C C . GLY B 1 354 ? -24.641 -18.672 5.168 1 87.44 354 GLY B C 1
ATOM 7101 O O . GLY B 1 354 ? -25.703 -18.047 5.176 1 87.44 354 GLY B O 1
ATOM 7102 N N . SER B 1 355 ? -23.531 -18.141 4.957 1 80.88 355 SER B N 1
ATOM 7103 C CA . SER B 1 355 ? -23.406 -16.703 4.695 1 80.88 355 SER B CA 1
ATOM 7104 C C . SER B 1 355 ? -23.562 -16.406 3.211 1 80.88 355 SER B C 1
ATOM 7106 O O . SER B 1 355 ? -23.203 -17.219 2.359 1 80.88 355 SER B O 1
ATOM 7108 N N . GLU B 1 356 ? -24.156 -15.242 2.947 1 69.81 356 GLU B N 1
ATOM 7109 C CA . GLU B 1 356 ? -24.266 -14.812 1.558 1 69.81 356 GLU B CA 1
ATOM 7110 C C . GLU B 1 356 ? -22.906 -14.391 0.995 1 69.81 356 GLU B C 1
ATOM 7112 O O . GLU B 1 356 ? -22.609 -14.656 -0.171 1 69.81 356 GLU B O 1
ATOM 7117 N N . LYS B 1 357 ? -22.219 -13.773 1.927 1 72.25 357 LYS B N 1
ATOM 7118 C CA . LYS B 1 357 ? -20.891 -13.305 1.543 1 72.25 357 LYS B CA 1
ATOM 7119 C C . LYS B 1 357 ? -19.891 -13.508 2.676 1 72.25 357 LYS B C 1
ATOM 7121 O O . LYS B 1 357 ? -20.266 -13.492 3.852 1 72.25 357 LYS B O 1
ATOM 7126 N N . VAL B 1 358 ? -18.641 -13.836 2.174 1 75.44 358 VAL B N 1
ATOM 7127 C CA . VAL B 1 358 ? -17.562 -13.984 3.148 1 75.44 358 VAL B CA 1
ATOM 7128 C C . VAL B 1 358 ? -16.438 -13 2.828 1 75.44 358 VAL B C 1
ATOM 7130 O O . VAL B 1 358 ? -16.297 -12.547 1.688 1 75.44 358 VAL B O 1
ATOM 7133 N N . PHE B 1 359 ? -15.68 -12.672 3.883 1 73.06 359 PHE B N 1
ATOM 7134 C CA . PHE B 1 359 ? -14.508 -11.82 3.697 1 73.06 359 PHE B CA 1
ATOM 7135 C C . PHE B 1 359 ? -13.305 -12.641 3.264 1 73.06 359 PHE B C 1
ATOM 7137 O O . PHE B 1 359 ? -13.078 -13.742 3.762 1 73.06 359 PHE B O 1
ATOM 7144 N N . LEU B 1 360 ? -12.578 -12.039 2.312 1 76.31 360 LEU B N 1
ATOM 7145 C CA . LEU B 1 360 ? -11.336 -12.656 1.872 1 76.31 360 LEU B CA 1
ATOM 7146 C C . LEU B 1 360 ? -10.133 -11.773 2.211 1 76.31 360 LEU B C 1
ATOM 7148 O O . LEU B 1 360 ? -10.164 -10.562 1.979 1 76.31 360 LEU B O 1
ATOM 7152 N N . ASP B 1 361 ? -9.195 -12.305 2.854 1 77.81 361 ASP B N 1
ATOM 7153 C CA . ASP B 1 361 ? -7.871 -11.703 2.99 1 77.81 361 ASP B CA 1
ATOM 7154 C C . ASP B 1 361 ? -6.953 -12.133 1.847 1 77.81 361 ASP B C 1
ATOM 7156 O O . ASP B 1 361 ? -6.703 -13.328 1.657 1 77.81 361 ASP B O 1
ATOM 7160 N N . LEU B 1 362 ? -6.473 -11.211 1.126 1 76.44 362 LEU B N 1
ATOM 7161 C CA . LEU B 1 362 ? -5.648 -11.523 -0.037 1 76.44 362 LEU B CA 1
ATOM 7162 C C . LEU B 1 362 ? -4.168 -11.445 0.312 1 76.44 362 LEU B C 1
ATOM 7164 O O . LEU B 1 362 ? -3.668 -10.383 0.685 1 76.44 362 LEU B O 1
ATOM 7168 N N . HIS B 1 363 ? -3.535 -12.539 0.207 1 85.25 363 HIS B N 1
ATOM 7169 C CA . HIS B 1 363 ? -2.104 -12.602 0.475 1 85.25 363 HIS B CA 1
ATOM 7170 C C . HIS B 1 363 ? -1.302 -12.664 -0.821 1 85.25 363 HIS B C 1
ATOM 7172 O O . HIS B 1 363 ? -1.694 -13.359 -1.762 1 85.25 363 HIS B O 1
ATOM 7178 N N . SER B 1 364 ? -0.206 -11.953 -0.785 1 84.69 364 SER B N 1
ATOM 7179 C CA . SER B 1 364 ? 0.599 -11.859 -1.998 1 84.69 364 SER B CA 1
ATOM 7180 C C . SER B 1 364 ? 1.469 -13.094 -2.182 1 84.69 364 SER B C 1
ATOM 7182 O O . SER B 1 364 ? 1.811 -13.773 -1.209 1 84.69 364 SER B O 1
ATOM 7184 N N . LYS B 1 365 ? 1.734 -13.328 -3.506 1 86.44 365 LYS B N 1
ATOM 7185 C CA . LYS B 1 365 ? 2.715 -14.32 -3.941 1 86.44 365 LYS B CA 1
ATOM 7186 C C . LYS B 1 365 ? 3.766 -13.688 -4.852 1 86.44 365 LYS B C 1
ATOM 7188 O O . LYS B 1 365 ? 3.504 -12.672 -5.5 1 86.44 365 LYS B O 1
ATOM 7193 N N . LEU B 1 366 ? 4.883 -14.312 -4.809 1 90.94 366 LEU B N 1
ATOM 7194 C CA . LEU B 1 366 ? 5.914 -13.906 -5.762 1 90.94 366 LEU B CA 1
ATOM 7195 C C . LEU B 1 366 ? 5.969 -14.867 -6.941 1 90.94 366 LEU B C 1
ATOM 7197 O O . LEU B 1 366 ? 5.648 -16.047 -6.801 1 90.94 366 LEU B O 1
ATOM 7201 N N . MET B 1 367 ? 6.223 -14.352 -8.062 1 86.88 367 MET B N 1
ATOM 7202 C CA . MET B 1 367 ? 6.594 -15.148 -9.234 1 86.88 367 MET B CA 1
ATOM 7203 C C . MET B 1 367 ? 8.086 -15.016 -9.523 1 86.88 367 MET B C 1
ATOM 7205 O O . MET B 1 367 ? 8.656 -13.93 -9.406 1 86.88 367 MET B O 1
ATOM 7209 N N . TYR B 1 368 ? 8.734 -16.109 -9.875 1 91.06 368 TYR B N 1
ATOM 7210 C CA . TYR B 1 368 ? 10.164 -16.062 -10.172 1 91.06 368 TYR B CA 1
ATOM 7211 C C . TYR B 1 368 ? 10.469 -16.781 -11.477 1 91.06 368 TYR B C 1
ATOM 7213 O O . TYR B 1 368 ? 9.711 -17.656 -11.906 1 91.06 368 TYR B O 1
ATOM 7221 N N . GLN B 1 369 ? 11.484 -16.344 -12.109 1 90 369 GLN B N 1
ATOM 7222 C CA . GLN B 1 369 ? 12.086 -16.984 -13.273 1 90 369 GLN B CA 1
ATOM 7223 C C . GLN B 1 369 ? 13.594 -17.172 -13.086 1 90 369 GLN B C 1
ATOM 7225 O O . GLN B 1 369 ? 14.312 -16.219 -12.812 1 90 369 GLN B O 1
ATOM 7230 N N . VAL B 1 370 ? 14.008 -18.406 -13.172 1 92.19 370 VAL B N 1
ATOM 7231 C CA . VAL B 1 370 ? 15.43 -18.734 -13.086 1 92.19 370 VAL B CA 1
ATOM 7232 C C . VAL B 1 370 ? 15.984 -19 -14.484 1 92.19 370 VAL B C 1
ATOM 7234 O O . VAL B 1 370 ? 15.562 -19.953 -15.148 1 92.19 370 VAL B O 1
ATOM 7237 N N . ILE B 1 371 ? 16.844 -18.141 -14.844 1 89.5 371 ILE B N 1
ATOM 7238 C CA . ILE B 1 371 ? 17.453 -18.25 -16.172 1 89.5 371 ILE B CA 1
ATOM 7239 C C . ILE B 1 371 ? 18.891 -18.75 -16.031 1 89.5 371 ILE B C 1
ATOM 7241 O O . ILE B 1 371 ? 19.797 -17.984 -15.711 1 89.5 371 ILE B O 1
ATOM 7245 N N . ASP B 1 372 ? 19.078 -19.938 -16.281 1 88.81 372 ASP B N 1
ATOM 7246 C CA . ASP B 1 372 ? 20.375 -20.609 -16.234 1 88.81 372 ASP B CA 1
ATOM 7247 C C . ASP B 1 372 ? 20.781 -21.125 -17.609 1 88.81 372 ASP B C 1
ATOM 7249 O O . ASP B 1 372 ? 20.578 -22.297 -17.938 1 88.81 372 ASP B O 1
ATOM 7253 N N . GLY B 1 373 ? 21.531 -20.219 -18.328 1 79.56 373 GLY B N 1
ATOM 7254 C CA . GLY B 1 373 ? 21.797 -20.562 -19.719 1 79.56 373 GLY B CA 1
ATOM 7255 C C . GLY B 1 373 ? 20.531 -20.703 -20.547 1 79.56 373 GLY B C 1
ATOM 7256 O O . GLY B 1 373 ? 19.719 -19.797 -20.609 1 79.56 373 GLY B O 1
ATOM 7257 N N . ALA B 1 374 ? 20.344 -21.891 -21.094 1 76.12 374 ALA B N 1
ATOM 7258 C CA . ALA B 1 374 ? 19.172 -22.156 -21.922 1 76.12 374 ALA B CA 1
ATOM 7259 C C . ALA B 1 374 ? 18 -22.656 -21.094 1 76.12 374 ALA B C 1
ATOM 7261 O O . ALA B 1 374 ? 16.859 -22.672 -21.562 1 76.12 374 ALA B O 1
ATOM 7262 N N . ASN B 1 375 ? 18.266 -23 -19.891 1 79.81 375 ASN B N 1
ATOM 7263 C CA . ASN B 1 375 ? 17.234 -23.531 -19 1 79.81 375 ASN B CA 1
ATOM 7264 C C . ASN B 1 375 ? 16.484 -22.422 -18.266 1 79.81 375 ASN B C 1
ATOM 7266 O O . ASN B 1 375 ? 17.109 -21.578 -17.641 1 79.81 375 ASN B O 1
ATOM 7270 N N . ILE B 1 376 ? 15.195 -22.406 -18.5 1 85.12 376 ILE B N 1
ATOM 7271 C CA . ILE B 1 376 ? 14.359 -21.422 -17.812 1 85.12 376 ILE B CA 1
ATOM 7272 C C . ILE B 1 376 ? 13.336 -22.141 -16.938 1 85.12 376 ILE B C 1
ATOM 7274 O O . ILE B 1 376 ? 12.586 -23 -17.406 1 85.12 376 ILE B O 1
ATOM 7278 N N . VAL B 1 377 ? 13.391 -21.875 -15.688 1 85 377 VAL B N 1
ATOM 7279 C CA . VAL B 1 377 ? 12.43 -22.422 -14.734 1 85 377 VAL B CA 1
ATOM 7280 C C . VAL B 1 377 ? 11.594 -21.297 -14.141 1 85 377 VAL B C 1
ATOM 7282 O O . VAL B 1 377 ? 12.133 -20.25 -13.742 1 85 377 VAL B O 1
ATOM 7285 N N . THR B 1 378 ? 10.305 -21.453 -14.172 1 86.5 378 THR B N 1
ATOM 7286 C CA . THR B 1 378 ? 9.398 -20.453 -13.594 1 86.5 378 THR B CA 1
ATOM 7287 C C . THR B 1 378 ? 8.555 -21.078 -12.484 1 86.5 378 THR B C 1
ATOM 7289 O O . THR B 1 378 ? 8.375 -22.297 -12.438 1 86.5 378 THR B O 1
ATOM 7292 N N . GLY B 1 379 ? 8.141 -20.25 -11.57 1 83.56 379 GLY B N 1
ATOM 7293 C CA . GLY B 1 379 ? 7.289 -20.703 -10.484 1 83.56 379 GLY B CA 1
ATOM 7294 C C . GLY B 1 379 ? 6.793 -19.578 -9.602 1 83.56 379 GLY B C 1
ATOM 7295 O O . GLY B 1 379 ? 6.973 -18.406 -9.93 1 83.56 379 GLY B O 1
ATOM 7296 N N . THR B 1 380 ? 6.07 -19.969 -8.539 1 87 380 THR B N 1
ATOM 7297 C CA . THR B 1 380 ? 5.559 -19 -7.578 1 87 380 THR B CA 1
ATOM 7298 C C . THR B 1 380 ? 6.02 -19.344 -6.168 1 87 380 THR B C 1
ATOM 7300 O O . THR B 1 380 ? 6.5 -20.453 -5.918 1 87 380 THR B O 1
ATOM 7303 N N . CYS B 1 381 ? 5.996 -18.359 -5.379 1 90.5 381 CYS B N 1
ATOM 7304 C CA . CYS B 1 381 ? 6.438 -18.484 -3.996 1 90.5 381 CYS B CA 1
ATOM 7305 C C . CYS B 1 381 ? 5.508 -17.734 -3.053 1 90.5 381 CYS B C 1
ATOM 7307 O O . CYS B 1 381 ? 5.078 -16.609 -3.357 1 90.5 381 CYS B O 1
ATOM 7309 N N . MET B 1 382 ? 5.246 -18.375 -1.914 1 89.81 382 MET B N 1
ATOM 7310 C CA . MET B 1 382 ? 4.32 -17.75 -0.971 1 89.81 382 MET B CA 1
ATOM 7311 C C . MET B 1 382 ? 5.07 -17.078 0.17 1 89.81 382 MET B C 1
ATOM 7313 O O . MET B 1 382 ? 4.621 -16.062 0.694 1 89.81 382 MET B O 1
ATOM 7317 N N . ASN B 1 383 ? 6.121 -17.734 0.539 1 92.19 383 ASN B N 1
ATOM 7318 C CA . ASN B 1 383 ? 6.906 -17.156 1.631 1 92.19 383 ASN B CA 1
ATOM 7319 C C . ASN B 1 383 ? 8.164 -16.469 1.117 1 92.19 383 ASN B C 1
ATOM 7321 O O . ASN B 1 383 ? 8.227 -15.242 1.076 1 92.19 383 ASN B O 1
ATOM 7325 N N . GLU B 1 384 ? 9.109 -17.25 0.653 1 95.62 384 GLU B N 1
ATOM 7326 C CA . GLU B 1 384 ? 10.344 -16.594 0.251 1 95.62 384 GLU B CA 1
ATOM 7327 C C . GLU B 1 384 ? 11.117 -17.438 -0.754 1 95.62 384 GLU B C 1
ATOM 7329 O O . GLU B 1 384 ? 10.922 -18.656 -0.829 1 95.62 384 GLU B O 1
ATOM 7334 N N . ILE B 1 385 ? 11.867 -16.781 -1.525 1 96.44 385 ILE B N 1
ATOM 7335 C CA . ILE B 1 385 ? 12.953 -17.359 -2.312 1 96.44 385 ILE B CA 1
ATOM 7336 C C . ILE B 1 385 ? 14.281 -17.125 -1.592 1 96.44 385 ILE B C 1
ATOM 7338 O O . ILE B 1 385 ? 14.648 -15.992 -1.279 1 96.44 385 ILE B O 1
ATOM 7342 N N . CYS B 1 386 ? 14.961 -18.203 -1.325 1 96.88 386 CYS B N 1
ATOM 7343 C CA . CYS B 1 386 ? 16.234 -18.141 -0.613 1 96.88 386 CYS B CA 1
ATOM 7344 C C . CYS B 1 386 ? 17.375 -18.578 -1.513 1 96.88 386 CYS B C 1
ATOM 7346 O O . CYS B 1 386 ? 17.344 -19.656 -2.105 1 96.88 386 CYS B O 1
ATOM 7348 N N . ILE B 1 387 ? 18.297 -17.75 -1.692 1 96.44 387 ILE B N 1
ATOM 7349 C CA . ILE B 1 387 ? 19.562 -18.109 -2.342 1 96.44 387 ILE B CA 1
ATOM 7350 C C . ILE B 1 387 ? 20.688 -18.125 -1.309 1 96.44 387 ILE B C 1
ATOM 7352 O O . ILE B 1 387 ? 20.984 -17.109 -0.69 1 96.44 387 ILE B O 1
ATOM 7356 N N . ASP B 1 388 ? 21.281 -19.25 -1.135 1 94.5 388 ASP B N 1
ATOM 7357 C CA . ASP B 1 388 ? 22.281 -19.344 -0.07 1 94.5 388 ASP B CA 1
ATOM 7358 C C . ASP B 1 388 ? 23.469 -20.203 -0.499 1 94.5 388 ASP B C 1
ATOM 7360 O O . ASP B 1 388 ? 23.5 -20.719 -1.621 1 94.5 388 ASP B O 1
ATOM 7364 N N . ARG B 1 389 ? 24.375 -20.406 0.346 1 91.56 389 ARG B N 1
ATOM 7365 C CA . ARG B 1 389 ? 25.656 -21.062 0.063 1 91.56 389 ARG B CA 1
ATOM 7366 C C . ARG B 1 389 ? 25.516 -22.578 0.156 1 91.56 389 ARG B C 1
ATOM 7368 O O . ARG B 1 389 ? 26.422 -23.297 -0.25 1 91.56 389 ARG B O 1
ATOM 7375 N N . GLY B 1 390 ? 24.438 -23.047 0.636 1 87.88 390 GLY B N 1
ATOM 7376 C CA . GLY B 1 390 ? 24.281 -24.469 0.81 1 87.88 390 GLY B CA 1
ATOM 7377 C C . GLY B 1 390 ? 25.312 -25.078 1.736 1 87.88 390 GLY B C 1
ATOM 7378 O O . GLY B 1 390 ? 25.516 -24.594 2.852 1 87.88 390 GLY B O 1
ATOM 7379 N N . VAL B 1 391 ? 25.922 -26.062 1.201 1 77.81 391 VAL B N 1
ATOM 7380 C CA . VAL B 1 391 ? 26.859 -26.797 2.047 1 77.81 391 VAL B CA 1
ATOM 7381 C C . VAL B 1 391 ? 28.234 -26.156 1.984 1 77.81 391 VAL B C 1
ATOM 7383 O O . VAL B 1 391 ? 29.141 -26.531 2.738 1 77.81 391 VAL B O 1
ATOM 7386 N N . ASN B 1 392 ? 28.312 -25.219 1.184 1 77.88 392 ASN B N 1
ATOM 7387 C CA . ASN B 1 392 ? 29.625 -24.594 1.018 1 77.88 392 ASN B CA 1
ATOM 7388 C C . ASN B 1 392 ? 29.969 -23.703 2.217 1 77.88 392 ASN B C 1
ATOM 7390 O O . ASN B 1 392 ? 29.109 -23.047 2.789 1 77.88 392 ASN B O 1
ATOM 7394 N N . GLY B 1 393 ? 31.125 -23.734 2.676 1 76.62 393 GLY B N 1
ATOM 7395 C CA . GLY B 1 393 ? 31.594 -22.969 3.814 1 76.62 393 GLY B CA 1
ATOM 7396 C C . GLY B 1 393 ? 31.875 -21.516 3.477 1 76.62 393 GLY B C 1
ATOM 7397 O O . GLY B 1 393 ? 32.062 -20.688 4.371 1 76.62 393 GLY B O 1
ATOM 7398 N N . SER B 1 394 ? 31.906 -21.188 2.271 1 82.38 394 SER B N 1
ATOM 7399 C CA . SER B 1 394 ? 32.281 -19.844 1.892 1 82.38 394 SER B CA 1
ATOM 7400 C C . SER B 1 394 ? 31.062 -18.984 1.582 1 82.38 394 SER B C 1
ATOM 7402 O O . SER B 1 394 ? 29.969 -19.516 1.35 1 82.38 394 SER B O 1
ATOM 7404 N N . LEU B 1 395 ? 31.297 -17.703 1.552 1 88.69 395 LEU B N 1
ATOM 7405 C CA . LEU B 1 395 ? 30.266 -16.719 1.297 1 88.69 395 LEU B CA 1
ATOM 7406 C C . LEU B 1 395 ? 29.812 -16.75 -0.163 1 88.69 395 LEU B C 1
ATOM 7408 O O . LEU B 1 395 ? 30.594 -17.156 -1.036 1 88.69 395 LEU B O 1
ATOM 7412 N N . ILE B 1 396 ? 28.625 -16.359 -0.416 1 91.06 396 ILE B N 1
ATOM 7413 C CA . ILE B 1 396 ? 28.172 -16.219 -1.793 1 91.06 396 ILE B CA 1
ATOM 7414 C C . ILE B 1 396 ? 28.109 -14.734 -2.168 1 91.06 396 ILE B C 1
ATOM 7416 O O . ILE B 1 396 ? 28.109 -13.867 -1.294 1 91.06 396 ILE B O 1
ATOM 7420 N N . GLU B 1 397 ? 28.172 -14.578 -3.449 1 92.19 397 GLU B N 1
ATOM 7421 C CA 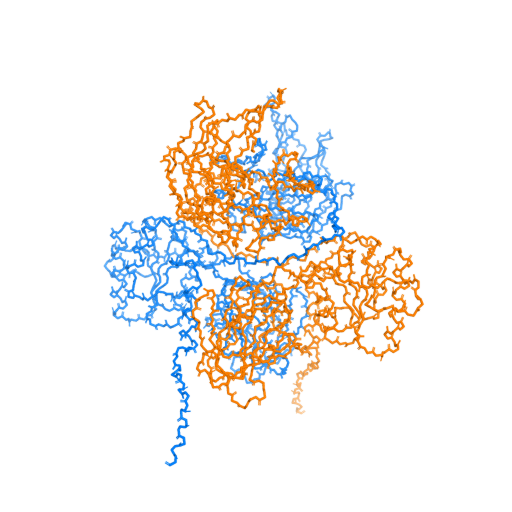. GLU B 1 397 ? 28.047 -13.242 -4.031 1 92.19 397 GLU B CA 1
ATOM 7422 C C . GLU B 1 397 ? 26.859 -13.172 -4.98 1 92.19 397 GLU B C 1
ATOM 7424 O O . GLU B 1 397 ? 26.734 -13.992 -5.895 1 92.19 397 GLU B O 1
ATOM 7429 N N . LEU B 1 398 ? 26 -12.164 -4.73 1 94.12 398 LEU B N 1
ATOM 7430 C CA . LEU B 1 398 ? 24.828 -11.961 -5.578 1 94.12 398 LEU B CA 1
ATOM 7431 C C . LEU B 1 398 ? 24.688 -10.492 -5.961 1 94.12 398 LEU B C 1
ATOM 7433 O O . LEU B 1 398 ? 24.625 -9.617 -5.09 1 94.12 398 LEU B O 1
ATOM 7437 N N . GLU B 1 399 ? 24.703 -10.258 -7.254 1 93.31 399 GLU B N 1
ATOM 7438 C CA . GLU B 1 399 ? 24.344 -8.914 -7.691 1 93.31 399 GLU B CA 1
ATOM 7439 C C . GLU B 1 399 ? 22.844 -8.688 -7.617 1 93.31 399 GLU B C 1
ATOM 7441 O O . GLU B 1 399 ? 22.062 -9.516 -8.078 1 93.31 399 GLU B O 1
ATOM 7446 N N . VAL B 1 400 ? 22.469 -7.555 -7.07 1 94 400 VAL B N 1
ATOM 7447 C CA . VAL B 1 400 ? 21.062 -7.242 -6.875 1 94 400 VAL B CA 1
ATOM 7448 C C . VAL B 1 400 ? 20.672 -6.027 -7.723 1 94 400 VAL B C 1
ATOM 7450 O O . VAL B 1 400 ? 21.312 -4.977 -7.629 1 94 400 VAL B O 1
ATOM 7453 N N . TYR B 1 401 ? 19.672 -6.234 -8.516 1 90.75 401 TYR B N 1
ATOM 7454 C CA . TYR B 1 401 ? 19.125 -5.16 -9.336 1 90.75 401 TYR B CA 1
ATOM 7455 C C . TYR B 1 401 ? 17.656 -4.91 -8.984 1 90.75 401 TYR B C 1
ATOM 7457 O O . TYR B 1 401 ? 16.891 -5.855 -8.766 1 90.75 401 TYR B O 1
ATOM 7465 N N . LEU B 1 402 ? 17.312 -3.652 -8.914 1 89.62 402 LEU B N 1
ATOM 7466 C CA . LEU B 1 402 ? 15.922 -3.23 -8.758 1 89.62 402 LEU B CA 1
ATOM 7467 C C . LEU B 1 402 ? 15.445 -2.471 -9.984 1 89.62 402 LEU B C 1
ATOM 7469 O O . LEU B 1 402 ? 16 -1.431 -10.336 1 89.62 402 LEU B O 1
ATOM 7473 N N . ASN B 1 403 ? 14.43 -2.973 -10.594 1 80.31 403 ASN B N 1
ATOM 7474 C CA . ASN B 1 403 ? 13.961 -2.406 -11.852 1 80.31 403 ASN B CA 1
ATOM 7475 C C . ASN B 1 403 ? 15.117 -2.174 -12.828 1 80.31 403 ASN B C 1
ATOM 7477 O O . ASN B 1 403 ? 15.273 -1.073 -13.359 1 80.31 403 ASN B O 1
ATOM 7481 N N . GLU B 1 404 ? 15.953 -3.094 -12.938 1 81.81 404 GLU B N 1
ATOM 7482 C CA . GLU B 1 404 ? 17.062 -3.162 -13.891 1 81.81 404 GLU B CA 1
ATOM 7483 C C . GLU B 1 404 ? 18.203 -2.229 -13.484 1 81.81 404 GLU B C 1
ATOM 7485 O O . GLU B 1 404 ? 19.203 -2.123 -14.188 1 81.81 404 GLU B O 1
ATOM 7490 N N . GLU B 1 405 ? 18.047 -1.595 -12.406 1 80.94 405 GLU B N 1
ATOM 7491 C CA . GLU B 1 405 ? 19.125 -0.744 -11.906 1 80.94 405 GLU B CA 1
ATOM 7492 C C . GLU B 1 405 ? 19.953 -1.462 -10.844 1 80.94 405 GLU B C 1
ATOM 7494 O O . GLU B 1 405 ? 19.391 -2.051 -9.914 1 80.94 405 GLU B O 1
ATOM 7499 N N . TYR B 1 406 ? 21.266 -1.378 -11.078 1 87.81 406 TYR B N 1
ATOM 7500 C CA . TYR B 1 406 ? 22.156 -2.006 -10.109 1 87.81 406 TYR B CA 1
ATOM 7501 C C . TYR B 1 406 ? 22 -1.372 -8.734 1 87.81 406 TYR B C 1
ATOM 7503 O O . TYR B 1 406 ? 22.078 -0.15 -8.594 1 87.81 406 TYR B O 1
ATOM 7511 N N . CYS B 1 407 ? 21.75 -2.174 -7.77 1 88.25 407 CYS B N 1
ATOM 7512 C CA . CYS B 1 407 ? 21.578 -1.699 -6.398 1 88.25 407 CYS B CA 1
ATOM 7513 C C . CYS B 1 407 ? 22.828 -1.993 -5.57 1 88.25 407 CYS B C 1
ATOM 7515 O O . CYS B 1 407 ? 23.469 -1.074 -5.066 1 88.25 407 CYS B O 1
ATOM 7517 N N . THR B 1 408 ? 23.172 -3.283 -5.504 1 87.62 408 THR B N 1
ATOM 7518 C CA . THR B 1 408 ? 24.328 -3.686 -4.711 1 87.62 408 THR B CA 1
ATOM 7519 C C . THR B 1 408 ? 24.719 -5.125 -5.02 1 87.62 408 THR B C 1
ATOM 7521 O O . THR B 1 408 ? 24.078 -5.789 -5.84 1 87.62 408 THR B O 1
ATOM 7524 N N . THR B 1 409 ? 25.875 -5.449 -4.406 1 89 409 THR B N 1
ATOM 7525 C CA . THR B 1 409 ? 26.281 -6.852 -4.398 1 89 409 THR B CA 1
ATOM 7526 C C . THR B 1 409 ? 26.219 -7.426 -2.988 1 89 409 THR B C 1
ATOM 7528 O O . THR B 1 409 ? 26.938 -6.992 -2.098 1 89 409 THR B O 1
ATOM 7531 N N . ALA B 1 410 ? 25.344 -8.328 -2.865 1 90 410 ALA B N 1
ATOM 7532 C CA . ALA B 1 410 ? 25.172 -8.977 -1.567 1 90 410 ALA B CA 1
ATOM 7533 C C . ALA B 1 410 ? 26.219 -10.07 -1.361 1 90 410 ALA B C 1
ATOM 7535 O O . ALA B 1 410 ? 26.344 -10.984 -2.174 1 90 410 ALA B O 1
ATOM 7536 N N . ILE B 1 411 ? 26.969 -9.93 -0.344 1 90.44 411 ILE B N 1
ATOM 7537 C CA . ILE B 1 411 ? 27.969 -10.93 0.039 1 90.44 411 ILE B CA 1
ATOM 7538 C C . ILE B 1 411 ? 27.656 -11.453 1.438 1 90.44 411 ILE B C 1
ATOM 7540 O O . ILE B 1 411 ? 27.5 -10.68 2.383 1 90.44 411 ILE B O 1
ATOM 7544 N N . GLY B 1 412 ? 27.516 -12.727 1.553 1 92 412 GLY B N 1
ATOM 7545 C CA . GLY B 1 412 ? 27.203 -13.336 2.836 1 92 412 GLY B CA 1
ATOM 7546 C C . GLY B 1 412 ? 26.75 -14.781 2.717 1 92 412 GLY B C 1
ATOM 7547 O O . GLY B 1 412 ? 27.109 -15.469 1.765 1 92 412 GLY B O 1
ATOM 7548 N N . ASP B 1 413 ? 26 -15.242 3.719 1 93.81 413 ASP B N 1
ATOM 7549 C CA . ASP B 1 413 ? 25.484 -16.609 3.697 1 93.81 413 ASP B CA 1
ATOM 7550 C C . ASP B 1 413 ? 24.359 -16.75 2.672 1 93.81 413 ASP B C 1
ATOM 7552 O O . ASP B 1 413 ? 24.109 -17.859 2.176 1 93.81 413 ASP B O 1
ATOM 7556 N N . GLY B 1 414 ? 23.688 -15.633 2.457 1 94.81 414 GLY B N 1
ATOM 7557 C CA . GLY B 1 414 ? 22.609 -15.711 1.479 1 94.81 414 GLY B CA 1
ATOM 7558 C C . GLY B 1 414 ? 21.75 -14.469 1.451 1 94.81 414 GLY B C 1
ATOM 7559 O O . GLY B 1 414 ? 22.094 -13.445 2.049 1 94.81 414 GLY B O 1
ATOM 7560 N N . LEU B 1 415 ? 20.672 -14.602 0.711 1 96.44 415 LEU B N 1
ATOM 7561 C CA . LEU B 1 415 ? 19.703 -13.523 0.541 1 96.44 415 LEU B CA 1
ATOM 7562 C C . LEU B 1 415 ? 18.297 -14.078 0.426 1 96.44 415 LEU B C 1
ATOM 7564 O O . LEU B 1 415 ? 18.062 -15.086 -0.255 1 96.44 415 LEU B O 1
ATOM 7568 N N . LEU B 1 416 ? 17.438 -13.422 1.124 1 97.69 416 LEU B N 1
ATOM 7569 C CA . LEU B 1 416 ? 16.016 -13.789 1.081 1 97.69 416 LEU B CA 1
ATOM 7570 C C . LEU B 1 416 ? 15.203 -12.734 0.348 1 97.69 416 LEU B C 1
ATOM 7572 O O . LEU B 1 416 ? 15.359 -11.539 0.598 1 97.69 416 LEU B O 1
ATOM 7576 N N . ILE B 1 417 ? 14.383 -13.141 -0.586 1 98.12 417 ILE B N 1
ATOM 7577 C CA . ILE B 1 417 ? 13.305 -12.328 -1.148 1 98.12 417 ILE B CA 1
ATOM 7578 C C . ILE B 1 417 ? 11.953 -12.883 -0.694 1 98.12 417 ILE B C 1
ATOM 7580 O O . ILE B 1 417 ? 11.57 -13.984 -1.081 1 98.12 417 ILE B O 1
ATOM 7584 N N . ALA B 1 418 ? 11.242 -12.07 0.058 1 97.5 418 ALA B N 1
ATOM 7585 C CA . ALA B 1 418 ? 10.086 -12.648 0.744 1 97.5 418 ALA B CA 1
ATOM 7586 C C . ALA B 1 418 ? 8.844 -11.781 0.538 1 97.5 418 ALA B C 1
ATOM 7588 O O . ALA B 1 418 ? 8.945 -10.602 0.198 1 97.5 418 ALA B O 1
ATOM 7589 N N . THR B 1 419 ? 7.719 -12.445 0.669 1 94.5 419 THR B N 1
ATOM 7590 C CA . THR B 1 419 ? 6.434 -11.766 0.755 1 94.5 419 THR B CA 1
ATOM 7591 C C . THR B 1 419 ? 6.16 -11.305 2.186 1 94.5 419 THR B C 1
ATOM 7593 O O . THR B 1 419 ? 6.879 -11.688 3.113 1 94.5 419 THR B O 1
ATOM 7596 N N . PRO B 1 420 ? 5.129 -10.445 2.391 1 92.5 420 PRO B N 1
ATOM 7597 C CA . PRO B 1 420 ? 4.742 -10.109 3.762 1 92.5 420 PRO B CA 1
ATOM 7598 C C . PRO B 1 420 ? 4.406 -11.344 4.602 1 92.5 420 PRO B C 1
ATOM 7600 O O . PRO B 1 420 ? 4.715 -11.391 5.793 1 92.5 420 PRO B O 1
ATOM 7603 N N . ASN B 1 421 ? 3.836 -12.375 3.967 1 89.25 421 ASN B N 1
ATOM 7604 C CA . ASN B 1 421 ? 3.627 -13.625 4.68 1 89.25 421 ASN B CA 1
ATOM 7605 C C . ASN B 1 421 ? 4.949 -14.234 5.148 1 89.25 421 ASN B C 1
ATOM 7607 O O . ASN B 1 421 ? 5.047 -14.727 6.273 1 89.25 421 ASN B O 1
ATOM 7611 N N . GLY B 1 422 ? 5.875 -14.133 4.277 1 92.75 422 GLY B N 1
ATOM 7612 C CA . GLY B 1 422 ? 7.188 -14.688 4.582 1 92.75 422 GLY B CA 1
ATOM 7613 C C . GLY B 1 422 ? 7.941 -13.891 5.629 1 92.75 422 GLY B C 1
ATOM 7614 O O . GLY B 1 422 ? 8.969 -14.344 6.137 1 92.75 422 GLY B O 1
ATOM 7615 N N . SER B 1 423 ? 7.477 -12.734 5.996 1 93.94 423 SER B N 1
ATOM 7616 C CA . SER B 1 423 ? 8.156 -11.891 6.973 1 93.94 423 SER B CA 1
ATOM 7617 C C . SER B 1 423 ? 8.227 -12.57 8.336 1 93.94 423 SER B C 1
ATOM 7619 O O . SER B 1 423 ? 9.062 -12.219 9.164 1 93.94 423 SER B O 1
ATOM 7621 N N . THR B 1 424 ? 7.359 -13.547 8.609 1 88.69 424 THR B N 1
ATOM 7622 C CA . THR B 1 424 ? 7.332 -14.219 9.906 1 88.69 424 THR B CA 1
ATOM 7623 C C . THR B 1 424 ? 8.016 -15.586 9.82 1 88.69 424 THR B C 1
ATOM 7625 O O . THR B 1 424 ? 7.969 -16.375 10.766 1 88.69 424 THR B O 1
ATOM 7628 N N . ALA B 1 425 ? 8.555 -15.852 8.719 1 89.75 425 ALA B N 1
ATOM 7629 C CA . ALA B 1 425 ? 9.289 -17.109 8.523 1 89.75 425 ALA B CA 1
ATOM 7630 C C . ALA B 1 425 ? 10.797 -16.875 8.594 1 89.75 425 ALA B C 1
ATOM 7632 O O . ALA B 1 425 ? 11.305 -16.344 9.586 1 89.75 425 ALA B O 1
ATOM 7633 N N . TYR B 1 426 ? 11.555 -17.297 7.551 1 91.81 426 TYR B N 1
ATOM 7634 C CA . TYR B 1 426 ? 13.008 -17.219 7.555 1 91.81 426 TYR B CA 1
ATOM 7635 C C . TYR B 1 426 ? 13.477 -15.766 7.621 1 91.81 426 TYR B C 1
ATOM 7637 O O . TYR B 1 426 ? 14.492 -15.461 8.242 1 91.81 426 TYR B O 1
ATOM 7645 N N . SER B 1 427 ? 12.727 -14.875 7.008 1 93.5 427 SER B N 1
ATOM 7646 C CA . SER B 1 427 ? 13.07 -13.453 7.031 1 93.5 427 SER B CA 1
ATOM 7647 C C . SER B 1 427 ? 13.164 -12.93 8.461 1 93.5 427 SER B C 1
ATOM 7649 O O . SER B 1 427 ? 14.055 -12.148 8.789 1 93.5 427 SER B O 1
ATOM 7651 N N . LEU B 1 428 ? 12.227 -13.352 9.25 1 90.25 428 LEU B N 1
ATOM 7652 C CA . LEU B 1 428 ? 12.234 -12.938 10.648 1 90.25 428 LEU B CA 1
ATOM 7653 C C . LEU B 1 428 ? 13.508 -13.406 11.344 1 90.25 428 LEU B C 1
ATOM 7655 O O . LEU B 1 428 ? 14.156 -12.625 12.047 1 90.25 428 LEU B O 1
ATOM 7659 N N . SER B 1 429 ? 13.891 -14.586 11.156 1 89.75 429 SER B N 1
ATOM 7660 C CA . SER B 1 429 ? 15.07 -15.18 11.773 1 89.75 429 SER B CA 1
ATOM 7661 C C . SER B 1 429 ? 16.344 -14.477 11.32 1 89.75 429 SER B C 1
ATOM 7663 O O . SER B 1 429 ? 17.344 -14.43 12.055 1 89.75 429 SER B O 1
ATOM 7665 N N . ALA B 1 430 ? 16.234 -13.961 10.125 1 92.38 430 ALA B N 1
ATOM 7666 C CA . ALA B 1 430 ? 17.406 -13.305 9.555 1 92.38 430 ALA B CA 1
ATOM 7667 C C . ALA B 1 430 ? 17.438 -11.82 9.906 1 92.38 430 ALA B C 1
ATOM 7669 O O . ALA B 1 430 ? 18.281 -11.07 9.414 1 92.38 430 ALA B O 1
ATOM 7670 N N . GLY B 1 431 ? 16.484 -11.367 10.695 1 90.62 431 GLY B N 1
ATOM 7671 C CA . GLY B 1 431 ? 16.547 -10.008 11.203 1 90.62 431 GLY B CA 1
ATOM 7672 C C . GLY B 1 431 ? 15.555 -9.078 10.531 1 90.62 431 GLY B C 1
ATOM 7673 O O . GLY B 1 431 ? 15.57 -7.867 10.766 1 90.62 431 GLY B O 1
ATOM 7674 N N . GLY B 1 432 ? 14.742 -9.578 9.703 1 94.06 432 GLY B N 1
ATOM 7675 C CA . GLY B 1 432 ? 13.727 -8.758 9.07 1 94.06 432 GLY B CA 1
ATOM 7676 C C . GLY B 1 432 ? 12.578 -8.398 10 1 94.06 432 GLY B C 1
ATOM 7677 O O . GLY B 1 432 ? 12.375 -9.062 11.016 1 94.06 432 GLY B O 1
ATOM 7678 N N . SER B 1 433 ? 11.859 -7.375 9.633 1 95.06 433 SER B N 1
ATOM 7679 C CA . SER B 1 433 ? 10.664 -6.965 10.375 1 95.06 433 SER B CA 1
ATOM 7680 C C . SER B 1 433 ? 9.469 -7.84 10.016 1 95.06 433 SER B C 1
ATOM 7682 O O . SER B 1 433 ? 9.414 -8.422 8.93 1 95.06 433 SER B O 1
ATOM 7684 N N . ILE B 1 434 ? 8.57 -7.969 10.961 1 93.5 434 ILE B N 1
ATOM 7685 C CA . ILE B 1 434 ? 7.281 -8.57 10.648 1 93.5 434 ILE B CA 1
ATOM 7686 C C . ILE B 1 434 ? 6.434 -7.582 9.844 1 93.5 434 ILE B C 1
ATOM 7688 O O . ILE B 1 434 ? 6.305 -6.414 10.219 1 93.5 434 ILE B O 1
ATOM 7692 N N . VAL B 1 435 ? 5.871 -8.016 8.773 1 94.38 435 VAL B N 1
ATOM 7693 C CA . VAL B 1 435 ? 5.098 -7.145 7.891 1 94.38 435 VAL B CA 1
ATOM 7694 C C . VAL B 1 435 ? 3.676 -7.684 7.746 1 94.38 435 VAL B C 1
ATOM 7696 O O . VAL B 1 435 ? 3.482 -8.859 7.445 1 94.38 435 VAL B O 1
ATOM 7699 N N . HIS B 1 436 ? 2.76 -6.824 7.977 1 90.12 436 HIS B N 1
ATOM 7700 C CA . HIS B 1 436 ? 1.368 -7.223 7.785 1 90.12 436 HIS B CA 1
ATOM 7701 C C . HIS B 1 436 ? 1.103 -7.613 6.336 1 90.12 436 HIS B C 1
ATOM 7703 O O . HIS B 1 436 ? 1.6 -6.965 5.414 1 90.12 436 HIS B O 1
ATOM 7709 N N . CYS B 1 437 ? 0.219 -8.547 6.086 1 85 437 CYS B N 1
ATOM 7710 C CA . CYS B 1 437 ? -0.006 -9.156 4.781 1 85 437 CYS B CA 1
ATOM 7711 C C . CYS B 1 437 ? -0.662 -8.172 3.822 1 85 437 CYS B C 1
ATOM 7713 O O . CYS B 1 437 ? -0.561 -8.328 2.604 1 85 437 CYS B O 1
ATOM 7715 N N . ALA B 1 438 ? -1.274 -7.16 4.348 1 78.62 438 ALA B N 1
ATOM 7716 C CA . ALA B 1 438 ? -2.002 -6.203 3.518 1 78.62 438 ALA B CA 1
ATOM 7717 C C . ALA B 1 438 ? -1.057 -5.168 2.916 1 78.62 438 ALA B C 1
ATOM 7719 O O . ALA B 1 438 ? -1.447 -4.398 2.033 1 78.62 438 ALA B O 1
ATOM 7720 N N . ILE B 1 439 ? 0.117 -5.113 3.328 1 86.88 439 ILE B N 1
ATOM 7721 C CA . ILE B 1 439 ? 1.074 -4.125 2.84 1 86.88 439 ILE B CA 1
ATOM 7722 C C . ILE B 1 439 ? 1.644 -4.578 1.498 1 86.88 439 ILE B C 1
ATOM 7724 O O . ILE B 1 439 ? 2.25 -5.648 1.403 1 86.88 439 ILE B O 1
ATOM 7728 N N . PRO B 1 440 ? 1.437 -3.838 0.466 1 83 440 PRO B N 1
ATOM 7729 C CA . PRO B 1 440 ? 1.966 -4.203 -0.85 1 83 440 PRO B CA 1
ATOM 7730 C C . PRO B 1 440 ? 3.48 -4.027 -0.946 1 83 440 PRO B C 1
ATOM 7732 O O . PRO B 1 440 ? 3.957 -2.961 -1.341 1 83 440 PRO B O 1
ATOM 7735 N N . SER B 1 441 ? 4.164 -5.094 -0.676 1 91.62 441 SER B N 1
ATOM 7736 C CA . SER B 1 441 ? 5.613 -4.934 -0.57 1 91.62 441 SER B CA 1
ATOM 7737 C C . SER B 1 441 ? 6.332 -6.254 -0.825 1 91.62 441 SER B C 1
ATOM 7739 O O . SER B 1 441 ? 5.703 -7.312 -0.862 1 91.62 441 SER B O 1
ATOM 7741 N N . ILE B 1 442 ? 7.609 -6.164 -1.148 1 94.5 442 ILE B N 1
ATOM 7742 C CA . ILE B 1 442 ? 8.555 -7.273 -1.222 1 94.5 442 ILE B CA 1
ATOM 7743 C C . ILE B 1 442 ? 9.719 -7.027 -0.265 1 94.5 442 ILE B C 1
ATOM 7745 O O . ILE B 1 442 ? 10.227 -5.906 -0.177 1 94.5 442 ILE B O 1
ATOM 7749 N N . LEU B 1 443 ? 10.07 -8.031 0.471 1 97.5 443 LEU B N 1
ATOM 7750 C CA . LEU B 1 443 ? 11.133 -7.914 1.457 1 97.5 443 LEU B CA 1
ATOM 7751 C C . LEU B 1 443 ? 12.445 -8.461 0.906 1 97.5 443 LEU B C 1
ATOM 7753 O O . LEU B 1 443 ? 12.469 -9.523 0.283 1 97.5 443 LEU B O 1
ATOM 7757 N N . ILE B 1 444 ? 13.508 -7.762 1.077 1 96.69 444 ILE B N 1
ATOM 7758 C CA . ILE B 1 444 ? 14.875 -8.188 0.791 1 96.69 444 ILE B CA 1
ATOM 7759 C C . ILE B 1 444 ? 15.672 -8.281 2.092 1 96.69 444 ILE B C 1
ATOM 7761 O O . ILE B 1 444 ? 15.984 -7.262 2.713 1 96.69 444 ILE B O 1
ATOM 7765 N N . THR B 1 445 ? 16.016 -9.453 2.5 1 96.81 445 THR B N 1
ATOM 7766 C CA . THR B 1 445 ? 16.656 -9.664 3.797 1 96.81 445 THR B CA 1
ATOM 7767 C C . THR B 1 445 ? 17.969 -10.43 3.643 1 96.81 445 THR B C 1
ATOM 7769 O O . THR B 1 445 ? 17.953 -11.609 3.277 1 96.81 445 THR B O 1
ATOM 7772 N N . PRO B 1 446 ? 19.047 -9.844 3.953 1 94.62 446 PRO B N 1
ATOM 7773 C CA . PRO B 1 446 ? 20.328 -10.562 3.891 1 94.62 446 PRO B CA 1
ATOM 7774 C C . PRO B 1 446 ? 20.5 -11.555 5.039 1 94.62 446 PRO B C 1
ATOM 7776 O O . PRO B 1 446 ? 20 -11.32 6.141 1 94.62 446 PRO B O 1
ATOM 7779 N N . ILE B 1 447 ? 21.188 -12.625 4.719 1 94.25 447 ILE B N 1
ATOM 7780 C CA . ILE B 1 447 ? 21.531 -13.602 5.742 1 94.25 447 ILE B CA 1
ATOM 7781 C C . ILE B 1 447 ? 23.016 -13.461 6.102 1 94.25 447 ILE B C 1
ATOM 7783 O O . ILE B 1 447 ? 23.891 -13.82 5.309 1 94.25 447 ILE B O 1
ATOM 7787 N N . CYS B 1 448 ? 23.312 -12.945 7.258 1 90.5 448 CYS B N 1
ATOM 7788 C CA . CYS B 1 448 ? 24.672 -12.766 7.762 1 90.5 448 CYS B CA 1
ATOM 7789 C C . CYS B 1 448 ? 25.547 -12.07 6.727 1 90.5 448 CYS B C 1
ATOM 7791 O O . CYS B 1 448 ? 26.578 -12.609 6.309 1 90.5 448 CYS B O 1
ATOM 7793 N N . PRO B 1 449 ? 25.172 -10.906 6.41 1 89.06 449 PRO B N 1
ATOM 7794 C CA . PRO B 1 449 ? 25.953 -10.188 5.398 1 89.06 449 PRO B CA 1
ATOM 7795 C C . PRO B 1 449 ? 27.359 -9.828 5.883 1 89.06 449 PRO B C 1
ATOM 7797 O O . PRO B 1 449 ? 27.562 -9.586 7.078 1 89.06 449 PRO B O 1
ATOM 7800 N N . HIS B 1 450 ? 28.188 -9.805 4.988 1 83.38 450 HIS B N 1
ATOM 7801 C CA . HIS B 1 450 ? 29.562 -9.406 5.285 1 83.38 450 HIS B CA 1
ATOM 7802 C C . HIS B 1 450 ? 29.641 -7.914 5.598 1 83.38 450 HIS B C 1
ATOM 7804 O O . HIS B 1 450 ? 30.438 -7.496 6.441 1 83.38 450 HIS B O 1
ATOM 7810 N N . SER B 1 451 ? 28.938 -7.207 4.797 1 77.75 451 SER B N 1
ATOM 7811 C CA . SER B 1 451 ? 28.875 -5.777 5.07 1 77.75 451 SER B CA 1
ATOM 7812 C C . SER B 1 451 ? 28 -5.48 6.289 1 77.75 451 SER B C 1
ATOM 7814 O O . SER B 1 451 ? 26.875 -5.977 6.387 1 77.75 451 SER B O 1
ATOM 7816 N N . LEU B 1 452 ? 28.453 -4.633 7.113 1 70.19 452 LEU B N 1
ATOM 7817 C CA . LEU B 1 452 ? 27.75 -4.281 8.336 1 70.19 452 LEU B CA 1
ATOM 7818 C C . LEU B 1 452 ? 26.562 -3.381 8.039 1 70.19 452 LEU B C 1
ATOM 7820 O O . LEU B 1 452 ? 25.641 -3.271 8.852 1 70.19 452 LEU B O 1
ATOM 7824 N N . SER B 1 453 ? 26.625 -2.91 6.863 1 72.75 453 SER B N 1
ATOM 7825 C CA . SER B 1 453 ? 25.609 -1.907 6.586 1 72.75 453 SER B CA 1
ATOM 7826 C C . SER B 1 453 ? 24.438 -2.508 5.812 1 72.75 453 SER B C 1
ATOM 7828 O O . SER B 1 453 ? 23.406 -1.854 5.625 1 72.75 453 SER B O 1
ATOM 7830 N N . PHE B 1 454 ? 24.625 -3.713 5.488 1 80.44 454 PHE B N 1
ATOM 7831 C CA . PHE B 1 454 ? 23.531 -4.305 4.719 1 80.44 454 PHE B CA 1
ATOM 7832 C C . PHE B 1 454 ? 22.391 -4.723 5.633 1 80.44 454 PHE B C 1
ATOM 7834 O O . PHE B 1 454 ? 22.453 -5.758 6.297 1 80.44 454 PHE B O 1
ATOM 7841 N N . ARG B 1 455 ? 21.328 -3.926 5.594 1 88.69 455 ARG B N 1
ATOM 7842 C CA . ARG B 1 455 ? 20.125 -4.129 6.406 1 88.69 455 ARG B CA 1
ATOM 7843 C C . ARG B 1 455 ? 18.969 -4.633 5.559 1 88.69 455 ARG B C 1
ATOM 7845 O O . ARG B 1 455 ? 18.969 -4.488 4.336 1 88.69 455 ARG B O 1
ATOM 7852 N N . PRO B 1 456 ? 18.031 -5.297 6.23 1 94.56 456 PRO B N 1
ATOM 7853 C CA . PRO B 1 456 ? 16.812 -5.656 5.492 1 94.56 456 PRO B CA 1
ATOM 7854 C C . PRO B 1 456 ? 16.125 -4.445 4.875 1 94.56 456 PRO B C 1
ATOM 7856 O O . PRO B 1 456 ? 16.062 -3.379 5.492 1 94.56 456 PRO B O 1
ATOM 7859 N N . VAL B 1 457 ? 15.625 -4.645 3.672 1 95 457 VAL B N 1
ATOM 7860 C CA . VAL B 1 457 ? 14.969 -3.576 2.924 1 95 457 VAL B CA 1
ATOM 7861 C C . VAL B 1 457 ? 13.594 -4.043 2.465 1 95 457 VAL B C 1
ATOM 7863 O O . VAL B 1 457 ? 13.414 -5.195 2.068 1 95 457 VAL B O 1
ATOM 7866 N N . ILE B 1 458 ? 12.641 -3.18 2.523 1 95.88 458 ILE B N 1
ATOM 7867 C CA . ILE B 1 458 ? 11.297 -3.441 2.023 1 95.88 458 ILE B CA 1
ATOM 7868 C C . ILE B 1 458 ? 10.984 -2.496 0.864 1 95.88 458 ILE B C 1
ATOM 7870 O O . ILE B 1 458 ? 11.07 -1.275 1.009 1 95.88 458 ILE B O 1
ATOM 7874 N N . VAL B 1 459 ? 10.609 -3.047 -0.249 1 92.44 459 VAL B N 1
ATOM 7875 C CA . VAL B 1 459 ? 10.336 -2.27 -1.452 1 92.44 459 VAL B CA 1
ATOM 7876 C C . VAL B 1 459 ? 8.883 -2.471 -1.878 1 92.44 459 VAL B C 1
ATOM 7878 O O . VAL B 1 459 ? 8.242 -3.453 -1.49 1 92.44 459 VAL B O 1
ATOM 7881 N N . PRO B 1 460 ? 8.375 -1.526 -2.633 1 85.31 460 PRO B N 1
ATOM 7882 C CA . PRO B 1 460 ? 7.008 -1.703 -3.137 1 85.31 460 PRO B CA 1
ATOM 7883 C C . PRO B 1 460 ? 6.852 -2.967 -3.979 1 85.31 460 PRO B C 1
ATOM 7885 O O . PRO B 1 460 ? 7.82 -3.439 -4.578 1 85.31 460 PRO B O 1
ATOM 7888 N N . ASP B 1 461 ? 5.656 -3.463 -4 1 83.5 461 ASP B N 1
ATOM 7889 C CA . ASP B 1 461 ? 5.41 -4.734 -4.676 1 83.5 461 ASP B CA 1
ATOM 7890 C C . ASP B 1 461 ? 5.438 -4.562 -6.195 1 83.5 461 ASP B C 1
ATOM 7892 O O . ASP B 1 461 ? 5.391 -5.547 -6.934 1 83.5 461 ASP B O 1
ATOM 7896 N N . SER B 1 462 ? 5.629 -3.348 -6.684 1 74.31 462 SER B N 1
ATOM 7897 C CA . SER B 1 462 ? 5.754 -3.102 -8.117 1 74.31 462 SER B CA 1
ATOM 7898 C C . SER B 1 462 ? 7.195 -3.293 -8.586 1 74.31 462 SER B C 1
ATOM 7900 O O . SER B 1 462 ? 7.457 -3.354 -9.789 1 74.31 462 SER B O 1
ATOM 7902 N N . VAL B 1 463 ? 8.055 -3.396 -7.715 1 84.25 463 VAL B N 1
ATOM 7903 C CA . VAL B 1 463 ? 9.469 -3.496 -8.031 1 84.25 463 VAL B CA 1
ATOM 7904 C C . VAL B 1 463 ? 9.789 -4.895 -8.562 1 84.25 463 VAL B C 1
ATOM 7906 O O . VAL B 1 463 ? 9.297 -5.891 -8.023 1 84.25 463 VAL B O 1
ATOM 7909 N N . VAL B 1 464 ? 10.57 -4.922 -9.625 1 86.88 464 VAL B N 1
ATOM 7910 C CA . VAL B 1 464 ? 11.117 -6.176 -10.141 1 86.88 464 VAL B CA 1
ATOM 7911 C C . VAL B 1 464 ? 12.539 -6.367 -9.625 1 86.88 464 VAL B C 1
ATOM 7913 O O . VAL B 1 464 ? 13.406 -5.512 -9.844 1 86.88 464 VAL B O 1
ATOM 7916 N N . ILE B 1 465 ? 12.766 -7.469 -8.977 1 95.44 465 ILE B N 1
ATOM 7917 C CA . ILE B 1 465 ? 14.07 -7.758 -8.398 1 95.44 465 ILE B CA 1
ATOM 7918 C C . ILE B 1 465 ? 14.812 -8.766 -9.273 1 95.44 465 ILE B C 1
ATOM 7920 O O . ILE B 1 465 ? 14.266 -9.812 -9.625 1 95.44 465 ILE B O 1
ATOM 7924 N N . LYS B 1 466 ? 15.961 -8.43 -9.617 1 95 466 LYS B N 1
ATOM 7925 C CA . LYS B 1 466 ? 16.828 -9.32 -10.375 1 95 466 LYS B CA 1
ATOM 7926 C C . LYS B 1 466 ? 18.094 -9.672 -9.594 1 95 466 LYS B C 1
ATOM 7928 O O . LYS B 1 466 ? 18.781 -8.781 -9.094 1 95 466 LYS B O 1
ATOM 7933 N N . LEU B 1 467 ? 18.328 -10.906 -9.453 1 97.25 467 LEU B N 1
ATOM 7934 C CA . LEU B 1 467 ? 19.547 -11.414 -8.82 1 97.25 467 LEU B CA 1
ATOM 7935 C C . LEU B 1 467 ? 20.438 -12.117 -9.844 1 97.25 467 LEU B C 1
ATOM 7937 O O . LEU B 1 467 ? 19.969 -12.977 -10.586 1 97.25 467 LEU B O 1
ATOM 7941 N N . LYS B 1 468 ? 21.641 -11.75 -9.844 1 96.31 468 LYS B N 1
ATOM 7942 C CA . LYS B 1 468 ? 22.578 -12.375 -10.773 1 96.31 468 LYS B CA 1
ATOM 7943 C C . LYS B 1 468 ? 23.766 -13 -10.031 1 96.31 468 LYS B C 1
ATOM 7945 O O . LYS B 1 468 ? 24.406 -12.336 -9.219 1 96.31 468 LYS B O 1
ATOM 7950 N N . VAL B 1 469 ? 23.984 -14.234 -10.328 1 95.81 469 VAL B N 1
ATOM 7951 C CA . VAL B 1 469 ? 25.203 -14.875 -9.844 1 95.81 469 VAL B CA 1
ATOM 7952 C C . VAL B 1 469 ? 26.375 -14.523 -10.75 1 95.81 469 VAL B C 1
ATOM 7954 O O . VAL B 1 469 ? 26.391 -14.891 -11.93 1 95.81 469 VAL B O 1
ATOM 7957 N N . PRO B 1 470 ? 27.297 -13.852 -10.148 1 93.44 470 PRO B N 1
ATOM 7958 C CA . PRO B 1 470 ? 28.422 -13.477 -11.008 1 93.44 470 PRO B CA 1
ATOM 7959 C C . PRO B 1 470 ? 29.109 -14.68 -11.648 1 93.44 470 PRO B C 1
ATOM 7961 O O . PRO B 1 470 ? 29.25 -15.734 -11.008 1 93.44 470 PRO B O 1
ATOM 7964 N N . GLU B 1 471 ? 29.609 -14.477 -12.859 1 91.5 471 GLU B N 1
ATOM 7965 C CA . GLU B 1 471 ? 30.297 -15.547 -13.586 1 91.5 471 GLU B CA 1
ATOM 7966 C C . GLU B 1 471 ? 31.609 -15.922 -12.914 1 91.5 471 GLU B C 1
ATOM 7968 O O . GLU B 1 471 ? 32.062 -17.062 -13.008 1 91.5 471 GLU B O 1
ATOM 7973 N N . ASP B 1 472 ? 32.156 -14.953 -12.219 1 89.06 472 ASP B N 1
ATOM 7974 C CA . ASP B 1 472 ? 33.469 -15.164 -11.633 1 89.06 472 ASP B CA 1
ATOM 7975 C C . ASP B 1 472 ? 33.375 -15.445 -10.133 1 89.06 472 ASP B C 1
ATOM 7977 O O . ASP B 1 472 ? 34.344 -15.336 -9.406 1 89.06 472 ASP B O 1
ATOM 7981 N N . ALA B 1 473 ? 32.219 -15.742 -9.695 1 87.44 473 ALA B N 1
ATOM 7982 C CA . ALA B 1 473 ? 32.031 -16.062 -8.281 1 87.44 473 ALA B CA 1
ATOM 7983 C C . ALA B 1 473 ? 32.781 -17.344 -7.922 1 87.44 473 ALA B C 1
ATOM 7985 O O . ALA B 1 473 ? 33 -18.219 -8.781 1 87.44 473 ALA B O 1
ATOM 7986 N N . ARG B 1 474 ? 33.125 -17.516 -6.703 1 83.69 474 ARG B N 1
ATOM 7987 C CA . ARG B 1 474 ? 33.938 -18.656 -6.25 1 83.69 474 ARG B CA 1
ATOM 7988 C C . ARG B 1 474 ? 33.062 -19.922 -6.176 1 83.69 474 ARG B C 1
ATOM 7990 O O . ARG B 1 474 ? 33.562 -21.016 -6.406 1 83.69 474 ARG B O 1
ATOM 7997 N N . HIS B 1 475 ? 31.859 -19.781 -5.785 1 87 475 HIS B N 1
ATOM 7998 C CA . HIS B 1 475 ? 31.016 -20.938 -5.578 1 87 475 HIS B CA 1
ATOM 7999 C C . HIS B 1 475 ? 29.625 -20.703 -6.152 1 87 475 HIS B C 1
ATOM 8001 O O . HIS B 1 475 ? 29.141 -19.578 -6.203 1 87 475 HIS B O 1
ATOM 8007 N N . SER B 1 476 ? 29.047 -21.859 -6.516 1 90.31 476 SER B N 1
ATOM 8008 C CA . SER B 1 476 ? 27.656 -21.844 -6.988 1 90.31 476 SER B CA 1
ATOM 8009 C C . SER B 1 476 ? 26.672 -21.859 -5.82 1 90.31 476 SER B C 1
ATOM 8011 O O . SER B 1 476 ? 26.828 -22.656 -4.891 1 90.31 476 SER B O 1
ATOM 8013 N N . PRO B 1 477 ? 25.719 -20.984 -5.883 1 94.69 477 PRO B N 1
ATOM 8014 C CA . PRO B 1 477 ? 24.75 -20.953 -4.789 1 94.69 477 PRO B CA 1
ATOM 8015 C C . PRO B 1 477 ? 23.609 -21.938 -4.973 1 94.69 477 PRO B C 1
ATOM 8017 O O . PRO B 1 477 ? 23.547 -22.641 -5.984 1 94.69 477 PRO B O 1
ATOM 8020 N N . TRP B 1 478 ? 22.906 -22.109 -3.949 1 94.88 478 TRP B N 1
ATOM 8021 C CA . TRP B 1 478 ? 21.688 -22.922 -3.945 1 94.88 478 TRP B CA 1
ATOM 8022 C C . TRP B 1 478 ? 20.453 -22.031 -3.859 1 94.88 478 TRP B C 1
ATOM 8024 O O . TRP B 1 478 ? 20.484 -20.969 -3.234 1 94.88 478 TRP B O 1
ATOM 8034 N N . ILE B 1 479 ? 19.422 -22.469 -4.488 1 95.12 479 ILE B N 1
ATOM 8035 C CA . ILE B 1 479 ? 18.141 -21.781 -4.418 1 95.12 479 ILE B CA 1
ATOM 8036 C C . ILE B 1 479 ? 17.109 -22.672 -3.74 1 95.12 479 ILE B C 1
ATOM 8038 O O . ILE B 1 479 ? 17.094 -23.891 -3.961 1 95.12 479 ILE B O 1
ATOM 8042 N N . ASN B 1 480 ? 16.375 -22.109 -2.859 1 94.06 480 ASN B N 1
ATOM 8043 C CA . ASN B 1 480 ? 15.297 -22.766 -2.139 1 94.06 480 ASN B CA 1
ATOM 8044 C C . ASN B 1 480 ? 14.008 -21.953 -2.186 1 94.06 480 ASN B C 1
ATOM 8046 O O . ASN B 1 480 ? 14.008 -20.766 -1.874 1 94.06 480 ASN B O 1
ATOM 8050 N N . ILE B 1 481 ? 12.891 -22.625 -2.594 1 93.12 481 ILE B N 1
ATOM 8051 C CA . ILE B 1 481 ? 11.594 -21.953 -2.703 1 93.12 481 ILE B CA 1
ATOM 8052 C C . ILE B 1 481 ? 10.664 -22.453 -1.606 1 93.12 481 ILE B C 1
ATOM 8054 O O . ILE B 1 481 ? 10.297 -23.625 -1.581 1 93.12 481 ILE B O 1
ATOM 8058 N N . ASP B 1 482 ? 10.234 -21.578 -0.724 1 90.88 482 ASP B N 1
ATOM 8059 C CA . ASP B 1 482 ? 9.305 -21.859 0.367 1 90.88 482 ASP B CA 1
ATOM 8060 C C . ASP B 1 482 ? 9.773 -23.062 1.188 1 90.88 482 ASP B C 1
ATOM 8062 O O . ASP B 1 482 ? 8.969 -23.906 1.589 1 90.88 482 ASP B O 1
ATOM 8066 N N . GLY B 1 483 ? 11.008 -23.125 1.265 1 85.25 483 GLY B N 1
ATOM 8067 C CA . GLY B 1 483 ? 11.562 -24.188 2.084 1 85.25 483 GLY B CA 1
ATOM 8068 C C . GLY B 1 483 ? 11.508 -25.547 1.41 1 85.25 483 GLY B C 1
ATOM 8069 O O . GLY B 1 483 ? 11.883 -26.562 2.01 1 85.25 483 GLY B O 1
ATOM 8070 N N . ALA B 1 484 ? 10.953 -25.391 0.241 1 77.75 484 ALA B N 1
ATOM 8071 C CA . ALA B 1 484 ? 10.859 -26.609 -0.543 1 77.75 484 ALA B CA 1
ATOM 8072 C C . ALA B 1 484 ? 11.594 -26.469 -1.873 1 77.75 484 ALA B C 1
ATOM 8074 O O . ALA B 1 484 ? 12.109 -25.406 -2.193 1 77.75 484 ALA B O 1
ATOM 8075 N N . ASN B 1 485 ? 11.969 -27.578 -2.596 1 79.56 485 ASN B N 1
ATOM 8076 C CA . ASN B 1 485 ? 12.562 -27.609 -3.928 1 79.56 485 ASN B CA 1
ATOM 8077 C C . ASN B 1 485 ? 13.961 -26.984 -3.928 1 79.56 485 ASN B C 1
ATOM 8079 O O . ASN B 1 485 ? 14.211 -26.016 -4.645 1 79.56 485 ASN B O 1
ATOM 8083 N N . LYS B 1 486 ? 14.82 -27.391 -3.238 1 86.75 486 LYS B N 1
ATOM 8084 C CA . LYS B 1 486 ? 16.188 -26.891 -3.148 1 86.75 486 LYS B CA 1
ATOM 8085 C C . LYS B 1 486 ? 17.078 -27.5 -4.223 1 86.75 486 LYS B C 1
ATOM 8087 O O . LYS B 1 486 ? 17.078 -28.719 -4.402 1 86.75 486 LYS B O 1
ATOM 8092 N N . TYR B 1 487 ? 17.703 -26.688 -5.02 1 88.88 487 TYR B N 1
ATOM 8093 C CA . TYR B 1 487 ? 18.641 -27.188 -6.016 1 88.88 487 TYR B CA 1
ATOM 8094 C C . TYR B 1 487 ? 19.75 -26.188 -6.27 1 88.88 487 TYR B C 1
ATOM 8096 O O . TYR B 1 487 ? 19.625 -25 -5.965 1 88.88 487 TYR B O 1
ATOM 8104 N N . LYS B 1 488 ? 20.812 -26.688 -6.758 1 90.56 488 LYS B N 1
ATOM 8105 C CA . LYS B 1 488 ? 21.984 -25.875 -7.055 1 90.56 488 LYS B CA 1
ATOM 8106 C C . LYS B 1 488 ? 21.812 -25.109 -8.367 1 90.56 488 LYS B C 1
ATOM 8108 O O . LYS B 1 488 ? 21.219 -25.625 -9.32 1 90.56 488 LYS B O 1
ATOM 8113 N N . ILE B 1 489 ? 22.281 -23.859 -8.375 1 92.19 489 ILE B N 1
ATOM 8114 C CA . ILE B 1 489 ? 22.234 -23.078 -9.609 1 92.19 489 ILE B CA 1
ATOM 8115 C C . ILE B 1 489 ? 23.641 -22.719 -10.062 1 92.19 489 ILE B C 1
ATOM 8117 O O . ILE B 1 489 ? 24.562 -22.641 -9.242 1 92.19 489 ILE B O 1
ATOM 8121 N N . ASN B 1 490 ? 23.844 -22.516 -11.312 1 92.38 490 ASN B N 1
ATOM 8122 C CA . ASN B 1 490 ? 25.172 -22.312 -11.891 1 92.38 490 ASN B CA 1
ATOM 8123 C C . ASN B 1 490 ? 25.578 -20.844 -11.828 1 92.38 490 ASN B C 1
ATOM 8125 O O . ASN B 1 490 ? 24.75 -19.969 -11.609 1 92.38 490 ASN B O 1
ATOM 8129 N N . LEU B 1 491 ? 26.922 -20.688 -11.992 1 93 491 LEU B N 1
ATOM 8130 C CA . LEU B 1 491 ? 27.438 -19.328 -12.164 1 93 491 LEU B CA 1
ATOM 8131 C C . LEU B 1 491 ? 26.828 -18.672 -13.398 1 93 491 LEU B C 1
ATOM 8133 O O . LEU B 1 491 ? 26.594 -19.328 -14.406 1 93 491 LEU B O 1
ATOM 8137 N N . GLY B 1 492 ? 26.5 -17.375 -13.281 1 93.38 492 GLY B N 1
ATOM 8138 C CA . GLY B 1 492 ? 25.922 -16.656 -14.406 1 93.38 492 GLY B CA 1
ATOM 8139 C C . GLY B 1 492 ? 24.406 -16.703 -14.422 1 93.38 492 GLY B C 1
ATOM 8140 O O . GLY B 1 492 ? 23.766 -15.961 -15.172 1 93.38 492 GLY B O 1
ATOM 8141 N N . THR B 1 493 ? 23.844 -17.516 -13.562 1 95.19 493 THR B N 1
ATOM 8142 C CA . THR B 1 493 ? 22.391 -17.625 -13.492 1 95.19 493 THR B CA 1
ATOM 8143 C C . THR B 1 493 ? 21.75 -16.297 -13.086 1 95.19 493 THR B C 1
ATOM 8145 O O . THR B 1 493 ? 22.297 -15.578 -12.25 1 95.19 493 THR B O 1
ATOM 8148 N N . VAL B 1 494 ? 20.609 -16.016 -13.711 1 95.75 494 VAL B N 1
ATOM 8149 C CA . VAL B 1 494 ? 19.828 -14.82 -13.383 1 95.75 494 VAL B CA 1
ATOM 8150 C C . VAL B 1 494 ? 18.469 -15.234 -12.844 1 95.75 494 VAL B C 1
ATOM 8152 O O . VAL B 1 494 ? 17.797 -16.094 -13.422 1 95.75 494 VAL B O 1
ATOM 8155 N N . ILE B 1 495 ? 18.109 -14.672 -11.75 1 97.06 495 ILE B N 1
ATOM 8156 C CA . ILE B 1 495 ? 16.797 -14.906 -11.164 1 97.06 495 ILE B CA 1
ATOM 8157 C C . ILE B 1 495 ? 15.984 -13.617 -11.18 1 97.06 495 ILE B C 1
ATOM 8159 O O . ILE B 1 495 ? 16.391 -12.609 -10.602 1 97.06 495 ILE B O 1
ATOM 8163 N N . GLU B 1 496 ? 14.914 -13.664 -11.766 1 94.62 496 GLU B N 1
ATOM 8164 C CA . GLU B 1 496 ? 14 -12.531 -11.781 1 94.62 496 GLU B CA 1
ATOM 8165 C C . GLU B 1 496 ? 12.781 -12.789 -10.898 1 94.62 496 GLU B C 1
ATOM 8167 O O . GLU B 1 496 ? 12.109 -13.82 -11.039 1 94.62 496 GLU B O 1
ATOM 8172 N N . ILE B 1 497 ? 12.508 -11.844 -10.055 1 96.12 497 ILE B N 1
ATOM 8173 C CA . ILE B 1 497 ? 11.445 -12.008 -9.07 1 96.12 497 ILE B CA 1
ATOM 8174 C C . ILE B 1 497 ? 10.508 -10.805 -9.125 1 96.12 497 ILE B C 1
ATOM 8176 O O . ILE B 1 497 ? 10.961 -9.656 -9.148 1 96.12 497 ILE B O 1
ATOM 8180 N N . LYS B 1 498 ? 9.281 -11.055 -9.094 1 88.69 498 LYS B N 1
ATOM 8181 C CA . LYS B 1 498 ? 8.266 -10.008 -9.07 1 88.69 498 LYS B CA 1
ATOM 8182 C C . LYS B 1 498 ? 6.988 -10.484 -8.398 1 88.69 498 LYS B C 1
ATOM 8184 O O . LYS B 1 498 ? 6.859 -11.672 -8.07 1 88.69 498 LYS B O 1
ATOM 8189 N N . LEU B 1 499 ? 6.156 -9.547 -8.102 1 84.06 499 LEU B N 1
ATOM 8190 C CA . LEU B 1 499 ? 4.855 -9.906 -7.559 1 84.06 499 LEU B CA 1
ATOM 8191 C C . LEU B 1 499 ? 4.078 -10.773 -8.547 1 84.06 499 LEU B C 1
ATOM 8193 O O . LEU B 1 499 ? 4.059 -10.492 -9.742 1 84.06 499 LEU B O 1
ATOM 8197 N N . SER B 1 500 ? 3.516 -11.859 -7.938 1 78.56 500 SER B N 1
ATOM 8198 C CA . SER B 1 500 ? 2.674 -12.719 -8.766 1 78.56 500 SER B CA 1
ATOM 8199 C C . SER B 1 500 ? 1.349 -12.039 -9.094 1 78.56 500 SER B C 1
ATOM 8201 O O . SER B 1 500 ? 0.84 -11.242 -8.305 1 78.56 500 SER B O 1
ATOM 8203 N N . GLU B 1 501 ? 0.871 -12.492 -10.141 1 62.09 501 GLU B N 1
ATOM 8204 C CA . GLU B 1 501 ? -0.455 -12.023 -10.531 1 62.09 501 GLU B CA 1
ATOM 8205 C C . GLU B 1 501 ? -1.542 -12.656 -9.664 1 62.09 501 GLU B C 1
ATOM 8207 O O . GLU B 1 501 ? -2.613 -12.078 -9.477 1 62.09 501 GLU B O 1
ATOM 8212 N N . PHE B 1 502 ? -1.237 -13.789 -9.242 1 67 502 PHE B N 1
ATOM 8213 C CA . PHE B 1 502 ? -2.211 -14.523 -8.445 1 67 502 PHE B CA 1
ATOM 8214 C C . PHE B 1 502 ? -1.919 -14.352 -6.953 1 67 502 PHE B C 1
ATOM 8216 O O . PHE B 1 502 ? -0.759 -14.383 -6.535 1 67 502 PHE B O 1
ATOM 8223 N N . CYS B 1 503 ? -2.959 -13.992 -6.254 1 78.75 503 CYS B N 1
ATOM 8224 C CA . CYS B 1 503 ? -2.844 -13.938 -4.801 1 78.75 503 CYS B CA 1
ATOM 8225 C C . CYS B 1 503 ? -3.49 -15.156 -4.156 1 78.75 503 CYS B C 1
ATOM 8227 O O . CYS B 1 503 ? -4.008 -16.031 -4.852 1 78.75 503 CYS B O 1
ATOM 8229 N N . ILE B 1 504 ? -3.336 -15.266 -2.949 1 83.62 504 ILE B N 1
ATOM 8230 C CA . ILE B 1 504 ? -3.963 -16.328 -2.172 1 83.62 504 ILE B CA 1
ATOM 8231 C C . ILE B 1 504 ? -5.086 -15.75 -1.316 1 83.62 504 ILE B C 1
ATOM 8233 O O . ILE B 1 504 ? -4.828 -15.07 -0.318 1 83.62 504 ILE B O 1
ATOM 8237 N N . PRO B 1 505 ? -6.324 -16.109 -1.648 1 82.75 505 PRO B N 1
ATOM 8238 C CA . PRO B 1 505 ? -7.449 -15.625 -0.855 1 82.75 505 PRO B CA 1
ATOM 8239 C C . PRO B 1 505 ? -7.746 -16.5 0.359 1 82.75 505 PRO B C 1
ATOM 8241 O O . PRO B 1 505 ? -7.926 -17.719 0.22 1 82.75 505 PRO B O 1
ATOM 8244 N N . TYR B 1 506 ? -7.852 -15.828 1.442 1 86.44 506 TYR B N 1
ATOM 8245 C CA . TYR B 1 506 ? -8.211 -16.531 2.674 1 86.44 506 TYR B CA 1
ATOM 8246 C C . TYR B 1 506 ? -9.586 -16.094 3.162 1 86.44 506 TYR B C 1
ATOM 8248 O O . TYR B 1 506 ? -9.875 -14.898 3.254 1 86.44 506 TYR B O 1
ATOM 8256 N N . VAL B 1 507 ? -10.359 -17.125 3.453 1 86.5 507 VAL B N 1
ATOM 8257 C CA . VAL B 1 507 ? -11.664 -16.812 4.027 1 86.5 507 VAL B CA 1
ATOM 8258 C C . VAL B 1 507 ? -11.5 -16.406 5.492 1 86.5 507 VAL B C 1
ATOM 8260 O O . VAL B 1 507 ? -10.852 -17.109 6.27 1 86.5 507 VAL B O 1
ATOM 8263 N N . VAL B 1 508 ? -12.023 -15.273 5.742 1 82.81 508 VAL B N 1
ATOM 8264 C CA . VAL B 1 508 ? -12 -14.812 7.125 1 82.81 508 VAL B CA 1
ATOM 8265 C C . VAL B 1 508 ? -13.406 -14.414 7.566 1 82.81 508 VAL B C 1
ATOM 8267 O O . VAL B 1 508 ? -14.203 -13.938 6.754 1 82.81 508 VAL B O 1
ATOM 8270 N N . LEU B 1 509 ? -13.648 -14.711 8.82 1 77.81 509 LEU B N 1
ATOM 8271 C CA . LEU B 1 509 ? -14.984 -14.453 9.344 1 77.81 509 LEU B CA 1
ATOM 8272 C C . LEU B 1 509 ? -15.102 -13.016 9.844 1 77.81 509 LEU B C 1
ATOM 8274 O O . LEU B 1 509 ? -16.203 -12.484 9.977 1 77.81 509 LEU B O 1
ATOM 8278 N N . ASP B 1 510 ? -13.961 -12.398 10.164 1 69.75 510 ASP B N 1
ATOM 8279 C CA . ASP B 1 510 ? -13.984 -11.039 10.688 1 69.75 510 ASP B CA 1
ATOM 8280 C C . ASP B 1 510 ? -13.25 -10.078 9.75 1 69.75 510 ASP B C 1
ATOM 8282 O O . ASP B 1 510 ? -12.305 -10.469 9.062 1 69.75 510 ASP B O 1
ATOM 8286 N N . GLU B 1 511 ? -13.797 -8.883 9.688 1 60.16 511 GLU B N 1
ATOM 8287 C CA . GLU B 1 511 ? -13.258 -7.859 8.797 1 60.16 511 GLU B CA 1
ATOM 8288 C C . GLU B 1 511 ? -12.008 -7.219 9.391 1 60.16 511 GLU B C 1
ATOM 8290 O O . GLU B 1 511 ? -11.125 -6.766 8.656 1 60.16 511 GLU B O 1
ATOM 8295 N N . GLY B 1 512 ? -11.883 -7.191 10.562 1 62.34 512 GLY B N 1
ATOM 8296 C CA . GLY B 1 512 ? -10.844 -6.398 11.195 1 62.34 512 GLY B CA 1
ATOM 8297 C C . GLY B 1 512 ? -9.508 -7.117 11.258 1 62.34 512 GLY B C 1
ATOM 8298 O O . GLY B 1 512 ? -9.25 -8.031 10.477 1 62.34 512 GLY B O 1
ATOM 8299 N N . TYR B 1 513 ? -8.578 -6.453 11.922 1 64.88 513 TYR B N 1
ATOM 8300 C CA . TYR B 1 513 ? -7.219 -6.941 12.094 1 64.88 513 TYR B CA 1
ATOM 8301 C C . TYR B 1 513 ? -7.117 -7.863 13.305 1 64.88 513 TYR B C 1
ATOM 8303 O O . TYR B 1 513 ? -6.023 -8.305 13.664 1 64.88 513 TYR B O 1
ATOM 8311 N N . SER B 1 514 ? -8.25 -8.18 13.781 1 66.81 514 SER B N 1
ATOM 8312 C CA . SER B 1 514 ? -8.25 -8.852 15.078 1 66.81 514 SER B CA 1
ATOM 8313 C C . SER B 1 514 ? -7.531 -10.195 15 1 66.81 514 SER B C 1
ATOM 8315 O O . SER B 1 514 ? -6.75 -10.531 15.898 1 66.81 514 SER B O 1
ATOM 8317 N N . ASN B 1 515 ? -7.805 -10.883 13.945 1 73.25 515 ASN B N 1
ATOM 8318 C CA . ASN B 1 515 ? -7.168 -12.188 13.812 1 73.25 515 ASN B CA 1
ATOM 8319 C C . ASN B 1 515 ? -5.652 -12.062 13.688 1 73.25 515 ASN B C 1
ATOM 8321 O O . ASN B 1 515 ? -4.906 -12.82 14.305 1 73.25 515 ASN B O 1
ATOM 8325 N N . TRP B 1 516 ? -5.258 -11.109 13.016 1 78.19 516 TRP B N 1
ATOM 8326 C CA . TRP B 1 516 ? -3.82 -10.945 12.812 1 78.19 516 TRP B CA 1
ATOM 8327 C C . TRP B 1 516 ? -3.145 -10.469 14.094 1 78.19 516 TRP B C 1
ATOM 8329 O O . TRP B 1 516 ? -2.066 -10.953 14.453 1 78.19 516 TRP B O 1
ATOM 8339 N N . ILE B 1 517 ? -3.814 -9.555 14.836 1 80.38 517 ILE B N 1
ATOM 8340 C CA . ILE B 1 517 ? -3.277 -9.031 16.078 1 80.38 517 ILE B CA 1
ATOM 8341 C C . ILE B 1 517 ? -3.18 -10.156 17.109 1 80.38 517 ILE B C 1
ATOM 8343 O O . ILE B 1 517 ? -2.176 -10.273 17.828 1 80.38 517 ILE B O 1
ATOM 8347 N N . GLY B 1 518 ? -4.203 -10.867 17.125 1 76.94 518 GLY B N 1
ATOM 8348 C CA . GLY B 1 518 ? -4.184 -12 18.031 1 76.94 518 GLY B CA 1
ATOM 8349 C C . GLY B 1 518 ? -3.062 -12.977 17.734 1 76.94 518 GLY B C 1
ATOM 8350 O O . GLY B 1 518 ? -2.395 -13.453 18.656 1 76.94 518 GLY B O 1
ATOM 8351 N N . ARG B 1 519 ? -2.828 -13.227 16.516 1 78.56 519 ARG B N 1
ATOM 8352 C CA . ARG B 1 519 ? -1.767 -14.148 16.125 1 78.56 519 ARG B CA 1
ATOM 8353 C C . ARG B 1 519 ? -0.393 -13.57 16.453 1 78.56 519 ARG B C 1
ATOM 8355 O O . ARG B 1 519 ? 0.518 -14.305 16.844 1 78.56 519 ARG B O 1
ATOM 8362 N N . LEU B 1 520 ? -0.287 -12.359 16.188 1 80.62 520 LEU B N 1
ATOM 8363 C CA . LEU B 1 520 ? 0.959 -11.68 16.531 1 80.62 520 LEU B CA 1
ATOM 8364 C C . LEU B 1 520 ? 1.292 -11.867 18 1 80.62 520 LEU B C 1
ATOM 8366 O O . LEU B 1 520 ? 2.438 -12.164 18.359 1 80.62 520 LEU B O 1
ATOM 8370 N N . ARG B 1 521 ? 0.292 -11.773 18.766 1 79.5 521 ARG B N 1
ATOM 8371 C CA . ARG B 1 521 ? 0.473 -11.945 20.203 1 79.5 521 ARG B CA 1
ATOM 8372 C C . ARG B 1 521 ? 0.906 -13.367 20.547 1 79.5 521 ARG B C 1
ATOM 8374 O O . ARG B 1 521 ? 1.779 -13.578 21.391 1 79.5 521 ARG B O 1
ATOM 8381 N N . ASP B 1 522 ? 0.306 -14.242 19.891 1 75.31 522 ASP B N 1
ATOM 8382 C CA . ASP B 1 522 ? 0.578 -15.656 20.156 1 75.31 522 ASP B CA 1
ATOM 8383 C C . ASP B 1 522 ? 1.999 -16.031 19.734 1 75.31 522 ASP B C 1
ATOM 8385 O O . ASP B 1 522 ? 2.686 -16.766 20.453 1 75.31 522 ASP B O 1
ATOM 8389 N N . ILE B 1 523 ? 2.324 -15.508 18.625 1 69.31 523 ILE B N 1
ATOM 8390 C CA . ILE B 1 523 ? 3.619 -15.875 18.062 1 69.31 523 ILE B CA 1
ATOM 8391 C C . ILE B 1 523 ? 4.734 -15.188 18.844 1 69.31 523 ILE B C 1
ATOM 8393 O O . ILE B 1 523 ? 5.789 -15.789 19.094 1 69.31 523 ILE B O 1
ATOM 8397 N N . LEU B 1 524 ? 4.48 -13.969 19.203 1 68.25 524 LEU B N 1
ATOM 8398 C CA . LEU B 1 524 ? 5.555 -13.203 19.828 1 68.25 524 LEU B CA 1
ATOM 8399 C C . LEU B 1 524 ? 5.523 -13.359 21.344 1 68.25 524 LEU B C 1
ATOM 8401 O O . LEU B 1 524 ? 6.422 -12.891 22.047 1 68.25 524 LEU B O 1
ATOM 8405 N N . GLY B 1 525 ? 4.594 -14.234 21.781 1 63.03 525 GLY B N 1
ATOM 8406 C CA . GLY B 1 525 ? 4.5 -14.484 23.219 1 63.03 525 GLY B CA 1
ATOM 8407 C C . GLY B 1 525 ? 4.273 -13.219 24.031 1 63.03 525 GLY B C 1
ATOM 8408 O O . GLY B 1 525 ? 4.77 -13.102 25.141 1 63.03 525 GLY B O 1
ATOM 8409 N N . TRP B 1 526 ? 3.82 -12.172 23.469 1 56.72 526 TRP B N 1
ATOM 8410 C CA . TRP B 1 526 ? 3.715 -10.852 24.094 1 56.72 526 TRP B CA 1
ATOM 8411 C C . TRP B 1 526 ? 2.818 -10.891 25.312 1 56.72 526 TRP B C 1
ATOM 8413 O O . TRP B 1 526 ? 2.928 -10.039 26.203 1 56.72 526 TRP B O 1
ATOM 8423 N N . ASN B 1 527 ? 1.871 -11.836 25.469 1 50.78 527 ASN B N 1
ATOM 8424 C CA . ASN B 1 527 ? 0.996 -11.906 26.641 1 50.78 527 ASN B CA 1
ATOM 8425 C C . ASN B 1 527 ? 1.724 -12.469 27.859 1 50.78 527 ASN B C 1
ATOM 8427 O O . ASN B 1 527 ? 1.183 -12.469 28.969 1 50.78 527 ASN B O 1
ATOM 8431 N N . ASP B 1 528 ? 2.783 -13.078 27.688 1 51.06 528 ASP B N 1
ATOM 8432 C CA . ASP B 1 528 ? 3.16 -13.914 28.828 1 51.06 528 ASP B CA 1
ATOM 8433 C C . ASP B 1 528 ? 3.826 -13.078 29.922 1 51.06 528 ASP B C 1
ATOM 8435 O O . ASP B 1 528 ? 4.207 -13.609 30.969 1 51.06 528 ASP B O 1
ATOM 8439 N N . ARG B 1 529 ? 4.234 -11.945 29.844 1 46 529 ARG B N 1
ATOM 8440 C CA . ARG B 1 529 ? 4.973 -11.539 31.031 1 46 529 ARG B CA 1
ATOM 8441 C C . ARG B 1 529 ? 4.039 -10.938 32.062 1 46 529 ARG B C 1
ATOM 8443 O O . ARG B 1 529 ? 3.26 -10.031 31.766 1 46 529 ARG B O 1
ATOM 8450 N N . LYS B 1 530 ? 4.012 -11.609 33.219 1 44.97 530 LYS B N 1
ATOM 8451 C CA . LYS B 1 530 ? 3.486 -11.18 34.5 1 44.97 530 LYS B CA 1
ATOM 8452 C C . LYS B 1 530 ? 4.082 -9.836 34.906 1 44.97 530 LYS B C 1
ATOM 8454 O O . LYS B 1 530 ? 5.305 -9.664 34.938 1 44.97 530 LYS B O 1
ATOM 8459 N N . ARG B 1 531 ? 3.285 -8.805 34.844 1 46.97 531 ARG B N 1
ATOM 8460 C CA . ARG B 1 531 ? 3.631 -7.469 35.312 1 46.97 531 ARG B CA 1
ATOM 8461 C C . ARG B 1 531 ? 4.422 -7.535 36.625 1 46.97 531 ARG B C 1
ATOM 8463 O O . ARG B 1 531 ? 4.035 -8.25 37.562 1 46.97 531 ARG B O 1
ATOM 8470 N N . GLN B 1 532 ? 5.648 -7.125 36.594 1 41.66 532 GLN B N 1
ATOM 8471 C CA . GLN B 1 532 ? 6.336 -7.023 37.875 1 41.66 532 GLN B CA 1
ATOM 8472 C C . GLN B 1 532 ? 5.699 -5.949 38.75 1 41.66 532 GLN B C 1
ATOM 8474 O O . GLN B 1 532 ? 5.559 -4.801 38.344 1 41.66 532 GLN B O 1
ATOM 8479 N N . LYS B 1 533 ? 5.023 -6.324 39.594 1 44.06 533 LYS B N 1
ATOM 8480 C CA . LYS B 1 533 ? 4.41 -5.457 40.594 1 44.06 533 LYS B CA 1
ATOM 8481 C C . LYS B 1 533 ? 5.441 -4.523 41.219 1 44.06 533 LYS B C 1
ATOM 8483 O O . LYS B 1 533 ? 6.594 -4.91 41.406 1 44.06 533 LYS B O 1
ATOM 8488 N N . ALA B 1 534 ? 5.078 -3.148 41.156 1 45 534 ALA B N 1
ATOM 8489 C CA . ALA B 1 534 ? 5.844 -2.127 41.875 1 45 534 ALA B CA 1
ATOM 8490 C C . ALA B 1 534 ? 6.254 -2.607 43.25 1 45 534 ALA B C 1
ATOM 8492 O O . ALA B 1 534 ? 5.445 -3.195 44 1 45 534 ALA B O 1
ATOM 8493 N N . ILE B 1 535 ? 7.465 -2.727 43.5 1 35.31 535 ILE B N 1
ATOM 8494 C CA . ILE B 1 535 ? 7.93 -3.025 44.844 1 35.31 535 ILE B CA 1
ATOM 8495 C C . ILE B 1 535 ? 7.496 -1.914 45.781 1 35.31 535 ILE B C 1
ATOM 8497 O O . ILE B 1 535 ? 7.852 -0.749 45.594 1 35.31 535 ILE B O 1
ATOM 8501 N N . ASN B 1 536 ? 6.363 -2.064 46.281 1 36.78 536 ASN B N 1
ATOM 8502 C CA . ASN B 1 536 ? 6.07 -1.243 47.438 1 36.78 536 ASN B CA 1
ATOM 8503 C C . ASN B 1 536 ? 7.191 -1.324 48.5 1 36.78 536 ASN B C 1
ATOM 8505 O O . ASN B 1 536 ? 7.344 -2.346 49.156 1 36.78 536 ASN B O 1
ATOM 8509 N N . LEU B 1 537 ? 8.289 -0.738 48.219 1 30.33 537 LEU B N 1
ATOM 8510 C CA . LEU B 1 537 ? 9.227 -0.642 49.344 1 30.33 537 LEU B CA 1
ATOM 8511 C C . LEU B 1 537 ? 8.648 0.202 50.469 1 30.33 537 LEU B C 1
ATOM 8513 O O . LEU B 1 537 ? 8.555 1.426 50.344 1 30.33 537 LEU B O 1
ATOM 8517 N N . ARG B 1 538 ? 7.633 -0.194 51.25 1 33.62 538 ARG B N 1
ATOM 8518 C CA . ARG B 1 538 ? 7.422 0.332 52.594 1 33.62 538 ARG B CA 1
ATOM 8519 C C . ARG B 1 538 ? 8.672 0.163 53.469 1 33.62 538 ARG B C 1
ATOM 8521 O O . ARG B 1 538 ? 9.125 -0.959 53.719 1 33.62 538 ARG B O 1
ATOM 8528 N N . VAL B 1 539 ? 9.516 1.147 53.5 1 28.89 539 VAL B N 1
ATOM 8529 C CA . VAL B 1 539 ? 10.422 1.345 54.625 1 28.89 539 VAL B CA 1
ATOM 8530 C C . VAL B 1 539 ? 9.633 1.344 55.938 1 28.89 539 VAL B C 1
ATOM 8532 O O . VAL B 1 539 ? 8.758 2.188 56.156 1 28.89 539 VAL B O 1
ATOM 8535 N N . SER B 1 540 ? 9.297 0.218 56.406 1 26.27 540 SER B N 1
ATOM 8536 C CA . SER B 1 540 ? 9.062 0.137 57.844 1 26.27 540 SER B CA 1
ATOM 8537 C C . SER B 1 540 ? 10.172 0.829 58.625 1 26.27 540 SER B C 1
ATOM 8539 O O . SER B 1 540 ? 11.352 0.52 58.438 1 26.27 540 SER B O 1
ATOM 8541 N N . SER B 1 541 ? 9.805 1.994 59.219 1 23.58 541 SER B N 1
ATOM 8542 C CA . SER B 1 541 ? 10.336 2.287 60.562 1 23.58 541 SER B CA 1
ATOM 8543 C C . SER B 1 541 ? 9.844 1.276 61.594 1 23.58 541 SER B C 1
ATOM 8545 O O . SER B 1 541 ? 8.703 0.809 61.5 1 23.58 541 SER B O 1
#

Secondary structure (DSSP, 8-state):
-EETTEEEEE--SSS---EEEEETTT--EEEEPPPSS-EES-EEEEETTEEEEE--EETTT--B---EEEEETTTTEEEEEPPPSS--SS-EEEEETTEEEEE--TT---EEEEETTTTEEEE-S---SS--BS-EEEE-SSSEEEEE--B-TTS-B---EEEEETTTTEEEEEPPPSS----SEEEEETTEEEEEETTEEEEEE-------TTS-----SS---B------PPEEEE--SS-EEEEEE-SS--HHHHHHHHHHHHHHHHTT-EEEESS--SSTTS-EEP-HHHHGGG--EEEEES-HHHHHHHHHTTTTSPPPPEEEEESS---SS--EEGGGHHHHHHHHHH-SEEEEEEEP-EEEEEEETTEEEEEEESSEEEEE-TT-SS-EEEEEEETTEEEEEEEESEEEEE-TGGGGTHHHHTTPPEE-TTS-EEEEEEES-SSTT---EEEETTPPEEEE--TT-SS--EEEETTEEEEE--TT-EEEEEE-SB-EEEEES-SSSHHHHHHHHHHHTGGG-------------/-EETTEEEEE--SSS---EEEEETTT--EEEEPPPSS-EES-EEEEETTEEEEE--EETTT--B---EEEEETTTTEEEEEPPPSS--SS-EEEEETTEEEEE--TT---EEEEETTTTEEEE-S---SS--BS-EEEE-SSSEEEEE--B-TTS-B---EEEEETTTTEEEEEPPPSS----SEEEEETTEEEEEETTEEEEEEPP-------S-----SS---B------PPEEEE--SS-EEEEEE-SS--HHHHHHHHHHHHHHHHTT-EEEESS--SSTTS-EEP-HHHHGGG--EEEEES-HHHHHHHHHTTTTSPPPPEEEEESS---SS--EEGGGHHHHHHHHHH-SEEEEEEEP-EEEEEEETTEEEEEEESSEEEEE-TT-SS-EEEEEEETTEEEEEEEESEEEEE-TGGGGTHHHHTTPPEE-TTS-EEEEEEES-SSTT---EEEETTPPEEEE--TT-SS--EEEETTEEEEE--TT-EEEEEE-SB-EEEEES-SSSHHHHHHHHHHHTGGG-------------

Foldseek 3Di:
DDDVQWDWDAADLPPFLWIWTQGPVVRDIDIADGEPFRFDQWDWDDDPQKIKIAWGARNVVRDTFQWIWMARNVVSDIDTADGHPDGAGQWDWDDAPQKIWTAAHQFGFWIWIARNVVRDIDTQPATHPARFHLWDWDQLENFWIWTAWGAGNVGDTGFWIWIQGRLVRDIDTDDTFPDRDRAPDWDDDPQWIWGDDPVGIGIDGHDHSPYCCPPPPPPPPPPPDDDPDLPLFFDKDFDALAAAEEEFEDDDDDPVRVVLSVVLLVLSVVSVHAYEYCDQDPVRPRHHHDDLVPCVVRHAEYEYEAAPVRVQVQQQSQWPHARHAYQAAYCPDQALARLHHSVCSSVVSVVRSPDRIFTKRWFWKKKKWKAAPPDIDITIARFKKKKFAPPDPAWFWKFKDKPNHTDDIWIGGIKIKTTLSNCLPVQVVQPGDRHDRSAQWIKIGHRGTPDPPDGIDIGGLAIKMKIAAAQPIPGWIWIDGHNHDIDTGHHGMMMIMHIDPYIHIYTDHDGDCVSVVVSVCVSVVVPPDDPDPDPPPPPDD/DDDVQWDWDAADLPPFLWIWTQGPVVRDIDIFDGEPFHFDQWDWDDDPQKIKIAWGARNVVRDTFQWIWMARNVVSDIDTADGHPDGAGQWDWDDAVQKIKTAAHQFGFWIWIARNVVRDIDTQPATHLARFHLWDWDQLANFWIWTAWGAGNVRDTGFWIWIQGRLVRDIDTDDTFPDRDRFPDWDDDPQWIWGDDPVGIGIDHHDHRPHPPPDRPPPPPPPPDDDPPLPLFFDKDFDALAAAEEEFEDDDDDPVRVVLSVVLLVLSVVSVHAYEYCDQDPVRPRHHHDDLVPCVVRHAEYEYEAAPVRVQVQQQSQWPHARHAYAAAHPPDQALARLHHSVCSSVVSCPRSPDRIFTKRWFWKKKKWKAAPPDIDITIARFKKKKFAPPDPAWFWKFKDKPNHTDDIWIGGIKIKTTLSNCLPVQVVQPGDRHDRSAQWIKIGHRGTPDPPDHIDIGGLSIKMKIAAAQPIPGWIWIDGHNDDIDTGHHGMMMIMGIDPYIHIYTDHDGDCVSVVVSVCVSVVVPPDDPDPDPPPPPDD

InterPro domains:
  IPR002504 NAD kinase [MF_00361] (243-526)
  IPR002504 NAD kinase [PF01513] (286-352)
  IPR006652 Kelch repeat type 1 [PF01344] (39-84)
  IPR006652 Kelch repeat type 1 [SM00612] (6-49)
  IPR006652 Kelch repeat type 1 [SM00612] (50-98)
  IPR015915 Kelch-type beta-propeller [G3DSA:2.120.10.80] (4-213)
  IPR015915 Kelch-type beta-propeller [SSF117281] (9-196)
  IPR016064 NAD kinase/diacylglycerol kinase-like domain superfamily [SSF111331] (257-532)
  IPR017437 ATP-NAD kinase, PpnK-type, C-terminal [G3DSA:2.60.200.30] (365-501)
  IPR017438 Inorganic polyphosphate/ATP-NAD kinase, N-terminal [G3DSA:3.40.50.10330] (263-526)

Nearest PDB structures (foldseek):
  8kgc-assembly1_A  TM=9.251E-01  e=7.726E-31  Homo sapiens
  8kgc-assembly1_D  TM=9.292E-01  e=2.176E-29  Homo sapiens
  8kgc-assembly1_C  TM=9.260E-01  e=2.848E-29  Homo sapiens
  7mh7-assembly1_A  TM=8.967E-01  e=1.076E-25  Pseudomonas aeruginosa PAO1
  7qvs-assembly1_B-2  TM=8.856E-01  e=1.150E-24  Pseudomonas aeruginosa

Sequence (1082 aa):
MEIPDGAMMIGGRDTYCSNKVLRLHSGEISIWTPMISCRSKCSAIFHNNKVYVFGGINTDSQQKLQTCEEFSIQNHHWSPLPQMHYPRIKPSLCINSHWIYAMGGEGLELIERLNIQNNHWELCELRLPRPSNELTLCNMGTESILILGGRDERKEPMQEVWLYNFDKLHMIRLHSLNTPFTALGYYEKNNKIIMYNQQGKLEHPLPQKQSNCSSPMKIPENSVFSNPKYIYQKVKTPIPKSPTVLMIRRIGFDPILEDLFELTIRFLRSRGCVVYTEEKILDGELTEVFIKEESAEKIQLVVTLGGDGTVIWAANLFDGVVVPPILAFNLGSLGFMAKYPASSVLDVLNVVLGSEKVFLDLHSKLMYQVIDGANIVTGTCMNEICIDRGVNGSLIELEVYLNEEYCTTAIGDGLLIATPNGSTAYSLSAGGSIVHCAIPSILITPICPHSLSFRPVIVPDSVVIKLKVPEDARHSPWINIDGANKYKINLGTVIEIKLSEFCIPYVVLDEGYSNWIGRLRDILGWNDRKRQKAINLRVSSMEIPDGAMMIGGRDTYCSNKVLRLHSGEISIWTPMISCRSKCSAIFHNNKVYVFGGINTDSQQKLQTCEEFSIQNHHWSPLPQMHYPRIKPSLCINSHWIYAMGGEGLELIERLNIQNNHWELCELRLPRPSNELTLCNMGTESILILGGRDERKEPMQEVWLYNFDKLHMIRLHSLNTPFTALGYYEKNNKIIMYNQQGKLEHPLPQKQSNCSSPMKIPENSVFSNPKYIYQKVKTPIPKSPTVLMIRRIGFDPILEDLFELTIRFLRSRGCVVYTEEKILDGELTEVFIKEESAEKIQLVVTLGGDGTVIWAANLFDGVVVPPILAFNLGSLGFMAKYPASSVLDVLNVVLGSEKVFLDLHSKLMYQVIDGANIVTGTCMNEICIDRGVNGSLIELEVYLNEEYCTTAIGDGLLIATPNGSTAYSLSAGGSIVHCAIPSILITPICPHSLSFRPVIVPDSVVIKLKVPEDARHSPWINIDGANKYKINLGTVIEIKLSEFCIPYVVLDEGYSNWIGRLRDILGWNDRKRQKAINLRVSS

Solvent-accessible surface area (backbone atoms only — not comparable to full-atom values): 55671 Å² total; per-residue (Å²): 83,77,45,95,72,25,35,37,46,74,45,44,90,56,94,48,31,44,27,36,35,35,29,66,88,77,66,48,74,44,79,48,69,53,49,92,63,46,26,19,58,47,25,74,50,70,56,95,66,24,38,38,37,39,30,5,25,26,70,84,78,66,41,71,24,28,48,26,35,34,32,34,68,85,72,60,41,73,43,83,45,68,59,50,97,57,63,19,37,29,28,18,62,38,65,50,93,60,30,39,36,38,35,27,1,66,69,27,25,51,26,33,33,32,31,72,83,74,60,42,77,42,77,47,89,54,57,51,96,48,30,23,16,43,40,39,54,39,67,29,46,83,33,31,34,35,35,36,34,4,19,37,68,80,67,41,59,23,26,51,21,31,38,36,24,67,79,70,64,41,75,42,78,48,78,54,50,96,52,61,37,53,48,79,44,70,47,79,53,95,64,19,35,35,29,30,40,99,87,44,76,46,78,41,54,32,61,50,54,46,55,73,62,51,69,59,64,55,20,51,74,68,57,62,50,59,49,78,75,57,71,73,66,60,46,74,36,30,46,57,62,48,38,30,30,35,48,45,62,44,86,69,96,43,72,68,58,50,50,49,51,50,51,50,49,52,51,40,45,75,56,59,25,48,40,26,21,76,57,84,55,83,80,59,86,69,52,43,67,54,39,58,97,78,36,52,85,62,41,46,32,32,40,35,46,21,44,49,67,40,50,52,50,58,52,54,64,28,65,96,49,64,32,45,38,31,41,38,17,9,80,78,59,89,42,88,66,20,76,35,54,50,90,43,48,68,61,52,48,52,50,54,39,67,29,72,57,40,34,27,45,63,32,58,25,34,28,39,38,39,38,48,85,88,46,71,49,73,52,72,32,52,27,29,42,35,39,27,24,70,88,50,90,57,66,32,60,33,37,36,23,51,69,85,35,82,46,37,62,51,39,16,48,29,42,34,43,24,26,28,64,12,15,74,44,70,38,30,78,49,54,31,36,34,36,40,49,68,39,51,40,34,37,40,29,41,29,72,44,69,51,89,50,66,61,27,36,35,38,46,37,73,52,37,39,34,38,32,28,46,71,75,51,91,61,56,38,24,38,28,43,57,88,35,80,69,48,77,44,58,63,53,21,34,36,39,37,31,60,27,67,46,19,45,30,28,56,34,95,64,84,65,61,59,68,57,46,54,38,50,23,63,70,36,49,45,77,67,70,76,77,77,69,72,76,75,76,73,78,75,129,83,77,44,94,71,26,35,36,46,75,45,43,89,56,93,48,30,43,27,36,36,36,30,65,89,77,66,48,75,45,80,48,69,52,49,93,63,45,25,20,57,45,26,73,48,70,55,95,66,25,38,38,38,40,30,3,25,26,71,86,79,66,41,71,23,29,50,27,36,35,32,34,68,84,73,60,41,73,42,82,45,69,59,51,97,56,62,19,38,28,30,18,63,37,64,47,91,60,30,40,34,38,36,26,2,68,69,27,26,51,26,33,32,33,31,71,84,76,60,44,77,43,77,47,87,53,57,50,98,48,31,23,18,44,41,40,55,40,66,22,41,61,16,31,34,34,36,38,33,3,21,38,70,81,67,40,60,23,26,52,20,32,38,37,26,68,52,70,64,41,76,43,78,48,79,53,50,89,50,60,36,54,49,77,43,69,45,79,53,94,67,18,34,37,28,30,41,98,87,43,75,46,78,41,74,43,70,34,39,39,46,68,38,54,70,61,60,58,31,49,75,84,65,67,55,59,51,78,78,58,71,72,66,63,46,71,35,19,45,60,61,48,38,31,30,36,48,45,64,45,87,70,95,42,72,69,56,52,49,49,51,50,52,49,51,50,51,41,46,73,55,61,26,48,39,27,22,76,58,85,56,83,80,61,86,69,52,43,66,53,40,58,97,77,36,53,77,61,35,40,29,31,39,36,46,23,43,48,67,39,49,52,50,58,51,55,65,28,64,96,49,62,30,44,39,30,40,38,17,8,78,79,58,89,41,89,66,20,76,35,55,50,89,42,48,70,62,51,48,51,50,54,38,67,29,72,58,39,33,25,46,63,31,56,23,33,29,39,36,39,36,46,86,90,46,73,48,73,52,74,30,53,28,28,42,36,39,28,23,70,89,50,91,56,65,32,60,35,37,34,22,52,68,84,35,82,46,38,62,51,40,15,49,28,40,35,43,23,24,28,66,12,15,73,46,70,37,32,78,49,56,30,35,34,36,42,49,68,38,48,39,36,35,40,27,42,30,72,44,70,51,89,50,64,63,26,35,35,38,46,36,72,50,37,40,34,39,32,29,46,73,76,51,92,62,56,39,23,38,28,44,57,90,37,80,69,47,77,45,60,64,51,20,33,36,39,36,31,60,27,67,48,16,46,29,28,57,34,94,62,86,66,62,58,69,59,44,53,38,50,23,63,70,36,49,44,76,65,71,76,78,78,69,71,76,75,76,73,78,76,127

Organism: NCBI:txid5963

Radius of gyration: 31.8 Å; Cα contacts (8 Å, |Δi|>4): 2778; chains: 2; bounding box: 105×90×114 Å

pLDDT: mean 77.69, std 17.07, range [20.48, 98.12]